Protein AF-0000000077934283 (afdb_homodimer)

Secondary structure (DSSP, 8-state):
-EEEEEE--SHHHHHHHHHHHHTT--EEEEESS-TTHHHHHHSHHHHHHHHHHHHHHHHHHHHHHHHTEEEEEEE-TTHHHHHHHHHHHHHHHHHHHHHHHT-EEEES-EEEEETTEEEETTEEEEEEEEEE---EEE--BTTBEEHHHHTT-SS--SEEEEE--SHHHHHHHHHHHHHT-EEEEE-SS-TTTTS-HHHHHHHHHHHHHTT-EEE-S--EEEEETTEEEETTEEEE-SEEEE-S-EEE-PPBTHHHHS---EETTEE---TTSB-SSTTEEE-GGGB--S---HHHHHHHHHHHHHHHTT-------TT--EEE-SSSEEEEEE-GGG-SEEEEEEGGG-HHHHHHT---EEEEEEE-TTSBEEEEEEEETTHHHHHHHHHHHHHTT-BHHHHHT----SS-TTHHHHHHHHGGGT--TTS--/-EEEEEE--SHHHHHHHHHHHHTT--EEEEESS-TTHHHHHHSHHHHHHHHHHHHHHHHHHHHHHHHTEEEEEEE-TTHHHHHHHHHHHHHHHHHHHHHHHT-EEEES-EEEEETTEEEETTEEEEEEEEEE---EEE--BTTBEEHHHHTT-SS--SEEEEE--SHHHHHHHHHHHHHT-EEEEE-SS-TTTTS-HHHHHHHHHHHHHTT-EEE-S--EEEEETTEEEETTEEEE-SEEEE-S-EEE-PPBTHHHHS---EETTEE---TTSB-SSTTEEE-GGGB--S---HHHHHHHHHHHHHHHTT-------TT--EEE-SSSEEEEEE-GGG-SEEEEEEGGG-HHHHHHT---EEEEEEE-TTSBEEEEEEEETTHHHHHHHHHHHHHTT-BHHHHHT----SS-TTHHHHHHHHGGGT--TTS--

Sequence (866 aa):
MYEVLVIGGGSAGYVAGSVLARKGIKTAVVEKEKFGGTCVNSGCVPSIFLFDSSFMLSRWKEIGDYKGINVDVEMSDCTFSKRDDIVSYLSSAGRSLVENAGAQVYLGEAKIREKGKAEVNGETIEFKRLIVASGSSPISYPGVITEDEAVNLRYVPRDMIVVGGGYAGVEIAQIFARLGSSVTLVTRHRILSGFSEKARDYVIQSLEFDGVQVKEFHEVIKMEGNEVVTNKGTMKGEVVVSAMGRRPVLPEGLTKNYNVKVNEKGIAVRRNMMTDDCDVFAVGDVIDKPNKTAHSAMYEAIVASQTISGTPMEVSYECIPKVIYSDPQVGIVGVPEKATKIAEFPFNAVTRATISGLRDGMVRIGFNERNEIVYGEVIGKNAEELINILTLAVKYRVNMFDLATTVFVHPSLSEAISNASKSVFDLDVDRFKMYEVLVIGGGSAGYVAGSVLARKGIKTAVVEKEKFGGTCVNSGCVPSIFLFDSSFMLSRWKEIGDYKGINVDVEMSDCTFSKRDDIVSYLSSAGRSLVENAGAQVYLGEAKIREKGKAEVNGETIEFKRLIVASGSSPISYPGVITEDEAVNLRYVPRDMIVVGGGYAGVEIAQIFARLGSSVTLVTRHRILSGFSEKARDYVIQSLEFDGVQVKEFHEVIKMEGNEVVTNKGTMKGEVVVSAMGRRPVLPEGLTKNYNVKVNEKGIAVRRNMMTDDCDVFAVGDVIDKPNKTAHSAMYEAIVASQTISGTPMEVSYECIPKVIYSDPQVGIVGVPEKATKIAEFPFNAVTRATISGLRDGMVRIGFNERNEIVYGEVIGKNAEELINILTLAVKYRVNMFDLATTVFVHPSLSEAISNASKSVFDLDVDRFK

Solvent-accessible surface area (backbone atoms only — not comparable to full-atom values): 41218 Å² total; per-residue (Å²): 120,28,54,32,35,31,39,19,29,15,51,15,20,32,42,25,32,19,43,34,12,62,71,69,41,50,27,33,31,28,22,61,82,61,31,23,27,56,43,31,69,33,32,55,47,36,42,50,39,44,35,53,53,24,42,48,60,66,40,44,43,59,44,19,57,64,48,22,27,50,45,47,62,43,82,44,95,41,26,51,56,38,45,51,50,52,31,50,50,50,18,51,46,38,48,48,38,20,45,58,30,62,18,46,80,43,80,26,59,60,33,36,78,42,77,47,33,30,32,38,87,84,41,77,46,44,28,65,29,37,37,43,18,52,22,56,44,67,55,79,44,63,70,31,44,30,52,48,50,59,53,63,50,83,70,80,53,73,24,34,33,29,34,22,31,43,64,66,20,49,34,53,40,46,32,42,18,50,70,65,21,47,25,36,40,34,15,58,47,65,55,44,71,91,53,53,70,68,55,41,50,51,41,51,53,34,33,44,70,52,55,33,44,77,38,61,63,36,43,76,75,43,61,45,36,39,38,39,33,34,82,83,48,74,48,74,27,80,39,29,34,37,30,77,50,67,40,43,40,75,59,51,41,46,70,80,51,42,61,59,53,69,57,87,58,14,35,51,54,49,57,40,21,37,30,76,26,92,50,34,31,45,25,34,44,22,27,52,70,93,66,83,44,60,36,52,9,31,50,39,14,51,27,34,34,33,34,75,72,69,48,76,41,67,70,72,74,62,41,50,48,50,67,41,76,44,74,52,18,39,11,38,29,46,42,68,87,59,31,76,44,77,34,56,28,52,29,68,49,29,65,34,21,60,62,64,64,60,36,64,46,32,26,38,38,20,21,27,94,87,36,23,28,32,18,33,36,23,33,10,84,62,11,64,53,52,35,43,40,40,28,52,34,35,68,65,43,38,39,45,69,57,45,33,68,46,54,47,44,63,73,23,70,58,38,30,57,26,34,11,39,16,45,79,72,66,59,40,67,61,55,87,114,118,28,53,32,34,29,38,19,27,16,52,16,18,33,41,26,33,18,44,34,11,61,71,70,42,50,25,35,31,29,22,60,82,61,31,23,28,55,44,31,69,34,33,55,46,35,42,49,39,44,35,52,53,24,42,48,59,64,41,44,44,58,44,19,57,65,48,23,28,50,46,47,62,43,83,44,94,41,26,52,56,36,45,50,49,51,31,50,49,50,19,52,46,39,48,48,38,21,46,58,30,60,20,46,80,42,80,25,58,62,32,37,77,42,78,47,32,29,34,39,85,84,42,76,46,44,27,67,28,37,35,44,18,53,21,55,44,69,57,80,45,62,70,31,43,30,52,48,52,59,54,63,48,82,69,82,54,71,24,34,32,30,34,23,31,44,66,66,19,48,35,52,40,47,31,42,17,51,70,65,22,48,24,36,37,35,14,58,46,64,56,44,72,92,51,52,70,67,57,41,49,52,41,52,53,33,34,45,72,52,56,33,44,76,39,60,63,36,45,75,75,45,61,47,36,40,38,40,34,33,81,82,47,76,45,75,27,80,40,29,33,37,30,77,52,64,37,44,41,75,59,50,40,46,69,80,50,42,59,57,53,70,57,87,58,14,34,52,55,49,58,42,21,37,32,76,26,92,49,33,33,48,24,35,44,21,27,52,70,95,67,82,43,58,35,52,10,30,49,38,14,50,26,32,34,33,34,74,72,72,48,75,40,67,70,72,73,61,42,48,50,50,68,42,77,43,74,51,18,39,11,38,28,45,42,67,88,60,30,76,44,76,33,57,26,51,29,65,50,29,65,33,22,60,64,64,64,61,36,62,46,33,27,40,39,20,21,28,93,87,36,24,30,30,19,32,36,24,33,12,85,62,12,64,55,54,35,44,40,42,30,52,33,35,67,65,42,37,39,44,68,56,45,33,68,46,55,49,43,64,72,22,69,57,38,32,58,27,34,12,38,16,47,79,74,65,59,38,68,60,56,88,114

Foldseek 3Di:
DFAEEEEAQALQRLLLLLLLLLLVGAYEYEHAAFHHPCCLQQRVQLLVLLLVLLCCLQPVCVLCVLVVHHDDDDDDLCSLVVSVVRSVVVRVVSVVSSVVSPYHYHYRAWADPAVQWIDGPRDIDGYQFYEYAQAWFFDDDAQAAELSVLSNDSDQFQEEEEEAQEQSRLSSLLSSLSVPHQYEYEYLAQHHPVDDPVQSVLSVVVSVVSNYHYHYNWAWDDDYNQWTQTPVGIDGGNHYYYPHDIFADDGHCDVVHFVWDADRQATEAFQLQAGPGNRYGYFARRHRDDDRDSVRRNVSSVSNSCVSSPNHDGDDQQLDKDWRSGAFIKIKGFDQVQFPDKFKFFQLLAPVCSVSVWGGWIKIFGAHPVQFTGMIMTTGPPSVPLVVVSSVSNVVRPHLVRLLPDDDDPRDSNVRRNLSSCVVVPNNPSDDD/DFAEEEEAQALQRLLLLLLLLLLVGAYEYEHAAFHHPCCLQQNVQLLVLLLVLLCCLQPVCVLCVLVVHHDDDDDDLCSLVVSVVRSVVVRVVSVVSSVVSPYHYHYRAWADPAVQWIDGPRDIDGYQFYEYAHAWFFDDDAQAAELRVLSNDSDQFQEEEEEAQEQSRLSSLLSSLSVPHQYEYEYLAQHHPVDDPVQSVLSVVVSVVSNYHYHYNWAFDDDYNQWTQTPVGIDGGNHYYYPHDIFADDGHCDVVHFVWDADRQATEAFQLQAGPGNRYGYFARRHRDDDRDSVRRNVSSVSNSCVSSPNHDGDDPQLDKDWRSGAFIKIKGFDQVQFPDKFKFFQLLAPVCSVSVWGGWIKIFGAHPQQFTGMIMTTGPPSVPLVVVSSVSNVVRPHLVRLLPDDDDPRDSNVRRNLRSCVVVPNNPSDDD

Radius of gyration: 28.91 Å; Cα contacts (8 Å, |Δi|>4): 2246; chains: 2; bounding box: 54×85×67 Å

pLDDT: mean 97.24, std 2.31, range [80.0, 98.94]

Structure (mmCIF, N/CA/C/O backbone):
data_AF-0000000077934283-model_v1
#
loop_
_entity.id
_entity.type
_entity.pdbx_description
1 polymer 'Dihydrolipoyl dehydrogenase'
#
loop_
_atom_site.group_PDB
_atom_site.id
_atom_site.type_symbol
_atom_site.label_atom_id
_atom_site.label_alt_id
_atom_site.label_comp_id
_atom_site.label_asym_id
_atom_site.label_entity_id
_atom_site.label_seq_id
_atom_site.pdbx_PDB_ins_code
_atom_site.Cartn_x
_atom_site.Cartn_y
_atom_site.Cartn_z
_atom_site.occupancy
_atom_site.B_iso_or_equiv
_atom_site.auth_seq_id
_atom_site.auth_comp_id
_atom_site.auth_asym_id
_atom_site.auth_atom_id
_atom_site.pdbx_PDB_model_num
ATOM 1 N N . MET A 1 1 ? 10.219 -26.703 -36.75 1 95.69 1 MET A N 1
ATOM 2 C CA . MET A 1 1 ? 11.062 -26.875 -35.594 1 95.69 1 MET A CA 1
ATOM 3 C C . MET A 1 1 ? 11.117 -25.578 -34.781 1 95.69 1 MET A C 1
ATOM 5 O O . MET A 1 1 ? 11.422 -24.516 -35.312 1 95.69 1 MET A O 1
ATOM 9 N N . TYR A 1 2 ? 10.695 -25.75 -33.562 1 98.56 2 TYR A N 1
ATOM 10 C CA . TYR A 1 2 ? 10.734 -24.594 -32.656 1 98.56 2 TYR A CA 1
ATOM 11 C C . TYR A 1 2 ? 12.117 -24.422 -32.062 1 98.56 2 TYR A C 1
ATOM 13 O O . TYR A 1 2 ? 12.852 -25.391 -31.891 1 98.56 2 TYR A O 1
ATOM 21 N N . GLU A 1 3 ? 12.453 -23.172 -31.781 1 98.75 3 GLU A N 1
ATOM 22 C CA . GLU A 1 3 ? 13.68 -22.922 -31.031 1 98.75 3 GLU A CA 1
ATOM 23 C C . GLU A 1 3 ? 13.523 -23.328 -29.578 1 98.75 3 GLU A C 1
ATOM 25 O O . GLU A 1 3 ? 14.445 -23.859 -28.969 1 98.75 3 GLU A O 1
ATOM 30 N N . VAL A 1 4 ? 12.398 -23 -28.984 1 98.88 4 VAL A N 1
ATOM 31 C CA . VAL A 1 4 ? 12.148 -23.312 -27.578 1 98.88 4 VAL A CA 1
ATOM 32 C C . VAL A 1 4 ? 10.75 -23.922 -27.422 1 98.88 4 VAL A C 1
ATOM 34 O O . VAL A 1 4 ? 9.781 -23.391 -27.984 1 98.88 4 VAL A O 1
ATOM 37 N N . LEU A 1 5 ? 10.625 -25.016 -26.719 1 98.88 5 LEU A N 1
ATOM 38 C CA . LEU A 1 5 ? 9.359 -25.562 -26.234 1 98.88 5 LEU A CA 1
ATOM 39 C C . LEU A 1 5 ? 9.203 -25.328 -24.734 1 98.88 5 LEU A C 1
ATOM 41 O O . LEU A 1 5 ? 10.094 -25.656 -23.953 1 98.88 5 LEU A O 1
ATOM 45 N N . VAL A 1 6 ? 8.133 -24.656 -24.359 1 98.94 6 VAL A N 1
ATOM 46 C CA . VAL A 1 6 ? 7.773 -24.5 -22.953 1 98.94 6 VAL A CA 1
ATOM 47 C C . VAL A 1 6 ? 6.672 -25.484 -22.578 1 98.94 6 VAL A C 1
ATOM 49 O O . VAL A 1 6 ? 5.605 -25.5 -23.188 1 98.94 6 VAL A O 1
ATOM 52 N N . ILE A 1 7 ? 6.914 -26.344 -21.609 1 98.88 7 ILE A N 1
ATOM 53 C CA . ILE A 1 7 ? 5.895 -27.281 -21.141 1 98.88 7 ILE A CA 1
ATOM 54 C C . ILE A 1 7 ? 5.266 -26.75 -19.844 1 98.88 7 ILE A C 1
ATOM 56 O O . ILE A 1 7 ? 5.906 -26.75 -18.797 1 98.88 7 ILE A O 1
ATOM 60 N N . GLY A 1 8 ? 3.986 -26.391 -19.922 1 98.62 8 GLY A N 1
ATOM 61 C CA . GLY A 1 8 ? 3.258 -25.75 -18.844 1 98.62 8 GLY A CA 1
ATOM 62 C C . GLY A 1 8 ? 2.932 -24.297 -19.125 1 98.62 8 GLY A C 1
ATOM 63 O O . GLY A 1 8 ? 3.818 -23.5 -19.453 1 98.62 8 GLY A O 1
ATOM 64 N N . GLY A 1 9 ? 1.708 -23.938 -19.016 1 98.31 9 GLY A N 1
ATOM 65 C CA . GLY A 1 9 ? 1.26 -22.578 -19.266 1 98.31 9 GLY A CA 1
ATOM 66 C C . GLY A 1 9 ? 0.857 -21.844 -18 1 98.31 9 GLY A C 1
ATOM 67 O O . GLY A 1 9 ? -0.02 -20.984 -18.031 1 98.31 9 GLY A O 1
ATOM 68 N N . GLY A 1 10 ? 1.433 -22.266 -16.812 1 97.69 10 GLY A N 1
ATOM 69 C CA . GLY A 1 10 ? 1.172 -21.594 -15.547 1 97.69 10 GLY A CA 1
ATOM 70 C C . GLY A 1 10 ? 1.905 -20.281 -15.406 1 97.69 10 GLY A C 1
ATOM 71 O O . GLY A 1 10 ? 2.295 -19.672 -16.406 1 97.69 10 GLY A O 1
ATOM 72 N N . SER A 1 11 ? 2.133 -19.797 -14.188 1 96.44 11 SER A N 1
ATOM 73 C CA . SER A 1 11 ? 2.689 -18.484 -13.875 1 96.44 11 SER A CA 1
ATOM 74 C C . SER A 1 11 ? 4.043 -18.281 -14.555 1 96.44 11 SER A C 1
ATOM 76 O O . SER A 1 11 ? 4.324 -17.203 -15.078 1 96.44 11 SER A O 1
ATOM 78 N N . ALA A 1 12 ? 4.844 -19.297 -14.555 1 98.06 12 ALA A N 1
ATOM 79 C CA . ALA A 1 12 ? 6.172 -19.188 -15.148 1 98.06 12 ALA A CA 1
ATOM 80 C C . ALA A 1 12 ? 6.113 -19.391 -16.656 1 98.06 12 ALA A C 1
ATOM 82 O O . ALA A 1 12 ? 6.77 -18.672 -17.422 1 98.06 12 ALA A O 1
ATOM 83 N N . GLY A 1 13 ? 5.32 -20.344 -17.109 1 98.19 13 GLY A N 1
ATOM 84 C CA . GLY A 1 13 ? 5.305 -20.734 -18.5 1 98.19 13 GLY A CA 1
ATOM 85 C C . GLY A 1 13 ? 4.762 -19.672 -19.422 1 98.19 13 GLY A C 1
ATOM 86 O O . GLY A 1 13 ? 5.301 -19.438 -20.516 1 98.19 13 GLY A O 1
ATOM 87 N N . TYR A 1 14 ? 3.674 -19.062 -19.031 1 96.94 14 TYR A N 1
ATOM 88 C CA . TYR A 1 14 ? 3.127 -18.047 -19.922 1 96.94 14 TYR A CA 1
ATOM 89 C C . TYR A 1 14 ? 4.07 -16.859 -20.031 1 96.94 14 TYR A C 1
ATOM 91 O O . TYR A 1 14 ? 4.164 -16.234 -21.094 1 96.94 14 TYR A O 1
ATOM 99 N N . VAL A 1 15 ? 4.848 -16.516 -18.906 1 98 15 VAL A N 1
ATOM 100 C CA . VAL A 1 15 ? 5.824 -15.438 -18.938 1 98 15 VAL A CA 1
ATOM 101 C C . VAL A 1 15 ? 6.969 -15.805 -19.891 1 98 15 VAL A C 1
ATOM 103 O O . VAL A 1 15 ? 7.34 -15.016 -20.75 1 98 15 VAL A O 1
ATOM 106 N N . ALA A 1 16 ? 7.52 -17.016 -19.766 1 98.56 16 ALA A N 1
ATOM 107 C CA . ALA A 1 16 ? 8.633 -17.453 -20.609 1 98.56 16 ALA A CA 1
ATOM 108 C C . ALA A 1 16 ? 8.227 -17.469 -22.078 1 98.56 16 ALA A C 1
ATOM 110 O O . ALA A 1 16 ? 8.945 -16.938 -22.922 1 98.56 16 ALA A O 1
ATOM 111 N N . GLY A 1 17 ? 7.051 -18.094 -22.312 1 98.31 17 GLY A N 1
ATOM 112 C CA . GLY A 1 17 ? 6.559 -18.141 -23.672 1 98.31 17 GLY A CA 1
ATOM 113 C C . GLY A 1 17 ? 6.398 -16.766 -24.297 1 98.31 17 GLY A C 1
ATOM 114 O O . GLY A 1 17 ? 6.77 -16.562 -25.453 1 98.31 17 GLY A O 1
ATOM 115 N N . SER A 1 18 ? 5.883 -15.828 -23.547 1 98.06 18 SER A N 1
ATOM 116 C CA . SER A 1 18 ? 5.621 -14.484 -24.047 1 98.06 18 SER A CA 1
ATOM 117 C C . SER A 1 18 ? 6.918 -13.719 -24.281 1 98.06 18 SER A C 1
ATOM 119 O O . SER A 1 18 ? 7.094 -13.086 -25.312 1 98.06 18 SER A O 1
ATOM 121 N N . VAL A 1 19 ? 7.824 -13.75 -23.312 1 97.94 19 VAL A N 1
ATOM 122 C CA . VAL A 1 19 ? 9.07 -13 -23.406 1 97.94 19 VAL A CA 1
ATOM 123 C C . VAL A 1 19 ? 9.891 -13.492 -24.594 1 97.94 19 VAL A C 1
ATOM 125 O O . VAL A 1 19 ? 10.391 -12.688 -25.391 1 97.94 19 VAL A O 1
ATOM 128 N N . LEU A 1 20 ? 10.047 -14.789 -24.766 1 98.5 20 LEU A N 1
ATOM 129 C CA . LEU A 1 20 ? 10.836 -15.367 -25.844 1 98.5 20 LEU A CA 1
ATOM 130 C C . LEU A 1 20 ? 10.219 -15.039 -27.203 1 98.5 20 LEU A C 1
ATOM 132 O O . LEU A 1 20 ? 10.93 -14.648 -28.125 1 98.5 20 LEU A O 1
ATOM 136 N N . ALA A 1 21 ? 8.891 -15.195 -27.266 1 98.12 21 ALA A N 1
ATOM 137 C CA . ALA A 1 21 ? 8.211 -14.922 -28.516 1 98.12 21 ALA A CA 1
ATOM 138 C C . ALA A 1 21 ? 8.359 -13.461 -28.922 1 98.12 21 ALA A C 1
ATOM 140 O O . ALA A 1 21 ? 8.578 -13.148 -30.094 1 98.12 21 ALA A O 1
ATOM 141 N N . ARG A 1 22 ? 8.242 -12.57 -28 1 96.69 22 ARG A N 1
ATOM 142 C CA . ARG A 1 22 ? 8.375 -11.141 -28.266 1 96.69 22 ARG A CA 1
ATOM 143 C C . ARG A 1 22 ? 9.773 -10.805 -28.766 1 96.69 22 ARG A C 1
ATOM 145 O O . ARG A 1 22 ? 9.969 -9.828 -29.5 1 96.69 22 ARG A O 1
ATOM 152 N N . LYS A 1 23 ? 10.727 -11.609 -28.453 1 96.31 23 LYS A N 1
ATOM 153 C CA . LYS A 1 23 ? 12.102 -11.406 -28.891 1 96.31 23 LYS A CA 1
ATOM 154 C C . LYS A 1 23 ? 12.352 -12.062 -30.25 1 96.31 23 LYS A C 1
ATOM 156 O O . LYS A 1 23 ? 13.492 -12.109 -30.719 1 96.31 23 LYS A O 1
ATOM 161 N N . GLY A 1 24 ? 11.344 -12.609 -30.812 1 96.81 24 GLY A N 1
ATOM 162 C CA . GLY A 1 24 ? 11.43 -13.188 -32.156 1 96.81 24 GLY A CA 1
ATOM 163 C C . GLY A 1 24 ? 11.891 -14.633 -32.156 1 96.81 24 GLY A C 1
ATOM 164 O O . GLY A 1 24 ? 12.195 -15.195 -33.188 1 96.81 24 GLY A O 1
ATOM 165 N N . ILE A 1 25 ? 11.977 -15.227 -31.016 1 98.38 25 ILE A N 1
ATOM 166 C CA . ILE A 1 25 ? 12.367 -16.625 -30.922 1 98.38 25 ILE A CA 1
ATOM 167 C C . ILE A 1 25 ? 11.148 -17.516 -31.172 1 98.38 25 ILE A C 1
ATOM 169 O O . ILE A 1 25 ? 10.117 -17.375 -30.516 1 98.38 25 ILE A O 1
ATOM 173 N N . LYS A 1 26 ? 11.258 -18.422 -32.094 1 98.81 26 LYS A N 1
ATOM 174 C CA . LYS A 1 26 ? 10.156 -19.328 -32.406 1 98.81 26 LYS A CA 1
ATOM 175 C C . LYS A 1 26 ? 9.844 -20.25 -31.234 1 98.81 26 LYS A C 1
ATOM 177 O O . LYS A 1 26 ? 10.555 -21.219 -31 1 98.81 26 LYS A O 1
ATOM 182 N N . THR A 1 27 ? 8.727 -19.938 -30.547 1 98.75 27 THR A N 1
ATOM 183 C CA . THR A 1 27 ? 8.438 -20.578 -29.266 1 98.75 27 THR A CA 1
ATOM 184 C C . THR A 1 27 ? 7.074 -21.266 -29.297 1 98.75 27 THR A C 1
ATOM 186 O O . THR A 1 27 ? 6.117 -20.719 -29.859 1 98.75 27 THR A O 1
ATOM 189 N N . ALA A 1 28 ? 6.977 -22.453 -28.734 1 98.81 28 ALA A N 1
ATOM 190 C CA . ALA A 1 28 ? 5.715 -23.141 -28.469 1 98.81 28 ALA A CA 1
ATOM 191 C C . ALA A 1 28 ? 5.48 -23.312 -26.984 1 98.81 28 ALA A C 1
ATOM 193 O O . ALA A 1 28 ? 6.418 -23.578 -26.219 1 98.81 28 ALA A O 1
ATOM 194 N N . VAL A 1 29 ? 4.258 -23.125 -26.562 1 98.88 29 VAL A N 1
ATOM 195 C CA . VAL A 1 29 ? 3.855 -23.375 -25.188 1 98.88 29 VAL A CA 1
ATOM 196 C C . VAL A 1 29 ? 2.779 -24.453 -25.141 1 98.88 29 VAL A C 1
ATOM 198 O O . VAL A 1 29 ? 1.759 -24.344 -25.828 1 98.88 29 VAL A O 1
ATOM 201 N N . VAL A 1 30 ? 3.01 -25.5 -24.359 1 98.75 30 VAL A N 1
ATOM 202 C CA . VAL A 1 30 ? 2.045 -26.578 -24.219 1 98.75 30 VAL A CA 1
ATOM 203 C C . VAL A 1 30 ? 1.384 -26.5 -22.844 1 98.75 30 VAL A C 1
ATOM 205 O O . VAL A 1 30 ? 2.068 -26.406 -21.812 1 98.75 30 VAL A O 1
ATOM 208 N N . GLU A 1 31 ? 0.118 -26.438 -22.75 1 98.5 31 GLU A N 1
ATOM 209 C CA . GLU A 1 31 ? -0.648 -26.453 -21.5 1 98.5 31 GLU A CA 1
ATOM 210 C C . GLU A 1 31 ? -1.688 -27.578 -21.516 1 98.5 31 GLU A C 1
ATOM 212 O O . GLU A 1 31 ? -2.473 -27.688 -22.453 1 98.5 31 GLU A O 1
ATOM 217 N N . LYS A 1 32 ? -1.666 -28.344 -20.5 1 96.06 32 LYS A N 1
ATOM 218 C CA . LYS A 1 32 ? -2.479 -29.547 -20.422 1 96.06 32 LYS A CA 1
ATOM 219 C C . LYS A 1 32 ? -3.957 -29.203 -20.25 1 96.06 32 LYS A C 1
ATOM 221 O O . LYS A 1 32 ? -4.82 -29.859 -20.859 1 96.06 32 LYS A O 1
ATOM 226 N N . GLU A 1 33 ? -4.301 -28.25 -19.438 1 93 33 GLU A N 1
ATOM 227 C CA . GLU A 1 33 ? -5.695 -28 -19.094 1 93 33 GLU A CA 1
ATOM 228 C C . GLU A 1 33 ? -6.062 -26.531 -19.281 1 93 33 GLU A C 1
ATOM 230 O O . GLU A 1 33 ? -6.594 -26.156 -20.328 1 93 33 GLU A O 1
ATOM 235 N N . LYS A 1 34 ? -5.633 -25.672 -18.328 1 95.94 34 LYS A N 1
ATOM 236 C CA . LYS A 1 34 ? -5.969 -24.266 -18.344 1 95.94 34 LYS A CA 1
ATOM 237 C C . LYS A 1 34 ? -4.727 -23.391 -18.125 1 95.94 34 LYS A C 1
ATOM 239 O O . LYS A 1 34 ? -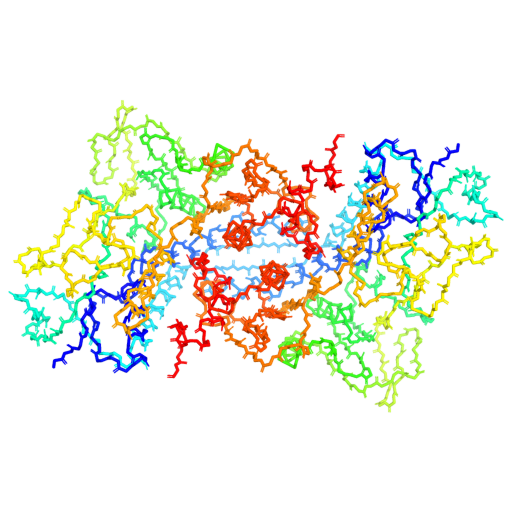3.883 -23.719 -17.281 1 95.94 34 LYS A O 1
ATOM 244 N N . PHE A 1 35 ? -4.645 -22.328 -18.891 1 97.5 35 PHE A N 1
ATOM 245 C CA . PHE A 1 35 ? -3.545 -21.391 -18.703 1 97.5 35 PHE A CA 1
ATOM 246 C C . PHE A 1 35 ? -3.648 -20.703 -17.344 1 97.5 35 PHE A C 1
ATOM 248 O O . PHE A 1 35 ? -4.723 -20.688 -16.734 1 97.5 35 PHE A O 1
ATOM 255 N N . GLY A 1 36 ? -2.514 -20.172 -16.891 1 96.56 36 GLY A N 1
ATOM 256 C CA . GLY A 1 36 ? -2.467 -19.453 -15.625 1 96.56 36 GLY A CA 1
ATOM 257 C C . GLY A 1 36 ? -2.01 -20.328 -14.469 1 96.56 36 GLY A C 1
ATOM 258 O O . GLY A 1 36 ? -1.596 -19.812 -13.422 1 96.56 36 GLY A O 1
ATOM 259 N N . GLY A 1 37 ? -2.08 -21.672 -14.68 1 96.38 37 GLY A N 1
ATOM 260 C CA . GLY A 1 37 ? -1.579 -22.609 -13.68 1 96.38 37 GLY A CA 1
ATOM 261 C C . GLY A 1 37 ? -2.342 -22.547 -12.367 1 96.38 37 GLY A C 1
ATOM 262 O O . GLY A 1 37 ? -3.535 -22.234 -12.352 1 96.38 37 GLY A O 1
ATOM 263 N N . THR A 1 38 ? -1.699 -22.953 -11.289 1 95.56 38 THR A N 1
ATOM 264 C CA . THR A 1 38 ? -2.312 -23 -9.969 1 95.56 38 THR A CA 1
ATOM 265 C C . THR A 1 38 ? -2.752 -21.594 -9.531 1 95.56 38 THR A C 1
ATOM 267 O O . THR A 1 38 ? -3.869 -21.422 -9.047 1 95.56 38 THR A O 1
ATOM 270 N N . CYS A 1 39 ? -1.97 -20.609 -9.727 1 96.56 39 CYS A N 1
ATOM 271 C CA . CYS A 1 39 ? -2.238 -19.266 -9.242 1 96.56 39 CYS A CA 1
ATOM 272 C C . CYS A 1 39 ? -3.602 -18.781 -9.719 1 96.56 39 CYS A C 1
ATOM 274 O O . CYS A 1 39 ? -4.414 -18.328 -8.914 1 96.56 39 CYS A O 1
ATOM 276 N N . VAL A 1 40 ? -3.852 -18.922 -10.992 1 98.06 40 VAL A N 1
ATOM 277 C CA . VAL A 1 40 ? -5.062 -18.359 -11.586 1 98.06 40 VAL A CA 1
ATOM 278 C C . VAL A 1 40 ? -6.238 -19.297 -11.336 1 98.06 40 VAL A C 1
ATOM 280 O O . VAL A 1 40 ? -7.328 -18.844 -10.961 1 98.06 40 VAL A O 1
ATOM 283 N N . ASN A 1 41 ? -6.031 -20.578 -11.43 1 98.12 41 ASN A N 1
ATOM 284 C CA . ASN A 1 41 ? -7.152 -21.5 -11.531 1 98.12 41 ASN A CA 1
ATOM 285 C C . ASN A 1 41 ? -7.531 -22.078 -10.172 1 98.12 41 ASN A C 1
ATOM 287 O O . ASN A 1 41 ? -8.68 -22.469 -9.961 1 98.12 41 ASN A O 1
ATOM 291 N N . SER A 1 42 ? -6.551 -22.156 -9.242 1 97.44 42 SER A N 1
ATOM 292 C CA . SER A 1 42 ? -6.867 -22.859 -8.008 1 97.44 42 SER A CA 1
ATOM 293 C C . SER A 1 42 ? -6.023 -22.344 -6.848 1 97.44 42 SER A C 1
ATOM 295 O O . SER A 1 42 ? -5.914 -23 -5.809 1 97.44 42 SER A O 1
ATOM 297 N N . GLY A 1 43 ? -5.391 -21.25 -7 1 96.38 43 GLY A N 1
ATOM 298 C CA . GLY A 1 43 ? -4.512 -20.719 -5.973 1 96.38 43 GLY A CA 1
ATOM 299 C C . GLY A 1 43 ? -4.844 -19.297 -5.594 1 96.38 43 GLY A C 1
ATOM 300 O O . GLY A 1 43 ? -5.926 -19.016 -5.07 1 96.38 43 GLY A O 1
ATOM 301 N N . CYS A 1 44 ? -3.979 -18.375 -5.973 1 96.12 44 CYS A N 1
ATOM 302 C CA . CYS A 1 44 ? -4.016 -17 -5.523 1 96.12 44 CYS A CA 1
ATOM 303 C C . CYS A 1 44 ? -5.316 -16.328 -5.941 1 96.12 44 CYS A C 1
ATOM 305 O O . CYS A 1 44 ? -5.961 -15.648 -5.133 1 96.12 44 CYS A O 1
ATOM 307 N N . VAL A 1 45 ? -5.746 -16.469 -7.148 1 98.44 45 VAL A N 1
ATOM 308 C CA . VAL A 1 45 ? -6.844 -15.688 -7.695 1 98.44 45 VAL A CA 1
ATOM 309 C C . VAL A 1 45 ? -8.148 -16.078 -7 1 98.44 45 VAL A C 1
ATOM 311 O O . VAL A 1 45 ? -8.797 -15.227 -6.379 1 98.44 45 VAL A O 1
ATOM 314 N N . PRO A 1 46 ? -8.562 -17.359 -7.055 1 98.69 46 PRO A N 1
ATOM 315 C CA . PRO A 1 46 ? -9.812 -17.672 -6.363 1 98.69 46 PRO A CA 1
ATOM 316 C C . PRO A 1 46 ? -9.719 -17.5 -4.852 1 98.69 46 PRO A C 1
ATOM 318 O O . PRO A 1 46 ? -10.688 -17.078 -4.215 1 98.69 46 PRO A O 1
ATOM 321 N N . SER A 1 47 ? -8.594 -17.812 -4.242 1 98.56 47 SER A N 1
ATOM 322 C CA . SER A 1 47 ? -8.422 -17.672 -2.799 1 98.56 47 SER A CA 1
ATOM 323 C C . SER A 1 47 ? -8.516 -16.219 -2.365 1 98.56 47 SER A C 1
ATOM 325 O O . SER A 1 47 ? -9.203 -15.891 -1.396 1 98.56 47 SER A O 1
ATOM 327 N N . ILE A 1 48 ? -7.828 -15.336 -3.068 1 98.69 48 ILE A N 1
ATOM 328 C CA . ILE A 1 48 ? -7.801 -13.922 -2.695 1 98.69 48 ILE A CA 1
ATOM 329 C C . ILE A 1 48 ? -9.164 -13.289 -2.98 1 98.69 48 ILE A C 1
ATOM 331 O O . ILE A 1 48 ? -9.617 -12.422 -2.232 1 98.69 48 ILE A O 1
ATOM 335 N N . PHE A 1 49 ? -9.836 -13.742 -4.066 1 98.75 49 PHE A N 1
ATOM 336 C CA . PHE A 1 49 ? -11.219 -13.328 -4.285 1 98.75 49 PHE A CA 1
ATOM 337 C C . PHE A 1 49 ? -12.078 -13.633 -3.064 1 98.75 49 PHE A C 1
ATOM 339 O O . PHE A 1 49 ? -12.797 -12.758 -2.57 1 98.75 49 PHE A O 1
ATOM 346 N N . LEU A 1 50 ? -11.977 -14.875 -2.582 1 98.75 50 LEU A N 1
ATOM 347 C CA . LEU A 1 50 ? -12.781 -15.297 -1.442 1 98.75 50 LEU A CA 1
ATOM 348 C C . LEU A 1 50 ? -12.328 -14.594 -0.167 1 98.75 50 LEU A C 1
ATOM 350 O O . LEU A 1 50 ? -13.148 -14.297 0.708 1 98.75 50 LEU A O 1
ATOM 354 N N . PHE A 1 51 ? -11.07 -14.359 -0.061 1 98.69 51 PHE A N 1
ATOM 355 C CA . PHE A 1 51 ? -10.555 -13.586 1.061 1 98.69 51 PHE A CA 1
ATOM 356 C C . PHE A 1 51 ? -11.211 -12.211 1.113 1 98.69 51 PHE A C 1
ATOM 358 O O . PHE A 1 51 ? -11.695 -11.789 2.166 1 98.69 51 PHE A O 1
ATOM 365 N N . ASP A 1 52 ? -11.211 -11.484 -0.083 1 98.56 52 ASP A N 1
ATOM 366 C CA . ASP A 1 52 ? -11.852 -10.172 -0.163 1 98.56 52 ASP A CA 1
ATOM 367 C C . ASP A 1 52 ? -13.32 -10.258 0.241 1 98.56 52 ASP A C 1
ATOM 369 O O . ASP A 1 52 ? -13.805 -9.438 1.021 1 98.56 52 ASP A O 1
ATOM 373 N N . SER A 1 53 ? -14 -11.242 -0.313 1 98.38 53 SER A N 1
ATOM 374 C CA . SER A 1 53 ? -15.422 -11.422 -0.03 1 98.38 53 SER A CA 1
ATOM 375 C C . SER A 1 53 ? -15.664 -11.672 1.454 1 98.38 53 SER A C 1
ATOM 377 O O . SER A 1 53 ? -16.562 -11.078 2.055 1 98.38 53 SER A O 1
ATOM 379 N N . SER A 1 54 ? -14.852 -12.578 2.018 1 98.38 54 SER A N 1
ATOM 380 C CA . SER A 1 54 ? -15.016 -12.898 3.432 1 98.38 54 SER A CA 1
ATOM 381 C C . SER A 1 54 ? -14.695 -11.695 4.316 1 98.38 54 SER A C 1
ATOM 383 O O . SER A 1 54 ? -15.312 -11.516 5.367 1 98.38 54 SER A O 1
ATOM 385 N N . PHE A 1 55 ? -13.758 -10.906 3.902 1 98.06 55 PHE A N 1
ATOM 386 C CA . PHE A 1 55 ? -13.43 -9.68 4.629 1 98.06 55 PHE A CA 1
ATOM 387 C C . PHE A 1 55 ? -14.609 -8.719 4.629 1 98.06 55 PHE A C 1
ATOM 389 O O . PHE A 1 55 ? -14.945 -8.141 5.664 1 98.06 55 PHE A O 1
ATOM 396 N N . MET A 1 56 ? -15.211 -8.508 3.428 1 98.25 56 MET A N 1
ATOM 397 C CA . MET A 1 56 ? -16.391 -7.648 3.316 1 98.25 56 MET A CA 1
ATOM 398 C C . MET A 1 56 ? -17.484 -8.102 4.281 1 98.25 56 MET A C 1
ATOM 400 O O . MET A 1 56 ? -18.047 -7.285 5.016 1 98.25 56 MET A O 1
ATOM 404 N N . LEU A 1 57 ? -17.703 -9.383 4.309 1 98.06 57 LEU A N 1
ATOM 405 C CA . LEU A 1 57 ? -18.781 -9.961 5.094 1 98.06 57 LEU A CA 1
ATOM 406 C C . LEU A 1 57 ? -18.5 -9.836 6.59 1 98.06 57 LEU A C 1
ATOM 408 O O . LEU A 1 57 ? -19.422 -9.68 7.391 1 98.06 57 LEU A O 1
ATOM 412 N N . SER A 1 58 ? -17.234 -9.812 6.93 1 97.25 58 SER A N 1
ATOM 413 C CA . SER A 1 58 ? -16.859 -9.906 8.344 1 97.25 58 SER A CA 1
ATOM 414 C C . SER A 1 58 ? -16.516 -8.531 8.906 1 97.25 58 SER A C 1
ATOM 416 O O . SER A 1 58 ? -16.672 -8.289 10.109 1 97.25 58 SER A O 1
ATOM 418 N N . ARG A 1 59 ? -16.094 -7.59 8.016 1 97.38 59 ARG A N 1
ATOM 419 C CA . ARG A 1 59 ? -15.453 -6.402 8.57 1 97.38 59 ARG A CA 1
ATOM 420 C C . ARG A 1 59 ? -16.203 -5.137 8.188 1 97.38 59 ARG A C 1
ATOM 422 O O . ARG A 1 59 ? -16.109 -4.117 8.875 1 97.38 59 ARG A O 1
ATOM 429 N N . TRP A 1 60 ? -17 -5.078 7.109 1 98.06 60 TRP A N 1
ATOM 430 C CA . TRP A 1 60 ? -17.516 -3.826 6.566 1 98.06 60 TRP A CA 1
ATOM 431 C C . TRP A 1 60 ? -18.516 -3.193 7.52 1 98.06 60 TRP A C 1
ATOM 433 O O . TRP A 1 60 ? -18.578 -1.968 7.645 1 98.06 60 TRP A O 1
ATOM 443 N N . LYS A 1 61 ? -19.281 -4.031 8.242 1 97.94 61 LYS A N 1
ATOM 444 C CA . LYS A 1 61 ? -20.219 -3.48 9.227 1 97.94 61 LYS A CA 1
ATOM 445 C C . LYS A 1 61 ? -19.453 -2.803 10.367 1 97.94 61 LYS A C 1
ATOM 447 O O . LYS A 1 61 ? -19.828 -1.704 10.789 1 97.94 61 LYS A O 1
ATOM 452 N N . GLU A 1 62 ? -18.422 -3.484 10.812 1 97.38 62 GLU A N 1
ATOM 453 C CA . GLU A 1 62 ? -17.594 -2.934 11.883 1 97.38 62 GLU A CA 1
ATOM 454 C C . GLU A 1 62 ? -16.969 -1.604 11.469 1 97.38 62 GLU A C 1
ATOM 456 O O . GLU A 1 62 ? -16.969 -0.644 12.242 1 97.38 62 GLU A O 1
ATOM 461 N N . ILE A 1 63 ? -16.453 -1.539 10.281 1 97.88 63 ILE A N 1
ATOM 462 C CA . ILE A 1 63 ? -15.836 -0.329 9.758 1 97.88 63 ILE A CA 1
ATOM 463 C C . ILE A 1 63 ? -16.891 0.773 9.625 1 97.88 63 ILE A C 1
ATOM 465 O O . ILE A 1 63 ? -16.641 1.927 9.977 1 97.88 63 ILE A O 1
ATOM 469 N N . GLY A 1 64 ? -18.031 0.405 9.078 1 98.31 64 GLY A N 1
ATOM 470 C CA . GLY A 1 64 ? -19.125 1.353 8.984 1 98.31 64 GLY A CA 1
ATOM 471 C C . GLY A 1 64 ? -19.531 1.935 10.328 1 98.31 64 GLY A C 1
ATOM 472 O O . GLY A 1 64 ? -19.656 3.152 10.477 1 98.31 64 GLY A O 1
ATOM 473 N N . ASP A 1 65 ? -19.609 1.036 11.352 1 98.06 65 ASP A N 1
ATOM 474 C CA . ASP A 1 65 ? -19.969 1.48 12.695 1 98.06 65 ASP A CA 1
ATOM 475 C C . ASP A 1 65 ? -18.938 2.463 13.242 1 98.06 65 ASP A C 1
ATOM 477 O O . ASP A 1 65 ? -19.297 3.465 13.867 1 98.06 65 ASP A O 1
ATOM 481 N N . TYR A 1 66 ? -17.766 2.188 12.977 1 98.12 66 TYR A N 1
ATOM 482 C CA . TYR A 1 66 ? -16.672 3.039 13.422 1 98.12 66 TYR A CA 1
ATOM 483 C C . TYR A 1 66 ? -16.766 4.426 12.797 1 98.12 66 TYR A C 1
ATOM 485 O O . TYR A 1 66 ? -16.422 5.426 13.438 1 98.12 66 TYR A O 1
ATOM 493 N N . LYS A 1 67 ? -17.328 4.539 11.594 1 98.12 67 LYS A N 1
ATOM 494 C CA . LYS A 1 67 ? -17.344 5.785 10.836 1 98.12 67 LYS A CA 1
ATOM 495 C C . LYS A 1 67 ? -18.719 6.445 10.906 1 98.12 67 LYS A C 1
ATOM 497 O O . LYS A 1 67 ? -18.922 7.523 10.344 1 98.12 67 LYS A O 1
ATOM 502 N N . GLY A 1 68 ? -19.609 5.879 11.578 1 98.12 68 GLY A N 1
ATOM 503 C CA . GLY A 1 68 ? -20.969 6.383 11.602 1 98.12 68 GLY A CA 1
ATOM 504 C C . GLY A 1 68 ? -21.703 6.176 10.289 1 98.12 68 GLY A C 1
ATOM 505 O O . GLY A 1 68 ? -22.406 7.078 9.812 1 98.12 68 GLY A O 1
ATOM 506 N N . ILE A 1 69 ? -21.531 5.031 9.633 1 98.44 69 ILE A N 1
ATOM 507 C CA . ILE A 1 69 ? -22.188 4.613 8.398 1 98.44 69 ILE A CA 1
ATOM 508 C C . ILE A 1 69 ? -22.891 3.275 8.617 1 98.44 69 ILE A C 1
ATOM 510 O O . ILE A 1 69 ? -22.281 2.32 9.109 1 98.44 69 ILE A O 1
ATOM 514 N N . ASN A 1 70 ? -24.141 3.182 8.336 1 98.5 70 ASN A N 1
ATOM 515 C CA . ASN A 1 70 ? -24.875 1.918 8.398 1 98.5 70 ASN A CA 1
ATOM 516 C C . ASN A 1 70 ? -24.547 1.028 7.203 1 98.5 70 ASN A C 1
ATOM 518 O O . ASN A 1 70 ? -24.781 1.417 6.055 1 98.5 70 ASN A O 1
ATOM 522 N N . VAL A 1 71 ? -24.062 -0.163 7.484 1 98.5 71 VAL A N 1
ATOM 523 C CA . VAL A 1 71 ? -23.656 -1.064 6.414 1 98.5 71 VAL A CA 1
ATOM 524 C C . VAL A 1 71 ? -24.297 -2.438 6.625 1 98.5 71 VAL A C 1
ATOM 526 O O . VAL A 1 71 ? -24.234 -2.998 7.723 1 98.5 71 VAL A O 1
ATOM 529 N N . ASP A 1 72 ? -24.922 -2.967 5.68 1 98.44 72 ASP A N 1
ATOM 530 C CA . ASP A 1 72 ? -25.391 -4.344 5.633 1 98.44 72 ASP A CA 1
ATOM 531 C C . ASP A 1 72 ? -24.734 -5.113 4.488 1 98.44 72 ASP A C 1
ATOM 533 O O . ASP A 1 72 ? -24.656 -4.613 3.365 1 98.44 72 ASP A O 1
ATOM 537 N N . VAL A 1 73 ? -24.25 -6.262 4.777 1 98.31 73 VAL A N 1
ATOM 538 C CA . VAL A 1 73 ? -23.547 -7.082 3.801 1 98.31 73 VAL A CA 1
ATOM 539 C C . VAL A 1 73 ? -24.016 -8.523 3.891 1 98.31 73 VAL A C 1
ATOM 541 O O . VAL A 1 73 ? -24.078 -9.102 4.98 1 98.31 73 VAL A O 1
ATOM 544 N N . GLU A 1 74 ? -24.344 -9.086 2.752 1 98.06 74 GLU A N 1
ATOM 545 C CA . GLU A 1 74 ? -24.797 -10.477 2.695 1 98.06 74 GLU A CA 1
ATOM 546 C C . GLU A 1 74 ? -24.297 -11.172 1.433 1 98.06 74 GLU A C 1
ATOM 548 O O . GLU A 1 74 ? -24.281 -10.57 0.353 1 98.06 74 GLU A O 1
ATOM 553 N N . MET A 1 75 ? -23.906 -12.312 1.626 1 97.19 75 MET A N 1
ATOM 554 C CA . MET A 1 75 ? -23.484 -13.109 0.472 1 97.19 75 MET A CA 1
ATOM 555 C C . MET A 1 75 ? -24.672 -13.398 -0.441 1 97.19 75 MET A C 1
ATOM 557 O O . MET A 1 75 ? -25.781 -13.656 0.034 1 97.19 75 MET A O 1
ATOM 561 N N . SER A 1 76 ? -24.391 -13.344 -1.759 1 96.62 76 SER A N 1
ATOM 562 C CA . SER A 1 76 ? -25.438 -13.711 -2.709 1 96.62 76 SER A CA 1
ATOM 563 C C . SER A 1 76 ? -25.172 -15.086 -3.32 1 96.62 76 SER A C 1
ATOM 565 O O . SER A 1 76 ? -24.109 -15.672 -3.1 1 96.62 76 SER A O 1
ATOM 567 N N . ASP A 1 77 ? -26.156 -15.578 -4.105 1 95 77 ASP A N 1
ATOM 568 C CA . ASP A 1 77 ? -26.031 -16.875 -4.758 1 95 77 ASP A CA 1
ATOM 569 C C . ASP A 1 77 ? -25.016 -16.844 -5.891 1 95 77 ASP A C 1
ATOM 571 O O . ASP A 1 77 ? -24.594 -17.875 -6.391 1 95 77 ASP A O 1
ATOM 575 N N . CYS A 1 78 ? -24.547 -15.602 -6.195 1 97.19 78 CYS A N 1
ATOM 576 C CA . CYS A 1 78 ? -23.688 -15.477 -7.367 1 97.19 78 CYS A CA 1
ATOM 577 C C . CYS A 1 78 ? -22.234 -15.297 -6.957 1 97.19 78 CYS A C 1
ATOM 579 O O . CYS A 1 78 ? -21.359 -15.164 -7.809 1 97.19 78 CYS A O 1
ATOM 581 N N . THR A 1 79 ? -21.953 -15.312 -5.672 1 98.19 79 THR A N 1
ATOM 582 C CA . THR A 1 79 ? -20.594 -15.062 -5.203 1 98.19 79 THR A CA 1
ATOM 583 C C . THR A 1 79 ? -19.609 -16.031 -5.852 1 98.19 79 THR A C 1
ATOM 585 O O . THR A 1 79 ? -18.594 -15.602 -6.418 1 98.19 79 THR A O 1
ATOM 588 N N . PHE A 1 80 ? -19.906 -17.297 -5.816 1 98.56 80 PHE A N 1
ATOM 589 C CA . PHE A 1 80 ? -19 -18.312 -6.344 1 98.56 80 PHE A CA 1
ATOM 590 C C . PHE A 1 80 ? -18.938 -18.234 -7.863 1 98.56 80 PHE A C 1
ATOM 592 O O . PHE A 1 80 ? -17.875 -18.484 -8.453 1 98.56 80 PHE A O 1
ATOM 599 N N . SER A 1 81 ? -20.031 -17.922 -8.508 1 98.31 81 SER A N 1
ATOM 600 C CA . SER A 1 81 ? -20.016 -17.766 -9.961 1 98.31 81 SER A CA 1
ATOM 601 C C . SER A 1 81 ? -19.172 -16.578 -10.383 1 98.31 81 SER A C 1
ATOM 603 O O . SER A 1 81 ? -18.516 -16.609 -11.422 1 98.31 81 SER A O 1
ATOM 605 N N . LYS A 1 82 ? -19.234 -15.469 -9.594 1 98.69 82 LYS A N 1
ATOM 606 C CA . LYS A 1 82 ? -18.391 -14.312 -9.867 1 98.69 82 LYS A CA 1
ATOM 607 C C . LYS A 1 82 ? -16.906 -14.68 -9.766 1 98.69 82 LYS A C 1
ATOM 609 O O . LYS A 1 82 ? -16.094 -14.234 -10.586 1 98.69 82 LYS A O 1
ATOM 614 N N . ARG A 1 83 ? -16.562 -15.422 -8.742 1 98.62 83 ARG A N 1
ATOM 615 C CA . ARG A 1 83 ? -15.211 -15.938 -8.625 1 98.62 83 ARG A CA 1
ATOM 616 C C . ARG A 1 83 ? -14.805 -16.703 -9.883 1 98.62 83 ARG A C 1
ATOM 618 O O . ARG A 1 83 ? -13.734 -16.453 -10.445 1 98.62 83 ARG A O 1
ATOM 625 N N . ASP A 1 84 ? -15.664 -17.641 -10.336 1 98.62 84 ASP A N 1
ATOM 626 C CA . ASP A 1 84 ? -15.383 -18.484 -11.492 1 98.62 84 ASP A CA 1
ATOM 627 C C . ASP A 1 84 ? -15.211 -17.641 -12.758 1 98.62 84 ASP A C 1
ATOM 629 O O . ASP A 1 84 ? -14.391 -17.969 -13.617 1 98.62 84 ASP A O 1
ATOM 633 N N . ASP A 1 85 ? -15.992 -16.578 -12.859 1 98.56 85 ASP A N 1
ATOM 634 C CA . ASP A 1 85 ? -15.891 -15.68 -14.008 1 98.56 85 ASP A CA 1
ATOM 635 C C . ASP A 1 85 ? -14.508 -15.023 -14.062 1 98.56 85 ASP A C 1
ATOM 637 O O . ASP A 1 85 ? -13.906 -14.93 -15.141 1 98.56 85 ASP A O 1
ATOM 641 N N . ILE A 1 86 ? -14.062 -14.602 -12.938 1 98.44 86 ILE A N 1
ATOM 642 C CA . ILE A 1 86 ? -12.766 -13.93 -12.867 1 98.44 86 ILE A CA 1
ATOM 643 C C . ILE A 1 86 ? -11.656 -14.922 -13.195 1 98.44 86 ILE A C 1
ATOM 645 O O . ILE A 1 86 ? -10.727 -14.594 -13.938 1 98.44 86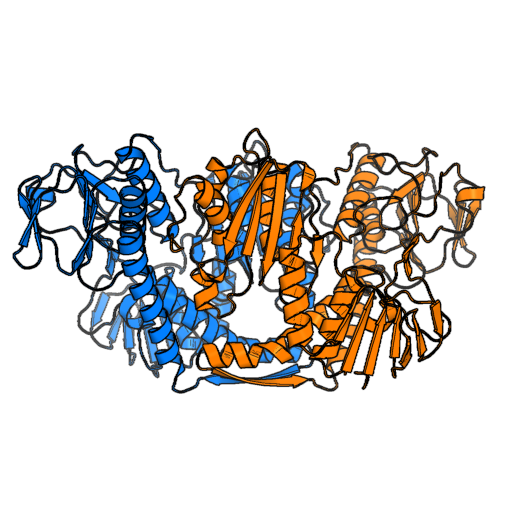 ILE A O 1
ATOM 649 N N . VAL A 1 87 ? -11.734 -16.109 -12.656 1 98.56 87 VAL A N 1
ATOM 650 C CA . VAL A 1 87 ? -10.758 -17.172 -12.93 1 98.56 87 VAL A CA 1
ATOM 651 C C . VAL A 1 87 ? -10.734 -17.469 -14.422 1 98.56 87 VAL A C 1
ATOM 653 O O . VAL A 1 87 ? -9.664 -17.531 -15.039 1 98.56 87 VAL A O 1
ATOM 656 N N . SER A 1 88 ? -11.93 -17.641 -14.977 1 98.31 88 SER A N 1
ATOM 657 C CA . SER A 1 88 ? -12.047 -17.938 -16.391 1 98.31 88 SER A CA 1
ATOM 658 C C . SER A 1 88 ? -11.469 -16.812 -17.25 1 98.31 88 SER A C 1
ATOM 660 O O . SER A 1 88 ? -10.766 -17.062 -18.234 1 98.31 88 SER A O 1
ATOM 662 N N . TYR A 1 89 ? -11.789 -15.641 -16.875 1 97.88 89 TYR A N 1
ATOM 663 C CA . TYR A 1 89 ? -11.289 -14.477 -17.594 1 97.88 89 TYR A CA 1
ATOM 664 C C . TYR A 1 89 ? -9.766 -14.445 -17.594 1 97.88 89 TYR A C 1
ATOM 666 O O . TYR A 1 89 ? -9.141 -14.305 -18.656 1 97.88 89 TYR A O 1
ATOM 674 N N . LEU A 1 90 ? -9.164 -14.641 -16.469 1 97.69 90 LEU A N 1
ATOM 675 C CA . LEU A 1 90 ? -7.715 -14.531 -16.344 1 97.69 90 LEU A CA 1
ATOM 676 C C . LEU A 1 90 ? -7.023 -15.711 -17.031 1 97.69 90 LEU A C 1
ATOM 678 O O . LEU A 1 90 ? -5.938 -15.555 -17.578 1 97.69 90 LEU A O 1
ATOM 682 N N . SER A 1 91 ? -7.625 -16.875 -16.906 1 97.88 91 SER A N 1
ATOM 683 C CA . SER A 1 91 ? -7.082 -18.031 -17.609 1 97.88 91 SER A CA 1
ATOM 684 C C . SER A 1 91 ? -7.074 -17.812 -19.109 1 97.88 91 SER A C 1
ATOM 686 O O . SER A 1 91 ? -6.062 -18.062 -19.781 1 97.88 91 SER A O 1
ATOM 688 N N . SER A 1 92 ? -8.172 -17.297 -19.625 1 96.94 92 SER A N 1
ATOM 689 C CA . SER A 1 92 ? -8.273 -16.984 -21.047 1 96.94 92 SER A CA 1
ATOM 690 C C . SER A 1 92 ? -7.293 -15.883 -21.453 1 96.94 92 SER A C 1
ATOM 692 O O . SER A 1 92 ? -6.695 -15.945 -22.516 1 96.94 92 SER A O 1
ATOM 694 N N . ALA A 1 93 ? -7.188 -14.93 -20.609 1 95.25 93 ALA A N 1
ATOM 695 C CA . ALA A 1 93 ? -6.258 -13.836 -20.875 1 95.25 93 ALA A CA 1
ATOM 696 C C . ALA A 1 93 ? -4.82 -14.344 -20.953 1 95.25 93 ALA A C 1
ATOM 698 O O . ALA A 1 93 ? -4.039 -13.883 -21.781 1 95.25 93 ALA A O 1
ATOM 699 N N . GLY A 1 94 ? -4.461 -15.273 -20.047 1 95.19 94 GLY A N 1
ATOM 700 C CA . GLY A 1 94 ? -3.127 -15.852 -20.078 1 95.19 94 GLY A CA 1
ATOM 701 C C . GLY A 1 94 ? -2.779 -16.5 -21.406 1 95.19 94 GLY A C 1
ATOM 702 O O . GLY A 1 94 ? -1.689 -16.281 -21.938 1 95.19 94 GLY A O 1
ATOM 703 N N . ARG A 1 95 ? -3.701 -17.25 -21.891 1 96.94 95 ARG A N 1
ATOM 704 C CA . ARG A 1 95 ? -3.504 -17.875 -23.203 1 96.94 95 ARG A CA 1
ATOM 705 C C . ARG A 1 95 ? -3.359 -16.812 -24.297 1 96.94 95 ARG A C 1
ATOM 707 O O . ARG A 1 95 ? -2.436 -16.875 -25.109 1 96.94 95 ARG A O 1
ATOM 714 N N . SER A 1 96 ? -4.246 -15.82 -24.281 1 97.12 96 SER A N 1
ATOM 715 C CA . SER A 1 96 ? -4.273 -14.781 -25.297 1 97.12 96 SER A CA 1
ATOM 716 C C . SER A 1 96 ? -2.99 -13.961 -25.297 1 97.12 96 SER A C 1
ATOM 718 O O . SER A 1 96 ? -2.527 -13.516 -26.344 1 97.12 96 SER A O 1
ATOM 720 N N . LEU A 1 97 ? -2.447 -13.758 -24.141 1 96.12 97 LEU A N 1
ATOM 721 C CA . LEU A 1 97 ? -1.21 -12.992 -24.016 1 96.12 97 LEU A CA 1
ATOM 722 C C . LEU A 1 97 ? -0.05 -13.727 -24.688 1 96.12 97 LEU A C 1
ATOM 724 O O . LEU A 1 97 ? 0.785 -13.109 -25.344 1 96.12 97 LEU A O 1
ATOM 728 N N . VAL A 1 98 ? 0.008 -15.023 -24.5 1 97.62 98 VAL A N 1
ATOM 729 C CA . VAL A 1 98 ? 1.045 -15.852 -25.109 1 97.62 98 VAL A CA 1
ATOM 730 C C . VAL A 1 98 ? 0.912 -15.812 -26.625 1 97.62 98 VAL A C 1
ATOM 732 O O . VAL A 1 98 ? 1.899 -15.609 -27.344 1 97.62 98 VAL A O 1
ATOM 735 N N . GLU A 1 99 ? -0.295 -15.961 -27.078 1 97.94 99 GLU A N 1
ATOM 736 C CA . GLU A 1 99 ? -0.559 -15.93 -28.516 1 97.94 99 GLU A CA 1
ATOM 737 C C . GLU A 1 99 ? -0.269 -14.555 -29.094 1 97.94 99 GLU A C 1
ATOM 739 O O . GLU A 1 99 ? 0.329 -14.445 -30.172 1 97.94 99 GLU A O 1
ATOM 744 N N . ASN A 1 100 ? -0.681 -13.562 -28.375 1 97 100 ASN A N 1
ATOM 745 C CA . ASN A 1 100 ? -0.444 -12.195 -28.812 1 97 100 ASN A CA 1
ATOM 746 C C . ASN A 1 100 ? 1.048 -11.883 -28.906 1 97 100 ASN A C 1
ATOM 748 O O . ASN A 1 100 ? 1.475 -11.102 -29.75 1 97 100 ASN A O 1
ATOM 752 N N . ALA A 1 101 ? 1.856 -12.523 -28.094 1 97.25 101 ALA A N 1
ATOM 753 C CA . ALA A 1 101 ? 3.303 -12.32 -28.078 1 97.25 101 ALA A CA 1
ATOM 754 C C . ALA A 1 101 ? 3.963 -13 -29.266 1 97.25 101 ALA A C 1
ATOM 756 O O . ALA A 1 101 ? 5.113 -12.695 -29.609 1 97.25 101 ALA A O 1
ATOM 757 N N . GLY A 1 102 ? 3.258 -13.961 -29.906 1 97.56 102 GLY A N 1
ATOM 758 C CA . GLY A 1 102 ? 3.777 -14.609 -31.109 1 97.56 102 GLY A CA 1
ATOM 759 C C . GLY A 1 102 ? 4.113 -16.078 -30.891 1 97.56 102 GLY A C 1
ATOM 760 O O . GLY A 1 102 ? 4.582 -16.75 -31.812 1 97.56 102 GLY A O 1
ATOM 761 N N . ALA A 1 103 ? 3.852 -16.594 -29.734 1 98.31 103 ALA A N 1
ATOM 762 C CA . ALA A 1 103 ? 4.121 -18 -29.484 1 98.31 103 ALA A CA 1
ATOM 763 C C . ALA A 1 103 ? 2.961 -18.875 -29.953 1 98.31 103 ALA A C 1
ATOM 765 O O . ALA A 1 103 ? 1.815 -18.422 -30 1 98.31 103 ALA A O 1
ATOM 766 N N . GLN A 1 104 ? 3.287 -20.078 -30.312 1 98.44 104 GLN A N 1
ATOM 767 C CA . GLN A 1 104 ? 2.252 -21.047 -30.625 1 98.44 104 GLN A CA 1
ATOM 768 C C . GLN A 1 104 ? 1.807 -21.812 -29.391 1 98.44 104 GLN A C 1
ATOM 770 O O . GLN A 1 104 ? 2.639 -22.25 -28.594 1 98.44 104 GLN A O 1
ATOM 775 N N . VAL A 1 105 ? 0.459 -21.969 -29.266 1 98.38 105 VAL A N 1
ATOM 776 C CA . VAL A 1 105 ? -0.085 -22.656 -28.094 1 98.38 105 VAL A CA 1
ATOM 777 C C . VAL A 1 105 ? -0.61 -24.031 -28.5 1 98.38 105 VAL A C 1
ATOM 779 O O . VAL A 1 105 ? -1.276 -24.172 -29.531 1 98.38 105 VAL A O 1
ATOM 782 N N . TYR A 1 106 ? -0.223 -25.047 -27.766 1 98.25 106 TYR A N 1
ATOM 783 C CA . TYR A 1 106 ? -0.765 -26.391 -27.891 1 98.25 106 TYR A CA 1
ATOM 784 C C . TYR A 1 106 ? -1.481 -26.812 -26.609 1 98.25 106 TYR A C 1
ATOM 786 O O . TYR A 1 106 ? -0.911 -26.734 -25.516 1 98.25 106 TYR A O 1
ATOM 794 N N . LEU A 1 107 ? -2.705 -27.234 -26.703 1 97.62 107 LEU A N 1
ATOM 795 C CA . LEU A 1 107 ? -3.447 -27.766 -25.578 1 97.62 107 LEU A CA 1
ATOM 796 C C . LEU A 1 107 ? -3.336 -29.281 -25.516 1 97.62 107 LEU A C 1
ATOM 798 O O . LEU A 1 107 ? -3.6 -29.969 -26.5 1 97.62 107 LEU A O 1
ATOM 802 N N . GLY A 1 108 ? -2.867 -29.781 -24.453 1 97.88 108 GLY A N 1
ATOM 803 C CA . GLY A 1 108 ? -2.67 -31.219 -24.234 1 97.88 108 GLY A CA 1
ATOM 804 C C . GLY A 1 108 ? -1.479 -31.516 -23.359 1 97.88 108 GLY A C 1
ATOM 805 O O . GLY A 1 108 ? -0.776 -30.609 -22.906 1 97.88 108 GLY A O 1
ATOM 806 N N . GLU A 1 109 ? -1.323 -32.719 -23.047 1 97.75 109 GLU A N 1
ATOM 807 C CA . GLU A 1 109 ? -0.186 -33.188 -22.25 1 97.75 109 GLU A CA 1
ATOM 808 C C . GLU A 1 109 ? 1.027 -33.469 -23.125 1 97.75 109 GLU A C 1
ATOM 810 O O . GLU A 1 109 ? 0.927 -34.188 -24.125 1 97.75 109 GLU A O 1
ATOM 815 N N . ALA A 1 110 ? 2.1 -32.875 -22.844 1 98.19 110 ALA A N 1
ATOM 816 C CA . ALA A 1 110 ? 3.334 -33.125 -23.594 1 98.19 110 ALA A CA 1
ATOM 817 C C . ALA A 1 110 ? 4.051 -34.375 -23.078 1 98.19 110 ALA A C 1
ATOM 819 O O . ALA A 1 110 ? 4.195 -34.531 -21.859 1 98.19 110 ALA A O 1
ATOM 820 N N . LYS A 1 111 ? 4.426 -35.219 -23.953 1 98.19 111 LYS A N 1
ATOM 821 C CA . LYS A 1 111 ? 5.266 -36.375 -23.672 1 98.19 111 LYS A CA 1
ATOM 822 C C . LYS A 1 111 ? 6.566 -36.312 -24.469 1 98.19 111 LYS A C 1
ATOM 824 O O . LYS A 1 111 ? 6.551 -36.281 -25.703 1 98.19 111 LYS A O 1
ATOM 829 N N . ILE A 1 112 ? 7.633 -36.281 -23.703 1 98.5 112 ILE A N 1
ATOM 830 C CA . ILE A 1 112 ? 8.922 -36.219 -24.391 1 98.5 112 ILE A CA 1
ATOM 831 C C . ILE A 1 112 ? 9.305 -37.625 -24.875 1 98.5 112 ILE A C 1
ATOM 833 O O . ILE A 1 112 ? 9.625 -38.5 -24.078 1 98.5 112 ILE A O 1
ATOM 837 N N . ARG A 1 113 ? 9.328 -37.812 -26.125 1 97.69 113 ARG A N 1
ATOM 838 C CA . ARG A 1 113 ? 9.562 -39.156 -26.703 1 97.69 113 ARG A CA 1
ATOM 839 C C . ARG A 1 113 ? 11.055 -39.375 -26.938 1 97.69 113 ARG A C 1
ATOM 841 O O . ARG A 1 113 ? 11.539 -40.5 -26.766 1 97.69 113 ARG A O 1
ATOM 848 N N . GLU A 1 114 ? 11.766 -38.406 -27.359 1 97.44 114 GLU A N 1
ATOM 849 C CA . GLU A 1 114 ? 13.219 -38.375 -27.516 1 97.44 114 GLU A CA 1
ATOM 850 C C . GLU A 1 114 ? 13.75 -36.938 -27.391 1 97.44 114 GLU A C 1
ATOM 852 O O . GLU A 1 114 ? 12.969 -36 -27.328 1 97.44 114 GLU A O 1
ATOM 857 N N . LYS A 1 115 ? 15.031 -36.844 -27.328 1 97.56 115 LYS A N 1
ATOM 858 C CA . LYS A 1 115 ? 15.617 -35.5 -27.25 1 97.56 115 LYS A CA 1
ATOM 859 C C . LYS A 1 115 ? 15.188 -34.625 -28.422 1 97.56 115 LYS A C 1
ATOM 861 O O . LYS A 1 115 ? 15.328 -35.031 -29.578 1 97.56 115 LYS A O 1
ATOM 866 N N . GLY A 1 116 ? 14.531 -33.5 -28.109 1 98.19 116 GLY A N 1
ATOM 867 C CA . GLY A 1 116 ? 14.156 -32.531 -29.125 1 98.19 116 GLY A CA 1
ATOM 868 C C . GLY A 1 116 ? 12.797 -32.844 -29.75 1 98.19 116 GLY A C 1
ATOM 869 O O . GLY A 1 116 ? 12.375 -32.125 -30.672 1 98.19 116 GLY A O 1
ATOM 870 N N . LYS A 1 117 ? 12.141 -33.812 -29.281 1 98.56 117 LYS A N 1
ATOM 871 C CA . LYS A 1 117 ? 10.828 -34.156 -29.828 1 98.56 117 LYS A CA 1
ATOM 872 C C . LYS A 1 117 ? 9.836 -34.469 -28.703 1 98.56 117 LYS A C 1
ATOM 874 O O . LYS A 1 117 ? 10.102 -35.312 -27.859 1 98.56 117 LYS A O 1
ATOM 879 N N . ALA A 1 118 ? 8.719 -33.812 -28.75 1 98.5 118 ALA A N 1
ATOM 880 C CA . ALA A 1 118 ? 7.613 -34.062 -27.828 1 98.5 118 ALA A CA 1
ATOM 881 C C . ALA A 1 118 ? 6.328 -34.375 -28.594 1 98.5 118 ALA A C 1
ATOM 883 O O . ALA A 1 118 ? 6.152 -33.938 -29.734 1 98.5 118 ALA A O 1
ATOM 884 N N . GLU A 1 119 ? 5.531 -35.156 -27.984 1 98.56 119 GLU A N 1
ATOM 885 C CA . GLU A 1 119 ? 4.227 -35.5 -28.547 1 98.56 119 GLU A CA 1
ATOM 886 C C . GLU A 1 119 ? 3.098 -34.875 -27.719 1 98.56 119 GLU A C 1
ATOM 888 O O . GLU A 1 119 ? 3.1 -34.969 -26.5 1 98.56 119 GLU A O 1
ATOM 893 N N . VAL A 1 120 ? 2.162 -34.188 -28.391 1 98.19 120 VAL A N 1
ATOM 894 C CA . VAL A 1 120 ? 0.947 -33.625 -27.797 1 98.19 120 VAL A CA 1
ATOM 895 C C . VAL A 1 120 ? -0.269 -34.062 -28.609 1 98.19 120 VAL A C 1
ATOM 897 O O . VAL A 1 120 ? -0.434 -33.688 -29.766 1 98.19 120 VAL A O 1
ATOM 900 N N . ASN A 1 121 ? -1.121 -34.812 -28.031 1 96.56 121 ASN A N 1
ATOM 901 C CA . ASN A 1 121 ? -2.312 -35.344 -28.703 1 96.56 121 ASN A CA 1
ATOM 902 C C . ASN A 1 121 ? -1.967 -36 -30.047 1 96.56 121 ASN A C 1
ATOM 904 O O . ASN A 1 121 ? -2.613 -35.719 -31.062 1 96.56 121 ASN A O 1
ATOM 908 N N . GLY A 1 122 ? -0.914 -36.594 -30.109 1 95.44 122 GLY A N 1
ATOM 909 C CA . GLY A 1 122 ? -0.529 -37.344 -31.297 1 95.44 122 GLY A CA 1
ATOM 910 C C . GLY A 1 122 ? 0.322 -36.531 -32.25 1 95.44 122 GLY A C 1
ATOM 911 O O . GLY A 1 122 ? 0.875 -37.094 -33.219 1 95.44 122 GLY A O 1
ATOM 912 N N . GLU A 1 123 ? 0.433 -35.312 -32.031 1 97.19 123 GLU A N 1
ATOM 913 C CA . GLU A 1 123 ? 1.24 -34.438 -32.875 1 97.19 123 GLU A CA 1
ATOM 914 C C . GLU A 1 123 ? 2.656 -34.281 -32.344 1 97.19 123 GLU A C 1
ATOM 916 O O . GLU A 1 123 ? 2.844 -34.062 -31.141 1 97.19 123 GLU A O 1
ATOM 921 N N . THR A 1 124 ? 3.613 -34.438 -33.188 1 98.25 124 THR A N 1
ATOM 922 C CA . THR A 1 124 ? 5.012 -34.312 -32.812 1 98.25 124 THR A CA 1
ATOM 923 C C . THR A 1 124 ? 5.473 -32.875 -32.938 1 98.25 124 THR A C 1
ATOM 925 O O . THR A 1 124 ? 5.293 -32.25 -33.969 1 98.25 124 THR A O 1
ATOM 928 N N . ILE A 1 125 ? 6.027 -32.375 -31.922 1 98.44 125 ILE A N 1
ATOM 929 C CA . ILE A 1 125 ? 6.602 -31.047 -31.891 1 98.44 125 ILE A CA 1
ATOM 930 C C . ILE A 1 125 ? 8.125 -31.141 -31.766 1 98.44 125 ILE A C 1
ATOM 932 O O . ILE A 1 125 ? 8.641 -31.719 -30.797 1 98.44 125 ILE A O 1
ATOM 936 N N . GLU A 1 126 ? 8.836 -30.625 -32.719 1 98.75 126 GLU A N 1
ATOM 937 C CA . GLU A 1 126 ? 10.297 -30.594 -32.688 1 98.75 126 GLU A CA 1
ATOM 938 C C . GLU A 1 126 ? 10.805 -29.266 -32.125 1 98.75 126 GLU A C 1
ATOM 940 O O . GLU A 1 126 ? 10.234 -28.203 -32.438 1 98.75 126 GLU A O 1
ATOM 945 N N . PHE A 1 127 ? 11.781 -29.328 -31.344 1 98.75 127 PHE A N 1
ATOM 946 C CA . PHE A 1 127 ? 12.312 -28.125 -30.719 1 98.75 127 PHE A CA 1
ATOM 947 C C . PHE A 1 127 ? 13.789 -28.281 -30.406 1 98.75 127 PHE A C 1
ATOM 949 O O . PHE A 1 127 ? 14.305 -29.406 -30.344 1 98.75 127 PHE A O 1
ATOM 956 N N . LYS A 1 128 ? 14.508 -27.188 -30.188 1 98.62 128 LYS A N 1
ATOM 957 C CA . LYS A 1 128 ? 15.93 -27.203 -29.875 1 98.62 128 LYS A CA 1
ATOM 958 C C . LYS A 1 128 ? 16.156 -27.219 -28.359 1 98.62 128 LYS A C 1
ATOM 960 O O . LYS A 1 128 ? 16.938 -28.016 -27.859 1 98.62 128 LYS A O 1
ATOM 965 N N . ARG A 1 129 ? 15.477 -26.312 -27.609 1 98.56 129 ARG A N 1
ATOM 966 C CA . ARG A 1 129 ? 15.609 -26.188 -26.172 1 98.56 129 ARG A CA 1
ATOM 967 C C . ARG A 1 129 ? 14.258 -26.375 -25.484 1 98.56 129 ARG A C 1
ATOM 969 O O . ARG A 1 129 ? 13.211 -26.172 -26.094 1 98.56 129 ARG A O 1
ATOM 976 N N . LEU A 1 130 ? 14.383 -26.766 -24.219 1 98.81 130 LEU A N 1
ATOM 977 C CA . LEU A 1 130 ? 13.195 -27.047 -23.438 1 98.81 130 LEU A CA 1
ATOM 978 C C . LEU A 1 130 ? 13.164 -26.219 -22.156 1 98.81 130 LEU A C 1
ATOM 980 O O . LEU A 1 130 ? 14.188 -26.062 -21.484 1 98.81 130 LEU A O 1
ATOM 984 N N . ILE A 1 131 ? 12.047 -25.562 -21.906 1 98.94 131 ILE A N 1
ATOM 985 C CA . ILE A 1 131 ? 11.773 -25.016 -20.578 1 98.94 131 ILE A CA 1
ATOM 986 C C . ILE A 1 131 ? 10.688 -25.844 -19.891 1 98.94 131 ILE A C 1
ATOM 988 O O . ILE A 1 131 ? 9.555 -25.906 -20.375 1 98.94 131 ILE A O 1
ATOM 992 N N . VAL A 1 132 ? 11.047 -26.453 -18.812 1 98.94 132 VAL A N 1
ATOM 993 C CA . VAL A 1 132 ? 10.094 -27.219 -18.016 1 98.94 132 VAL A CA 1
ATOM 994 C C . VAL A 1 132 ? 9.422 -26.281 -17 1 98.94 132 VAL A C 1
ATOM 996 O O . VAL A 1 132 ? 10.07 -25.797 -16.078 1 98.94 132 VAL A O 1
ATOM 999 N N . ALA A 1 133 ? 8.156 -26 -17.156 1 98.81 133 ALA A N 1
ATOM 1000 C CA . ALA A 1 133 ? 7.34 -25.172 -16.281 1 98.81 133 ALA A CA 1
ATOM 1001 C C . ALA A 1 133 ? 6.059 -25.891 -15.867 1 98.81 133 ALA A C 1
ATOM 1003 O O . ALA A 1 133 ? 4.977 -25.297 -15.875 1 98.81 133 ALA A O 1
ATOM 1004 N N . SER A 1 134 ? 6.145 -27.141 -15.531 1 98.5 134 SER A N 1
ATOM 1005 C CA . SER A 1 134 ? 5.012 -28.031 -15.352 1 98.5 134 SER A CA 1
ATOM 1006 C C . SER A 1 134 ? 4.438 -27.922 -13.938 1 98.5 134 SER A C 1
ATOM 1008 O O . SER A 1 134 ? 3.379 -28.484 -13.648 1 98.5 134 SER A O 1
ATOM 1010 N N . GLY A 1 135 ? 5.066 -27.172 -13.062 1 97.56 135 GLY A N 1
ATOM 1011 C CA . GLY A 1 135 ? 4.508 -26.781 -11.781 1 97.56 135 GLY A CA 1
ATOM 1012 C C . GLY A 1 135 ? 4.453 -27.922 -10.781 1 97.56 135 GLY A C 1
ATOM 1013 O O . GLY A 1 135 ? 5.379 -28.734 -10.703 1 97.56 135 GLY A O 1
ATOM 1014 N N . SER A 1 136 ? 3.498 -27.875 -9.898 1 97.06 136 SER A N 1
ATOM 1015 C CA . SER A 1 136 ? 3.326 -28.844 -8.82 1 97.06 136 SER A CA 1
ATOM 1016 C C . SER A 1 136 ? 1.861 -29.234 -8.664 1 97.06 136 SER A C 1
ATOM 1018 O O . SER A 1 136 ? 0.978 -28.625 -9.266 1 97.06 136 SER A O 1
ATOM 1020 N N . SER A 1 137 ? 1.577 -30.297 -7.988 1 96 137 SER A N 1
ATOM 1021 C CA . SER A 1 137 ? 0.234 -30.766 -7.66 1 96 137 SER A CA 1
ATOM 1022 C C . SER A 1 137 ? 0.104 -31.094 -6.176 1 96 137 SER A C 1
ATOM 1024 O O . SER A 1 137 ? 1.064 -31.531 -5.543 1 96 137 SER A O 1
ATOM 1026 N N . PRO A 1 138 ? -1.091 -30.812 -5.59 1 96.62 138 PRO A N 1
ATOM 1027 C CA . PRO A 1 138 ? -1.287 -31.125 -4.172 1 96.62 138 PRO A CA 1
ATOM 1028 C C . PRO A 1 138 ? -1.235 -32.625 -3.875 1 96.62 138 PRO A C 1
ATOM 1030 O O . PRO A 1 138 ? -1.562 -33.438 -4.742 1 96.62 138 PRO A O 1
ATOM 1033 N N . ILE A 1 139 ? -0.831 -32.969 -2.65 1 94.62 139 ILE A N 1
ATOM 1034 C CA . ILE A 1 139 ? -0.884 -34.344 -2.199 1 94.62 139 ILE A CA 1
ATOM 1035 C C . ILE A 1 139 ? -2.334 -34.75 -1.953 1 94.62 139 ILE A C 1
ATOM 1037 O O . ILE A 1 139 ? -3.068 -34.062 -1.244 1 94.62 139 ILE A O 1
ATOM 1041 N N . SER A 1 140 ? -2.723 -35.875 -2.508 1 94.94 140 SER A N 1
ATOM 1042 C CA . SER A 1 140 ? -4.121 -36.281 -2.451 1 94.94 140 SER A CA 1
ATOM 1043 C C . SER A 1 140 ? -4.312 -37.469 -1.49 1 94.94 140 SER A C 1
ATOM 1045 O O . SER A 1 140 ? -3.404 -38.281 -1.303 1 94.94 140 SER A O 1
ATOM 1047 N N . TYR A 1 141 ? -5.461 -37.5 -0.851 1 96.06 141 TYR A N 1
ATOM 1048 C CA . TYR A 1 141 ? -5.934 -38.594 -0.002 1 96.06 141 TYR A CA 1
ATOM 1049 C C . TYR A 1 141 ? -7.328 -39.062 -0.42 1 96.06 141 TYR A C 1
ATOM 1051 O O . TYR A 1 141 ? -8.133 -38.25 -0.9 1 96.06 141 TYR A O 1
ATOM 1059 N N . PRO A 1 142 ? -7.605 -40.344 -0.268 1 96.38 142 PRO A N 1
ATOM 1060 C CA . PRO A 1 142 ? -8.891 -40.875 -0.742 1 96.38 142 PRO A CA 1
ATOM 1061 C C . PRO A 1 142 ? -10.086 -40.156 -0.11 1 96.38 142 PRO A C 1
ATOM 1063 O O . PRO A 1 142 ? -10.211 -40.125 1.117 1 96.38 142 PRO A O 1
ATOM 1066 N N . GLY A 1 143 ? -10.906 -39.594 -0.913 1 96.94 143 GLY A N 1
ATOM 1067 C CA . GLY A 1 143 ? -12.148 -38.969 -0.468 1 96.94 143 GLY A CA 1
ATOM 1068 C C . GLY A 1 143 ? -11.945 -37.625 0.163 1 96.94 143 GLY A C 1
ATOM 1069 O O . GLY A 1 143 ? -12.914 -36.969 0.581 1 96.94 143 GLY A O 1
ATOM 1070 N N . VAL A 1 144 ? -10.766 -37.125 0.297 1 98.06 144 VAL A N 1
ATOM 1071 C CA . VAL A 1 144 ? -10.414 -35.844 0.877 1 98.06 144 VAL A CA 1
ATOM 1072 C C . VAL A 1 144 ? -10.125 -34.844 -0.235 1 98.06 144 VAL A C 1
ATOM 1074 O O . VAL A 1 144 ? -9.375 -35.125 -1.169 1 98.06 144 VAL A O 1
ATOM 1077 N N . ILE A 1 145 ? -10.758 -33.688 -0.198 1 98.25 145 ILE A N 1
ATOM 1078 C CA . ILE A 1 145 ? -10.484 -32.719 -1.261 1 98.25 145 ILE A CA 1
ATOM 1079 C C . ILE A 1 145 ? -9.156 -32.031 -0.995 1 98.25 145 ILE A C 1
ATOM 1081 O O . ILE A 1 145 ? -8.695 -31.969 0.148 1 98.25 145 ILE A O 1
ATOM 1085 N N . THR A 1 146 ? -8.469 -31.516 -2.01 1 98.12 146 THR A N 1
ATOM 1086 C CA . THR A 1 146 ? -7.203 -30.797 -1.899 1 98.12 146 THR A CA 1
ATOM 1087 C C . THR A 1 146 ? -7.445 -29.297 -1.7 1 98.12 146 THR A C 1
ATOM 1089 O O . THR A 1 146 ? -8.578 -28.828 -1.813 1 98.12 146 THR A O 1
ATOM 1092 N N . GLU A 1 147 ? -6.355 -28.578 -1.405 1 98.06 147 GLU A N 1
ATOM 1093 C CA . GLU A 1 147 ? -6.434 -27.109 -1.304 1 98.06 147 GLU A CA 1
ATOM 1094 C C . GLU A 1 147 ? -6.914 -26.5 -2.611 1 98.06 147 GLU A C 1
ATOM 1096 O O . GLU A 1 147 ? -7.629 -25.484 -2.604 1 98.06 147 GLU A O 1
ATOM 1101 N N . ASP A 1 148 ? -6.559 -27.094 -3.803 1 97.94 148 ASP A N 1
ATOM 1102 C CA . ASP A 1 148 ? -6.988 -26.609 -5.109 1 97.94 148 ASP A CA 1
ATOM 1103 C C . ASP A 1 148 ? -8.508 -26.703 -5.258 1 97.94 148 ASP A C 1
ATOM 1105 O O . ASP A 1 148 ? -9.133 -25.797 -5.816 1 97.94 148 ASP A O 1
ATOM 1109 N N . GLU A 1 149 ? -9.023 -27.766 -4.762 1 98.12 149 GLU A N 1
ATOM 1110 C CA . GLU A 1 149 ? -10.461 -27.984 -4.867 1 98.12 149 GLU A CA 1
ATOM 1111 C C . GLU A 1 149 ? -11.227 -27.141 -3.865 1 98.12 149 GLU A C 1
ATOM 1113 O O . GLU A 1 149 ? -12.336 -26.672 -4.152 1 98.12 149 GLU A O 1
ATOM 1118 N N . ALA A 1 150 ? -10.656 -26.922 -2.709 1 98.56 150 ALA A N 1
ATOM 1119 C CA . ALA A 1 150 ? -11.328 -26.188 -1.631 1 98.56 150 ALA A CA 1
ATOM 1120 C C . ALA A 1 150 ? -11.664 -24.766 -2.055 1 98.56 150 ALA A C 1
ATOM 1122 O O . ALA A 1 150 ? -12.781 -24.297 -1.823 1 98.56 150 ALA A O 1
ATOM 1123 N N . VAL A 1 151 ? -10.773 -24.062 -2.748 1 98.44 151 VAL A N 1
ATOM 1124 C CA . VAL A 1 151 ? -10.984 -22.672 -3.113 1 98.44 151 VAL A CA 1
ATOM 1125 C C . VAL A 1 151 ? -11.922 -22.578 -4.316 1 98.44 151 VAL A C 1
ATOM 1127 O O . VAL A 1 151 ? -12.344 -21.484 -4.703 1 98.44 151 VAL A O 1
ATOM 1130 N N . ASN A 1 152 ? -12.242 -23.734 -4.879 1 98.38 152 ASN A N 1
ATOM 1131 C CA . ASN A 1 152 ? -13.141 -23.781 -6.027 1 98.38 152 ASN A CA 1
ATOM 1132 C C . ASN A 1 152 ? -14.492 -24.391 -5.66 1 98.38 152 ASN A C 1
ATOM 1134 O O . ASN A 1 152 ? -15.305 -24.688 -6.539 1 98.38 152 ASN A O 1
ATOM 1138 N N . LEU A 1 153 ? -14.688 -24.594 -4.34 1 98.31 153 LEU A N 1
ATOM 1139 C CA . LEU A 1 153 ? -16 -25.031 -3.896 1 98.31 153 LEU A CA 1
ATOM 1140 C C . LEU A 1 153 ? -17.062 -24 -4.285 1 98.31 153 LEU A C 1
ATOM 1142 O O . LEU A 1 153 ? -16.812 -22.797 -4.25 1 98.31 153 LEU A O 1
ATOM 1146 N N . ARG A 1 154 ? -18.281 -24.469 -4.566 1 97.88 154 ARG A N 1
ATOM 1147 C CA . ARG A 1 154 ? -19.359 -23.562 -4.977 1 97.88 154 ARG A CA 1
ATOM 1148 C C . ARG A 1 154 ? -20.453 -23.5 -3.914 1 97.88 154 ARG A C 1
ATOM 1150 O O . ARG A 1 154 ? -21.609 -23.188 -4.219 1 97.88 154 ARG A O 1
ATOM 1157 N N . TYR A 1 155 ? -20.125 -23.906 -2.725 1 97.75 155 TYR A N 1
ATOM 1158 C CA . TYR A 1 155 ? -21 -23.812 -1.566 1 97.75 155 TYR A CA 1
ATOM 1159 C C . TYR A 1 155 ? -20.203 -23.688 -0.278 1 97.75 155 TYR A C 1
ATOM 1161 O O . TYR A 1 155 ? -18.969 -23.859 -0.282 1 97.75 155 TYR A O 1
ATOM 1169 N N . VAL A 1 156 ? -20.891 -23.344 0.761 1 98.38 156 VAL A N 1
ATOM 1170 C CA . VAL A 1 156 ? -20.281 -23.25 2.084 1 98.38 156 VAL A CA 1
ATOM 1171 C C . VAL A 1 156 ? -20.656 -24.484 2.908 1 98.38 156 VAL A C 1
ATOM 1173 O O . VAL A 1 156 ? -21.797 -24.641 3.314 1 98.38 156 VAL A O 1
ATOM 1176 N N . PRO A 1 157 ? -19.625 -25.266 3.174 1 98.5 157 PRO A N 1
ATOM 1177 C CA . PRO A 1 157 ? -19.938 -26.453 3.975 1 98.5 157 PRO A CA 1
ATOM 1178 C C . PRO A 1 157 ? -20.359 -26.109 5.398 1 98.5 157 PRO A C 1
ATOM 1180 O O . PRO A 1 157 ? -19.906 -25.109 5.961 1 98.5 157 PRO A O 1
ATOM 1183 N N . ARG A 1 158 ? -21.25 -27.016 6.016 1 98.06 158 ARG A N 1
ATOM 1184 C CA . ARG A 1 158 ? -21.641 -26.812 7.406 1 98.06 158 ARG A CA 1
ATOM 1185 C C . ARG A 1 158 ? -20.438 -26.906 8.336 1 98.06 158 ARG A C 1
ATOM 1187 O O . ARG A 1 158 ? -20.281 -26.094 9.242 1 98.06 158 ARG A O 1
ATOM 1194 N N . ASP A 1 159 ? -19.625 -27.844 8.125 1 98.19 159 ASP A N 1
ATOM 1195 C CA . ASP A 1 159 ? -18.391 -28.016 8.891 1 98.19 159 ASP A CA 1
ATOM 1196 C C . ASP A 1 159 ? -17.25 -28.484 7.984 1 98.19 159 ASP A C 1
ATOM 1198 O O . ASP A 1 159 ? -17.469 -29.234 7.035 1 98.19 159 ASP A O 1
ATOM 1202 N N . MET A 1 160 ? -16.094 -28.031 8.297 1 98.62 160 MET A N 1
ATOM 1203 C CA . MET A 1 160 ? -14.891 -28.25 7.488 1 98.62 160 MET A CA 1
ATOM 1204 C C . MET A 1 160 ? -13.68 -28.531 8.375 1 98.62 160 MET A C 1
ATOM 1206 O O . MET A 1 160 ? -13.469 -27.844 9.375 1 98.62 160 MET A O 1
ATOM 1210 N N . ILE A 1 161 ? -12.938 -29.578 8.117 1 98.81 161 ILE A N 1
ATOM 1211 C CA . ILE A 1 161 ? -11.648 -29.828 8.742 1 98.81 161 ILE A CA 1
ATOM 1212 C C . ILE A 1 161 ? -10.531 -29.547 7.738 1 98.81 161 ILE A C 1
ATOM 1214 O O . ILE A 1 161 ? -10.492 -30.141 6.656 1 98.81 161 ILE A O 1
ATOM 1218 N N . VAL A 1 162 ? -9.719 -28.625 8.031 1 98.81 162 VAL A N 1
ATOM 1219 C CA . VAL A 1 162 ? -8.562 -28.297 7.199 1 98.81 162 VAL A CA 1
ATOM 1220 C C . VAL A 1 162 ? -7.289 -28.844 7.836 1 98.81 162 VAL A C 1
ATOM 1222 O O . VAL A 1 162 ? -6.977 -28.531 8.984 1 98.81 162 VAL A O 1
ATOM 1225 N N . VAL A 1 163 ? -6.543 -29.656 7.098 1 98.5 163 VAL A N 1
ATOM 1226 C CA . VAL A 1 163 ? -5.32 -30.266 7.613 1 98.5 163 VAL A CA 1
ATOM 1227 C C . VAL A 1 163 ? -4.102 -29.625 6.957 1 98.5 163 VAL A C 1
ATOM 1229 O O . VAL A 1 163 ? -3.926 -29.703 5.742 1 98.5 163 VAL A O 1
ATOM 1232 N N . GLY A 1 164 ? -3.207 -29.078 7.734 1 97.5 164 GLY A N 1
ATOM 1233 C CA . GLY A 1 164 ? -2.045 -28.328 7.297 1 97.5 164 GLY A CA 1
ATOM 1234 C C . GLY A 1 164 ? -2.047 -26.891 7.785 1 97.5 164 GLY A C 1
ATOM 1235 O O . GLY A 1 164 ? -3.004 -26.141 7.551 1 97.5 164 GLY A O 1
ATOM 1236 N N . GLY A 1 165 ? -1.046 -26.453 8.406 1 96.69 165 GLY A N 1
ATOM 1237 C CA . GLY A 1 165 ? -0.995 -25.156 9.055 1 96.69 165 GLY A CA 1
ATOM 1238 C C . GLY A 1 165 ? -0.142 -24.141 8.297 1 96.69 165 GLY A C 1
ATOM 1239 O O . GLY A 1 165 ? 0.324 -23.156 8.875 1 96.69 165 GLY A O 1
ATOM 1240 N N . GLY A 1 166 ? 0.135 -24.391 6.996 1 95.62 166 GLY A N 1
ATOM 1241 C CA . GLY A 1 166 ? 0.867 -23.469 6.152 1 95.62 166 GLY A CA 1
ATOM 1242 C C . GLY A 1 166 ? -0.015 -22.391 5.547 1 95.62 166 GLY A C 1
ATOM 1243 O O . GLY A 1 166 ? -1.089 -22.094 6.074 1 95.62 166 GLY A O 1
ATOM 1244 N N . TYR A 1 167 ? 0.38 -21.766 4.484 1 95.5 167 TYR A N 1
ATOM 1245 C CA . TYR A 1 167 ? -0.31 -20.656 3.836 1 95.5 167 TYR A CA 1
ATOM 1246 C C . TYR A 1 167 ? -1.732 -21.047 3.455 1 95.5 167 TYR A C 1
ATOM 1248 O O . TYR A 1 167 ? -2.699 -20.469 3.961 1 95.5 167 TYR A O 1
ATOM 1256 N N . ALA A 1 168 ? -1.813 -22.078 2.627 1 96.94 168 ALA A N 1
ATOM 1257 C CA . ALA A 1 168 ? -3.107 -22.469 2.078 1 96.94 168 ALA A CA 1
ATOM 1258 C C . ALA A 1 168 ? -4.074 -22.875 3.189 1 96.94 168 ALA A C 1
ATOM 1260 O O . ALA A 1 168 ? -5.242 -22.469 3.174 1 96.94 168 ALA A O 1
ATOM 1261 N N . GLY A 1 169 ? -3.57 -23.672 4.164 1 98.06 169 GLY A N 1
ATOM 1262 C CA . GLY A 1 169 ? -4.43 -24.141 5.242 1 98.06 169 GLY A CA 1
ATOM 1263 C C . GLY A 1 169 ? -5.012 -23 6.074 1 98.06 169 GLY A C 1
ATOM 1264 O O . GLY A 1 169 ? -6.215 -22.969 6.332 1 98.06 169 GLY A O 1
ATOM 1265 N N . VAL A 1 170 ? -4.219 -22.062 6.445 1 98.5 170 VAL A N 1
ATOM 1266 C CA . VAL A 1 170 ? -4.629 -20.938 7.289 1 98.5 170 VAL A CA 1
ATOM 1267 C C . VAL A 1 170 ? -5.613 -20.062 6.527 1 98.5 170 VAL A C 1
ATOM 1269 O O . VAL A 1 170 ? -6.641 -19.656 7.078 1 98.5 170 VAL A O 1
ATOM 1272 N N . GLU A 1 171 ? -5.305 -19.75 5.258 1 98.69 171 GLU A N 1
ATOM 1273 C CA . GLU A 1 171 ? -6.184 -18.906 4.449 1 98.69 171 GLU A CA 1
ATOM 1274 C C . GLU A 1 171 ? -7.555 -19.547 4.27 1 98.69 171 GLU A C 1
ATOM 1276 O O . GLU A 1 171 ? -8.578 -18.906 4.504 1 98.69 171 GLU A O 1
ATOM 1281 N N . ILE A 1 172 ? -7.543 -20.844 3.906 1 98.81 172 ILE A N 1
ATOM 1282 C CA . ILE A 1 172 ? -8.781 -21.578 3.648 1 98.81 172 ILE A CA 1
ATOM 1283 C C . ILE A 1 172 ? -9.617 -21.641 4.926 1 98.81 172 ILE A C 1
ATOM 1285 O O . ILE A 1 172 ? -10.828 -21.406 4.898 1 98.81 172 ILE A O 1
ATOM 1289 N N . ALA A 1 173 ? -8.938 -21.891 6.074 1 98.88 173 ALA A N 1
ATOM 1290 C CA . ALA A 1 173 ? -9.633 -21.984 7.355 1 98.88 173 ALA A CA 1
ATOM 1291 C C . ALA A 1 173 ? -10.344 -20.688 7.695 1 98.88 173 ALA A C 1
ATOM 1293 O O . ALA A 1 173 ? -11.523 -20.688 8.047 1 98.88 173 ALA A O 1
ATOM 1294 N N . GLN A 1 174 ? -9.695 -19.594 7.555 1 98.81 174 GLN A N 1
ATOM 1295 C CA . GLN A 1 174 ? -10.281 -18.312 7.93 1 98.81 174 GLN A CA 1
ATOM 1296 C C . GLN A 1 174 ? -11.398 -17.922 6.965 1 98.81 174 GLN A C 1
ATOM 1298 O O . GLN A 1 174 ? -12.453 -17.453 7.387 1 98.81 174 GLN A O 1
ATOM 1303 N N . ILE A 1 175 ? -11.117 -18.109 5.613 1 98.75 175 ILE A N 1
ATOM 1304 C CA . ILE A 1 175 ? -12.086 -17.766 4.578 1 98.75 175 ILE A CA 1
ATOM 1305 C C . ILE A 1 175 ? -13.414 -18.453 4.855 1 98.75 175 ILE A C 1
ATOM 1307 O O . ILE A 1 175 ? -14.461 -17.812 4.949 1 98.75 175 ILE A O 1
ATOM 1311 N N . PHE A 1 176 ? -13.406 -19.734 5.074 1 98.81 176 PHE A N 1
ATOM 1312 C CA . PHE A 1 176 ? -14.648 -20.484 5.164 1 98.81 176 PHE A CA 1
ATOM 1313 C C . PHE A 1 176 ? -15.312 -20.281 6.523 1 98.81 176 PHE A C 1
ATOM 1315 O O . PHE A 1 176 ? -16.531 -20.297 6.629 1 98.81 176 PHE A O 1
ATOM 1322 N N . ALA A 1 177 ? -14.5 -20.047 7.617 1 98.81 177 ALA A N 1
ATOM 1323 C CA . ALA A 1 177 ? -15.102 -19.656 8.891 1 98.81 177 ALA A CA 1
ATOM 1324 C C . ALA A 1 177 ? -15.906 -18.375 8.742 1 98.81 177 ALA A C 1
ATOM 1326 O O . ALA A 1 177 ? -17.047 -18.297 9.211 1 98.81 177 ALA A O 1
ATOM 1327 N N . ARG A 1 178 ? -15.391 -17.438 8.039 1 98.19 178 ARG A N 1
ATOM 1328 C CA . ARG A 1 178 ? -16.031 -16.141 7.852 1 98.19 178 ARG A CA 1
ATOM 1329 C C . ARG A 1 178 ? -17.234 -16.234 6.918 1 98.19 178 ARG A C 1
ATOM 1331 O O . ARG A 1 178 ? -18.172 -15.445 7.004 1 98.19 178 ARG A O 1
ATOM 1338 N N . LEU A 1 179 ? -17.156 -17.234 6.027 1 98 179 LEU A N 1
ATOM 1339 C CA . LEU A 1 179 ? -18.281 -17.453 5.145 1 98 179 LEU A CA 1
ATOM 1340 C C . LEU A 1 179 ? -19.422 -18.156 5.883 1 98 179 LEU A C 1
ATOM 1342 O O . LEU A 1 179 ? -20.562 -18.188 5.414 1 98 179 LEU A O 1
ATOM 1346 N N . GLY A 1 180 ? -19.094 -18.859 7.086 1 97.81 180 GLY A N 1
ATOM 1347 C CA . GLY A 1 180 ? -20.172 -19.406 7.891 1 97.81 180 GLY A CA 1
ATOM 1348 C C . GLY A 1 180 ? -19.938 -20.859 8.289 1 97.81 180 GLY A C 1
ATOM 1349 O O . GLY A 1 180 ? -20.75 -21.438 9.016 1 97.81 180 GLY A O 1
ATOM 1350 N N . SER A 1 181 ? -18.844 -21.453 7.859 1 98.56 181 SER A N 1
ATOM 1351 C CA . SER A 1 181 ? -18.547 -22.844 8.203 1 98.56 181 SER A CA 1
ATOM 1352 C C . SER A 1 181 ? -18.031 -22.953 9.625 1 98.56 181 SER A C 1
ATOM 1354 O O . SER A 1 181 ? -17.328 -22.062 10.109 1 98.56 181 SER A O 1
ATOM 1356 N N . SER A 1 182 ? -18.406 -24.016 10.312 1 98.69 182 SER A N 1
ATOM 1357 C CA . SER A 1 182 ? -17.641 -24.422 11.484 1 98.69 182 SER A CA 1
ATOM 1358 C C . SER A 1 182 ? -16.328 -25.078 11.086 1 98.69 182 SER A C 1
ATOM 1360 O O . SER A 1 182 ? -16.312 -26.156 10.492 1 98.69 182 SER A O 1
ATOM 1362 N N . VAL A 1 183 ? -15.188 -24.469 11.438 1 98.88 183 VAL A N 1
ATOM 1363 C CA . VAL A 1 183 ? -13.93 -24.922 10.852 1 98.88 183 VAL A CA 1
ATOM 1364 C C . VAL A 1 183 ? -12.977 -25.375 11.961 1 98.88 183 VAL A C 1
ATOM 1366 O O . VAL A 1 183 ? -12.852 -24.719 12.992 1 98.88 183 VAL A O 1
ATOM 1369 N N . THR A 1 184 ? -12.344 -26.5 11.766 1 98.81 184 THR A N 1
ATOM 1370 C CA . THR A 1 184 ? -11.219 -26.953 12.562 1 98.81 184 THR A CA 1
ATOM 1371 C C . THR A 1 184 ? -9.945 -27 11.719 1 98.81 184 THR A C 1
ATOM 1373 O O . THR A 1 184 ? -9.922 -27.641 10.664 1 98.81 184 THR A O 1
ATOM 1376 N N . LEU A 1 185 ? -8.93 -26.297 12.141 1 98.81 185 LEU A N 1
ATOM 1377 C CA . LEU A 1 185 ? -7.621 -26.312 11.5 1 98.81 185 LEU A CA 1
ATOM 1378 C C . LEU A 1 185 ? -6.648 -27.203 12.273 1 98.81 185 LEU A C 1
ATOM 1380 O O . LEU A 1 185 ? -6.336 -26.922 13.43 1 98.81 185 LEU A O 1
ATOM 1384 N N . VAL A 1 186 ? -6.172 -28.234 11.641 1 98.5 186 VAL A N 1
ATOM 1385 C CA . VAL A 1 186 ? -5.336 -29.234 12.289 1 98.5 186 VAL A CA 1
ATOM 1386 C C . VAL A 1 186 ? -3.92 -29.172 11.719 1 98.5 186 VAL A C 1
ATOM 1388 O O . VAL A 1 186 ? -3.738 -29.156 10.5 1 98.5 186 VAL A O 1
ATOM 1391 N N . THR A 1 187 ? -2.916 -29.172 12.562 1 97.5 187 THR A N 1
ATOM 1392 C CA . THR A 1 187 ? -1.53 -29.172 12.102 1 97.5 187 THR A CA 1
ATOM 1393 C C . THR A 1 187 ? -0.647 -29.969 13.062 1 97.5 187 THR A C 1
ATOM 1395 O O . THR A 1 187 ? -0.912 -30 14.266 1 97.5 187 THR A O 1
ATOM 1398 N N . ARG A 1 188 ? 0.335 -30.562 12.555 1 95.5 188 ARG A N 1
ATOM 1399 C CA . ARG A 1 188 ? 1.244 -31.375 13.359 1 95.5 188 ARG A CA 1
ATOM 1400 C C . ARG A 1 188 ? 2.197 -30.5 14.156 1 95.5 188 ARG A C 1
ATOM 1402 O O . ARG A 1 188 ? 2.754 -30.938 15.172 1 95.5 188 ARG A O 1
ATOM 1409 N N . HIS A 1 189 ? 2.449 -29.297 13.75 1 94.19 189 HIS A N 1
ATOM 1410 C CA . HIS A 1 189 ? 3.289 -28.328 14.438 1 94.19 189 HIS A CA 1
ATOM 1411 C C . HIS A 1 189 ? 2.527 -27.031 14.711 1 94.19 189 HIS A C 1
ATOM 1413 O O . HIS A 1 189 ? 1.312 -27.062 14.914 1 94.19 189 HIS A O 1
ATOM 1419 N N . ARG A 1 190 ? 3.242 -25.984 14.797 1 95.06 190 ARG A N 1
ATOM 1420 C CA . ARG A 1 190 ? 2.615 -24.672 14.906 1 95.06 190 ARG A CA 1
ATOM 1421 C C . ARG A 1 190 ? 2.188 -24.156 13.539 1 95.06 190 ARG A C 1
ATOM 1423 O O . ARG A 1 190 ? 2.832 -24.438 12.523 1 95.06 190 ARG A O 1
ATOM 1430 N N . ILE A 1 191 ? 1.106 -23.453 13.508 1 96.69 191 ILE A N 1
ATOM 1431 C CA . ILE A 1 191 ? 0.731 -22.859 12.227 1 96.69 191 ILE A CA 1
ATOM 1432 C C . ILE A 1 191 ? 1.782 -21.828 11.812 1 96.69 191 ILE A C 1
ATOM 1434 O O . ILE A 1 191 ? 2.445 -21.234 12.664 1 96.69 191 ILE A O 1
ATOM 1438 N N . LEU A 1 192 ? 1.997 -21.656 10.57 1 95.88 192 LEU A N 1
ATOM 1439 C CA . LEU A 1 192 ? 2.865 -20.641 9.984 1 95.88 192 LEU A CA 1
ATOM 1440 C C . LEU A 1 192 ? 4.25 -20.672 10.625 1 95.88 192 LEU A C 1
ATOM 1442 O O . LEU A 1 192 ? 4.75 -19.641 11.086 1 95.88 192 LEU A O 1
ATOM 1446 N N . SER A 1 193 ? 4.855 -21.766 10.656 1 88.62 193 SER A N 1
ATOM 1447 C CA . SER A 1 193 ? 6.141 -22 11.305 1 88.62 193 SER A CA 1
ATOM 1448 C C . SER A 1 193 ? 7.23 -21.125 10.703 1 88.62 193 SER A C 1
ATOM 1450 O O . SER A 1 193 ? 8.211 -20.797 11.367 1 88.62 193 SER A O 1
ATOM 1452 N N . GLY A 1 194 ? 7.133 -20.594 9.516 1 84.44 194 GLY A N 1
ATOM 1453 C CA . GLY A 1 194 ? 8.148 -19.781 8.867 1 84.44 194 GLY A CA 1
ATOM 1454 C C . GLY A 1 194 ? 8.016 -18.297 9.195 1 84.44 194 GLY A C 1
ATOM 1455 O O . GLY A 1 194 ? 8.852 -17.5 8.773 1 84.44 194 GLY A O 1
ATOM 1456 N N . PHE A 1 195 ? 7.074 -17.969 10.055 1 92.12 195 PHE A N 1
ATOM 1457 C CA . PHE A 1 195 ? 6.828 -16.578 10.422 1 92.12 195 PHE A CA 1
ATOM 1458 C C . PHE A 1 195 ? 7.215 -16.328 11.875 1 92.12 195 PHE A C 1
ATOM 1460 O O . PHE A 1 195 ? 7.508 -17.266 12.617 1 92.12 195 PHE A O 1
ATOM 1467 N N . SER A 1 196 ? 7.262 -15.031 12.227 1 95.69 196 SER A N 1
ATOM 1468 C CA . SER A 1 196 ? 7.625 -14.664 13.594 1 95.69 196 SER A CA 1
ATOM 1469 C C . SER A 1 196 ? 6.535 -15.062 14.586 1 95.69 196 SER A C 1
ATOM 1471 O O . SER A 1 196 ? 5.375 -15.242 14.203 1 95.69 196 SER A O 1
ATOM 1473 N N . GLU A 1 197 ? 6.949 -15.195 15.812 1 95.94 197 GLU A N 1
ATOM 1474 C CA . GLU A 1 197 ? 5.988 -15.492 16.875 1 95.94 197 GLU A CA 1
ATOM 1475 C C . GLU A 1 197 ? 4.906 -14.414 16.953 1 95.94 197 GLU A C 1
ATOM 1477 O O . GLU A 1 197 ? 3.736 -14.727 17.172 1 95.94 197 GLU A O 1
ATOM 1482 N N . LYS A 1 198 ? 5.27 -13.195 16.781 1 95.81 198 LYS A N 1
ATOM 1483 C CA . LYS A 1 198 ? 4.312 -12.094 16.812 1 95.81 198 LYS A CA 1
ATOM 1484 C C . LYS A 1 198 ? 3.266 -12.242 15.711 1 95.81 198 LYS A C 1
ATOM 1486 O O . LYS A 1 198 ? 2.07 -12.07 15.953 1 95.81 198 LYS A O 1
ATOM 1491 N N . ALA A 1 199 ? 3.752 -12.539 14.531 1 97.12 199 ALA A N 1
ATOM 1492 C CA . ALA A 1 199 ? 2.834 -12.742 13.406 1 97.12 199 ALA A CA 1
ATOM 1493 C C . ALA A 1 199 ? 1.878 -13.898 13.688 1 97.12 199 ALA A C 1
ATOM 1495 O O . ALA A 1 199 ? 0.673 -13.781 13.445 1 97.12 199 ALA A O 1
ATOM 1496 N N . ARG A 1 200 ? 2.428 -14.992 14.164 1 97.44 200 ARG A N 1
ATOM 1497 C CA . ARG A 1 200 ? 1.614 -16.156 14.484 1 97.44 200 ARG A CA 1
ATOM 1498 C C . ARG A 1 200 ? 0.562 -15.828 15.531 1 97.44 200 ARG A C 1
ATOM 1500 O O . ARG A 1 200 ? -0.592 -16.25 15.422 1 97.44 200 ARG A O 1
ATOM 1507 N N . ASP A 1 201 ? 0.962 -15.055 16.516 1 97.38 201 ASP A N 1
ATOM 1508 C CA . ASP A 1 201 ? 0.043 -14.664 17.578 1 97.38 201 ASP A CA 1
ATOM 1509 C C . ASP A 1 201 ? -1.131 -13.859 17.016 1 97.38 201 ASP A C 1
ATOM 1511 O O . ASP A 1 201 ? -2.287 -14.125 17.359 1 97.38 201 ASP A O 1
ATOM 1515 N N . TYR A 1 202 ? -0.818 -12.891 16.188 1 97.75 202 TYR A N 1
ATOM 1516 C CA . TYR A 1 202 ? -1.867 -12.078 15.586 1 97.75 202 TYR A CA 1
ATOM 1517 C C . TYR A 1 202 ? -2.828 -12.945 14.781 1 97.75 202 TYR A C 1
ATOM 1519 O O . TYR A 1 202 ? -4.047 -12.773 14.867 1 97.75 202 TYR A O 1
ATOM 1527 N N . VAL A 1 203 ? -2.305 -13.898 14.031 1 98.12 203 VAL A N 1
ATOM 1528 C CA . VAL A 1 203 ? -3.115 -14.711 13.133 1 98.12 203 VAL A CA 1
ATOM 1529 C C . VAL A 1 203 ? -3.965 -15.688 13.945 1 98.12 203 VAL A C 1
ATOM 1531 O O . VAL A 1 203 ? -5.16 -15.852 13.68 1 98.12 203 VAL A O 1
ATOM 1534 N N . ILE A 1 204 ? -3.377 -16.297 14.977 1 97.94 204 ILE A N 1
ATOM 1535 C CA . ILE A 1 204 ? -4.102 -17.266 15.812 1 97.94 204 ILE A CA 1
ATOM 1536 C C . ILE A 1 204 ? -5.266 -16.562 16.5 1 97.94 204 ILE A C 1
ATOM 1538 O O . ILE A 1 204 ? -6.383 -17.078 16.531 1 97.94 204 ILE A O 1
ATOM 1542 N N . GLN A 1 205 ? -4.996 -15.383 17.047 1 97.94 205 GLN A N 1
ATOM 1543 C CA . GLN A 1 205 ? -6.043 -14.633 17.734 1 97.94 205 GLN A CA 1
ATOM 1544 C C . GLN A 1 205 ? -7.184 -14.297 16.766 1 97.94 205 GLN A C 1
ATOM 1546 O O . GLN A 1 205 ? -8.359 -14.375 17.141 1 97.94 205 GLN A O 1
ATOM 1551 N N . SER A 1 206 ? -6.812 -13.938 15.609 1 97.88 206 SER A N 1
ATOM 1552 C CA . SER A 1 206 ? -7.82 -13.586 14.609 1 97.88 206 SER A CA 1
ATOM 1553 C C . SER A 1 206 ? -8.625 -14.805 14.188 1 97.88 206 SER A C 1
ATOM 1555 O O . SER A 1 206 ? -9.836 -14.727 14 1 97.88 206 SER A O 1
ATOM 1557 N N . LEU A 1 207 ? -7.934 -15.977 13.961 1 98.5 207 LEU A N 1
ATOM 1558 C CA . LEU A 1 207 ? -8.609 -17.219 13.617 1 98.5 207 LEU A CA 1
ATOM 1559 C C . LEU A 1 207 ? -9.633 -17.594 14.688 1 98.5 207 LEU A C 1
ATOM 1561 O O . LEU A 1 207 ? -10.773 -17.922 14.375 1 98.5 207 LEU A O 1
ATOM 1565 N N . GLU A 1 208 ? -9.195 -17.484 15.875 1 98.25 208 GLU A N 1
ATOM 1566 C CA . GLU A 1 208 ? -10.07 -17.828 17 1 98.25 208 GLU A CA 1
ATOM 1567 C C . GLU A 1 208 ? -11.25 -16.859 17.078 1 98.25 208 GLU A C 1
ATOM 1569 O O . GLU A 1 208 ? -12.383 -17.266 17.344 1 98.25 208 GLU A O 1
ATOM 1574 N N . PHE A 1 209 ? -10.938 -15.633 16.859 1 97.12 209 PHE A N 1
ATOM 1575 C CA . PHE A 1 209 ? -11.984 -14.617 16.844 1 97.12 209 PHE A CA 1
ATOM 1576 C C . PHE A 1 209 ? -13.031 -14.938 15.781 1 97.12 209 PHE A C 1
ATOM 1578 O O . PHE A 1 209 ? -14.227 -14.742 15.992 1 97.12 209 PHE A O 1
ATOM 1585 N N . ASP A 1 210 ? -12.609 -15.492 14.648 1 97.69 210 ASP A N 1
ATOM 1586 C CA . ASP A 1 210 ? -13.492 -15.828 13.539 1 97.69 210 ASP A CA 1
ATOM 1587 C C . ASP A 1 210 ? -14.172 -17.172 13.766 1 97.69 210 ASP A C 1
ATOM 1589 O O . ASP A 1 210 ? -14.945 -17.641 12.93 1 97.69 210 ASP A O 1
ATOM 1593 N N . GLY A 1 211 ? -13.773 -17.891 14.844 1 97.94 211 GLY A N 1
ATOM 1594 C CA . GLY A 1 211 ? -14.461 -19.125 15.211 1 97.94 211 GLY A CA 1
ATOM 1595 C C . GLY A 1 211 ? -13.719 -20.375 14.773 1 97.94 211 GLY A C 1
ATOM 1596 O O . GLY A 1 211 ? -14.25 -21.484 14.859 1 97.94 211 GLY A O 1
ATOM 1597 N N . VAL A 1 212 ? -12.539 -20.25 14.266 1 98.81 212 VAL A N 1
ATOM 1598 C CA . VAL A 1 212 ? -11.758 -21.406 13.852 1 98.81 212 VAL A CA 1
ATOM 1599 C C . VAL A 1 212 ? -11.203 -22.109 15.086 1 98.81 212 VAL A C 1
ATOM 1601 O O . VAL A 1 212 ? -10.633 -21.484 15.977 1 98.81 212 VAL A O 1
ATOM 1604 N N . GLN A 1 213 ? -11.414 -23.344 15.18 1 98.69 213 GLN A N 1
ATOM 1605 C CA . GLN A 1 213 ? -10.75 -24.156 16.188 1 98.69 213 GLN A CA 1
ATOM 1606 C C . GLN A 1 213 ? -9.367 -24.594 15.719 1 98.69 213 GLN A C 1
ATOM 1608 O O . GLN A 1 213 ? -9.242 -25.5 14.898 1 98.69 213 GLN A O 1
ATOM 1613 N N . VAL A 1 214 ? -8.359 -24.016 16.328 1 98.56 214 VAL A N 1
ATOM 1614 C CA . VAL A 1 214 ? -6.988 -24.328 15.922 1 98.56 214 VAL A CA 1
ATOM 1615 C C . VAL A 1 214 ? -6.438 -25.453 16.781 1 98.56 214 VAL A C 1
ATOM 1617 O O . VAL A 1 214 ? -6.367 -25.328 18.016 1 98.56 214 VAL A O 1
ATOM 1620 N N . LYS A 1 215 ? -6.074 -26.531 16.172 1 98.19 215 LYS A N 1
ATOM 1621 C CA . LYS A 1 215 ? -5.508 -27.703 16.844 1 98.19 215 LYS A CA 1
ATOM 1622 C C . LYS A 1 215 ? -4.07 -27.938 16.406 1 98.19 215 LYS A C 1
ATOM 1624 O O . LYS A 1 215 ? -3.82 -28.703 15.477 1 98.19 215 LYS A O 1
ATOM 1629 N N . GLU A 1 216 ? -3.152 -27.375 17.141 1 97.5 216 GLU A N 1
ATOM 1630 C CA . GLU A 1 216 ? -1.731 -27.594 16.891 1 97.5 216 GLU A CA 1
ATOM 1631 C C . GLU A 1 216 ? -1.25 -28.891 17.531 1 97.5 216 GLU A C 1
ATOM 1633 O O . GLU A 1 216 ? -1.9 -29.422 18.438 1 97.5 216 GLU A O 1
ATOM 1638 N N . PHE A 1 217 ? -0.152 -29.406 17.031 1 97.06 217 PHE A N 1
ATOM 1639 C CA . PHE A 1 217 ? 0.512 -30.594 17.562 1 97.06 217 PHE A CA 1
ATOM 1640 C C . PHE A 1 217 ? -0.413 -31.797 17.5 1 97.06 217 PHE A C 1
ATOM 1642 O O . PHE A 1 217 ? -0.464 -32.594 18.438 1 97.06 217 PHE A O 1
ATOM 1649 N N . HIS A 1 218 ? -1.211 -31.875 16.5 1 97.44 218 HIS A N 1
ATOM 1650 C CA . HIS A 1 218 ? -2.01 -33.031 16.156 1 97.44 218 HIS A CA 1
ATOM 1651 C C . HIS A 1 218 ? -1.444 -33.75 14.93 1 97.44 218 HIS A C 1
ATOM 1653 O O . HIS A 1 218 ? -1.514 -33.219 13.812 1 97.44 218 HIS A O 1
ATOM 1659 N N . GLU A 1 219 ? -0.913 -34.844 15.133 1 96.25 219 GLU A N 1
ATOM 1660 C CA . GLU A 1 219 ? -0.36 -35.625 14.031 1 96.25 219 GLU A CA 1
ATOM 1661 C C . GLU A 1 219 ? -1.438 -36.469 13.367 1 96.25 219 GLU A C 1
ATOM 1663 O O . GLU A 1 219 ? -2.107 -37.281 14.023 1 96.25 219 GLU A O 1
ATOM 1668 N N . VAL A 1 220 ? -1.612 -36.375 12.102 1 96.31 220 VAL A N 1
ATOM 1669 C CA . VAL A 1 220 ? -2.621 -37.125 11.375 1 96.31 220 VAL A CA 1
ATOM 1670 C C . VAL A 1 220 ? -2.107 -38.531 11.109 1 96.31 220 VAL A C 1
ATOM 1672 O O . VAL A 1 220 ? -1.023 -38.719 10.547 1 96.31 220 VAL A O 1
ATOM 1675 N N . ILE A 1 221 ? -2.844 -39.469 11.445 1 96.56 221 ILE A N 1
ATOM 1676 C CA . ILE A 1 221 ? -2.516 -40.875 11.25 1 96.56 221 ILE A CA 1
ATOM 1677 C C . ILE A 1 221 ? -3.197 -41.406 9.992 1 96.56 221 ILE A C 1
ATOM 1679 O O . ILE A 1 221 ? -2.596 -42.125 9.211 1 96.56 221 ILE A O 1
ATOM 1683 N N . LYS A 1 222 ? -4.43 -41.062 9.875 1 96 222 LYS A N 1
ATOM 1684 C CA . LYS A 1 222 ? -5.227 -41.469 8.727 1 96 222 LYS A CA 1
ATOM 1685 C C . LYS A 1 222 ? -6.246 -40.406 8.359 1 96 222 LYS A C 1
ATOM 1687 O O . LYS A 1 222 ? -6.797 -39.719 9.234 1 96 222 LYS A O 1
ATOM 1692 N N . MET A 1 223 ? -6.344 -40.219 7.137 1 95.75 223 MET A N 1
ATOM 1693 C CA . MET A 1 223 ? -7.336 -39.281 6.613 1 95.75 223 MET A CA 1
ATOM 1694 C C . MET A 1 223 ? -8.055 -39.875 5.406 1 95.75 223 MET A C 1
ATOM 1696 O O . MET A 1 223 ? -7.418 -40.25 4.422 1 95.75 223 MET A O 1
ATOM 1700 N N . GLU A 1 224 ? -9.367 -40.031 5.461 1 96.38 224 GLU A N 1
ATOM 1701 C CA . GLU A 1 224 ? -10.172 -40.594 4.395 1 96.38 224 GLU A CA 1
ATOM 1702 C C . GLU A 1 224 ? -11.617 -40.125 4.461 1 96.38 224 GLU A C 1
ATOM 1704 O O . GLU A 1 224 ? -12.234 -40.125 5.527 1 96.38 224 GLU A O 1
ATOM 1709 N N . GLY A 1 225 ? -12.094 -39.688 3.283 1 96.25 225 GLY A N 1
ATOM 1710 C CA . GLY A 1 225 ? -13.469 -39.219 3.246 1 96.25 225 GLY A CA 1
ATOM 1711 C C . GLY A 1 225 ? -13.711 -38 4.145 1 96.25 225 GLY A C 1
ATOM 1712 O O . GLY A 1 225 ? -13.07 -36.969 3.98 1 96.25 225 GLY A O 1
ATOM 1713 N N . ASN A 1 226 ? -14.578 -38.281 5.141 1 97.06 226 ASN A N 1
ATOM 1714 C CA . ASN A 1 226 ? -14.984 -37.188 6.02 1 97.06 226 ASN A CA 1
ATOM 1715 C C . ASN A 1 226 ? -14.352 -37.312 7.402 1 97.06 226 ASN A C 1
ATOM 1717 O O . ASN A 1 226 ? -14.789 -36.688 8.352 1 97.06 226 ASN A O 1
ATOM 1721 N N . GLU A 1 227 ? -13.297 -38.156 7.461 1 97.25 227 GLU A N 1
ATOM 1722 C CA . GLU A 1 227 ? -12.734 -38.469 8.773 1 97.25 227 GLU A CA 1
ATOM 1723 C C . GLU A 1 227 ? -11.227 -38.25 8.797 1 97.25 227 GLU A C 1
ATOM 1725 O O . GLU A 1 227 ? -10.523 -38.594 7.844 1 97.25 227 GLU A O 1
ATOM 1730 N N . VAL A 1 228 ? -10.789 -37.656 9.891 1 98.06 228 VAL A N 1
ATOM 1731 C CA . VAL A 1 228 ? -9.367 -37.469 10.164 1 98.06 228 VAL A CA 1
ATOM 1732 C C . VAL A 1 228 ? -9.008 -38.094 11.5 1 98.06 228 VAL A C 1
ATOM 1734 O O . VAL A 1 228 ? -9.539 -37.719 12.547 1 98.06 228 VAL A O 1
ATOM 1737 N N . VAL A 1 229 ? -8.172 -39.062 11.477 1 98 229 VAL A N 1
ATOM 1738 C CA . VAL A 1 229 ? -7.684 -39.719 12.688 1 98 229 VAL A CA 1
ATOM 1739 C C . VAL A 1 229 ? -6.316 -39.125 13.062 1 98 229 VAL A C 1
ATOM 1741 O O . VAL A 1 229 ? -5.375 -39.188 12.266 1 98 229 VAL A O 1
ATOM 1744 N N . THR A 1 230 ? -6.254 -38.594 14.273 1 97.75 230 THR A N 1
ATOM 1745 C CA . THR A 1 230 ? -4.992 -38.062 14.773 1 97.75 230 THR A CA 1
ATOM 1746 C C . THR A 1 230 ? -4.531 -38.812 16 1 97.75 230 THR A C 1
ATOM 1748 O O . THR A 1 230 ? -5.242 -39.688 16.5 1 97.75 230 THR A O 1
ATOM 1751 N N . ASN A 1 231 ? -3.305 -38.5 16.484 1 97.38 231 ASN A N 1
ATOM 1752 C CA . ASN A 1 231 ? -2.783 -39.094 17.703 1 97.38 231 ASN A CA 1
ATOM 1753 C C . ASN A 1 231 ? -3.557 -38.625 18.938 1 97.38 231 ASN A C 1
ATOM 1755 O O . ASN A 1 231 ? -3.387 -39.156 20.031 1 97.38 231 ASN A O 1
ATOM 1759 N N . LYS A 1 232 ? -4.438 -37.656 18.781 1 97.38 232 LYS A N 1
ATOM 1760 C CA . LYS A 1 232 ? -5.176 -37.094 19.906 1 97.38 232 LYS A CA 1
ATOM 1761 C C . LYS A 1 232 ? -6.68 -37.312 19.734 1 97.38 232 LYS A C 1
ATOM 1763 O O . LYS A 1 232 ? -7.48 -36.688 20.438 1 97.38 232 LYS A O 1
ATOM 1768 N N . GLY A 1 233 ? -7.012 -38.125 18.766 1 96.31 233 GLY A N 1
ATOM 1769 C CA . GLY A 1 233 ? -8.422 -38.438 18.594 1 96.31 233 GLY A CA 1
ATOM 1770 C C . GLY A 1 233 ? -8.883 -38.344 17.156 1 96.31 233 GLY A C 1
ATOM 1771 O O . GLY A 1 233 ? -8.086 -38.031 16.266 1 96.31 233 GLY A O 1
ATOM 1772 N N . THR A 1 234 ? -10.164 -38.688 16.953 1 97.75 234 THR A N 1
ATOM 1773 C CA . THR A 1 234 ? -10.766 -38.688 15.625 1 97.75 234 THR A CA 1
ATOM 1774 C C . THR A 1 234 ? -11.711 -37.5 15.469 1 97.75 234 THR A C 1
ATOM 1776 O O . THR A 1 234 ? -12.445 -37.125 16.406 1 97.75 234 THR A O 1
ATOM 1779 N N . MET A 1 235 ? -11.609 -36.875 14.312 1 97.44 235 MET A N 1
ATOM 1780 C CA . MET A 1 235 ? -12.492 -35.75 13.953 1 97.44 235 MET A CA 1
ATOM 1781 C C . MET A 1 235 ? -13.25 -36.062 12.672 1 97.44 235 MET A C 1
ATOM 1783 O O . MET A 1 235 ? -12.734 -36.719 11.781 1 97.44 235 MET A O 1
ATOM 1787 N N . LYS A 1 236 ? -14.508 -35.562 12.594 1 97.25 236 LYS A N 1
ATOM 1788 C CA . LYS A 1 236 ? -15.336 -35.719 11.406 1 97.25 236 LYS A CA 1
ATOM 1789 C C . LYS A 1 236 ? -15.883 -34.375 10.93 1 97.25 236 LYS A C 1
ATOM 1791 O O . LYS A 1 236 ? -16.219 -33.531 11.742 1 97.25 236 LYS A O 1
ATOM 1796 N N . GLY A 1 237 ? -15.898 -34.156 9.688 1 96.69 237 GLY A N 1
ATOM 1797 C CA . GLY A 1 237 ? -16.453 -32.969 9.055 1 96.69 237 GLY A CA 1
ATOM 1798 C C . GLY A 1 237 ? -17.109 -33.25 7.723 1 96.69 237 GLY A C 1
ATOM 1799 O O . GLY A 1 237 ? -16.812 -34.25 7.078 1 96.69 237 GLY A O 1
ATOM 1800 N N . GLU A 1 238 ? -18.078 -32.438 7.305 1 98.25 238 GLU A N 1
ATOM 1801 C CA . GLU A 1 238 ? -18.703 -32.594 5.992 1 98.25 238 GLU A CA 1
ATOM 1802 C C . GLU A 1 238 ? -17.656 -32.625 4.883 1 98.25 238 GLU A C 1
ATOM 1804 O O . GLU A 1 238 ? -17.734 -33.438 3.971 1 98.25 238 GLU A O 1
ATOM 1809 N N . VAL A 1 239 ? -16.703 -31.719 5.02 1 98.44 239 VAL A N 1
ATOM 1810 C CA . VAL A 1 239 ? -15.602 -31.641 4.062 1 98.44 239 VAL A CA 1
ATOM 1811 C C . VAL A 1 239 ? -14.266 -31.688 4.801 1 98.44 239 VAL A C 1
ATOM 1813 O O . VAL A 1 239 ? -14.094 -31.031 5.828 1 98.44 239 VAL A O 1
ATOM 1816 N N . VAL A 1 240 ? -13.391 -32.5 4.371 1 98.69 240 VAL A N 1
ATOM 1817 C CA . VAL A 1 240 ? -12.008 -32.531 4.832 1 98.69 240 VAL A CA 1
ATOM 1818 C C . VAL A 1 240 ? -11.086 -32.031 3.715 1 98.69 240 VAL A C 1
ATOM 1820 O O . VAL A 1 240 ? -11.18 -32.5 2.576 1 98.69 240 VAL A O 1
ATOM 1823 N N . VAL A 1 241 ? -10.281 -31.047 4.031 1 98.69 241 VAL A N 1
ATOM 1824 C CA . VAL A 1 241 ? -9.359 -30.453 3.064 1 98.69 241 VAL A CA 1
ATOM 1825 C C . VAL A 1 241 ? -7.922 -30.844 3.42 1 98.69 241 VAL A C 1
ATOM 1827 O O . VAL A 1 241 ? -7.484 -30.641 4.555 1 98.69 241 VAL A O 1
ATOM 1830 N N . SER A 1 242 ? -7.23 -31.391 2.482 1 98.19 242 SER A N 1
ATOM 1831 C CA . SER A 1 242 ? -5.801 -31.641 2.635 1 98.19 242 SER A CA 1
ATOM 1832 C C . SER A 1 242 ? -4.98 -30.453 2.119 1 98.19 242 SER A C 1
ATOM 1834 O O . SER A 1 242 ? -4.941 -30.203 0.913 1 98.19 242 SER A O 1
ATOM 1836 N N . ALA A 1 243 ? -4.359 -29.719 2.986 1 97.06 243 ALA A N 1
ATOM 1837 C CA . ALA A 1 243 ? -3.404 -28.656 2.68 1 97.06 243 ALA A CA 1
ATOM 1838 C C . ALA A 1 243 ? -2.018 -28.984 3.223 1 97.06 243 ALA A C 1
ATOM 1840 O O . ALA A 1 243 ? -1.407 -28.188 3.924 1 97.06 243 ALA A O 1
ATOM 1841 N N . MET A 1 244 ? -1.483 -30.109 2.84 1 94.38 244 MET A N 1
ATOM 1842 C CA . MET A 1 244 ? -0.288 -30.656 3.473 1 94.38 244 MET A CA 1
ATOM 1843 C C . MET A 1 244 ? 0.905 -30.609 2.523 1 94.38 244 MET A C 1
ATOM 1845 O O . MET A 1 244 ? 1.884 -31.328 2.709 1 94.38 244 MET A O 1
ATOM 1849 N N . GLY A 1 245 ? 0.758 -29.859 1.543 1 92.12 245 GLY A N 1
ATOM 1850 C CA . GLY A 1 245 ? 1.907 -29.688 0.67 1 92.12 245 GLY A CA 1
ATOM 1851 C C . GLY A 1 245 ? 1.652 -30.141 -0.754 1 92.12 245 GLY A C 1
ATOM 1852 O O . GLY A 1 245 ? 0.584 -30.672 -1.058 1 92.12 245 GLY A O 1
ATOM 1853 N N . ARG A 1 246 ? 2.594 -29.875 -1.65 1 95.69 246 ARG A N 1
ATOM 1854 C CA . ARG A 1 246 ? 2.531 -30.188 -3.074 1 95.69 246 ARG A CA 1
ATOM 1855 C C . ARG A 1 246 ? 3.787 -30.922 -3.529 1 95.69 246 ARG A C 1
ATOM 1857 O O . ARG A 1 246 ? 4.809 -30.891 -2.842 1 95.69 246 ARG A O 1
ATOM 1864 N N . ARG A 1 247 ? 3.717 -31.562 -4.617 1 96 247 ARG A N 1
ATOM 1865 C CA . ARG A 1 247 ? 4.844 -32.25 -5.234 1 96 247 ARG A CA 1
ATOM 1866 C C . ARG A 1 247 ? 5.062 -31.781 -6.664 1 96 247 ARG A C 1
ATOM 1868 O O . ARG A 1 247 ? 4.105 -31.484 -7.379 1 96 247 ARG A O 1
ATOM 1875 N N . PRO A 1 248 ? 6.348 -31.703 -7.066 1 97.5 248 PRO A N 1
ATOM 1876 C CA . PRO A 1 248 ? 6.605 -31.297 -8.453 1 97.5 248 PRO A CA 1
ATOM 1877 C C . PRO A 1 248 ? 6.008 -32.281 -9.469 1 97.5 248 PRO A C 1
ATOM 1879 O O . PRO A 1 248 ? 6.008 -33.469 -9.242 1 97.5 248 PRO A O 1
ATOM 1882 N N . VAL A 1 249 ? 5.504 -31.734 -10.57 1 97.38 249 VAL A N 1
ATOM 1883 C CA . VAL A 1 249 ? 4.992 -32.531 -11.68 1 97.38 249 VAL A CA 1
ATOM 1884 C C . VAL A 1 249 ? 6.02 -32.594 -12.805 1 97.38 249 VAL A C 1
ATOM 1886 O O . VAL A 1 249 ? 6.328 -31.562 -13.414 1 97.38 249 VAL A O 1
ATOM 1889 N N . LEU A 1 250 ? 6.543 -33.75 -13.094 1 98 250 LEU A N 1
ATOM 1890 C CA . LEU A 1 250 ? 7.535 -33.875 -14.148 1 98 250 LEU A CA 1
ATOM 1891 C C . LEU A 1 250 ? 6.879 -34.344 -15.445 1 98 250 LEU A C 1
ATOM 1893 O O . LEU A 1 250 ? 6.035 -35.25 -15.445 1 98 250 LEU A O 1
ATOM 1897 N N . PRO A 1 251 ? 7.262 -33.688 -16.516 1 98.06 251 PRO A N 1
ATOM 1898 C CA . PRO A 1 251 ? 6.762 -34.219 -17.797 1 98.06 251 PRO A CA 1
ATOM 1899 C C . PRO A 1 251 ? 7.199 -35.656 -18.062 1 98.06 251 PRO A C 1
ATOM 1901 O O . PRO A 1 251 ? 8.336 -36.031 -17.75 1 98.06 251 PRO A O 1
ATOM 1904 N N . GLU A 1 252 ? 6.305 -36.406 -18.703 1 97.88 252 GLU A N 1
ATOM 1905 C CA . GLU A 1 252 ? 6.641 -37.781 -19.062 1 97.88 252 GLU A CA 1
ATOM 1906 C C . GLU A 1 252 ? 7.832 -37.812 -20.016 1 97.88 252 GLU A C 1
ATOM 1908 O O . GLU A 1 252 ? 7.875 -37.062 -21 1 97.88 252 GLU A O 1
ATOM 1913 N N . GLY A 1 253 ? 8.828 -38.594 -19.719 1 98.19 253 GLY A N 1
ATOM 1914 C CA . GLY A 1 253 ? 9.961 -38.812 -20.609 1 98.19 253 GLY A CA 1
ATOM 1915 C C . GLY A 1 253 ? 11.109 -37.844 -20.344 1 98.19 253 GLY A C 1
ATOM 1916 O O . GLY A 1 253 ? 12.18 -38 -20.953 1 98.19 253 GLY A O 1
ATOM 1917 N N . LEU A 1 254 ? 10.914 -36.906 -19.391 1 98.38 254 LEU A N 1
ATOM 1918 C CA . LEU A 1 254 ? 11.945 -35.906 -19.156 1 98.38 254 LEU A CA 1
ATOM 1919 C C . LEU A 1 254 ? 13.25 -36.562 -18.719 1 98.38 254 LEU A C 1
ATOM 1921 O O . LEU A 1 254 ? 14.289 -36.375 -19.359 1 98.38 254 LEU A O 1
ATOM 1925 N N . THR A 1 255 ? 13.203 -37.375 -17.641 1 97.44 255 THR A N 1
ATOM 1926 C CA . THR A 1 255 ? 14.406 -37.938 -17.031 1 97.44 255 THR A CA 1
ATOM 1927 C C . THR A 1 255 ? 14.961 -39.094 -17.891 1 97.44 255 THR A C 1
ATOM 1929 O O . THR A 1 255 ? 16.125 -39.469 -17.734 1 97.44 255 THR A O 1
ATOM 1932 N N . LYS A 1 256 ? 14.141 -39.656 -18.781 1 97.5 256 LYS A N 1
ATOM 1933 C CA . LYS A 1 256 ? 14.578 -40.719 -19.688 1 97.5 256 LYS A CA 1
ATOM 1934 C C . LYS A 1 256 ? 15.391 -40.156 -20.844 1 97.5 256 LYS A C 1
ATOM 1936 O O . LYS A 1 256 ? 16.312 -40.812 -21.328 1 97.5 256 LYS A O 1
ATOM 1941 N N . ASN A 1 257 ? 15.078 -38.969 -21.25 1 97.88 257 ASN A N 1
ATOM 1942 C CA . ASN A 1 257 ? 15.625 -38.469 -22.5 1 97.88 257 ASN A CA 1
ATOM 1943 C C . ASN A 1 257 ? 16.641 -37.344 -22.266 1 97.88 257 ASN A C 1
ATOM 1945 O O . ASN A 1 257 ? 17.422 -37 -23.156 1 97.88 257 ASN A O 1
ATOM 1949 N N . TYR A 1 258 ? 16.625 -36.75 -21.094 1 98.25 258 TYR A N 1
ATOM 1950 C CA . TYR A 1 258 ? 17.547 -35.656 -20.781 1 98.25 258 TYR A CA 1
ATOM 1951 C C . TYR A 1 258 ? 18.266 -35.906 -19.469 1 98.25 258 TYR A C 1
ATOM 1953 O O . TYR A 1 258 ? 17.75 -36.625 -18.594 1 98.25 258 TYR A O 1
ATOM 1961 N N . ASN A 1 259 ? 19.484 -35.375 -19.312 1 97 259 ASN A N 1
ATOM 1962 C CA . ASN A 1 259 ? 20.25 -35.438 -18.078 1 97 259 ASN A CA 1
ATOM 1963 C C . ASN A 1 259 ? 19.812 -34.344 -17.094 1 97 259 ASN A C 1
ATOM 1965 O O . ASN A 1 259 ? 20.484 -33.344 -16.953 1 97 259 ASN A O 1
ATOM 1969 N N . VAL A 1 260 ? 18.734 -34.656 -16.391 1 97.81 260 VAL A N 1
ATOM 1970 C CA . VAL A 1 260 ? 18.172 -33.719 -15.43 1 97.81 260 VAL A CA 1
ATOM 1971 C C . VAL A 1 260 ? 18.125 -34.375 -14.047 1 97.81 260 VAL A C 1
ATOM 1973 O O . VAL A 1 260 ? 17.594 -35.469 -13.891 1 97.81 260 VAL A O 1
ATOM 1976 N N . LYS A 1 261 ? 18.734 -33.719 -13.023 1 98 261 LYS A N 1
ATOM 1977 C CA . LYS A 1 261 ? 18.703 -34.219 -11.648 1 98 261 LYS A CA 1
ATOM 1978 C C . LYS A 1 261 ? 17.406 -33.812 -10.945 1 98 261 LYS A C 1
ATOM 1980 O O . LYS A 1 261 ? 17.062 -32.625 -10.93 1 98 261 LYS A O 1
ATOM 1985 N N . VAL A 1 262 ? 16.734 -34.781 -10.383 1 97.75 262 VAL A N 1
ATOM 1986 C CA . VAL A 1 262 ? 15.469 -34.531 -9.711 1 97.75 262 VAL A CA 1
ATOM 1987 C C . VAL A 1 262 ? 15.5 -35.156 -8.312 1 97.75 262 VAL A C 1
ATOM 1989 O O . VAL A 1 262 ? 16.016 -36.25 -8.109 1 97.75 262 VAL A O 1
ATOM 1992 N N . ASN A 1 263 ? 15.102 -34.344 -7.312 1 95.69 263 ASN A N 1
ATOM 1993 C CA . ASN A 1 263 ? 14.875 -34.875 -5.965 1 95.69 263 ASN A CA 1
ATOM 1994 C C . ASN A 1 263 ? 13.422 -34.719 -5.543 1 95.69 263 ASN A C 1
ATOM 1996 O O . ASN A 1 263 ? 12.555 -34.438 -6.379 1 95.69 263 ASN A O 1
ATOM 2000 N N . GLU A 1 264 ? 13.156 -34.969 -4.332 1 92.5 264 GLU A N 1
ATOM 2001 C CA . GLU A 1 264 ? 11.781 -34.969 -3.84 1 92.5 264 GLU A CA 1
ATOM 2002 C C . GLU A 1 264 ? 11.195 -33.562 -3.898 1 92.5 264 GLU A C 1
ATOM 2004 O O . GLU A 1 264 ? 9.977 -33.375 -3.965 1 92.5 264 GLU A O 1
ATOM 2009 N N . LYS A 1 265 ? 12.07 -32.594 -3.945 1 94.81 265 LYS A N 1
ATOM 2010 C CA . LYS A 1 265 ? 11.617 -31.203 -3.898 1 94.81 265 LYS A CA 1
ATOM 2011 C C . LYS A 1 265 ? 11.453 -30.625 -5.301 1 94.81 265 LYS A C 1
ATOM 2013 O O . LYS A 1 265 ? 10.828 -29.578 -5.48 1 94.81 265 LYS A O 1
ATOM 2018 N N . GLY A 1 266 ? 12.102 -31.297 -6.297 1 97.88 266 GLY A N 1
ATOM 2019 C CA . GLY A 1 266 ? 11.961 -30.828 -7.668 1 97.88 266 GLY A CA 1
ATOM 2020 C C . GLY A 1 266 ? 13.227 -30.984 -8.484 1 97.88 266 GLY A C 1
ATOM 2021 O O . GLY A 1 266 ? 14.133 -31.734 -8.102 1 97.88 266 GLY A O 1
ATOM 2022 N N . ILE A 1 267 ? 13.281 -30.328 -9.602 1 98.69 267 ILE A N 1
ATOM 2023 C CA . ILE A 1 267 ? 14.422 -30.359 -10.516 1 98.69 267 ILE A CA 1
ATOM 2024 C C . ILE A 1 267 ? 15.531 -29.453 -9.984 1 98.69 267 ILE A C 1
ATOM 2026 O O . ILE A 1 267 ? 15.273 -28.312 -9.586 1 98.69 267 ILE A O 1
ATOM 2030 N N . ALA A 1 268 ? 16.734 -29.969 -9.883 1 98.25 268 ALA A N 1
ATOM 2031 C CA . ALA A 1 268 ? 17.875 -29.141 -9.531 1 98.25 268 ALA A CA 1
ATOM 2032 C C . ALA A 1 268 ? 18.266 -28.219 -10.688 1 98.25 268 ALA A C 1
ATOM 2034 O O . ALA A 1 268 ? 18.391 -28.672 -11.828 1 98.25 268 ALA A O 1
ATOM 2035 N N . VAL A 1 269 ? 18.375 -26.969 -10.453 1 98.19 269 VAL A N 1
ATOM 2036 C CA . VAL A 1 269 ? 18.75 -26.016 -11.492 1 98.19 269 VAL A CA 1
ATOM 2037 C C . VAL A 1 269 ? 19.859 -25.094 -10.969 1 98.19 269 VAL A C 1
ATOM 2039 O O . VAL A 1 269 ? 20.016 -24.938 -9.758 1 98.19 269 VAL A O 1
ATOM 2042 N N . ARG A 1 270 ? 20.656 -24.516 -11.891 1 97.06 270 ARG A N 1
ATOM 2043 C CA . ARG A 1 270 ? 21.594 -23.422 -11.57 1 97.06 270 ARG A CA 1
ATOM 2044 C C . ARG A 1 270 ? 20.844 -22.109 -11.398 1 97.06 270 ARG A C 1
ATOM 2046 O O . ARG A 1 270 ? 19.625 -22.047 -11.586 1 97.06 270 ARG A O 1
ATOM 2053 N N . ARG A 1 271 ? 21.469 -21.062 -11.062 1 96.56 271 ARG A N 1
ATOM 2054 C CA . ARG A 1 271 ? 20.875 -19.766 -10.781 1 96.56 271 ARG A CA 1
ATOM 2055 C C . ARG A 1 271 ? 20.328 -19.125 -12.055 1 96.56 271 ARG A C 1
ATOM 2057 O O . ARG A 1 271 ? 19.547 -18.188 -11.992 1 96.56 271 ARG A O 1
ATOM 2064 N N . ASN A 1 272 ? 20.812 -19.547 -13.156 1 98 272 ASN A N 1
ATOM 2065 C CA . ASN A 1 272 ? 20.281 -19.047 -14.422 1 98 272 ASN A CA 1
ATOM 2066 C C . ASN A 1 272 ? 19.141 -19.922 -14.938 1 98 272 ASN A C 1
ATOM 2068 O O . ASN A 1 272 ? 18.75 -19.812 -16.094 1 98 272 ASN A O 1
ATOM 2072 N N . MET A 1 273 ? 18.641 -20.922 -14.18 1 98.5 273 MET A N 1
ATOM 2073 C CA . MET A 1 273 ? 17.484 -21.781 -14.391 1 98.5 273 MET A CA 1
ATOM 2074 C C . MET A 1 273 ? 17.828 -22.938 -15.32 1 98.5 273 MET A C 1
ATOM 2076 O O . MET A 1 273 ? 16.969 -23.766 -15.641 1 98.5 273 MET A O 1
ATOM 2080 N N . MET A 1 274 ? 19.141 -23.016 -15.695 1 98.44 274 MET A N 1
ATOM 2081 C CA . MET A 1 274 ? 19.609 -24.125 -16.531 1 98.44 274 MET A CA 1
ATOM 2082 C C . MET A 1 274 ? 19.781 -25.391 -15.711 1 98.44 274 MET A C 1
ATOM 2084 O O . MET A 1 274 ? 20.281 -25.344 -14.594 1 98.44 274 MET A O 1
ATOM 2088 N N . THR A 1 275 ? 19.359 -26.562 -16.234 1 98.31 275 THR A N 1
ATOM 2089 C CA . THR A 1 275 ? 19.578 -27.859 -15.602 1 98.31 275 THR A CA 1
ATOM 2090 C C . THR A 1 275 ? 20.953 -28.406 -15.938 1 98.31 275 THR A C 1
ATOM 2092 O O . THR A 1 275 ? 21.812 -27.688 -16.453 1 98.31 275 THR A O 1
ATOM 2095 N N . ASP A 1 276 ? 21.203 -29.672 -15.508 1 96.69 276 ASP A N 1
ATOM 2096 C CA . ASP A 1 276 ? 22.469 -30.312 -15.844 1 96.69 276 ASP A CA 1
ATOM 2097 C C . ASP A 1 276 ? 22.578 -30.594 -17.344 1 96.69 276 ASP A C 1
ATOM 2099 O O . ASP A 1 276 ? 23.656 -30.859 -17.859 1 96.69 276 ASP A O 1
ATOM 2103 N N . ASP A 1 277 ? 21.453 -30.641 -18 1 97.62 277 ASP A N 1
ATOM 2104 C CA . ASP A 1 277 ? 21.422 -30.688 -19.469 1 97.62 277 ASP A CA 1
ATOM 2105 C C . ASP A 1 277 ? 21.359 -29.266 -20.047 1 97.62 277 ASP A C 1
ATOM 2107 O O . ASP A 1 277 ? 20.422 -28.531 -19.781 1 97.62 277 ASP A O 1
ATOM 2111 N N . CYS A 1 278 ? 22.25 -28.844 -20.875 1 96.31 278 CYS A N 1
ATOM 2112 C CA . CYS A 1 278 ? 22.391 -27.484 -21.375 1 96.31 278 CYS A CA 1
ATOM 2113 C C . CYS A 1 278 ? 21.219 -27.094 -22.266 1 96.31 278 CYS A C 1
ATOM 2115 O O . CYS A 1 278 ? 20.984 -25.922 -22.531 1 96.31 278 CYS A O 1
ATOM 2117 N N . ASP A 1 279 ? 20.438 -28.094 -22.734 1 97.94 279 ASP A N 1
ATOM 2118 C CA . ASP A 1 279 ? 19.297 -27.828 -23.609 1 97.94 279 ASP A CA 1
ATOM 2119 C C . ASP A 1 279 ? 18 -27.688 -22.812 1 97.94 279 ASP A C 1
ATOM 2121 O O . ASP A 1 279 ? 16.953 -27.375 -23.359 1 97.94 279 ASP A O 1
ATOM 2125 N N . VAL A 1 280 ? 18.109 -27.906 -21.438 1 98.81 280 VAL A N 1
ATOM 2126 C CA . VAL A 1 280 ? 16.891 -27.953 -20.641 1 98.81 280 VAL A CA 1
ATOM 2127 C C . VAL A 1 280 ? 16.984 -26.922 -19.516 1 98.81 280 VAL A C 1
ATOM 2129 O O . VAL A 1 280 ? 17.906 -26.953 -18.703 1 98.81 280 VAL A O 1
ATOM 2132 N N . PHE A 1 281 ? 16.016 -26.016 -19.469 1 98.81 281 PHE A N 1
ATOM 2133 C CA . PHE A 1 281 ? 15.766 -25.094 -18.375 1 98.81 281 PHE A CA 1
ATOM 2134 C C . PHE A 1 281 ? 14.523 -25.516 -17.594 1 98.81 281 PHE A C 1
ATOM 2136 O O . PHE A 1 281 ? 13.664 -26.219 -18.109 1 98.81 281 PHE A O 1
ATOM 2143 N N . ALA A 1 282 ? 14.445 -25.141 -16.328 1 98.88 282 ALA A N 1
ATOM 2144 C CA . ALA A 1 282 ? 13.258 -25.375 -15.523 1 98.88 282 ALA A CA 1
ATOM 2145 C C . ALA A 1 282 ? 12.945 -24.172 -14.641 1 98.88 282 ALA A C 1
ATOM 2147 O O . ALA A 1 282 ? 13.852 -23.516 -14.125 1 98.88 282 ALA A O 1
ATOM 2148 N N . VAL A 1 283 ? 11.656 -23.875 -14.492 1 98.75 283 VAL A N 1
ATOM 2149 C CA . VAL A 1 283 ? 11.219 -22.688 -13.758 1 98.75 283 VAL A CA 1
ATOM 2150 C C . VAL A 1 283 ? 9.914 -23 -13.016 1 98.75 283 VAL A C 1
ATOM 2152 O O . VAL A 1 283 ? 9.141 -23.859 -13.445 1 98.75 283 VAL A O 1
ATOM 2155 N N . GLY A 1 284 ? 9.664 -22.234 -11.898 1 98.19 284 GLY A N 1
ATOM 2156 C CA . GLY A 1 284 ? 8.422 -22.359 -11.156 1 98.19 284 GLY A CA 1
ATOM 2157 C C . GLY A 1 284 ? 8.461 -23.469 -10.117 1 98.19 284 GLY A C 1
ATOM 2158 O O . GLY A 1 284 ? 9.531 -23.828 -9.625 1 98.19 284 GLY A O 1
ATOM 2159 N N . ASP A 1 285 ? 7.336 -24 -9.82 1 98 285 ASP A N 1
ATOM 2160 C CA . ASP A 1 285 ? 7.191 -24.859 -8.656 1 98 285 ASP A CA 1
ATOM 2161 C C . ASP A 1 285 ? 7.746 -26.266 -8.938 1 98 285 ASP A C 1
ATOM 2163 O O . ASP A 1 285 ? 7.895 -27.078 -8.023 1 98 285 ASP A O 1
ATOM 2167 N N . VAL A 1 286 ? 8.133 -26.547 -10.18 1 98.56 286 VAL A N 1
ATOM 2168 C CA . VAL A 1 286 ? 8.672 -27.859 -10.523 1 98.56 286 VAL A CA 1
ATOM 2169 C C . VAL A 1 286 ? 10.117 -27.953 -10.039 1 98.56 286 VAL A C 1
ATOM 2171 O O . VAL A 1 286 ? 10.672 -29.062 -9.961 1 98.56 286 VAL A O 1
ATOM 2174 N N . ILE A 1 287 ? 10.734 -26.828 -9.719 1 98.38 287 ILE A N 1
ATOM 2175 C CA . ILE A 1 287 ? 12.156 -26.859 -9.391 1 98.38 287 ILE A CA 1
ATOM 2176 C C . ILE A 1 287 ? 12.328 -26.922 -7.875 1 98.38 287 ILE A C 1
ATOM 2178 O O . ILE A 1 287 ? 11.406 -26.594 -7.125 1 98.38 287 ILE A O 1
ATOM 2182 N N . ASP A 1 288 ? 13.453 -27.422 -7.422 1 97.19 288 ASP A N 1
ATOM 2183 C CA . ASP A 1 288 ? 13.852 -27.406 -6.016 1 97.19 288 ASP A CA 1
ATOM 2184 C C . ASP A 1 288 ? 14.312 -26.016 -5.582 1 97.19 288 ASP A C 1
ATOM 2186 O O . ASP A 1 288 ? 15.453 -25.625 -5.848 1 97.19 288 ASP A O 1
ATOM 2190 N N . LYS A 1 289 ? 13.375 -25.297 -4.867 1 93.25 289 LYS A N 1
ATOM 2191 C CA . LYS A 1 289 ? 13.695 -23.938 -4.43 1 93.25 289 LYS A CA 1
ATOM 2192 C C . LYS A 1 289 ? 12.992 -23.609 -3.115 1 93.25 289 LYS A C 1
ATOM 2194 O O . LYS A 1 289 ? 12.031 -24.281 -2.734 1 93.25 289 LYS A O 1
ATOM 2199 N N . PRO A 1 290 ? 13.398 -22.609 -2.318 1 82.81 290 PRO A N 1
ATOM 2200 C CA . PRO A 1 290 ? 12.82 -22.25 -1.022 1 82.81 290 PRO A CA 1
ATOM 2201 C C . PRO A 1 290 ? 11.5 -21.5 -1.158 1 82.81 290 PRO A C 1
ATOM 2203 O O . PRO A 1 290 ? 10.633 -21.609 -0.287 1 82.81 290 PRO A O 1
ATOM 2206 N N . ASN A 1 291 ? 11.18 -20.719 -2.072 1 83 291 ASN A N 1
ATOM 2207 C CA . ASN A 1 291 ? 10.055 -19.797 -2.201 1 83 291 ASN A CA 1
ATOM 2208 C C . ASN A 1 291 ? 9.211 -20.094 -3.438 1 83 291 ASN A C 1
ATOM 2210 O O . ASN A 1 291 ? 9.352 -19.438 -4.465 1 83 291 ASN A O 1
ATOM 2214 N N . LYS A 1 292 ? 8.258 -21 -3.227 1 93.19 292 LYS A N 1
ATOM 2215 C CA . LYS A 1 292 ? 7.434 -21.359 -4.375 1 93.19 292 LYS A CA 1
ATOM 2216 C C . LYS A 1 292 ? 6.191 -20.484 -4.457 1 93.19 292 LYS A C 1
ATOM 2218 O O . LYS A 1 292 ? 5.094 -20.906 -4.098 1 93.19 292 LYS A O 1
ATOM 2223 N N . THR A 1 293 ? 6.434 -19.203 -4.875 1 95.75 293 THR A N 1
ATOM 2224 C CA . THR A 1 293 ? 5.383 -18.219 -5.102 1 95.75 293 THR A CA 1
ATOM 2225 C C . THR A 1 293 ? 5.227 -17.922 -6.59 1 95.75 293 THR A C 1
ATOM 2227 O O . THR A 1 293 ? 6.125 -18.219 -7.383 1 95.75 293 THR A O 1
ATOM 2230 N N . ALA A 1 294 ? 4.074 -17.391 -6.934 1 97.19 294 ALA A N 1
ATOM 2231 C CA . ALA A 1 294 ? 3.828 -17.047 -8.328 1 97.19 294 ALA A CA 1
ATOM 2232 C C . ALA A 1 294 ? 4.852 -16.031 -8.828 1 97.19 294 ALA A C 1
ATOM 2234 O O . ALA A 1 294 ? 5.363 -16.156 -9.945 1 97.19 294 ALA A O 1
ATOM 2235 N N . HIS A 1 295 ? 5.184 -15.055 -8 1 97.44 295 HIS A N 1
ATOM 2236 C CA . HIS A 1 295 ? 6.094 -14.008 -8.445 1 97.44 295 HIS A CA 1
ATOM 2237 C C . HIS A 1 295 ? 7.527 -14.523 -8.523 1 97.44 295 HIS A C 1
ATOM 2239 O O . HIS A 1 295 ? 8.312 -14.055 -9.352 1 97.44 295 HIS A O 1
ATOM 2245 N N . SER A 1 296 ? 7.973 -15.461 -7.68 1 97.44 296 SER A N 1
ATOM 2246 C CA . SER A 1 296 ? 9.281 -16.078 -7.879 1 97.44 296 SER A CA 1
ATOM 2247 C C . SER A 1 296 ? 9.336 -16.859 -9.188 1 97.44 296 SER A C 1
ATOM 2249 O O . SER A 1 296 ? 10.336 -16.828 -9.898 1 97.44 296 SER A O 1
ATOM 2251 N N . ALA A 1 297 ? 8.219 -17.562 -9.5 1 98.06 297 ALA A N 1
ATOM 2252 C CA . ALA A 1 297 ? 8.125 -18.328 -10.734 1 98.06 297 ALA A CA 1
ATOM 2253 C C . ALA A 1 297 ? 8.219 -17.422 -11.961 1 98.06 297 ALA A C 1
ATOM 2255 O O . ALA A 1 297 ? 8.93 -17.719 -12.914 1 98.06 297 ALA A O 1
ATOM 2256 N N . MET A 1 298 ? 7.492 -16.328 -11.922 1 97.81 298 MET A N 1
ATOM 2257 C CA . MET A 1 298 ? 7.508 -15.359 -13.023 1 97.81 298 MET A CA 1
ATOM 2258 C C . MET A 1 298 ? 8.906 -14.789 -13.227 1 97.81 298 MET A C 1
ATOM 2260 O O . MET A 1 298 ? 9.359 -14.641 -14.367 1 97.81 298 MET A O 1
ATOM 2264 N N . TYR A 1 299 ? 9.555 -14.469 -12.156 1 97.69 299 TYR A N 1
ATOM 2265 C CA . TYR A 1 299 ? 10.906 -13.93 -12.211 1 97.69 299 TYR A CA 1
ATOM 2266 C C . TYR A 1 299 ? 11.883 -14.945 -12.805 1 97.69 299 TYR A C 1
ATOM 2268 O O . TYR A 1 299 ? 12.703 -14.594 -13.648 1 97.69 299 TYR A O 1
ATOM 2276 N N . GLU A 1 300 ? 11.781 -16.188 -12.383 1 98.44 300 GLU A N 1
ATOM 2277 C CA . GLU A 1 300 ? 12.602 -17.281 -12.922 1 98.44 300 GLU A CA 1
ATOM 2278 C C . GLU A 1 300 ? 12.422 -17.422 -14.43 1 98.44 300 GLU A C 1
ATOM 2280 O O . GLU A 1 300 ? 13.383 -17.672 -15.156 1 98.44 300 GLU A O 1
ATOM 2285 N N . ALA A 1 301 ? 11.172 -17.25 -14.852 1 98.56 301 ALA A N 1
ATOM 2286 C CA . ALA A 1 301 ? 10.867 -17.344 -16.281 1 98.56 301 ALA A CA 1
ATOM 2287 C C . ALA A 1 301 ? 11.57 -16.234 -17.047 1 98.56 301 ALA A C 1
ATOM 2289 O O . ALA A 1 301 ? 12.07 -16.453 -18.156 1 98.56 301 ALA A O 1
ATOM 2290 N N . ILE A 1 302 ? 11.547 -15.031 -16.516 1 98.12 302 ILE A N 1
ATOM 2291 C CA . ILE A 1 302 ? 12.25 -13.914 -17.141 1 98.12 302 ILE A CA 1
ATOM 2292 C C . ILE A 1 302 ? 13.742 -14.227 -17.219 1 98.12 302 ILE A C 1
ATOM 2294 O O . ILE A 1 302 ? 14.367 -14.039 -18.266 1 98.12 302 ILE A O 1
ATOM 2298 N N . VAL A 1 303 ? 14.328 -14.742 -16.141 1 98.25 303 VAL A N 1
ATOM 2299 C CA . VAL A 1 303 ? 15.758 -15.055 -16.078 1 98.25 303 VAL A CA 1
ATOM 2300 C C . VAL A 1 303 ? 16.109 -16.109 -17.109 1 98.25 303 VAL A C 1
ATOM 2302 O O . VAL A 1 303 ? 17.062 -15.945 -17.875 1 98.25 303 VAL A O 1
ATOM 2305 N N . ALA A 1 304 ? 15.305 -17.172 -17.188 1 98.62 304 ALA A N 1
ATOM 2306 C CA . ALA A 1 304 ? 15.539 -18.234 -18.156 1 98.62 304 ALA A CA 1
ATOM 2307 C C . ALA A 1 304 ? 15.453 -17.688 -19.594 1 98.62 304 ALA A C 1
ATOM 2309 O O . ALA A 1 304 ? 16.312 -17.984 -20.422 1 98.62 304 ALA A O 1
ATOM 2310 N N . SER A 1 305 ? 14.445 -16.875 -19.828 1 98.25 305 SER A N 1
ATOM 2311 C CA . SER A 1 305 ? 14.219 -16.328 -21.172 1 98.25 305 SER A CA 1
ATOM 2312 C C . SER A 1 305 ? 15.352 -15.406 -21.578 1 98.25 305 SER A C 1
ATOM 2314 O O . SER A 1 305 ? 15.812 -15.445 -22.719 1 98.25 305 SER A O 1
ATOM 2316 N N . GLN A 1 306 ? 15.727 -14.578 -20.641 1 97.12 306 GLN A N 1
ATOM 2317 C CA . GLN A 1 306 ? 16.844 -13.672 -20.922 1 97.12 306 GLN A CA 1
ATOM 2318 C C . GLN A 1 306 ? 18.125 -14.453 -21.203 1 97.12 306 GLN A C 1
ATOM 2320 O O . GLN A 1 306 ? 18.875 -14.109 -22.109 1 97.12 306 GLN A O 1
ATOM 2325 N N . THR A 1 307 ? 18.375 -15.461 -20.422 1 97.38 307 THR A N 1
ATOM 2326 C CA . THR A 1 307 ? 19.562 -16.297 -20.594 1 97.38 307 THR A CA 1
ATOM 2327 C C . THR A 1 307 ? 19.562 -16.969 -21.969 1 97.38 307 THR A C 1
ATOM 2329 O O . THR A 1 307 ? 20.562 -16.953 -22.672 1 97.38 307 THR A O 1
ATOM 2332 N N . ILE A 1 308 ? 18.453 -17.516 -22.344 1 97.75 308 ILE A N 1
ATOM 2333 C CA . ILE A 1 308 ? 18.297 -18.203 -23.625 1 97.75 308 ILE A CA 1
ATOM 2334 C C . ILE A 1 308 ? 18.484 -17.219 -24.766 1 97.75 308 ILE A C 1
ATOM 2336 O O . ILE A 1 308 ? 19.047 -17.578 -25.812 1 97.75 308 ILE A O 1
ATOM 2340 N N . SER A 1 309 ? 18.031 -15.977 -24.594 1 96.19 309 SER A N 1
ATOM 2341 C CA . SER A 1 309 ? 18.047 -14.977 -25.641 1 96.19 309 SER A CA 1
ATOM 2342 C C . SER A 1 309 ? 19.406 -14.281 -25.719 1 96.19 309 SER A C 1
ATOM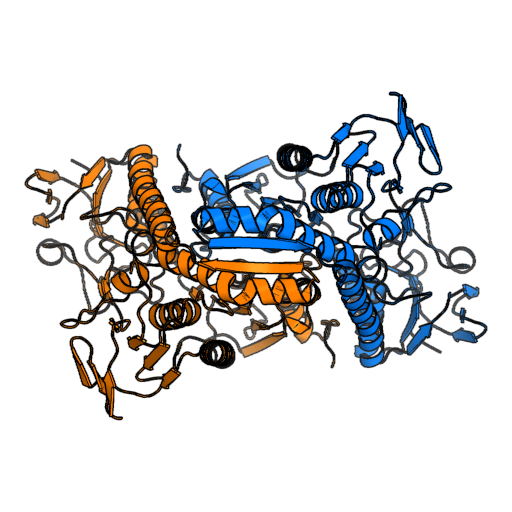 2344 O O . SER A 1 309 ? 19.594 -13.352 -26.516 1 96.19 309 SER A O 1
ATOM 2346 N N . GLY A 1 310 ? 20.312 -14.602 -24.844 1 95.06 310 GLY A N 1
ATOM 2347 C CA . GLY A 1 310 ? 21.672 -14.102 -24.984 1 95.06 310 GLY A CA 1
ATOM 2348 C C . GLY A 1 310 ? 22.031 -13.031 -23.984 1 95.06 310 GLY A C 1
ATOM 2349 O O . GLY A 1 310 ? 23.062 -12.375 -24.094 1 95.06 310 GLY A O 1
ATOM 2350 N N . THR A 1 311 ? 21.172 -12.773 -23.016 1 93.69 311 THR A N 1
ATOM 2351 C CA . THR A 1 311 ? 21.438 -11.836 -21.938 1 93.69 311 THR A CA 1
ATOM 2352 C C . THR A 1 311 ? 21.406 -12.547 -20.578 1 93.69 311 THR A C 1
ATOM 2354 O O . THR A 1 311 ? 20.422 -12.461 -19.844 1 93.69 311 THR A O 1
ATOM 2357 N N . PRO A 1 312 ? 22.484 -13.148 -20.312 1 94.56 312 PRO A N 1
ATOM 2358 C CA . PRO A 1 312 ? 22.516 -13.992 -19.109 1 94.56 312 PRO A CA 1
ATOM 2359 C C . PRO A 1 312 ? 22.141 -13.227 -17.844 1 94.56 312 PRO A C 1
ATOM 2361 O O . PRO A 1 312 ? 22.547 -12.078 -17.672 1 94.56 312 PRO A O 1
ATOM 2364 N N . MET A 1 313 ? 21.312 -13.867 -17.031 1 95.88 313 MET A N 1
ATOM 2365 C CA . MET A 1 313 ? 20.812 -13.359 -15.75 1 95.88 313 MET A CA 1
ATOM 2366 C C . MET A 1 313 ? 20.75 -14.477 -14.711 1 95.88 313 MET A C 1
ATOM 2368 O O . MET A 1 313 ? 20.688 -15.656 -15.062 1 95.88 313 MET A O 1
ATOM 2372 N N . GLU A 1 314 ? 20.812 -14.086 -13.453 1 96.81 314 GLU A N 1
ATOM 2373 C CA . GLU A 1 314 ? 20.734 -15.062 -12.359 1 96.81 314 GLU A CA 1
ATOM 2374 C C . GLU A 1 314 ? 19.688 -14.648 -11.328 1 96.81 314 GLU A C 1
ATOM 2376 O O . GLU A 1 314 ? 19.484 -13.461 -11.094 1 96.81 314 GLU A O 1
ATOM 2381 N N . VAL A 1 315 ? 19.062 -15.602 -10.734 1 95.25 315 VAL A N 1
ATOM 2382 C CA . VAL A 1 315 ? 18.047 -15.359 -9.711 1 95.25 315 VAL A CA 1
ATOM 2383 C C . VAL A 1 315 ? 18.734 -15.172 -8.352 1 95.25 315 VAL A C 1
ATOM 2385 O O . VAL A 1 315 ? 19.703 -15.852 -8.039 1 95.25 315 VAL A O 1
ATOM 2388 N N . SER A 1 316 ? 18.234 -14.188 -7.625 1 90.25 316 SER A N 1
ATOM 2389 C CA . SER A 1 316 ? 18.484 -14.07 -6.191 1 90.25 316 SER A CA 1
ATOM 2390 C C . SER A 1 316 ? 17.188 -14.156 -5.395 1 90.25 316 SER A C 1
ATOM 2392 O O . SER A 1 316 ? 16.266 -13.352 -5.602 1 90.25 316 SER A O 1
ATOM 2394 N N . TYR A 1 317 ? 17.172 -15.125 -4.496 1 92.69 317 TYR A N 1
ATOM 2395 C CA . TYR A 1 317 ? 15.922 -15.375 -3.787 1 92.69 317 TYR A CA 1
ATOM 2396 C C . TYR A 1 317 ? 15.852 -14.562 -2.5 1 92.69 317 TYR A C 1
ATOM 2398 O O . TYR A 1 317 ? 14.812 -14.523 -1.839 1 92.69 317 TYR A O 1
ATOM 2406 N N . GLU A 1 318 ? 16.844 -13.859 -2.119 1 89.19 318 GLU A N 1
ATOM 2407 C CA . GLU A 1 318 ? 16.969 -13.203 -0.821 1 89.19 318 GLU A CA 1
ATOM 2408 C C . GLU A 1 318 ? 15.938 -12.078 -0.68 1 89.19 318 GLU A C 1
ATOM 2410 O O . GLU A 1 318 ? 15.484 -11.773 0.428 1 89.19 318 GLU A O 1
ATOM 2415 N N . CYS A 1 319 ? 15.5 -11.516 -1.748 1 94.5 319 CYS A N 1
ATOM 2416 C CA . CYS A 1 319 ? 14.641 -10.344 -1.659 1 94.5 319 CYS A CA 1
ATOM 2417 C C . CYS A 1 319 ? 13.289 -10.602 -2.316 1 94.5 319 CYS A C 1
ATOM 2419 O O . CYS A 1 319 ? 12.695 -9.695 -2.906 1 94.5 319 CYS A O 1
ATOM 2421 N N . ILE A 1 320 ? 12.852 -11.812 -2.307 1 97.38 320 ILE A N 1
ATOM 2422 C CA . ILE A 1 320 ? 11.523 -12.148 -2.812 1 97.38 320 ILE A CA 1
ATOM 2423 C C . ILE A 1 320 ? 10.523 -12.188 -1.659 1 97.38 320 ILE A C 1
ATOM 2425 O O . ILE A 1 320 ? 10.625 -13.039 -0.772 1 97.38 320 ILE A O 1
ATOM 2429 N N . PRO A 1 321 ? 9.594 -11.266 -1.652 1 98 321 PRO A N 1
ATOM 2430 C CA . PRO A 1 321 ? 8.648 -11.203 -0.535 1 98 321 PRO A CA 1
ATOM 2431 C C . PRO A 1 321 ? 7.613 -12.32 -0.569 1 98 321 PRO A C 1
ATOM 2433 O O . PRO A 1 321 ? 7.457 -12.992 -1.593 1 98 321 PRO A O 1
ATOM 2436 N N . LYS A 1 322 ? 6.988 -12.578 0.571 1 97 322 LYS A N 1
ATOM 2437 C CA . LYS A 1 322 ? 5.875 -13.508 0.733 1 97 322 LYS A CA 1
ATOM 2438 C C . LYS A 1 322 ? 4.75 -12.883 1.547 1 97 322 LYS A C 1
ATOM 2440 O O . LYS A 1 322 ? 5 -12.109 2.477 1 97 322 LYS A O 1
ATOM 2445 N N . VAL A 1 323 ? 3.572 -13.211 1.145 1 97.69 323 VAL A N 1
ATOM 2446 C CA . VAL A 1 323 ? 2.428 -12.672 1.869 1 97.69 323 VAL A CA 1
ATOM 2447 C C . VAL A 1 323 ? 1.414 -13.781 2.135 1 97.69 323 VAL A C 1
ATOM 2449 O O . VAL A 1 323 ? 1.175 -14.633 1.273 1 97.69 323 VAL A O 1
ATOM 2452 N N . ILE A 1 324 ? 0.896 -13.859 3.295 1 97.25 324 ILE A N 1
ATOM 2453 C CA . ILE A 1 324 ? -0.287 -14.664 3.576 1 97.25 324 ILE A CA 1
ATOM 2454 C C . ILE A 1 324 ? -1.521 -13.766 3.633 1 97.25 324 ILE A C 1
ATOM 2456 O O . ILE A 1 324 ? -1.525 -12.75 4.328 1 97.25 324 ILE A O 1
ATOM 2460 N N . TYR A 1 325 ? -2.52 -14.117 2.908 1 97.69 325 TYR A N 1
ATOM 2461 C CA . TYR A 1 325 ? -3.752 -13.336 2.828 1 97.69 325 TYR A CA 1
ATOM 2462 C C . TYR A 1 325 ? -4.738 -13.766 3.908 1 97.69 325 TYR A C 1
ATOM 2464 O O . TYR A 1 325 ? -5.832 -14.25 3.604 1 97.69 325 TYR A O 1
ATOM 2472 N N . SER A 1 326 ? -4.328 -13.602 5.117 1 97.5 326 SER A N 1
ATOM 2473 C CA . SER A 1 326 ? -5.172 -13.68 6.305 1 97.5 326 SER A CA 1
ATOM 2474 C C . SER A 1 326 ? -5.59 -12.297 6.785 1 97.5 326 SER A C 1
ATOM 2476 O O . SER A 1 326 ? -5.184 -11.281 6.207 1 97.5 326 SER A O 1
ATOM 2478 N N . ASP A 1 327 ? -6.5 -12.266 7.723 1 97.31 327 ASP A N 1
ATOM 2479 C CA . ASP A 1 327 ? -6.863 -11.031 8.406 1 97.31 327 ASP A CA 1
ATOM 2480 C C . ASP A 1 327 ? -6.457 -11.07 9.875 1 97.31 327 ASP A C 1
ATOM 2482 O O . ASP A 1 327 ? -7.16 -11.656 10.703 1 97.31 327 ASP A O 1
ATOM 2486 N N . PRO A 1 328 ? -5.355 -10.352 10.227 1 97.62 328 PRO A N 1
ATOM 2487 C CA . PRO A 1 328 ? -4.547 -9.445 9.398 1 97.62 328 PRO A CA 1
ATOM 2488 C C . PRO A 1 328 ? -3.641 -10.195 8.422 1 97.62 328 PRO A C 1
ATOM 2490 O O . PRO A 1 328 ? -3.291 -11.352 8.664 1 97.62 328 PRO A O 1
ATOM 2493 N N . GLN A 1 329 ? -3.307 -9.492 7.293 1 98.38 329 GLN A N 1
ATOM 2494 C CA . GLN A 1 329 ? -2.285 -10 6.383 1 98.38 329 GLN A CA 1
ATOM 2495 C C . GLN A 1 329 ? -0.909 -9.992 7.043 1 98.38 329 GLN A C 1
ATOM 2497 O O . GLN A 1 329 ? -0.67 -9.227 7.984 1 98.38 329 GLN A O 1
ATOM 2502 N N . VAL A 1 330 ? -0.048 -10.836 6.574 1 98.56 330 VAL A N 1
ATOM 2503 C CA . VAL A 1 330 ? 1.34 -10.844 7.023 1 98.56 330 VAL A CA 1
ATOM 2504 C C . VAL A 1 330 ? 2.273 -10.914 5.816 1 98.56 330 VAL A C 1
ATOM 2506 O O . VAL A 1 330 ? 2.178 -11.836 5.004 1 98.56 330 VAL A O 1
ATOM 2509 N N . GLY A 1 331 ? 3.078 -9.898 5.633 1 98.25 331 GLY A N 1
ATOM 2510 C CA . GLY A 1 331 ? 4.117 -9.891 4.613 1 98.25 331 GLY A CA 1
ATOM 2511 C C . GLY A 1 331 ? 5.52 -9.93 5.191 1 98.25 331 GLY A C 1
ATOM 2512 O O . GLY A 1 331 ? 5.797 -9.297 6.211 1 98.25 331 GLY A O 1
ATOM 2513 N N . ILE A 1 332 ? 6.434 -10.711 4.578 1 97.94 332 ILE A N 1
ATOM 2514 C CA . ILE A 1 332 ? 7.816 -10.773 5.035 1 97.94 332 ILE A CA 1
ATOM 2515 C C . ILE A 1 332 ? 8.758 -10.703 3.836 1 97.94 332 ILE A C 1
ATOM 2517 O O . ILE A 1 332 ? 8.375 -11.031 2.713 1 97.94 332 ILE A O 1
ATOM 2521 N N . VAL A 1 333 ? 9.922 -10.305 4.074 1 98.12 333 VAL A N 1
ATOM 2522 C CA . VAL A 1 333 ? 10.977 -10.289 3.068 1 98.12 333 VAL A CA 1
ATOM 2523 C C . VAL A 1 333 ? 12.344 -10.305 3.752 1 98.12 333 VAL A C 1
ATOM 2525 O O . VAL A 1 333 ? 12.484 -9.859 4.891 1 98.12 333 VAL A O 1
ATOM 2528 N N . GLY A 1 334 ? 13.328 -10.891 3.105 1 97.06 334 GLY A N 1
ATOM 2529 C CA . GLY A 1 334 ? 14.695 -10.859 3.604 1 97.06 334 GLY A CA 1
ATOM 2530 C C . GLY A 1 334 ? 15.039 -12.07 4.457 1 97.06 334 GLY A C 1
ATOM 2531 O O . GLY A 1 334 ? 14.43 -13.133 4.316 1 97.06 334 GLY A O 1
ATOM 2532 N N . VAL A 1 335 ? 16.141 -11.922 5.262 1 95.75 335 VAL A N 1
ATOM 2533 C CA . VAL A 1 335 ? 16.703 -13.039 6.016 1 95.75 335 VAL A CA 1
ATOM 2534 C C . VAL A 1 335 ? 16.766 -12.68 7.5 1 95.75 335 VAL A C 1
ATOM 2536 O O . VAL A 1 335 ? 17.734 -12.055 7.953 1 95.75 335 VAL A O 1
ATOM 2539 N N . PRO A 1 336 ? 15.82 -13.18 8.219 1 95.19 336 PRO A N 1
ATOM 2540 C CA . PRO A 1 336 ? 15.758 -12.797 9.633 1 95.19 336 PRO A CA 1
ATOM 2541 C C . PRO A 1 336 ? 17.031 -13.164 10.398 1 95.19 336 PRO A C 1
ATOM 2543 O O . PRO A 1 336 ? 17.406 -12.461 11.336 1 95.19 336 PRO A O 1
ATOM 2546 N N . GLU A 1 337 ? 17.734 -14.242 10.016 1 95.75 337 GLU A N 1
ATOM 2547 C CA . GLU A 1 337 ? 18.922 -14.727 10.727 1 95.75 337 GLU A CA 1
ATOM 2548 C C . GLU A 1 337 ? 20.078 -13.734 10.617 1 95.75 337 GLU A C 1
ATOM 2550 O O . GLU A 1 337 ? 21 -13.766 11.422 1 95.75 337 GLU A O 1
ATOM 2555 N N . LYS A 1 338 ? 20.031 -12.883 9.648 1 96.88 338 LYS A N 1
ATOM 2556 C CA . LYS A 1 338 ? 21.094 -11.914 9.438 1 96.88 338 LYS A CA 1
ATOM 2557 C C . LYS A 1 338 ? 20.891 -10.664 10.297 1 96.88 338 LYS A C 1
ATOM 2559 O O . LYS A 1 338 ? 21.766 -9.812 10.391 1 96.88 338 LYS A O 1
ATOM 2564 N N . ALA A 1 339 ? 19.734 -10.562 10.891 1 97.81 339 ALA A N 1
ATOM 2565 C CA . ALA A 1 339 ? 19.422 -9.391 11.703 1 97.81 339 ALA A CA 1
ATOM 2566 C C . ALA A 1 339 ? 20.062 -9.492 13.086 1 97.81 339 ALA A C 1
ATOM 2568 O O . ALA A 1 339 ? 19.984 -10.539 13.734 1 97.81 339 ALA A O 1
ATOM 2569 N N . THR A 1 340 ? 20.719 -8.445 13.562 1 97.94 340 THR A N 1
ATOM 2570 C CA . THR A 1 340 ? 21.297 -8.391 14.906 1 97.94 340 THR A CA 1
ATOM 2571 C C . THR A 1 340 ? 20.438 -7.516 15.82 1 97.94 340 THR A C 1
ATOM 2573 O O . THR A 1 340 ? 20.562 -7.586 17.047 1 97.94 340 THR A O 1
ATOM 2576 N N . LYS A 1 341 ? 19.609 -6.707 15.219 1 97.12 341 LYS A N 1
ATOM 2577 C CA . LYS A 1 341 ? 18.688 -5.812 15.906 1 97.12 341 LYS A CA 1
ATOM 2578 C C . LYS A 1 341 ? 17.328 -5.781 15.211 1 97.12 341 LYS A C 1
ATOM 2580 O O . LYS A 1 341 ? 17.25 -5.781 13.984 1 97.12 341 LYS A O 1
ATOM 2585 N N . ILE A 1 342 ? 16.266 -5.777 15.992 1 97.69 342 ILE A N 1
ATOM 2586 C CA . ILE A 1 342 ? 14.914 -5.68 15.445 1 97.69 342 ILE A CA 1
ATOM 2587 C C . ILE A 1 342 ? 14.227 -4.43 15.992 1 97.69 342 ILE A C 1
ATOM 2589 O O . ILE A 1 342 ? 14.211 -4.195 17.203 1 97.69 342 ILE A O 1
ATOM 2593 N N . ALA A 1 343 ? 13.727 -3.602 15.117 1 98 343 ALA A N 1
ATOM 2594 C CA . ALA A 1 343 ? 12.906 -2.447 15.477 1 98 343 ALA A CA 1
ATOM 2595 C C . ALA A 1 343 ? 11.445 -2.672 15.102 1 98 343 ALA A C 1
ATOM 2597 O O . ALA A 1 343 ? 11.148 -3.334 14.109 1 98 343 ALA A O 1
ATOM 2598 N N . GLU A 1 344 ? 10.531 -2.178 15.906 1 97.81 344 GLU A N 1
ATOM 2599 C CA . GLU A 1 344 ? 9.102 -2.408 15.68 1 97.81 344 GLU A CA 1
ATOM 2600 C C . GLU A 1 344 ? 8.305 -1.117 15.844 1 97.81 344 GLU A C 1
ATOM 2602 O O . GLU A 1 344 ? 8.742 -0.19 16.531 1 97.81 344 GLU A O 1
ATOM 2607 N N . PHE A 1 345 ? 7.184 -0.991 15.258 1 98.44 345 PHE A N 1
ATOM 2608 C CA . PHE A 1 345 ? 6.242 0.11 15.414 1 98.44 345 PHE A CA 1
ATOM 2609 C C . PHE A 1 345 ? 4.812 -0.366 15.203 1 98.44 345 PHE A C 1
ATOM 2611 O O . PHE A 1 345 ? 4.496 -0.944 14.156 1 98.44 345 PHE A O 1
ATOM 2618 N N . PRO A 1 346 ? 3.9 -0.114 16.109 1 98 346 PRO A N 1
ATOM 2619 C CA . PRO A 1 346 ? 2.533 -0.636 16.031 1 98 346 PRO A CA 1
ATOM 2620 C C . PRO A 1 346 ? 1.62 0.229 15.164 1 98 346 PRO A C 1
ATOM 2622 O O . PRO A 1 346 ? 1.746 1.456 15.156 1 98 346 PRO A O 1
ATOM 2625 N N . PHE A 1 347 ? 0.663 -0.354 14.469 1 97.81 347 PHE A N 1
ATOM 2626 C CA . PHE A 1 347 ? -0.282 0.36 13.617 1 97.81 347 PHE A CA 1
ATOM 2627 C C . PHE A 1 347 ? -1.209 1.234 14.453 1 97.81 347 PHE A C 1
ATOM 2629 O O . PHE A 1 347 ? -1.683 2.271 13.984 1 97.81 347 PHE A O 1
ATOM 2636 N N . ASN A 1 348 ? -1.43 0.873 15.695 1 96.5 348 ASN A N 1
ATOM 2637 C CA . ASN A 1 348 ? -2.355 1.65 16.516 1 96.5 348 ASN A CA 1
ATOM 2638 C C . ASN A 1 348 ? -1.798 3.035 16.828 1 96.5 348 ASN A C 1
ATOM 2640 O O . ASN A 1 348 ? -2.527 3.912 17.297 1 96.5 348 ASN A O 1
ATOM 2644 N N . ALA A 1 349 ? -0.507 3.277 16.562 1 97.06 349 ALA A N 1
ATOM 2645 C CA . ALA A 1 349 ? 0.122 4.582 16.75 1 97.06 349 ALA A CA 1
ATOM 2646 C C . ALA A 1 349 ? 0.203 5.352 15.438 1 97.06 349 ALA A C 1
ATOM 2648 O O . ALA A 1 349 ? 0.768 6.445 15.383 1 97.06 349 ALA A O 1
ATOM 2649 N N . VAL A 1 350 ? -0.299 4.797 14.391 1 97.44 350 VAL A N 1
ATOM 2650 C CA . VAL A 1 350 ? -0.281 5.422 13.07 1 97.44 350 VAL A CA 1
ATOM 2651 C C . VAL A 1 350 ? -1.601 6.148 12.828 1 97.44 350 VAL A C 1
ATOM 2653 O O . VAL A 1 350 ? -2.674 5.551 12.922 1 97.44 350 VAL A O 1
ATOM 2656 N N . THR A 1 351 ? -1.533 7.398 12.469 1 97.94 351 THR A N 1
ATOM 2657 C CA . THR A 1 351 ? -2.707 8.25 12.305 1 97.94 351 THR A CA 1
ATOM 2658 C C . THR A 1 351 ? -3.66 7.656 11.266 1 97.94 351 THR A C 1
ATOM 2660 O O . THR A 1 351 ? -4.875 7.633 11.477 1 97.94 351 THR A O 1
ATOM 2663 N N . ARG A 1 352 ? -3.113 7.141 10.164 1 98.31 352 ARG A N 1
ATOM 2664 C CA . ARG A 1 352 ? -3.951 6.605 9.094 1 98.31 352 ARG A CA 1
ATOM 2665 C C . ARG A 1 352 ? -4.754 5.402 9.578 1 98.31 352 ARG A C 1
ATOM 2667 O O . ARG A 1 352 ? -5.891 5.195 9.148 1 98.31 352 ARG A O 1
ATOM 2674 N N . ALA A 1 353 ? -4.121 4.523 10.422 1 98.12 353 ALA A N 1
ATOM 2675 C CA . ALA A 1 353 ? -4.824 3.383 11.008 1 98.12 353 ALA A CA 1
ATOM 2676 C C . ALA A 1 353 ? -5.984 3.846 11.883 1 98.12 353 ALA A C 1
ATOM 2678 O O . ALA A 1 353 ? -7.062 3.244 11.867 1 98.12 353 ALA A O 1
ATOM 2679 N N . THR A 1 354 ? -5.773 4.926 12.617 1 97.88 354 THR A N 1
ATOM 2680 C CA . THR A 1 354 ? -6.828 5.496 13.445 1 97.88 354 THR A CA 1
ATOM 2681 C C . THR A 1 354 ? -7.98 6 12.586 1 97.88 354 THR A C 1
ATOM 2683 O O . THR A 1 354 ? -9.148 5.738 12.883 1 97.88 354 THR A O 1
ATOM 2686 N N . ILE A 1 355 ? -7.645 6.691 11.5 1 98.44 355 ILE A N 1
ATOM 2687 C CA . ILE A 1 355 ? -8.672 7.246 10.625 1 98.44 355 ILE A CA 1
ATOM 2688 C C . ILE A 1 355 ? -9.508 6.113 10.023 1 98.44 355 ILE A C 1
ATOM 2690 O O . ILE A 1 355 ? -10.734 6.199 9.961 1 98.44 355 ILE A O 1
ATOM 2694 N N . SER A 1 356 ? -8.859 5.012 9.602 1 96.94 356 SER A N 1
ATOM 2695 C CA . SER A 1 356 ? -9.531 3.943 8.867 1 96.94 356 SER A CA 1
ATOM 2696 C C . SER A 1 356 ? -10.305 3.027 9.812 1 96.94 356 SER A C 1
ATOM 2698 O O . SER A 1 356 ? -11.211 2.312 9.383 1 96.94 356 SER A O 1
ATOM 2700 N N . GLY A 1 357 ? -9.891 2.982 11.086 1 96.5 357 GLY A N 1
ATOM 2701 C CA . GLY A 1 357 ? -10.555 2.133 12.055 1 96.5 357 GLY A CA 1
ATOM 2702 C C . GLY A 1 357 ? -9.984 0.729 12.117 1 96.5 357 GLY A C 1
ATOM 2703 O O . GLY A 1 357 ? -10.555 -0.154 12.758 1 96.5 357 GLY A O 1
ATOM 2704 N N . LEU A 1 358 ? -8.961 0.429 11.422 1 95 358 LEU A N 1
ATOM 2705 C CA . LEU A 1 358 ? -8.242 -0.842 11.438 1 95 358 LEU A CA 1
ATOM 2706 C C . LEU A 1 358 ? -6.844 -0.669 12.016 1 95 358 LEU A C 1
ATOM 2708 O O . LEU A 1 358 ? -5.883 -0.47 11.266 1 95 358 LEU A O 1
ATOM 2712 N N . ARG A 1 359 ? -6.668 -0.91 13.297 1 93.56 359 ARG A N 1
ATOM 2713 C CA . ARG A 1 359 ? -5.469 -0.478 14.008 1 93.56 359 ARG A CA 1
ATOM 2714 C C . ARG A 1 359 ? -4.613 -1.673 14.422 1 93.56 359 ARG A C 1
ATOM 2716 O O . ARG A 1 359 ? -3.533 -1.504 14.984 1 93.56 359 ARG A O 1
ATOM 2723 N N . ASP A 1 360 ? -5.043 -2.893 14.062 1 94.31 360 ASP A N 1
ATOM 2724 C CA . ASP A 1 360 ? -4.305 -4.078 14.492 1 94.31 360 ASP A CA 1
ATOM 2725 C C . ASP A 1 360 ? -3.082 -4.309 13.609 1 94.31 360 ASP A C 1
ATOM 2727 O O . ASP A 1 360 ? -3.152 -4.148 12.383 1 94.31 360 ASP A O 1
ATOM 2731 N N . GLY A 1 361 ? -2.021 -4.652 14.266 1 97.25 361 GLY A N 1
ATOM 2732 C CA . GLY A 1 361 ? -0.832 -5.039 13.531 1 97.25 361 GLY A CA 1
ATOM 2733 C C . GLY A 1 361 ? 0.387 -4.207 13.883 1 97.25 361 GLY A C 1
ATOM 2734 O O . GLY A 1 361 ? 0.37 -3.453 14.859 1 97.25 361 GLY A O 1
ATOM 2735 N N . MET A 1 362 ? 1.471 -4.363 13.133 1 98.19 362 MET A N 1
ATOM 2736 C CA . MET A 1 362 ? 2.73 -3.66 13.359 1 98.19 362 MET A CA 1
ATOM 2737 C C . MET A 1 362 ? 3.705 -3.91 12.211 1 98.19 362 MET A C 1
ATOM 2739 O O . MET A 1 362 ? 3.461 -4.766 11.359 1 98.19 362 MET A O 1
ATOM 2743 N N . VAL A 1 363 ? 4.727 -3.158 12.242 1 98.62 363 VAL A N 1
ATOM 2744 C CA . VAL A 1 363 ? 5.875 -3.363 11.359 1 98.62 363 VAL A CA 1
ATOM 2745 C C . VAL A 1 363 ? 7.09 -3.779 12.188 1 98.62 363 VAL A C 1
ATOM 2747 O O . VAL A 1 363 ? 7.297 -3.279 13.297 1 98.62 363 VAL A O 1
ATOM 2750 N N . ARG A 1 364 ? 7.848 -4.707 11.75 1 98.5 364 ARG A N 1
ATOM 2751 C CA . ARG A 1 364 ? 9.117 -5.133 12.328 1 98.5 364 ARG A CA 1
ATOM 2752 C C . ARG A 1 364 ? 10.234 -5.098 11.281 1 98.5 364 ARG A C 1
ATOM 2754 O O . ARG A 1 364 ? 10.078 -5.641 10.188 1 98.5 364 ARG A O 1
ATOM 2761 N N . ILE A 1 365 ? 11.344 -4.512 11.578 1 98.81 365 ILE A N 1
ATOM 2762 C CA . ILE A 1 365 ? 12.461 -4.398 10.656 1 98.81 365 ILE A CA 1
ATOM 2763 C C . ILE A 1 365 ? 13.734 -4.934 11.312 1 98.81 365 ILE A C 1
ATOM 2765 O O . ILE A 1 365 ? 14.047 -4.574 12.453 1 98.81 365 ILE A O 1
ATOM 2769 N N . GLY A 1 366 ? 14.438 -5.824 10.633 1 98.62 366 GLY A N 1
ATOM 2770 C CA . GLY A 1 366 ? 15.719 -6.34 11.094 1 98.62 366 GLY A CA 1
ATOM 2771 C C . GLY A 1 366 ? 16.906 -5.645 10.461 1 98.62 366 GLY A C 1
ATOM 2772 O O . GLY A 1 366 ? 16.953 -5.477 9.242 1 98.62 366 GLY A O 1
ATOM 2773 N N . PHE A 1 367 ? 17.859 -5.223 11.266 1 98.69 367 PHE A N 1
ATOM 2774 C CA . PHE A 1 367 ? 19.078 -4.578 10.82 1 98.69 367 PHE A CA 1
ATOM 2775 C C . PHE A 1 367 ? 20.297 -5.441 11.156 1 98.69 367 PHE A C 1
ATOM 2777 O O . PHE A 1 367 ? 20.328 -6.117 12.188 1 98.69 367 PHE A O 1
ATOM 2784 N N . ASN A 1 368 ? 21.328 -5.449 10.195 1 98.5 368 ASN A N 1
ATOM 2785 C CA . ASN A 1 368 ? 22.562 -6.184 10.477 1 98.5 368 ASN A CA 1
ATOM 2786 C C . ASN A 1 368 ? 23.562 -5.332 11.266 1 98.5 368 ASN A C 1
ATOM 2788 O O . ASN A 1 368 ? 23.219 -4.238 11.727 1 98.5 368 ASN A O 1
ATOM 2792 N N . GLU A 1 369 ? 24.75 -5.797 11.516 1 98 369 GLU A N 1
ATOM 2793 C CA . GLU A 1 369 ? 25.766 -5.125 12.312 1 98 369 GLU A CA 1
ATOM 2794 C C . GLU A 1 369 ? 26.188 -3.805 11.68 1 98 369 GLU A C 1
ATOM 2796 O O . GLU A 1 369 ? 26.594 -2.875 12.375 1 98 369 GLU A O 1
ATOM 2801 N N . ARG A 1 370 ? 26.047 -3.729 10.383 1 97.81 370 ARG A N 1
ATOM 2802 C CA . ARG A 1 370 ? 26.438 -2.52 9.656 1 97.81 370 ARG A CA 1
ATOM 2803 C C . ARG A 1 370 ? 25.266 -1.546 9.57 1 97.81 370 ARG A C 1
ATOM 2805 O O . ARG A 1 370 ? 25.328 -0.547 8.852 1 97.81 370 ARG A O 1
ATOM 2812 N N . ASN A 1 371 ? 24.078 -1.844 10.18 1 98.19 371 ASN A N 1
ATOM 2813 C CA . ASN A 1 371 ? 22.875 -1.021 10.242 1 98.19 371 ASN A CA 1
ATOM 2814 C C . ASN A 1 371 ? 22.141 -0.994 8.906 1 98.19 371 ASN A C 1
ATOM 2816 O O . ASN A 1 371 ? 21.531 0.014 8.547 1 98.19 371 ASN A O 1
ATOM 2820 N N . GLU A 1 372 ? 22.281 -2.051 8.18 1 98.44 372 GLU A N 1
ATOM 2821 C CA . GLU A 1 372 ? 21.547 -2.225 6.934 1 98.44 372 GLU A CA 1
ATOM 2822 C C . GLU A 1 372 ? 20.281 -3.059 7.148 1 98.44 372 GLU A C 1
ATOM 2824 O O . GLU A 1 372 ? 20.297 -4.004 7.938 1 98.44 372 GLU A O 1
ATOM 2829 N N . ILE A 1 373 ? 19.281 -2.717 6.43 1 98.62 373 ILE A N 1
ATOM 2830 C CA . ILE A 1 373 ? 18.047 -3.486 6.52 1 98.62 373 ILE A CA 1
ATOM 2831 C C . ILE A 1 373 ? 18.234 -4.844 5.848 1 98.62 373 ILE A C 1
ATOM 2833 O O . ILE A 1 373 ? 18.625 -4.914 4.68 1 98.62 373 ILE A O 1
ATOM 2837 N N . VAL A 1 374 ? 17.922 -5.949 6.586 1 98.5 374 VAL A N 1
ATOM 2838 C CA . VAL A 1 374 ? 18.156 -7.281 6.039 1 98.5 374 VAL A CA 1
ATOM 2839 C C . VAL A 1 374 ? 16.891 -8.117 6.176 1 98.5 374 VAL A C 1
ATOM 2841 O O . VAL A 1 374 ? 16.812 -9.242 5.668 1 98.5 374 VAL A O 1
ATOM 2844 N N . TYR A 1 375 ? 15.914 -7.598 6.863 1 98.25 375 TYR A N 1
ATOM 2845 C CA . TYR A 1 375 ? 14.656 -8.312 7.082 1 98.25 375 TYR A CA 1
ATOM 2846 C C . TYR A 1 375 ? 13.508 -7.332 7.285 1 98.25 375 TYR A C 1
ATOM 2848 O O . TYR A 1 375 ? 13.688 -6.258 7.863 1 98.25 375 TYR A O 1
ATOM 2856 N N . GLY A 1 376 ? 12.344 -7.625 6.742 1 98.5 376 GLY A N 1
ATOM 2857 C CA . GLY A 1 376 ? 11.125 -6.855 6.953 1 98.5 376 GLY A CA 1
ATOM 2858 C C . GLY A 1 376 ? 9.898 -7.723 7.168 1 98.5 376 GLY A C 1
ATOM 2859 O O . GLY A 1 376 ? 9.758 -8.773 6.539 1 98.5 376 GLY A O 1
ATOM 2860 N N . GLU A 1 377 ? 9.023 -7.289 8.047 1 98.62 377 GLU A N 1
ATOM 2861 C CA . GLU A 1 377 ? 7.75 -7.934 8.359 1 98.62 377 GLU A CA 1
ATOM 2862 C C . GLU A 1 377 ? 6.645 -6.902 8.562 1 98.62 377 GLU A C 1
ATOM 2864 O O . GLU A 1 377 ? 6.82 -5.93 9.305 1 98.62 377 GLU A O 1
ATOM 2869 N N . VAL A 1 378 ? 5.586 -7.02 7.879 1 98.81 378 VAL A N 1
ATOM 2870 C CA . VAL A 1 378 ? 4.402 -6.184 8.055 1 98.81 378 VAL A CA 1
ATOM 2871 C C . VAL A 1 378 ? 3.211 -7.055 8.453 1 98.81 378 VAL A C 1
ATOM 2873 O O . VAL A 1 378 ? 2.873 -8.008 7.75 1 98.81 378 VAL A O 1
ATOM 2876 N N . ILE A 1 379 ? 2.598 -6.812 9.562 1 98.69 379 ILE A N 1
ATOM 2877 C CA . ILE A 1 379 ? 1.397 -7.48 10.055 1 98.69 379 ILE A CA 1
ATOM 2878 C C . ILE A 1 379 ? 0.24 -6.484 10.102 1 98.69 379 ILE A C 1
ATOM 2880 O O . ILE A 1 379 ? 0.268 -5.531 10.883 1 98.69 379 ILE A O 1
ATOM 2884 N N . GLY A 1 380 ? -0.751 -6.672 9.219 1 98.12 380 GLY A N 1
ATOM 2885 C CA . GLY A 1 380 ? -1.887 -5.766 9.273 1 98.12 380 GLY A CA 1
ATOM 2886 C C . GLY A 1 380 ? -2.479 -5.473 7.906 1 98.12 380 GLY A C 1
ATOM 2887 O O . GLY A 1 380 ? -2.211 -6.195 6.941 1 98.12 380 GLY A O 1
ATOM 2888 N N . LYS A 1 381 ? -3.287 -4.422 7.855 1 96.5 381 LYS A N 1
ATOM 2889 C CA . LYS A 1 381 ? -3.953 -3.994 6.629 1 96.5 381 LYS A CA 1
ATOM 2890 C C . LYS A 1 381 ? -2.938 -3.596 5.562 1 96.5 381 LYS A C 1
ATOM 2892 O O . LYS A 1 381 ? -1.944 -2.928 5.863 1 96.5 381 LYS A O 1
ATOM 2897 N N . ASN A 1 382 ? -3.086 -4.047 4.316 1 97.62 382 ASN A N 1
ATOM 2898 C CA . ASN A 1 382 ? -2.318 -3.674 3.135 1 97.62 382 ASN A CA 1
ATOM 2899 C C . ASN A 1 382 ? -0.886 -4.195 3.209 1 97.62 382 ASN A C 1
ATOM 2901 O O . ASN A 1 382 ? 0.02 -3.627 2.598 1 97.62 382 ASN A O 1
ATOM 2905 N N . ALA A 1 383 ? -0.686 -5.258 4.023 1 98.5 383 ALA A N 1
ATOM 2906 C CA . ALA A 1 383 ? 0.653 -5.84 4.062 1 98.5 383 ALA A CA 1
ATOM 2907 C C . ALA A 1 383 ? 1.122 -6.23 2.664 1 98.5 383 ALA A C 1
ATOM 2909 O O . ALA A 1 383 ? 2.316 -6.164 2.361 1 98.5 383 ALA A O 1
ATOM 2910 N N . GLU A 1 384 ? 0.189 -6.598 1.75 1 98.25 384 GLU A N 1
ATOM 2911 C CA . GLU A 1 384 ? 0.502 -7.016 0.387 1 98.25 384 GLU A CA 1
ATOM 2912 C C . GLU A 1 384 ? 1.181 -5.898 -0.395 1 98.25 384 GLU A C 1
ATOM 2914 O O . GLU A 1 384 ? 1.943 -6.156 -1.328 1 98.25 384 GLU A O 1
ATOM 2919 N N . GLU A 1 385 ? 0.922 -4.613 -0.021 1 98.75 385 GLU A N 1
ATOM 2920 C CA . GLU A 1 385 ? 1.536 -3.459 -0.668 1 98.75 385 GLU A CA 1
ATOM 2921 C C . GLU A 1 385 ? 2.744 -2.961 0.121 1 98.75 385 GLU A C 1
ATOM 2923 O O . GLU A 1 385 ? 3.795 -2.678 -0.457 1 98.75 385 GLU A O 1
ATOM 2928 N N . LEU A 1 386 ? 2.588 -2.891 1.478 1 98.81 386 LEU A N 1
ATOM 2929 C CA . LEU A 1 386 ? 3.584 -2.275 2.348 1 98.81 386 LEU A CA 1
ATOM 2930 C C . LEU A 1 386 ? 4.883 -3.072 2.336 1 98.81 386 LEU A C 1
ATOM 2932 O O . LEU A 1 386 ? 5.969 -2.498 2.434 1 98.81 386 LEU A O 1
ATOM 2936 N N . ILE A 1 387 ? 4.777 -4.395 2.211 1 98.81 387 ILE A N 1
ATOM 2937 C CA . ILE A 1 387 ? 5.961 -5.242 2.277 1 98.81 387 ILE A CA 1
ATOM 2938 C C . ILE A 1 387 ? 6.879 -4.945 1.093 1 98.81 387 ILE A C 1
ATOM 2940 O O . ILE A 1 387 ? 8.086 -5.18 1.16 1 98.81 387 ILE A O 1
ATOM 2944 N N . ASN A 1 388 ? 6.297 -4.41 0.001 1 98.81 388 ASN A N 1
ATOM 2945 C CA . ASN A 1 388 ? 7.082 -4.125 -1.196 1 98.81 388 ASN A CA 1
ATOM 2946 C C . ASN A 1 388 ? 7.973 -2.9 -1.004 1 98.81 388 ASN A C 1
ATOM 2948 O O . ASN A 1 388 ? 9 -2.766 -1.668 1 98.81 388 ASN A O 1
ATOM 2952 N N . ILE A 1 389 ? 7.59 -1.964 -0.073 1 98.75 389 ILE A N 1
ATOM 2953 C CA . ILE A 1 389 ? 8.5 -0.9 0.339 1 98.75 389 ILE A CA 1
ATOM 2954 C C . ILE A 1 389 ? 9.742 -1.505 0.989 1 98.75 389 ILE A C 1
ATOM 2956 O O . ILE A 1 389 ? 10.867 -1.154 0.633 1 98.75 389 ILE A O 1
ATOM 2960 N N . LEU A 1 390 ? 9.539 -2.465 1.858 1 98.69 390 LEU A N 1
ATOM 2961 C CA . LEU A 1 390 ? 10.633 -3.113 2.57 1 98.69 390 LEU A CA 1
ATOM 2962 C C . LEU A 1 390 ? 11.438 -4.008 1.632 1 98.69 390 LEU A C 1
ATOM 2964 O O . LEU A 1 390 ? 12.641 -4.199 1.828 1 98.69 390 LEU A O 1
ATOM 2968 N N . THR A 1 391 ? 10.742 -4.566 0.59 1 98.56 391 THR A N 1
ATOM 2969 C CA . THR A 1 391 ? 11.453 -5.355 -0.407 1 98.56 391 THR A CA 1
ATOM 2970 C C . THR A 1 391 ? 12.562 -4.531 -1.064 1 98.56 391 THR A C 1
ATOM 2972 O O . THR A 1 391 ? 13.703 -4.984 -1.17 1 98.56 391 THR A O 1
ATOM 2975 N N . LEU A 1 392 ? 12.273 -3.275 -1.43 1 98 392 LEU A N 1
ATOM 2976 C CA . LEU A 1 392 ? 13.289 -2.402 -1.997 1 98 392 LEU A CA 1
ATOM 2977 C C . LEU A 1 392 ? 14.352 -2.062 -0.958 1 98 392 LEU A C 1
ATOM 2979 O O . LEU A 1 392 ? 15.547 -2.018 -1.273 1 98 392 LEU A O 1
ATOM 2983 N N . ALA A 1 393 ? 13.875 -1.803 0.255 1 98.25 393 ALA A N 1
ATOM 2984 C CA . ALA A 1 393 ? 14.797 -1.418 1.316 1 98.25 393 ALA A CA 1
ATOM 2985 C C . ALA A 1 393 ? 15.82 -2.523 1.584 1 98.25 393 ALA A C 1
ATOM 2987 O O . ALA A 1 393 ? 17 -2.248 1.801 1 98.25 393 ALA A O 1
ATOM 2988 N N . VAL A 1 394 ? 15.359 -3.801 1.615 1 98.06 394 VAL A N 1
ATOM 2989 C CA . VAL A 1 394 ? 16.234 -4.941 1.835 1 98.06 394 VAL A CA 1
ATOM 2990 C C . VAL A 1 394 ? 17.172 -5.121 0.635 1 98.06 394 VAL A C 1
ATOM 2992 O O . VAL A 1 394 ? 18.375 -5.316 0.797 1 98.06 394 VAL A O 1
ATOM 2995 N N . LYS A 1 395 ? 16.625 -5.074 -0.569 1 96.81 395 LYS A N 1
ATOM 2996 C CA . LYS A 1 395 ? 17.375 -5.285 -1.797 1 96.81 395 LYS A CA 1
ATOM 2997 C C . LYS A 1 395 ? 18.547 -4.309 -1.899 1 96.81 395 LYS A C 1
ATOM 2999 O O . LYS A 1 395 ? 19.641 -4.684 -2.314 1 96.81 395 LYS A O 1
ATOM 3004 N N . TYR A 1 396 ? 18.312 -3.053 -1.414 1 96.12 396 TYR A N 1
ATOM 3005 C CA . TYR A 1 396 ? 19.328 -2.012 -1.571 1 96.12 396 TYR A CA 1
ATOM 3006 C C . TYR A 1 396 ? 20.078 -1.778 -0.265 1 96.12 396 TYR A C 1
ATOM 3008 O O . TYR A 1 396 ? 20.828 -0.811 -0.139 1 96.12 396 TYR A O 1
ATOM 3016 N N . ARG A 1 397 ? 19.812 -2.596 0.677 1 96.38 397 ARG A N 1
ATOM 3017 C CA . ARG A 1 397 ? 20.5 -2.529 1.963 1 96.38 397 ARG A CA 1
ATOM 3018 C C . ARG A 1 397 ? 20.453 -1.117 2.537 1 96.38 397 ARG A C 1
ATOM 3020 O O . ARG A 1 397 ? 21.484 -0.558 2.914 1 96.38 397 ARG A O 1
ATOM 3027 N N . VAL A 1 398 ? 19.25 -0.538 2.5 1 97.56 398 VAL A N 1
ATOM 3028 C CA . VAL A 1 398 ? 19.062 0.825 2.99 1 97.56 398 VAL A CA 1
ATOM 3029 C C . VAL A 1 398 ? 19.531 0.921 4.441 1 97.56 398 VAL A C 1
ATOM 3031 O O . VAL A 1 398 ? 19.266 0.022 5.246 1 97.56 398 VAL A O 1
ATOM 3034 N N . ASN A 1 399 ? 20.25 1.979 4.727 1 97.88 399 ASN A N 1
ATOM 3035 C CA . ASN A 1 399 ? 20.734 2.209 6.082 1 97.88 399 ASN A CA 1
ATOM 3036 C C . ASN A 1 399 ? 19.609 2.613 7.027 1 97.88 399 ASN A C 1
ATOM 3038 O O . ASN A 1 399 ? 18.688 3.33 6.633 1 97.88 399 ASN A O 1
ATOM 3042 N N . MET A 1 400 ? 19.781 2.178 8.258 1 97.5 400 MET A N 1
ATOM 3043 C CA . MET A 1 400 ? 18.781 2.404 9.305 1 97.5 400 MET A CA 1
ATOM 3044 C C . MET A 1 400 ? 18.438 3.885 9.414 1 97.5 400 MET A C 1
ATOM 3046 O O . MET A 1 400 ? 17.266 4.246 9.469 1 97.5 400 MET A O 1
ATOM 3050 N N . PHE A 1 401 ? 19.391 4.789 9.438 1 96.88 401 PHE A N 1
ATOM 3051 C CA . PHE A 1 401 ? 19.156 6.219 9.602 1 96.88 401 PHE A CA 1
ATOM 3052 C C . PHE A 1 401 ? 18.547 6.816 8.344 1 96.88 401 PHE A C 1
ATOM 3054 O O . PHE A 1 401 ? 17.719 7.723 8.414 1 96.88 401 PHE A O 1
ATOM 3061 N N . ASP A 1 402 ? 18.938 6.285 7.191 1 96.75 402 ASP A N 1
ATOM 3062 C CA . ASP A 1 402 ? 18.375 6.742 5.926 1 96.75 402 ASP A CA 1
ATOM 3063 C C . ASP A 1 402 ? 16.875 6.414 5.832 1 96.75 402 ASP A C 1
ATOM 3065 O O . ASP A 1 402 ? 16.094 7.23 5.363 1 96.75 402 ASP A O 1
ATOM 3069 N N . LEU A 1 403 ? 16.531 5.207 6.25 1 97.81 403 LEU A N 1
ATOM 3070 C CA . LEU A 1 403 ? 15.117 4.855 6.266 1 97.81 403 LEU A CA 1
ATOM 3071 C C . LEU A 1 403 ? 14.352 5.727 7.254 1 97.81 403 LEU A C 1
ATOM 3073 O O . LEU A 1 403 ? 13.242 6.18 6.965 1 97.81 403 LEU A O 1
ATOM 3077 N N . ALA A 1 404 ? 14.945 5.973 8.406 1 97.06 404 ALA A N 1
ATOM 3078 C CA . ALA A 1 404 ? 14.32 6.789 9.438 1 97.06 404 ALA A CA 1
ATOM 3079 C C . ALA A 1 404 ? 14.039 8.195 8.93 1 97.06 404 ALA A C 1
ATOM 3081 O O . ALA A 1 404 ? 13.07 8.836 9.352 1 97.06 404 ALA A O 1
ATOM 3082 N N . THR A 1 405 ? 14.883 8.664 7.969 1 95.81 405 THR A N 1
ATOM 3083 C CA . THR A 1 405 ? 14.773 10.055 7.52 1 95.81 405 THR A CA 1
ATOM 3084 C C . THR A 1 405 ? 14.156 10.125 6.129 1 95.81 405 THR A C 1
ATOM 3086 O O . THR A 1 405 ? 14.188 11.172 5.48 1 95.81 405 THR A O 1
ATOM 3089 N N . THR A 1 406 ? 13.703 8.984 5.656 1 97 406 THR A N 1
ATOM 3090 C CA . THR A 1 406 ? 12.883 9 4.449 1 97 406 THR A CA 1
ATOM 3091 C C . THR A 1 406 ? 11.469 9.477 4.766 1 97 406 THR A C 1
ATOM 3093 O O . THR A 1 406 ? 10.859 9.039 5.738 1 97 406 THR A O 1
ATOM 3096 N N . VAL A 1 407 ? 10.977 10.398 3.959 1 97.62 407 VAL A N 1
ATOM 3097 C CA . VAL A 1 407 ? 9.664 11 4.199 1 97.62 407 VAL A CA 1
ATOM 3098 C C . VAL A 1 407 ? 8.602 10.258 3.398 1 97.62 407 VAL A C 1
ATOM 3100 O O . VAL A 1 407 ? 8.609 10.289 2.166 1 97.62 407 VAL A O 1
ATOM 3103 N N . PHE A 1 408 ? 7.746 9.531 4.062 1 98.25 408 PHE A N 1
ATOM 3104 C CA . PHE A 1 408 ? 6.594 8.898 3.432 1 98.25 408 PHE A CA 1
ATOM 3105 C C . PHE A 1 408 ? 5.34 9.742 3.623 1 98.25 408 PHE A C 1
ATOM 3107 O O . PHE A 1 408 ? 5.32 10.656 4.453 1 98.25 408 PHE A O 1
ATOM 3114 N N . VAL A 1 409 ? 4.324 9.438 2.889 1 98.19 409 VAL A N 1
ATOM 3115 C CA . VAL A 1 409 ? 3.066 10.18 2.895 1 98.19 409 VAL A CA 1
ATOM 3116 C C . VAL A 1 409 ? 2.447 10.133 4.289 1 98.19 409 VAL A C 1
ATOM 3118 O O . VAL A 1 409 ? 2.414 9.078 4.93 1 98.19 409 VAL A O 1
ATOM 3121 N N . HIS A 1 410 ? 2.037 11.281 4.785 1 97.5 410 HIS A N 1
ATOM 3122 C CA . HIS A 1 410 ? 1.225 11.375 5.992 1 97.5 410 HIS A CA 1
ATOM 3123 C C . HIS A 1 410 ? -0.184 11.859 5.676 1 97.5 410 HIS A C 1
ATOM 3125 O O . HIS A 1 410 ? -0.355 12.859 4.969 1 97.5 410 HIS A O 1
ATOM 3131 N N . PRO A 1 411 ? -1.174 11.281 6.211 1 97.12 411 PRO A N 1
ATOM 3132 C CA . PRO A 1 411 ? -1.064 10.016 6.938 1 97.12 411 PRO A CA 1
ATOM 3133 C C . PRO A 1 411 ? -1.097 8.797 6.012 1 97.12 411 PRO A C 1
ATOM 3135 O O . PRO A 1 411 ? -1.785 8.812 4.988 1 97.12 411 PRO A O 1
ATOM 3138 N N . SER A 1 412 ? -0.352 7.848 6.211 1 98 412 SER A N 1
ATOM 3139 C CA . SER A 1 412 ? -0.371 6.555 5.539 1 98 412 SER A CA 1
ATOM 3140 C C . SER A 1 412 ? 0.1 5.441 6.465 1 98 412 SER A C 1
ATOM 3142 O O . SER A 1 412 ? 0.715 5.703 7.5 1 98 412 SER A O 1
ATOM 3144 N N . LEU A 1 413 ? -0.204 4.215 6.152 1 98.44 413 LEU A N 1
ATOM 3145 C CA . LEU A 1 413 ? 0.272 3.078 6.93 1 98.44 413 LEU A CA 1
ATOM 3146 C C . LEU A 1 413 ? 1.775 2.891 6.758 1 98.44 413 LEU A C 1
ATOM 3148 O O . LEU A 1 413 ? 2.449 2.379 7.652 1 98.44 413 LEU A O 1
ATOM 3152 N N . SER A 1 414 ? 2.316 3.35 5.641 1 98.44 414 SER A N 1
ATOM 3153 C CA . SER A 1 414 ? 3.736 3.246 5.32 1 98.44 414 SER A CA 1
ATOM 3154 C C . SER A 1 414 ? 4.59 3.965 6.359 1 98.44 414 SER A C 1
ATOM 3156 O O . SER A 1 414 ? 5.77 3.648 6.531 1 98.44 414 SER A O 1
ATOM 3158 N N . GLU A 1 415 ? 3.984 4.93 7.078 1 97.88 415 GLU A N 1
ATOM 3159 C CA . GLU A 1 415 ? 4.723 5.664 8.102 1 97.88 415 GLU A CA 1
ATOM 3160 C C . GLU A 1 415 ? 5.207 4.73 9.203 1 97.88 415 GLU A C 1
ATOM 3162 O O . GLU A 1 415 ? 6.207 5.012 9.867 1 97.88 415 GLU A O 1
ATOM 3167 N N . ALA A 1 416 ? 4.5 3.574 9.367 1 98.5 416 ALA A N 1
ATOM 3168 C CA . ALA A 1 416 ? 4.941 2.604 10.367 1 98.5 416 ALA A CA 1
ATOM 3169 C C . ALA A 1 416 ? 6.336 2.076 10.039 1 98.5 416 ALA A C 1
ATOM 3171 O O . ALA A 1 416 ? 7.109 1.756 10.945 1 98.5 416 ALA A O 1
ATOM 3172 N N . ILE A 1 417 ? 6.652 2.018 8.766 1 98.69 417 ILE A N 1
ATOM 3173 C CA . ILE A 1 417 ? 7.949 1.521 8.305 1 98.69 417 ILE A CA 1
ATOM 3174 C C . ILE A 1 417 ? 9.047 2.512 8.688 1 98.69 417 ILE A C 1
ATOM 3176 O O . ILE A 1 417 ? 10.031 2.141 9.336 1 98.69 417 ILE A O 1
ATOM 3180 N N . SER A 1 418 ? 8.898 3.812 8.359 1 98.06 418 SER A N 1
ATOM 3181 C CA . SER A 1 418 ? 9.883 4.816 8.727 1 98.06 418 SER A CA 1
ATOM 3182 C C . SER A 1 418 ? 9.953 4.992 10.242 1 98.06 418 SER A C 1
ATOM 3184 O O . SER A 1 418 ? 11.039 5.172 10.805 1 98.06 418 SER A O 1
ATOM 3186 N N . ASN A 1 419 ? 8.766 4.934 10.891 1 98.25 419 ASN A N 1
ATOM 3187 C CA . ASN A 1 419 ? 8.711 5.113 12.336 1 98.25 419 ASN A CA 1
ATOM 3188 C C . ASN A 1 419 ? 9.406 3.971 13.07 1 98.25 419 ASN A C 1
ATOM 3190 O O . ASN A 1 419 ? 10 4.176 14.133 1 98.25 419 ASN A O 1
ATOM 3194 N N . ALA A 1 420 ? 9.297 2.703 12.523 1 98.44 420 ALA A N 1
ATOM 3195 C CA . ALA A 1 420 ? 10.047 1.596 13.117 1 98.44 420 ALA A CA 1
ATOM 3196 C C . ALA A 1 420 ? 11.539 1.896 13.148 1 98.44 420 ALA A C 1
ATOM 3198 O O . ALA A 1 420 ? 12.203 1.668 14.164 1 98.44 420 ALA A O 1
ATOM 3199 N N . SER A 1 421 ? 12.039 2.43 12.086 1 97.94 421 SER A N 1
ATOM 3200 C CA . SER A 1 421 ? 13.453 2.797 12.031 1 97.94 421 SER A CA 1
ATOM 3201 C C . SER A 1 421 ? 13.75 3.984 12.945 1 97.94 421 SER A C 1
ATOM 3203 O O . SER A 1 421 ? 14.781 4.012 13.617 1 97.94 421 SER A O 1
ATOM 3205 N N . LYS A 1 422 ? 12.859 5.012 12.984 1 97.62 422 LYS A N 1
ATOM 3206 C CA . LYS A 1 422 ? 13.016 6.184 13.836 1 97.62 422 LYS A CA 1
ATOM 3207 C C . LYS A 1 422 ? 13.133 5.781 15.305 1 97.62 422 LYS A C 1
ATOM 3209 O O . LYS A 1 422 ? 13.812 6.449 16.078 1 97.62 422 LYS A O 1
ATOM 3214 N N . SER A 1 423 ? 12.469 4.715 15.617 1 95.94 423 SER A N 1
ATOM 3215 C CA . SER A 1 423 ? 12.438 4.289 17.016 1 95.94 423 SER A CA 1
ATOM 3216 C C . SER A 1 423 ? 13.844 3.973 17.531 1 95.94 423 SER A C 1
ATOM 3218 O O . SER A 1 423 ? 14.117 4.105 18.719 1 95.94 423 SER A O 1
ATOM 3220 N N . VAL A 1 424 ? 14.766 3.598 16.641 1 94.69 424 VAL A N 1
ATOM 3221 C CA . VAL A 1 424 ? 16.141 3.26 17.016 1 94.69 424 VAL A CA 1
ATOM 3222 C C . VAL A 1 424 ? 16.875 4.516 17.469 1 94.69 424 VAL A C 1
ATOM 3224 O O . VAL A 1 424 ? 17.812 4.441 18.266 1 94.69 424 VAL A O 1
ATOM 3227 N N . PHE A 1 425 ? 16.422 5.664 17.047 1 94.25 425 PHE A N 1
ATOM 3228 C CA . PHE A 1 425 ? 17.109 6.922 17.328 1 94.25 425 PHE A CA 1
ATOM 3229 C C . PHE A 1 425 ? 16.266 7.797 18.25 1 94.25 425 PHE A C 1
ATOM 3231 O O . PHE A 1 425 ? 16.562 8.984 18.406 1 94.25 425 PHE A O 1
ATOM 3238 N N . ASP A 1 426 ? 15.172 7.219 18.719 1 93.81 426 ASP A N 1
ATOM 3239 C CA . ASP A 1 426 ? 14.242 7.926 19.594 1 93.81 426 ASP A CA 1
ATOM 3240 C C . ASP A 1 426 ? 13.617 9.117 18.875 1 93.81 426 ASP A C 1
ATOM 3242 O O . ASP A 1 426 ? 13.477 10.195 19.453 1 93.81 426 ASP A O 1
ATOM 3246 N N . LEU A 1 427 ? 13.297 8.938 17.625 1 94.75 427 LEU A N 1
ATOM 3247 C CA . LEU A 1 427 ? 12.711 9.992 16.797 1 94.75 427 LEU A CA 1
ATOM 3248 C C . LEU A 1 427 ? 11.258 9.672 16.469 1 94.75 427 LEU A C 1
ATOM 3250 O O . LEU A 1 427 ? 10.57 10.469 15.82 1 94.75 427 LEU A O 1
ATOM 3254 N N . ASP A 1 428 ? 10.734 8.5 16.859 1 92.5 428 ASP A N 1
ATOM 3255 C CA . ASP A 1 428 ? 9.359 8.078 16.625 1 92.5 428 ASP A CA 1
ATOM 3256 C C . ASP A 1 428 ? 8.406 8.727 17.641 1 92.5 428 ASP A C 1
ATOM 3258 O O . ASP A 1 428 ? 8.008 8.086 18.609 1 92.5 428 ASP A O 1
ATOM 3262 N N . VAL A 1 429 ? 7.848 9.82 17.391 1 88.81 429 VAL A N 1
ATOM 3263 C CA . VAL A 1 429 ? 7.18 10.641 18.406 1 88.81 429 VAL A CA 1
ATOM 3264 C C . VAL A 1 429 ? 5.68 10.336 18.406 1 88.81 429 VAL A C 1
ATOM 3266 O O . VAL A 1 429 ? 4.898 11.047 19.031 1 88.81 429 VAL A O 1
ATOM 3269 N N . ASP A 1 430 ? 5.258 9.32 17.703 1 90.44 430 ASP A N 1
ATOM 3270 C CA . ASP A 1 430 ? 3.836 9.008 17.578 1 90.44 430 ASP A CA 1
ATOM 3271 C C . ASP A 1 430 ? 3.418 7.941 18.578 1 90.44 430 ASP A C 1
ATOM 3273 O O . ASP A 1 430 ? 2.279 7.469 18.562 1 90.44 430 ASP A O 1
ATOM 3277 N N . ARG A 1 431 ? 4.352 7.477 19.484 1 87 431 ARG A N 1
ATOM 3278 C CA . ARG A 1 431 ? 3.992 6.523 20.531 1 87 431 ARG A CA 1
ATOM 3279 C C . ARG A 1 431 ? 4.531 6.973 21.891 1 87 431 ARG A C 1
ATOM 3281 O O . ARG A 1 431 ? 5.547 7.668 21.953 1 87 431 ARG A O 1
ATOM 3288 N N . PHE A 1 432 ? 3.863 6.602 22.875 1 81.38 432 PHE A N 1
ATOM 3289 C CA . PHE A 1 432 ? 4.234 6.934 24.234 1 81.38 432 PHE A CA 1
ATOM 3290 C C . PHE A 1 432 ? 5.422 6.094 24.703 1 81.38 432 PHE A C 1
ATOM 3292 O O . PHE A 1 432 ? 5.535 4.922 24.328 1 81.38 432 PHE A O 1
ATOM 3299 N N . LYS A 1 433 ? 6.355 6.844 25.328 1 81.5 433 LYS A N 1
ATOM 3300 C CA . LYS A 1 433 ? 7.504 6.133 25.891 1 81.5 433 LYS A CA 1
ATOM 3301 C C . LYS A 1 433 ? 7.641 6.391 27.391 1 81.5 433 LYS A C 1
ATOM 3303 O O . LYS A 1 433 ? 7.27 7.461 27.875 1 81.5 433 LYS A O 1
ATOM 3308 N N . MET B 1 1 ? 14.242 29.141 32.781 1 95.69 1 MET B N 1
ATOM 3309 C CA . MET B 1 1 ? 14.664 29.453 31.438 1 95.69 1 MET B CA 1
ATOM 3310 C C . MET B 1 1 ? 14.75 28.188 30.594 1 95.69 1 MET B C 1
ATOM 3312 O O . MET B 1 1 ? 15.414 27.219 30.984 1 95.69 1 MET B O 1
ATOM 3316 N N . TYR B 1 2 ? 13.977 28.203 29.562 1 98.56 2 TYR B N 1
ATOM 3317 C CA . TYR B 1 2 ? 14.008 27.062 28.656 1 98.56 2 TYR B CA 1
ATOM 3318 C C . TYR B 1 2 ? 15.164 27.172 27.672 1 98.56 2 TYR B C 1
ATOM 3320 O O . TYR B 1 2 ? 15.609 28.266 27.344 1 98.56 2 TYR B O 1
ATOM 3328 N N . GLU B 1 3 ? 15.672 26.016 27.281 1 98.75 3 GLU B N 1
ATOM 3329 C CA . GLU B 1 3 ? 16.656 26.016 26.219 1 98.75 3 GLU B CA 1
ATOM 3330 C C . GLU B 1 3 ? 16.016 26.328 24.875 1 98.75 3 GLU B C 1
ATOM 3332 O O . GLU B 1 3 ? 16.609 27.031 24.047 1 98.75 3 GLU B O 1
ATOM 3337 N N . VAL B 1 4 ? 14.859 25.75 24.609 1 98.88 4 VAL B N 1
ATOM 3338 C CA . VAL B 1 4 ? 14.164 25.969 23.344 1 98.88 4 VAL B CA 1
ATOM 3339 C C . VAL B 1 4 ? 12.688 26.25 23.609 1 98.88 4 VAL B C 1
ATOM 3341 O O . VAL B 1 4 ? 12.047 25.562 24.406 1 98.88 4 VAL B O 1
ATOM 3344 N N . LEU B 1 5 ? 12.141 27.281 23.016 1 98.94 5 LEU B N 1
ATOM 3345 C CA . LEU B 1 5 ? 10.703 27.531 22.922 1 98.94 5 LEU B CA 1
ATOM 3346 C C . LEU B 1 5 ? 10.188 27.219 21.516 1 98.94 5 LEU B C 1
ATOM 3348 O O . LEU B 1 5 ? 10.727 27.719 20.531 1 98.94 5 LEU B O 1
ATOM 3352 N N . VAL B 1 6 ? 9.219 26.344 21.422 1 98.94 6 VAL B N 1
ATOM 3353 C CA . VAL B 1 6 ? 8.523 26.062 20.172 1 98.94 6 VAL B CA 1
ATOM 3354 C C . VAL B 1 6 ? 7.18 26.781 20.156 1 98.94 6 VAL B C 1
ATOM 3356 O O . VAL B 1 6 ? 6.352 26.578 21.047 1 98.94 6 VAL B O 1
ATOM 3359 N N . ILE B 1 7 ? 6.949 27.641 19.188 1 98.88 7 ILE B N 1
ATOM 3360 C CA . ILE B 1 7 ? 5.668 28.328 19.047 1 98.88 7 ILE B CA 1
ATOM 3361 C C . ILE B 1 7 ? 4.828 27.641 17.969 1 98.88 7 ILE B C 1
ATOM 3363 O O . ILE B 1 7 ? 5.133 27.75 16.781 1 98.88 7 ILE B O 1
ATOM 3367 N N . GLY B 1 8 ? 3.738 27.016 18.391 1 98.62 8 GLY B N 1
ATOM 3368 C CA . GLY B 1 8 ? 2.887 26.203 17.531 1 98.62 8 GLY B CA 1
ATOM 3369 C C . GLY B 1 8 ? 2.967 24.719 17.844 1 98.62 8 GLY B C 1
ATOM 3370 O O . GLY B 1 8 ? 4.059 24.156 17.906 1 98.62 8 GLY B O 1
ATOM 3371 N N . GLY B 1 9 ? 1.866 24.125 18.078 1 98.31 9 GLY B N 1
ATOM 3372 C CA . GLY B 1 9 ? 1.802 22.719 18.391 1 98.31 9 GLY B CA 1
ATOM 3373 C C . GLY B 1 9 ? 1.224 21.875 17.266 1 98.31 9 GLY B C 1
ATOM 3374 O O . GLY B 1 9 ? 0.584 20.844 17.516 1 98.31 9 GLY B O 1
ATOM 3375 N N . GLY B 1 10 ? 1.347 22.359 15.984 1 97.69 10 GLY B N 1
ATOM 3376 C CA . GLY B 1 10 ? 0.884 21.609 14.828 1 97.69 10 GLY B CA 1
ATOM 3377 C C . GLY B 1 10 ? 1.807 20.484 14.438 1 97.69 10 GLY B C 1
ATOM 3378 O O . GLY B 1 10 ? 2.578 19.984 15.266 1 97.69 10 GLY B O 1
ATOM 3379 N N . SER B 1 11 ? 1.78 20.016 13.195 1 96.56 11 SER B N 1
ATOM 3380 C CA . SER B 1 11 ? 2.494 18.844 12.695 1 96.56 11 SER B CA 1
ATOM 3381 C C . SER B 1 11 ? 3.992 18.953 12.953 1 96.56 11 SER B C 1
ATOM 3383 O O . SER B 1 11 ? 4.633 17.984 13.352 1 96.56 11 SER B O 1
ATOM 3385 N N . ALA B 1 12 ? 4.523 20.125 12.766 1 98.06 12 ALA B N 1
ATOM 3386 C CA . ALA B 1 12 ? 5.957 20.312 12.961 1 98.06 12 ALA B CA 1
ATOM 3387 C C . ALA B 1 12 ? 6.285 20.547 14.438 1 98.06 12 ALA B C 1
ATOM 3389 O O . ALA B 1 12 ? 7.262 20 14.953 1 98.06 12 ALA B O 1
ATOM 3390 N N . GLY B 1 13 ? 5.469 21.312 15.117 1 98.19 13 GLY B N 1
ATOM 3391 C CA . GLY B 1 13 ? 5.766 21.734 16.469 1 98.19 13 GLY B CA 1
ATOM 3392 C C . GLY B 1 13 ? 5.742 20.594 17.469 1 98.19 13 GLY B C 1
ATOM 3393 O O . GLY B 1 13 ? 6.598 20.531 18.359 1 98.19 13 GLY B O 1
ATOM 3394 N N . TYR B 1 14 ? 4.734 19.781 17.391 1 96.94 14 TYR B N 1
ATOM 3395 C CA . TYR B 1 14 ? 4.691 18.688 18.375 1 96.94 14 TYR B CA 1
ATOM 3396 C C . TYR B 1 14 ? 5.859 17.734 18.172 1 96.94 14 TYR B C 1
ATOM 3398 O O . TYR B 1 14 ? 6.375 17.172 19.141 1 96.94 14 TYR B O 1
ATOM 3406 N N . VAL B 1 15 ? 6.34 17.531 16.859 1 98 15 VAL B N 1
ATOM 3407 C CA . VAL B 1 15 ? 7.492 16.672 16.594 1 98 15 VAL B CA 1
ATOM 3408 C C . VAL B 1 15 ? 8.75 17.312 17.172 1 98 15 VAL B C 1
ATOM 3410 O O . VAL B 1 15 ? 9.516 16.641 17.891 1 98 15 VAL B O 1
ATOM 3413 N N . ALA B 1 16 ? 8.984 18.625 16.938 1 98.62 16 ALA B N 1
ATOM 3414 C CA . ALA B 1 16 ? 10.164 19.312 17.453 1 98.62 16 ALA B CA 1
ATOM 3415 C C . ALA B 1 16 ? 10.203 19.281 18.984 1 98.62 16 ALA B C 1
ATOM 3417 O O . ALA B 1 16 ? 11.219 18.938 19.578 1 98.62 16 ALA B O 1
ATOM 3418 N N . GLY B 1 17 ? 9.031 19.641 19.547 1 98.31 17 GLY B N 1
ATOM 3419 C CA . GLY B 1 17 ? 8.945 19.625 21 1 98.31 17 GLY B CA 1
ATOM 3420 C C . GLY B 1 17 ? 9.258 18.266 21.594 1 98.31 17 GLY B C 1
ATOM 3421 O O . GLY B 1 17 ? 9.977 18.172 22.594 1 98.31 17 GLY B O 1
ATOM 3422 N N . SER B 1 18 ? 8.758 17.219 20.984 1 98.12 18 SER B N 1
ATOM 3423 C CA . SER B 1 18 ? 8.93 15.859 21.5 1 98.12 18 SER B CA 1
ATOM 3424 C C . SER B 1 18 ? 10.375 15.383 21.328 1 98.12 18 SER B C 1
ATOM 3426 O O . SER B 1 18 ? 10.961 14.828 22.266 1 98.12 18 SER B O 1
ATOM 3428 N N . VAL B 1 19 ? 10.945 15.578 20.156 1 98 19 VAL B N 1
ATOM 3429 C CA . VAL B 1 19 ? 12.297 15.109 19.859 1 98 19 VAL B CA 1
ATOM 3430 C C . VAL B 1 19 ? 13.297 15.805 20.797 1 98 19 VAL B C 1
ATOM 3432 O O . VAL B 1 19 ? 14.156 15.148 21.391 1 98 19 VAL B O 1
ATOM 3435 N N . LEU B 1 20 ? 13.211 17.109 20.953 1 98.56 20 LEU B N 1
ATOM 3436 C CA . LEU B 1 20 ? 14.133 17.875 21.797 1 98.56 20 LEU B CA 1
ATOM 3437 C C . LEU B 1 20 ? 14.008 17.469 23.25 1 98.56 20 LEU B C 1
ATOM 3439 O O . LEU B 1 20 ? 15.016 17.25 23.938 1 98.56 20 LEU B O 1
ATOM 3443 N N . ALA B 1 21 ? 12.75 17.344 23.688 1 98.12 21 ALA B N 1
ATOM 3444 C CA . ALA B 1 21 ? 12.516 16.969 25.078 1 98.12 21 ALA B CA 1
ATOM 3445 C C . ALA B 1 21 ? 13.078 15.578 25.375 1 98.12 21 ALA B C 1
ATOM 3447 O O . ALA B 1 21 ? 13.688 15.359 26.438 1 98.12 21 ALA B O 1
ATOM 3448 N N . ARG B 1 22 ? 12.898 14.648 24.5 1 96.75 22 ARG B N 1
ATOM 3449 C CA . ARG B 1 22 ? 13.398 13.289 24.672 1 96.75 22 ARG B CA 1
ATOM 3450 C C . ARG B 1 22 ? 14.922 13.273 24.75 1 96.75 22 ARG B C 1
ATOM 3452 O O . ARG B 1 22 ? 15.508 12.375 25.359 1 96.75 22 ARG B O 1
ATOM 3459 N N . LYS B 1 23 ? 15.555 14.242 24.219 1 96.38 23 LYS B N 1
ATOM 3460 C CA . LYS B 1 23 ? 17 14.352 24.234 1 96.38 23 LYS B CA 1
ATOM 3461 C C . LYS B 1 23 ? 17.484 15.078 25.484 1 96.38 23 LYS B C 1
ATOM 3463 O O . LYS B 1 23 ? 18.672 15.383 25.625 1 96.38 23 LYS B O 1
ATOM 3468 N N . GLY B 1 24 ? 16.578 15.422 26.328 1 96.88 24 GLY B N 1
ATOM 3469 C CA . GLY B 1 24 ? 16.922 16.031 27.594 1 96.88 24 GLY B CA 1
ATOM 3470 C C . GLY B 1 24 ? 17.047 17.547 27.516 1 96.88 24 GLY B C 1
ATOM 3471 O O . GLY B 1 24 ? 17.516 18.188 28.453 1 96.88 24 GLY B O 1
ATOM 3472 N N . ILE B 1 25 ? 16.672 18.125 26.438 1 98.38 25 ILE B N 1
ATOM 3473 C CA . ILE B 1 25 ? 16.719 19.562 26.281 1 98.38 25 ILE B CA 1
ATOM 3474 C C . ILE B 1 25 ? 15.461 20.188 26.891 1 98.38 25 ILE B C 1
ATOM 3476 O O . ILE B 1 25 ? 14.344 19.812 26.531 1 98.38 25 ILE B O 1
ATOM 3480 N N . LYS B 1 26 ? 15.641 21.125 27.766 1 98.81 26 LYS B N 1
ATOM 3481 C CA . LYS B 1 26 ? 14.5 21.781 28.406 1 98.81 26 LYS B CA 1
ATOM 3482 C C . LYS B 1 26 ? 13.688 22.578 27.391 1 98.81 26 LYS B C 1
ATOM 3484 O O . LYS B 1 26 ? 14.086 23.688 27 1 98.81 26 LYS B O 1
ATOM 3489 N N . THR B 1 27 ? 12.508 22.031 27.047 1 98.75 27 THR B N 1
ATOM 3490 C CA . THR B 1 27 ? 11.75 22.562 25.922 1 98.75 27 THR B CA 1
ATOM 3491 C C . THR B 1 27 ? 10.336 22.938 26.344 1 98.75 27 THR B C 1
ATOM 3493 O O . THR B 1 27 ? 9.711 22.219 27.125 1 98.75 27 THR B O 1
ATOM 3496 N N . ALA B 1 28 ? 9.836 24.062 25.859 1 98.81 28 ALA B N 1
ATOM 3497 C CA . ALA B 1 28 ? 8.438 24.453 26 1 98.81 28 ALA B CA 1
ATOM 3498 C C . ALA B 1 28 ? 7.762 24.531 24.625 1 98.81 28 ALA B C 1
ATOM 3500 O O . ALA B 1 28 ? 8.375 24.969 23.656 1 98.81 28 ALA B O 1
ATOM 3501 N N . VAL B 1 29 ? 6.543 24.078 24.562 1 98.88 29 VAL B N 1
ATOM 3502 C CA . VAL B 1 29 ? 5.727 24.188 23.359 1 98.88 29 VAL B CA 1
ATOM 3503 C C . VAL B 1 29 ? 4.477 25.016 23.672 1 98.88 29 VAL B C 1
ATOM 3505 O O . VAL B 1 29 ? 3.736 24.719 24.609 1 98.88 29 VAL B O 1
ATOM 3508 N N . VAL B 1 30 ? 4.262 26.062 22.891 1 98.75 30 VAL B N 1
ATOM 3509 C CA . VAL B 1 30 ? 3.086 26.922 23.062 1 98.75 30 VAL B CA 1
ATOM 3510 C C . VAL B 1 30 ? 2.098 26.656 21.922 1 98.75 30 VAL B C 1
ATOM 3512 O O . VAL B 1 30 ? 2.475 26.688 20.75 1 98.75 30 VAL B O 1
ATOM 3515 N N . GLU B 1 31 ? 0.9 26.328 22.188 1 98.5 31 GLU B N 1
ATOM 3516 C CA . GLU B 1 31 ? -0.17 26.156 21.203 1 98.5 31 GLU B CA 1
ATOM 3517 C C . GLU B 1 31 ? -1.376 27.031 21.547 1 98.5 31 GLU B C 1
ATOM 3519 O O . GLU B 1 31 ? -1.872 27 22.672 1 98.5 31 GLU B O 1
ATOM 3524 N N . LYS B 1 32 ? -1.805 27.766 20.594 1 96 32 LYS B N 1
ATOM 3525 C CA . LYS B 1 32 ? -2.844 28.766 20.781 1 96 32 LYS B CA 1
ATOM 3526 C C . LYS B 1 32 ? -4.199 28.109 21.031 1 96 32 LYS B C 1
ATOM 3528 O O . LYS B 1 32 ? -4.977 28.578 21.875 1 96 32 LYS B O 1
ATOM 3533 N N . GLU B 1 33 ? -4.547 27.062 20.328 1 92.88 33 GLU B N 1
ATOM 3534 C CA . GLU B 1 33 ? -5.898 26.516 20.375 1 92.88 33 GLU B CA 1
ATOM 3535 C C . GLU B 1 33 ? -5.863 25 20.609 1 92.88 33 GLU B C 1
ATOM 3537 O O . GLU B 1 33 ? -5.965 24.547 21.75 1 92.88 33 GLU B O 1
ATOM 3542 N N . LYS B 1 34 ? -5.578 24.25 19.531 1 95.88 34 LYS B N 1
ATOM 3543 C CA . LYS B 1 34 ? -5.578 22.781 19.594 1 95.88 34 LYS B CA 1
ATOM 3544 C C . LYS B 1 34 ? -4.297 22.203 19 1 95.88 34 LYS B C 1
ATOM 3546 O O . LYS B 1 34 ? -3.805 22.688 17.984 1 95.88 34 LYS B O 1
ATOM 3551 N N . PHE B 1 35 ? -3.775 21.219 19.688 1 97.5 35 PHE B N 1
ATOM 3552 C CA . PHE B 1 35 ? -2.602 20.531 19.172 1 97.5 35 PHE B CA 1
ATOM 3553 C C . PHE B 1 35 ? -2.939 19.797 17.875 1 97.5 35 PHE B C 1
ATOM 3555 O O . PHE B 1 35 ? -4.109 19.531 17.594 1 97.5 35 PHE B O 1
ATOM 3562 N N . GLY B 1 36 ? -1.884 19.5 17.094 1 96.56 36 GLY B N 1
ATOM 3563 C CA . GLY B 1 36 ? -2.047 18.781 15.852 1 96.56 36 GLY B CA 1
ATOM 3564 C C . GLY B 1 36 ? -2.125 19.688 14.641 1 96.56 36 GLY B C 1
ATOM 3565 O O . GLY B 1 36 ? -1.924 19.234 13.508 1 96.56 36 GLY B O 1
ATOM 3566 N N . GLY B 1 37 ? -2.422 21 14.898 1 96.31 37 GLY B N 1
ATOM 3567 C CA . GLY B 1 37 ? -2.43 21.984 13.82 1 96.31 37 GLY B CA 1
ATOM 3568 C C . GLY B 1 37 ? -3.5 21.719 12.781 1 96.31 37 GLY B C 1
ATOM 3569 O O . GLY B 1 37 ? -4.555 21.156 13.094 1 96.31 37 GLY B O 1
ATOM 3570 N N . THR B 1 38 ? -3.287 22.219 11.586 1 95.56 38 THR B N 1
ATOM 3571 C CA . THR B 1 38 ? -4.246 22.094 10.492 1 95.56 38 THR B CA 1
ATOM 3572 C C . THR B 1 38 ? -4.484 20.625 10.156 1 95.56 38 THR B C 1
ATOM 3574 O O . THR B 1 38 ? -5.633 20.203 10 1 95.56 38 THR B O 1
ATOM 3577 N N . CYS B 1 39 ? -3.488 19.828 10.078 1 96.5 39 CYS B N 1
ATOM 3578 C CA . CYS B 1 39 ? -3.594 18.438 9.648 1 96.5 39 CYS B CA 1
ATOM 3579 C C . CYS B 1 39 ? -4.633 17.688 10.469 1 96.5 39 CYS B C 1
ATOM 3581 O O . CYS B 1 39 ? -5.527 17.047 9.914 1 96.5 39 CYS B O 1
ATOM 3583 N N . VAL B 1 40 ? -4.531 17.797 11.773 1 98.06 40 VAL B N 1
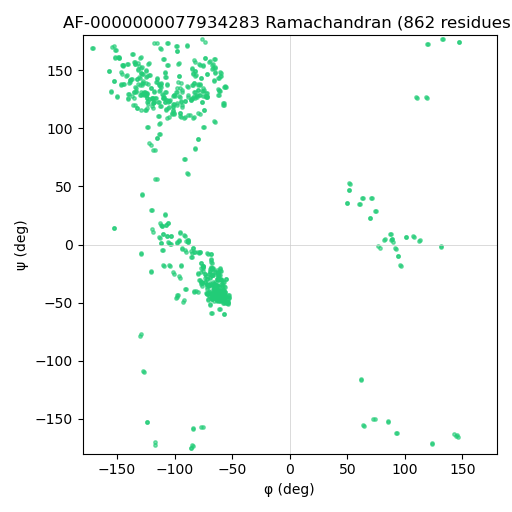ATOM 3584 C CA . VAL B 1 40 ? -5.379 17.031 12.672 1 98.06 40 VAL B CA 1
ATOM 3585 C C . VAL B 1 40 ? -6.75 17.688 12.789 1 98.06 40 VAL B C 1
ATOM 3587 O O . VAL B 1 40 ? -7.777 17.016 12.719 1 98.06 40 VAL B O 1
ATOM 3590 N N . ASN B 1 41 ? -6.801 18.969 12.859 1 98.12 41 ASN B N 1
ATOM 3591 C CA . ASN B 1 41 ? -8.016 19.656 13.305 1 98.12 41 ASN B CA 1
ATOM 3592 C C . ASN B 1 41 ? -8.875 20.094 12.125 1 98.12 41 ASN B C 1
ATOM 3594 O O . ASN B 1 41 ? -10.094 20.234 12.258 1 98.12 41 ASN B O 1
ATOM 3598 N N . SER B 1 42 ? -8.234 20.359 10.961 1 97.44 42 SER B N 1
ATOM 3599 C CA . SER B 1 42 ? -9.023 20.938 9.891 1 97.44 42 SER B CA 1
ATOM 3600 C C . SER B 1 42 ? -8.453 20.578 8.523 1 97.44 42 SER B C 1
ATOM 3602 O O . SER B 1 42 ? -8.781 21.219 7.516 1 97.44 42 SER B O 1
ATOM 3604 N N . GLY B 1 43 ? -7.598 19.656 8.453 1 96.38 43 GLY B N 1
ATOM 3605 C CA . GLY B 1 43 ? -6.953 19.297 7.199 1 96.38 43 GLY B CA 1
ATOM 3606 C C . GLY B 1 43 ? -7.062 17.812 6.883 1 96.38 43 GLY B C 1
ATOM 3607 O O . GLY B 1 43 ? -8.164 17.297 6.672 1 96.38 43 GLY B O 1
ATOM 3608 N N . CYS B 1 44 ? -5.953 17.125 6.98 1 96.12 44 CYS B N 1
ATOM 3609 C CA . CYS B 1 44 ? -5.816 15.742 6.523 1 96.12 44 CYS B CA 1
ATOM 3610 C C . CYS B 1 44 ? -6.777 14.82 7.266 1 96.12 44 CYS B C 1
ATOM 3612 O O . CYS B 1 44 ? -7.469 14.016 6.648 1 96.12 44 CYS B O 1
ATOM 3614 N N . VAL B 1 45 ? -6.875 14.922 8.539 1 98.44 45 VAL B N 1
ATOM 3615 C CA . VAL B 1 45 ? -7.586 13.938 9.352 1 98.44 45 VAL B CA 1
ATOM 3616 C C . VAL B 1 45 ? -9.078 14.016 9.062 1 98.44 45 VAL B C 1
ATOM 3618 O O . VAL B 1 45 ? -9.688 13.031 8.625 1 98.44 45 VAL B O 1
ATOM 3621 N N . PRO B 1 46 ? -9.727 15.18 9.273 1 98.69 46 PRO B N 1
ATOM 3622 C CA . PRO B 1 46 ? -11.156 15.211 8.969 1 98.69 46 PRO B CA 1
ATOM 3623 C C . PRO B 1 46 ? -11.461 15.008 7.488 1 98.69 46 PRO B C 1
ATOM 3625 O O . PRO B 1 46 ? -12.453 14.375 7.137 1 98.69 46 PRO B O 1
ATOM 3628 N N . SER B 1 47 ? -10.641 15.531 6.59 1 98.56 47 SER B N 1
ATOM 3629 C CA . SER B 1 47 ? -10.859 15.391 5.156 1 98.56 47 SER B CA 1
ATOM 3630 C C . SER B 1 47 ? -10.758 13.93 4.723 1 98.56 47 SER B C 1
ATOM 3632 O O . SER B 1 47 ? -11.609 13.438 3.979 1 98.56 47 SER B O 1
ATOM 3634 N N . ILE B 1 48 ? -9.742 13.234 5.18 1 98.75 48 ILE B N 1
ATOM 3635 C CA . ILE B 1 48 ? -9.531 11.844 4.773 1 98.75 48 ILE B CA 1
ATOM 3636 C C . ILE B 1 48 ? -10.586 10.953 5.414 1 98.75 48 ILE B C 1
ATOM 3638 O O . ILE B 1 48 ? -11.055 9.992 4.801 1 98.75 48 ILE B O 1
ATOM 3642 N N . PHE B 1 49 ? -11 11.273 6.66 1 98.75 49 PHE B N 1
ATOM 3643 C CA . PHE B 1 49 ? -12.141 10.586 7.25 1 98.75 49 PHE B CA 1
ATOM 3644 C C . PHE B 1 49 ? -13.359 10.664 6.328 1 98.75 49 PHE B C 1
ATOM 3646 O O . PHE B 1 49 ? -13.984 9.648 6.031 1 98.75 49 PHE B O 1
ATOM 3653 N N . LEU B 1 50 ? -13.648 11.875 5.875 1 98.75 50 LEU B N 1
ATOM 3654 C CA . LEU B 1 50 ? -14.812 12.086 5.023 1 98.75 50 LEU B CA 1
ATOM 3655 C C . LEU B 1 50 ? -14.602 11.461 3.65 1 98.75 50 LEU B C 1
ATOM 3657 O O . LEU B 1 50 ? -15.547 10.977 3.031 1 98.75 50 LEU B O 1
ATOM 3661 N N . PHE B 1 51 ? -13.406 11.5 3.189 1 98.69 51 PHE B N 1
ATOM 3662 C CA . PHE B 1 51 ? -13.086 10.82 1.943 1 98.69 51 PHE B CA 1
ATOM 3663 C C . PHE B 1 51 ? -13.43 9.336 2.035 1 98.69 51 PHE B C 1
ATOM 3665 O O . PHE B 1 51 ? -14.086 8.789 1.146 1 98.69 51 PHE B O 1
ATOM 3672 N N . ASP B 1 52 ? -12.938 8.656 3.16 1 98.56 52 ASP B N 1
ATOM 3673 C CA . ASP B 1 52 ? -13.242 7.25 3.377 1 98.56 52 ASP B CA 1
ATOM 3674 C C . ASP B 1 52 ? -14.75 7.012 3.412 1 98.56 52 ASP B C 1
ATOM 3676 O O . ASP B 1 52 ? -15.25 6.082 2.773 1 98.56 52 ASP B O 1
ATOM 3680 N N . SER B 1 53 ? -15.43 7.848 4.156 1 98.38 53 SER B N 1
ATOM 3681 C CA . SER B 1 53 ? -16.875 7.715 4.293 1 98.38 53 SER B CA 1
ATOM 3682 C C . SER B 1 53 ? -17.578 7.867 2.947 1 98.38 53 SER B C 1
ATOM 3684 O O . SER B 1 53 ? -18.453 7.078 2.607 1 98.38 53 SER B O 1
ATOM 3686 N N . SER B 1 54 ? -17.172 8.898 2.213 1 98.31 54 SER B N 1
ATOM 3687 C CA . SER B 1 54 ? -17.797 9.141 0.916 1 98.31 54 SER B CA 1
ATOM 3688 C C . SER B 1 54 ? -17.484 8.008 -0.06 1 98.31 54 SER B C 1
ATOM 3690 O O . SER B 1 54 ? -18.328 7.664 -0.899 1 98.31 54 SER B O 1
ATOM 3692 N N . PHE B 1 55 ? -16.328 7.445 0.032 1 98.06 55 PHE B N 1
ATOM 3693 C CA . PHE B 1 55 ? -15.969 6.301 -0.796 1 98.06 55 PHE B CA 1
ATOM 3694 C C . PHE B 1 55 ? -16.875 5.109 -0.494 1 98.06 55 PHE B C 1
ATOM 3696 O O . PHE B 1 55 ? -17.344 4.441 -1.411 1 98.06 55 PHE B O 1
ATOM 3703 N N . MET B 1 56 ? -17.031 4.809 0.824 1 98.25 56 MET B N 1
ATOM 3704 C CA . MET B 1 56 ? -17.922 3.727 1.234 1 98.25 56 MET B CA 1
ATOM 3705 C C . MET B 1 56 ? -19.312 3.904 0.633 1 98.25 56 MET B C 1
ATOM 3707 O O . MET B 1 56 ? -19.875 2.967 0.062 1 98.25 56 MET B O 1
ATOM 3711 N N . LEU B 1 57 ? -19.797 5.105 0.708 1 98.06 57 LEU B N 1
ATOM 3712 C CA . LEU B 1 57 ? -21.156 5.418 0.28 1 98.06 57 LEU B CA 1
ATOM 3713 C C . LEU B 1 57 ? -21.297 5.312 -1.236 1 98.06 57 LEU B C 1
ATOM 3715 O O . LEU B 1 57 ? -22.344 4.938 -1.749 1 98.06 57 LEU B O 1
ATOM 3719 N N . SER B 1 58 ? -20.188 5.551 -1.921 1 97.12 58 SER B N 1
ATOM 3720 C CA . SER B 1 58 ? -20.266 5.672 -3.373 1 97.12 58 SER B CA 1
ATOM 3721 C C . SER B 1 58 ? -19.797 4.391 -4.059 1 97.12 58 SER B C 1
ATOM 3723 O O . SER B 1 58 ? -20.234 4.09 -5.176 1 97.12 58 SER B O 1
ATOM 3725 N N . ARG B 1 59 ? -18.953 3.578 -3.346 1 97.31 59 ARG B N 1
ATOM 3726 C CA . ARG B 1 59 ? -18.266 2.539 -4.098 1 97.31 59 ARG B CA 1
ATOM 3727 C C . ARG B 1 59 ? -18.594 1.154 -3.559 1 97.31 59 ARG B C 1
ATOM 3729 O O . ARG B 1 59 ? -18.484 0.157 -4.273 1 97.31 59 ARG B O 1
ATOM 3736 N N . TRP B 1 60 ? -19.031 0.958 -2.307 1 98.06 60 TRP B N 1
ATOM 3737 C CA . TRP B 1 60 ? -19.094 -0.358 -1.68 1 98.06 60 TRP B CA 1
ATOM 3738 C C . TRP B 1 60 ? -20.172 -1.218 -2.332 1 98.06 60 TRP B C 1
ATOM 3740 O O . TRP B 1 60 ? -20 -2.432 -2.475 1 98.06 60 TRP B O 1
ATOM 3750 N N . LYS B 1 61 ? -21.266 -0.578 -2.783 1 98 61 LYS B N 1
ATOM 3751 C CA . LYS B 1 61 ? -22.297 -1.34 -3.488 1 98 61 LYS B CA 1
ATOM 3752 C C . LYS B 1 61 ? -21.766 -1.877 -4.816 1 98 61 LYS B C 1
ATOM 3754 O O . LYS B 1 61 ? -22 -3.039 -5.156 1 98 61 LYS B O 1
ATOM 3759 N N . GLU B 1 62 ? -21.062 -1.01 -5.516 1 97.38 62 GLU B N 1
ATOM 3760 C CA . GLU B 1 62 ? -20.469 -1.405 -6.789 1 97.38 62 GLU B CA 1
ATOM 3761 C C . GLU B 1 62 ? -19.5 -2.561 -6.609 1 97.38 62 GLU B C 1
ATOM 3763 O O . GLU B 1 62 ? -19.516 -3.523 -7.379 1 97.38 62 GLU B O 1
ATOM 3768 N N . ILE B 1 63 ? -18.656 -2.484 -5.621 1 97.88 63 ILE B N 1
ATOM 3769 C CA . ILE B 1 63 ? -17.672 -3.521 -5.324 1 97.88 63 ILE B CA 1
ATOM 3770 C C . ILE B 1 63 ? -18.391 -4.816 -4.941 1 97.88 63 ILE B C 1
ATOM 3772 O O . ILE B 1 63 ? -18.016 -5.898 -5.391 1 97.88 63 ILE B O 1
ATOM 3776 N N . GLY B 1 64 ? -19.391 -4.68 -4.09 1 98.31 64 GLY B N 1
ATOM 3777 C CA . GLY B 1 64 ? -20.203 -5.832 -3.727 1 98.31 64 GLY B CA 1
ATOM 3778 C C . GLY B 1 64 ? -20.828 -6.523 -4.922 1 98.31 64 GLY B C 1
ATOM 3779 O O . GLY B 1 64 ? -20.734 -7.742 -5.062 1 98.31 64 GLY B O 1
ATOM 3780 N N . ASP B 1 65 ? -21.391 -5.684 -5.848 1 98.06 65 ASP B N 1
ATOM 3781 C CA . ASP B 1 65 ? -22 -6.234 -7.051 1 98.06 65 ASP B CA 1
ATOM 3782 C C . ASP B 1 65 ? -20.984 -6.992 -7.898 1 98.06 65 ASP B C 1
ATOM 3784 O O . ASP B 1 65 ? -21.297 -8.062 -8.43 1 98.06 65 ASP B O 1
ATOM 3788 N N . TYR B 1 66 ? -19.859 -6.469 -7.965 1 98.19 66 TYR B N 1
ATOM 3789 C CA . TYR B 1 66 ? -18.781 -7.086 -8.727 1 98.19 66 TYR B CA 1
ATOM 3790 C C . TYR B 1 66 ? -18.406 -8.445 -8.148 1 98.19 66 TYR B C 1
ATOM 3792 O O . TYR B 1 66 ? -18.062 -9.367 -8.883 1 98.19 66 TYR B O 1
ATOM 3800 N N . LYS B 1 67 ? -18.578 -8.633 -6.828 1 98.19 67 LYS B N 1
ATOM 3801 C CA . LYS B 1 67 ? -18.109 -9.836 -6.129 1 98.19 67 LYS B CA 1
ATOM 3802 C C . LYS B 1 67 ? -19.281 -10.773 -5.832 1 98.19 67 LYS B C 1
ATOM 3804 O O . LYS B 1 67 ? -19.078 -11.859 -5.277 1 98.19 67 LYS B O 1
ATOM 3809 N N . GLY B 1 68 ? -20.422 -10.422 -6.199 1 98.12 68 GLY B N 1
ATOM 3810 C CA . GLY B 1 68 ? -21.594 -11.203 -5.848 1 98.12 68 GLY B CA 1
ATOM 3811 C C . GLY B 1 68 ? -21.953 -11.117 -4.379 1 98.12 68 GLY B C 1
ATOM 3812 O O . GLY B 1 68 ? -22.281 -12.125 -3.75 1 98.12 68 GLY B O 1
ATOM 3813 N N . ILE B 1 69 ? -21.844 -9.938 -3.77 1 98.5 69 ILE B N 1
ATOM 3814 C CA . ILE B 1 69 ? -22.203 -9.633 -2.387 1 98.5 69 ILE B CA 1
ATOM 3815 C C . ILE B 1 69 ? -23.203 -8.477 -2.354 1 98.5 69 ILE B C 1
ATOM 3817 O O . ILE B 1 69 ? -22.984 -7.434 -2.969 1 98.5 69 ILE B O 1
ATOM 3821 N N . ASN B 1 70 ? -24.312 -8.648 -1.721 1 98.5 70 ASN B N 1
ATOM 3822 C CA . ASN B 1 70 ? -25.281 -7.566 -1.53 1 98.5 70 ASN B CA 1
ATOM 3823 C C . ASN B 1 70 ? -24.828 -6.594 -0.448 1 98.5 70 ASN B C 1
ATOM 3825 O O . ASN B 1 70 ? -24.625 -6.984 0.703 1 98.5 70 ASN B O 1
ATOM 3829 N N . VAL B 1 71 ? -24.719 -5.336 -0.826 1 98.5 71 VAL B N 1
ATOM 3830 C CA . VAL B 1 71 ? -24.219 -4.336 0.113 1 98.5 71 VAL B CA 1
ATOM 3831 C C . VAL B 1 71 ? -25.172 -3.137 0.138 1 98.5 71 VAL B C 1
ATOM 3833 O O . VAL B 1 71 ? -25.531 -2.607 -0.913 1 98.5 71 VAL B O 1
ATOM 3836 N N . ASP B 1 72 ? -25.594 -2.725 1.237 1 98.44 72 ASP B N 1
ATOM 3837 C CA . ASP B 1 72 ? -26.312 -1.481 1.467 1 98.44 72 ASP B CA 1
ATOM 3838 C C . ASP B 1 72 ? -25.547 -0.553 2.398 1 98.44 72 ASP B C 1
ATOM 3840 O O . ASP B 1 72 ? -25.031 -0.988 3.434 1 98.44 72 ASP B O 1
ATOM 3844 N N . VAL B 1 73 ? -25.422 0.647 2.018 1 98.31 73 VAL B N 1
ATOM 3845 C CA . VAL B 1 73 ? -24.656 1.631 2.777 1 98.31 73 VAL B CA 1
ATOM 3846 C C . VAL B 1 73 ? -25.438 2.938 2.871 1 98.31 73 VAL B C 1
ATOM 3848 O O . VAL B 1 73 ? -25.922 3.451 1.861 1 98.31 73 VAL B O 1
ATOM 3851 N N . GLU B 1 74 ? -25.531 3.463 4.062 1 98 74 GLU B N 1
ATOM 3852 C CA . GLU B 1 74 ? -26.234 4.723 4.285 1 98 74 GLU B CA 1
ATOM 3853 C C . GLU B 1 74 ? -25.547 5.551 5.375 1 98 74 GLU B C 1
ATOM 3855 O O . GLU B 1 74 ? -25.109 5.008 6.387 1 98 74 GLU B O 1
ATOM 3860 N N . MET B 1 75 ? -25.484 6.734 5.109 1 97.12 75 MET B N 1
ATOM 3861 C CA . MET B 1 75 ? -24.938 7.637 6.121 1 97.12 75 MET B CA 1
ATOM 3862 C C . MET B 1 75 ? -25.844 7.699 7.34 1 97.12 75 MET B C 1
ATOM 3864 O O . MET B 1 75 ? -27.078 7.695 7.203 1 97.12 75 MET B O 1
ATOM 3868 N N . SER B 1 76 ? -25.203 7.766 8.516 1 96.56 76 SER B N 1
ATOM 3869 C CA . SER B 1 76 ? -26 7.938 9.734 1 96.56 76 SER B CA 1
ATOM 3870 C C . SER B 1 76 ? -25.859 9.352 10.289 1 96.56 76 SER B C 1
ATOM 3872 O O . SER B 1 76 ? -25.047 10.141 9.797 1 96.56 76 SER B O 1
ATOM 3874 N N . ASP B 1 77 ? -26.656 9.648 11.336 1 94.88 77 ASP B N 1
ATOM 3875 C CA . ASP B 1 77 ? -26.625 10.961 11.969 1 94.88 77 ASP B CA 1
ATOM 3876 C C . ASP B 1 77 ? -25.344 11.164 12.773 1 94.88 77 ASP B C 1
ATOM 3878 O O . ASP B 1 77 ? -25.016 12.281 13.164 1 94.88 77 ASP B O 1
ATOM 3882 N N . CYS B 1 78 ? -24.562 10.062 12.875 1 97.12 78 CYS B N 1
ATOM 3883 C CA . CYS B 1 78 ? -23.406 10.148 13.75 1 97.12 78 CYS B CA 1
ATOM 3884 C C . CYS B 1 78 ? -22.109 10.266 12.945 1 97.12 78 CYS B C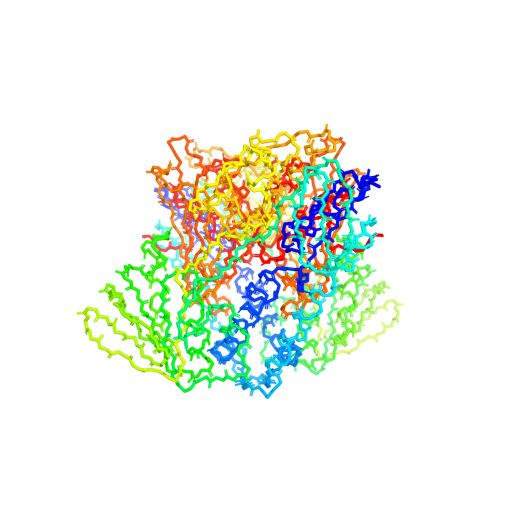 1
ATOM 3886 O O . CYS B 1 78 ? -21.031 10.344 13.516 1 97.12 78 CYS B O 1
ATOM 3888 N N . THR B 1 79 ? -22.203 10.312 11.633 1 98.12 79 THR B N 1
ATOM 3889 C CA . THR B 1 79 ? -21.016 10.336 10.789 1 98.12 79 THR B CA 1
ATOM 3890 C C . THR B 1 79 ? -20.125 11.508 11.164 1 98.12 79 THR B C 1
ATOM 3892 O O . THR B 1 79 ? -18.922 11.328 11.414 1 98.12 79 THR B O 1
ATOM 3895 N N . PHE B 1 80 ? -20.688 12.695 11.266 1 98.5 80 PHE B N 1
ATOM 3896 C CA . PHE B 1 80 ? -19.906 13.891 11.547 1 98.5 80 PHE B CA 1
ATOM 3897 C C . PHE B 1 80 ? -19.406 13.883 12.984 1 98.5 80 PHE B C 1
ATOM 3899 O O . PHE B 1 80 ? -18.297 14.352 13.266 1 98.5 80 PHE B O 1
ATOM 3906 N N . SER B 1 81 ? -20.188 13.352 13.906 1 98.25 81 SER B N 1
ATOM 3907 C CA . SER B 1 81 ? -19.734 13.25 15.289 1 98.25 81 SER B CA 1
ATOM 3908 C C . SER B 1 81 ? -18.562 12.273 15.422 1 98.25 81 SER B C 1
ATOM 3910 O O . SER B 1 81 ? -17.672 12.477 16.234 1 98.25 81 SER B O 1
ATOM 3912 N N . LYS B 1 82 ? -18.609 11.156 14.648 1 98.69 82 LYS B N 1
ATOM 3913 C CA . LYS B 1 82 ? -17.5 10.219 14.633 1 98.69 82 LYS B CA 1
ATOM 3914 C C . LYS B 1 82 ? -16.219 10.883 14.141 1 98.69 82 LYS B C 1
ATOM 3916 O O . LYS B 1 82 ? -15.133 10.648 14.68 1 98.69 82 LYS B O 1
ATOM 3921 N N . ARG B 1 83 ? -16.344 11.656 13.086 1 98.62 83 ARG B N 1
ATOM 3922 C CA . ARG B 1 83 ? -15.211 12.438 12.602 1 98.62 83 ARG B CA 1
ATOM 3923 C C . ARG B 1 83 ? -14.641 13.312 13.719 1 98.62 83 ARG B C 1
ATOM 3925 O O . ARG B 1 83 ? -13.43 13.32 13.953 1 98.62 83 ARG B O 1
ATOM 3932 N N . ASP B 1 84 ? -15.523 14.055 14.43 1 98.62 84 ASP B N 1
ATOM 3933 C CA . ASP B 1 84 ? -15.109 14.969 15.484 1 98.62 84 ASP B CA 1
ATOM 3934 C C . ASP B 1 84 ? -14.414 14.227 16.625 1 98.62 84 ASP B C 1
ATOM 3936 O O . ASP B 1 84 ? -13.477 14.742 17.234 1 98.62 84 ASP B O 1
ATOM 3940 N N . ASP B 1 85 ? -14.891 13.031 16.906 1 98.5 85 ASP B N 1
ATOM 3941 C CA . ASP B 1 85 ? -14.281 12.211 17.953 1 98.5 85 ASP B CA 1
ATOM 3942 C C . ASP B 1 85 ? -12.836 11.867 17.594 1 98.5 85 ASP B C 1
ATOM 3944 O O . ASP B 1 85 ? -11.953 11.93 18.453 1 98.5 85 ASP B O 1
ATOM 3948 N N . ILE B 1 86 ? -12.648 11.508 16.375 1 98.44 86 ILE B N 1
ATOM 3949 C CA . ILE B 1 86 ? -11.32 11.117 15.938 1 98.44 86 ILE B CA 1
ATOM 3950 C C . ILE B 1 86 ? -10.391 12.328 15.969 1 98.44 86 ILE B C 1
ATOM 3952 O O . ILE B 1 86 ? -9.242 12.227 16.406 1 98.44 86 ILE B O 1
ATOM 3956 N N . VAL B 1 87 ? -10.859 13.469 15.5 1 98.56 87 VAL B N 1
ATOM 3957 C CA . VAL B 1 87 ? -10.094 14.711 15.523 1 98.56 87 VAL B CA 1
ATOM 3958 C C . VAL B 1 87 ? -9.719 15.062 16.953 1 98.56 87 VAL B C 1
ATOM 3960 O O . VAL B 1 87 ? -8.555 15.367 17.25 1 98.56 87 VAL B O 1
ATOM 3963 N N . SER B 1 88 ? -10.719 14.984 17.828 1 98.31 88 SER B N 1
ATOM 3964 C CA . SER B 1 88 ? -10.492 15.305 19.234 1 98.31 88 SER B CA 1
ATOM 3965 C C . SER B 1 88 ? -9.477 14.352 19.859 1 98.31 88 SER B C 1
ATOM 3967 O O . SER B 1 88 ? -8.602 14.781 20.609 1 98.31 88 SER B O 1
ATOM 3969 N N . TYR B 1 89 ? -9.633 13.133 19.547 1 97.88 89 TYR B N 1
ATOM 3970 C CA . TYR B 1 89 ? -8.719 12.117 20.078 1 97.88 89 TYR B CA 1
ATOM 3971 C C . TYR B 1 89 ? -7.285 12.414 19.641 1 97.88 89 TYR B C 1
ATOM 3973 O O . TYR B 1 89 ? -6.375 12.43 20.469 1 97.88 89 TYR B O 1
ATOM 3981 N N . LEU B 1 90 ? -7.086 12.688 18.391 1 97.69 90 LEU B N 1
ATOM 3982 C CA . LEU B 1 90 ? -5.742 12.883 17.875 1 97.69 90 LEU B CA 1
ATOM 3983 C C . LEU B 1 90 ? -5.148 14.195 18.359 1 97.69 90 LEU B C 1
ATOM 3985 O O . LEU B 1 90 ? -3.941 14.289 18.594 1 97.69 90 LEU B O 1
ATOM 3989 N N . SER B 1 91 ? -5.988 15.203 18.453 1 97.88 91 SER B N 1
ATOM 3990 C CA . SER B 1 91 ? -5.527 16.469 19 1 97.88 91 SER B CA 1
ATOM 3991 C C . SER B 1 91 ? -5.047 16.297 20.438 1 97.88 91 SER B C 1
ATOM 3993 O O . SER B 1 91 ? -3.965 16.766 20.797 1 97.88 91 SER B O 1
ATOM 3995 N N . SER B 1 92 ? -5.82 15.578 21.219 1 96.94 92 SER B N 1
ATOM 3996 C CA . SER B 1 92 ? -5.449 15.297 22.609 1 96.94 92 SER B CA 1
ATOM 3997 C C . SER B 1 92 ? -4.191 14.438 22.688 1 96.94 92 SER B C 1
ATOM 3999 O O . SER B 1 92 ? -3.344 14.648 23.547 1 96.94 92 SER B O 1
ATOM 4001 N N . ALA B 1 93 ? -4.129 13.5 21.812 1 95.25 93 ALA B N 1
ATOM 4002 C CA . ALA B 1 93 ? -2.953 12.633 21.781 1 95.25 93 ALA B CA 1
ATOM 4003 C C . ALA B 1 93 ? -1.693 13.438 21.469 1 95.25 93 ALA B C 1
ATOM 4005 O O . ALA B 1 93 ? -0.629 13.172 22.031 1 95.25 93 ALA B O 1
ATOM 4006 N N . GLY B 1 94 ? -1.8 14.391 20.531 1 95.25 94 GLY B N 1
ATOM 4007 C CA . GLY B 1 94 ? -0.668 15.242 20.203 1 95.25 94 GLY B CA 1
ATOM 4008 C C . GLY B 1 94 ? -0.106 15.977 21.391 1 95.25 94 GLY B C 1
ATOM 4009 O O . GLY B 1 94 ? 1.11 16.016 21.594 1 95.25 94 GLY B O 1
ATOM 4010 N N . ARG B 1 95 ? -0.993 16.547 22.156 1 97 95 ARG B N 1
ATOM 4011 C CA . ARG B 1 95 ? -0.573 17.234 23.375 1 97 95 ARG B CA 1
ATOM 4012 C C . ARG B 1 95 ? 0.091 16.266 24.344 1 97 95 ARG B C 1
ATOM 4014 O O . ARG B 1 95 ? 1.171 16.547 24.859 1 97 95 ARG B O 1
ATOM 4021 N N . SER B 1 96 ? -0.534 15.102 24.547 1 97.19 96 SER B N 1
ATOM 4022 C CA . SER B 1 96 ? -0.056 14.117 25.5 1 97.19 96 SER B CA 1
ATOM 4023 C C . SER B 1 96 ? 1.315 13.578 25.109 1 97.19 96 SER B C 1
ATOM 4025 O O . SER B 1 96 ? 2.139 13.266 25.984 1 97.19 96 SER B O 1
ATOM 4027 N N . LEU B 1 97 ? 1.541 13.453 23.859 1 96.25 97 LEU B N 1
ATOM 4028 C CA . LEU B 1 97 ? 2.824 12.961 23.359 1 96.25 97 LEU B CA 1
ATOM 4029 C C . LEU B 1 97 ? 3.943 13.945 23.688 1 96.25 97 LEU B C 1
ATOM 4031 O O . LEU B 1 97 ? 5.043 13.531 24.062 1 96.25 97 LEU B O 1
ATOM 4035 N N . VAL B 1 98 ? 3.68 15.227 23.531 1 97.69 98 VAL B N 1
ATOM 4036 C CA . VAL B 1 98 ? 4.648 16.266 23.859 1 97.69 98 VAL B CA 1
ATOM 4037 C C . VAL B 1 98 ? 4.961 16.25 25.344 1 97.69 98 VAL B C 1
ATOM 4039 O O . VAL B 1 98 ? 6.129 16.266 25.75 1 97.69 98 VAL B O 1
ATOM 4042 N N . GLU B 1 99 ? 3.926 16.141 26.125 1 98 99 GLU B N 1
ATOM 4043 C CA . GLU B 1 99 ? 4.09 16.094 27.562 1 98 99 GLU B CA 1
ATOM 4044 C C . GLU B 1 99 ? 4.816 14.82 28 1 98 99 GLU B C 1
ATOM 4046 O O . GLU B 1 99 ? 5.703 14.867 28.859 1 98 99 GLU B O 1
ATOM 4051 N N . ASN B 1 100 ? 4.426 13.75 27.391 1 97.12 100 ASN B N 1
ATOM 4052 C CA . ASN B 1 100 ? 5.059 12.469 27.688 1 97.12 100 ASN B CA 1
ATOM 4053 C C . ASN B 1 100 ? 6.543 12.484 27.344 1 97.12 100 ASN B C 1
ATOM 4055 O O . ASN B 1 100 ? 7.348 11.836 28.016 1 97.12 100 ASN B O 1
ATOM 4059 N N . ALA B 1 101 ? 6.949 13.266 26.359 1 97.31 101 ALA B N 1
ATOM 4060 C CA . ALA B 1 101 ? 8.344 13.367 25.922 1 97.31 101 ALA B CA 1
ATOM 4061 C C . ALA B 1 101 ? 9.156 14.203 26.922 1 97.31 101 ALA B C 1
ATOM 4063 O O . ALA B 1 101 ? 10.391 14.164 26.906 1 97.31 101 ALA B O 1
ATOM 4064 N N . GLY B 1 102 ? 8.469 15.016 27.75 1 97.62 102 GLY B N 1
ATOM 4065 C CA . GLY B 1 102 ? 9.148 15.781 28.781 1 97.62 102 GLY B CA 1
ATOM 4066 C C . GLY B 1 102 ? 9.102 17.281 28.531 1 97.62 102 GLY B C 1
ATOM 4067 O O . GLY B 1 102 ? 9.664 18.062 29.297 1 97.62 102 GLY B O 1
ATOM 4068 N N . ALA B 1 103 ? 8.422 17.703 27.516 1 98.38 103 ALA B N 1
ATOM 4069 C CA . ALA B 1 103 ? 8.305 19.141 27.25 1 98.38 103 ALA B CA 1
ATOM 4070 C C . ALA B 1 103 ? 7.168 19.766 28.047 1 98.38 103 ALA B C 1
ATOM 4072 O O . ALA B 1 103 ? 6.199 19.078 28.391 1 98.38 103 ALA B O 1
ATOM 4073 N N . GLN B 1 104 ? 7.32 21 28.344 1 98.44 104 GLN B N 1
ATOM 4074 C CA . GLN B 1 104 ? 6.238 21.75 28.969 1 98.44 104 GLN B CA 1
ATOM 4075 C C . GLN B 1 104 ? 5.312 22.375 27.938 1 98.44 104 GLN B C 1
ATOM 4077 O O . GLN B 1 104 ? 5.773 22.953 26.938 1 98.44 104 GLN B O 1
ATOM 4082 N N . VAL B 1 105 ? 3.992 22.234 28.203 1 98.38 105 VAL B N 1
ATOM 4083 C CA . VAL B 1 105 ? 3.01 22.734 27.25 1 98.38 105 VAL B CA 1
ATOM 4084 C C . VAL B 1 105 ? 2.342 23.984 27.828 1 98.38 105 VAL B C 1
ATOM 4086 O O . VAL B 1 105 ? 1.977 24.031 29 1 98.38 105 VAL B O 1
ATOM 4089 N N . TYR B 1 106 ? 2.277 25.031 27.047 1 98.25 106 TYR B N 1
ATOM 4090 C CA . TYR B 1 106 ? 1.521 26.25 27.359 1 98.25 106 TYR B CA 1
ATOM 4091 C C . TYR B 1 106 ? 0.403 26.469 26.344 1 98.25 106 TYR B C 1
ATOM 4093 O O . TYR B 1 106 ? 0.643 26.469 25.141 1 98.25 106 TYR B O 1
ATOM 4101 N N . LEU B 1 107 ? -0.797 26.625 26.797 1 97.56 107 LEU B N 1
ATOM 4102 C CA . LEU B 1 107 ? -1.925 26.953 25.922 1 97.56 107 LEU B CA 1
ATOM 4103 C C . LEU B 1 107 ? -2.154 28.469 25.891 1 97.56 107 LEU B C 1
ATOM 4105 O O . LEU B 1 107 ? -2.268 29.109 26.922 1 97.56 107 LEU B O 1
ATOM 4109 N N . GLY B 1 108 ? -2.125 29.016 24.75 1 97.81 108 GLY B N 1
ATOM 4110 C CA . GLY B 1 108 ? -2.303 30.453 24.531 1 97.81 108 GLY B CA 1
ATOM 4111 C C . GLY B 1 108 ? -1.497 30.984 23.359 1 97.81 108 GLY B C 1
ATOM 4112 O O . GLY B 1 108 ? -0.763 30.234 22.719 1 97.81 108 GLY B O 1
ATOM 4113 N N . GLU B 1 109 ? -1.692 32.188 23.062 1 97.69 109 GLU B N 1
ATOM 4114 C CA . GLU B 1 109 ? -0.942 32.844 22 1 97.69 109 GLU B CA 1
ATOM 4115 C C . GLU B 1 109 ? 0.38 33.406 22.516 1 97.69 109 GLU B C 1
ATOM 4117 O O . GLU B 1 109 ? 0.407 34.125 23.516 1 97.69 109 GLU B O 1
ATOM 4122 N N . ALA B 1 110 ? 1.43 33.031 21.922 1 98.19 110 ALA B N 1
ATOM 4123 C CA . ALA B 1 110 ? 2.742 33.562 22.297 1 98.19 110 ALA B CA 1
ATOM 4124 C C . ALA B 1 110 ? 3.01 34.906 21.641 1 98.19 110 ALA B C 1
ATOM 4126 O O . ALA B 1 110 ? 2.771 35.094 20.438 1 98.19 110 ALA B O 1
ATOM 4127 N N . LYS B 1 111 ? 3.424 35.844 22.406 1 98.19 111 LYS B N 1
ATOM 4128 C CA . LYS B 1 111 ? 3.889 37.156 21.953 1 98.19 111 LYS B CA 1
ATOM 4129 C C . LYS B 1 111 ? 5.344 37.406 22.344 1 98.19 111 LYS B C 1
ATOM 4131 O O . LYS B 1 111 ? 5.676 37.406 23.531 1 98.19 111 LYS B O 1
ATOM 4136 N N . ILE B 1 112 ? 6.133 37.562 21.328 1 98.5 112 ILE B N 1
ATOM 4137 C CA . ILE B 1 112 ? 7.543 37.812 21.609 1 98.5 112 ILE B CA 1
ATOM 4138 C C . ILE B 1 112 ? 7.746 39.25 22.016 1 98.5 112 ILE B C 1
ATOM 4140 O O . ILE B 1 112 ? 7.625 40.156 21.188 1 98.5 112 ILE B O 1
ATOM 4144 N N . ARG B 1 113 ? 8.086 39.5 23.219 1 97.75 113 ARG B N 1
ATOM 4145 C CA . ARG B 1 113 ? 8.195 40.844 23.75 1 97.75 113 ARG B CA 1
ATOM 4146 C C . ARG B 1 113 ? 9.602 41.406 23.562 1 97.75 113 ARG B C 1
ATOM 4148 O O . ARG B 1 113 ? 9.773 42.594 23.297 1 97.75 113 ARG B O 1
ATOM 4155 N N . GLU B 1 114 ? 10.586 40.625 23.719 1 97.5 114 GLU B N 1
ATOM 4156 C CA . GLU B 1 114 ? 12 40.906 23.469 1 97.5 114 GLU B CA 1
ATOM 4157 C C . GLU B 1 114 ? 12.758 39.594 23.156 1 97.5 114 GLU B C 1
ATOM 4159 O O . GLU B 1 114 ? 12.211 38.5 23.281 1 97.5 114 GLU B O 1
ATOM 4164 N N . LYS B 1 115 ? 13.961 39.781 22.734 1 97.56 115 LYS B N 1
ATOM 4165 C CA . LYS B 1 115 ? 14.766 38.594 22.438 1 97.56 115 LYS B CA 1
ATOM 4166 C C . LYS B 1 115 ? 14.883 37.688 23.672 1 97.56 115 LYS B C 1
ATOM 4168 O O . LYS B 1 115 ? 15.25 38.156 24.75 1 97.56 115 LYS B O 1
ATOM 4173 N N . GLY B 1 116 ? 14.406 36.469 23.516 1 98.19 116 GLY B N 1
ATOM 4174 C CA . GLY B 1 116 ? 14.539 35.469 24.562 1 98.19 116 GLY B CA 1
ATOM 4175 C C . GLY B 1 116 ? 13.383 35.469 25.547 1 98.19 116 GLY B C 1
ATOM 4176 O O . GLY B 1 116 ? 13.391 34.719 26.531 1 98.19 116 GLY B O 1
ATOM 4177 N N . LYS B 1 117 ? 12.438 36.281 25.328 1 98.56 117 LYS B N 1
ATOM 4178 C CA . LYS B 1 117 ? 11.289 36.375 26.219 1 98.56 117 LYS B CA 1
ATOM 4179 C C . LYS B 1 117 ? 9.977 36.438 25.438 1 98.56 117 LYS B C 1
ATOM 4181 O O . LYS B 1 117 ? 9.812 37.281 24.578 1 98.56 117 LYS B O 1
ATOM 4186 N N . ALA B 1 118 ? 9.094 35.531 25.781 1 98.5 118 ALA B N 1
ATOM 4187 C CA . ALA B 1 118 ? 7.742 35.531 25.219 1 98.5 118 ALA B CA 1
ATOM 4188 C C . ALA B 1 118 ? 6.688 35.562 26.312 1 98.5 118 ALA B C 1
ATOM 4190 O O . ALA B 1 118 ? 6.934 35.125 27.438 1 98.5 118 ALA B O 1
ATOM 4191 N N . GLU B 1 119 ? 5.602 36.156 25.969 1 98.56 119 GLU B N 1
ATOM 4192 C CA . GLU B 1 119 ? 4.473 36.219 26.891 1 98.56 119 GLU B CA 1
ATOM 4193 C C . GLU B 1 119 ? 3.314 35.344 26.406 1 98.56 119 GLU B C 1
ATOM 4195 O O . GLU B 1 119 ? 2.953 35.406 25.219 1 98.56 119 GLU B O 1
ATOM 4200 N N . VAL B 1 120 ? 2.775 34.469 27.266 1 98.12 120 VAL B N 1
ATOM 4201 C CA . VAL B 1 120 ? 1.587 33.656 27.031 1 98.12 120 VAL B CA 1
ATOM 4202 C C . VAL B 1 120 ? 0.581 33.875 28.156 1 98.12 120 VAL B C 1
ATOM 4204 O O . VAL B 1 120 ? 0.836 33.469 29.297 1 98.12 120 VAL B O 1
ATOM 4207 N N . ASN B 1 121 ? -0.539 34.406 27.875 1 96.44 121 ASN B N 1
ATOM 4208 C CA . ASN B 1 121 ? -1.574 34.688 28.859 1 96.44 121 ASN B CA 1
ATOM 4209 C C . ASN B 1 121 ? -1.016 35.438 30.062 1 96.44 121 ASN B C 1
ATOM 4211 O O . ASN B 1 121 ? -1.278 35.062 31.219 1 96.44 121 ASN B O 1
ATOM 4215 N N . GLY B 1 122 ? -0.142 36.25 29.844 1 95.44 122 GLY B N 1
ATOM 4216 C CA . GLY B 1 122 ? 0.389 37.094 30.906 1 95.44 122 GLY B CA 1
ATOM 4217 C C . GLY B 1 122 ? 1.627 36.531 31.562 1 95.44 122 GLY B C 1
ATOM 4218 O O . GLY B 1 122 ? 2.293 37.188 32.344 1 95.44 122 GLY B O 1
ATOM 4219 N N . GLU B 1 123 ? 1.93 35.344 31.266 1 97.19 123 GLU B N 1
ATOM 4220 C CA . GLU B 1 123 ? 3.109 34.688 31.844 1 97.19 123 GLU B CA 1
ATOM 4221 C C . GLU B 1 123 ? 4.316 34.844 30.922 1 97.19 123 GLU B C 1
ATOM 4223 O O . GLU B 1 123 ? 4.203 34.594 29.703 1 97.19 123 GLU B O 1
ATOM 4228 N N . THR B 1 124 ? 5.422 35.219 31.484 1 98.19 124 THR B N 1
ATOM 4229 C CA . THR B 1 124 ? 6.648 35.375 30.719 1 98.19 124 THR B CA 1
ATOM 4230 C C . THR B 1 124 ? 7.418 34.062 30.656 1 98.19 124 THR B C 1
ATOM 4232 O O . THR B 1 124 ? 7.676 33.438 31.688 1 98.19 124 THR B O 1
ATOM 4235 N N . ILE B 1 125 ? 7.758 33.688 29.531 1 98.44 125 ILE B N 1
ATOM 4236 C CA . ILE B 1 125 ? 8.57 32.5 29.281 1 98.44 125 ILE B CA 1
ATOM 4237 C C . ILE B 1 125 ? 9.938 32.906 28.734 1 98.44 125 ILE B C 1
ATOM 4239 O O . ILE B 1 125 ? 10.031 33.531 27.688 1 98.44 125 ILE B O 1
ATOM 4243 N N . GLU B 1 126 ? 10.984 32.562 29.453 1 98.75 126 GLU B N 1
ATOM 4244 C CA . GLU B 1 126 ? 12.344 32.844 28.984 1 98.75 126 GLU B CA 1
ATOM 4245 C C . GLU B 1 126 ? 12.945 31.625 28.297 1 98.75 126 GLU B C 1
ATOM 4247 O O . GLU B 1 126 ? 12.727 30.484 28.703 1 98.75 126 GLU B O 1
ATOM 4252 N N . PHE B 1 127 ? 13.625 31.875 27.25 1 98.75 127 PHE B N 1
ATOM 4253 C CA . PHE B 1 127 ? 14.195 30.797 26.469 1 98.75 127 PHE B CA 1
ATOM 4254 C C . PHE B 1 127 ? 15.461 31.25 25.75 1 98.75 127 PHE B C 1
ATOM 4256 O O . PHE B 1 127 ? 15.688 32.469 25.594 1 98.75 127 PHE B O 1
ATOM 4263 N N . LYS B 1 128 ? 16.297 30.328 25.328 1 98.62 128 LYS B N 1
ATOM 4264 C CA . LYS B 1 128 ? 17.531 30.641 24.625 1 98.62 128 LYS B CA 1
ATOM 4265 C C . LYS B 1 128 ? 17.328 30.656 23.109 1 98.62 128 LYS B C 1
ATOM 4267 O O . LYS B 1 128 ? 17.734 31.578 22.422 1 98.62 128 LYS B O 1
ATOM 4272 N N . ARG B 1 129 ? 16.656 29.609 22.547 1 98.56 129 ARG B N 1
ATOM 4273 C CA . ARG B 1 129 ? 16.406 29.469 21.125 1 98.56 129 ARG B CA 1
ATOM 4274 C C . ARG B 1 129 ? 14.906 29.328 20.844 1 98.56 129 ARG B C 1
ATOM 4276 O O . ARG B 1 129 ? 14.141 28.922 21.719 1 98.56 129 ARG B O 1
ATOM 4283 N N . LEU B 1 130 ? 14.594 29.703 19.625 1 98.81 130 LEU B N 1
ATOM 4284 C CA . LEU B 1 130 ? 13.195 29.719 19.219 1 98.81 130 LEU B CA 1
ATOM 4285 C C . LEU B 1 130 ? 12.984 28.859 17.969 1 98.81 130 LEU B C 1
ATOM 4287 O O . LEU B 1 130 ? 13.781 28.906 17.031 1 98.81 130 LEU B O 1
ATOM 4291 N N . ILE B 1 131 ? 12.008 27.969 18 1 98.94 131 ILE B N 1
ATOM 4292 C CA . ILE B 1 131 ? 11.5 27.344 16.797 1 98.94 131 ILE B CA 1
ATOM 4293 C C . ILE B 1 131 ? 10.117 27.891 16.453 1 98.94 131 ILE B C 1
ATOM 4295 O O . ILE B 1 131 ? 9.18 27.734 17.234 1 98.94 131 ILE B O 1
ATOM 4299 N N . VAL B 1 132 ? 10.023 28.547 15.352 1 98.94 132 VAL B N 1
ATOM 4300 C CA . VAL B 1 132 ? 8.742 29.062 14.875 1 98.94 132 VAL B CA 1
ATOM 4301 C C . VAL B 1 132 ? 8.023 27.984 14.062 1 98.94 132 VAL B C 1
ATOM 4303 O O . VAL B 1 132 ? 8.477 27.609 12.977 1 98.94 132 VAL B O 1
ATOM 4306 N N . ALA B 1 133 ? 6.949 27.453 14.555 1 98.81 133 ALA B N 1
ATOM 4307 C CA . ALA B 1 133 ? 6.109 26.438 13.922 1 98.81 133 ALA B CA 1
ATOM 4308 C C . ALA B 1 133 ? 4.645 26.859 13.914 1 98.81 133 ALA B C 1
ATOM 4310 O O . ALA B 1 133 ? 3.76 26.047 14.211 1 98.81 133 ALA B O 1
ATOM 4311 N N . SER B 1 134 ? 4.371 28.078 13.602 1 98.5 134 SER B N 1
ATOM 4312 C CA . SER B 1 134 ? 3.066 28.703 13.773 1 98.5 134 SER B CA 1
ATOM 4313 C C . SER B 1 134 ? 2.156 28.422 12.578 1 98.5 134 SER B C 1
ATOM 4315 O O . SER B 1 134 ? 0.964 28.734 12.617 1 98.5 134 SER B O 1
ATOM 4317 N N . GLY B 1 135 ? 2.66 27.812 11.531 1 97.56 135 GLY B N 1
ATOM 4318 C CA . GLY B 1 135 ? 1.857 27.266 10.445 1 97.56 135 GLY B CA 1
ATOM 4319 C C . GLY B 1 135 ? 1.287 28.344 9.539 1 97.56 135 GLY B C 1
ATOM 4320 O O . GLY B 1 135 ? 1.963 29.328 9.227 1 97.56 135 GLY B O 1
ATOM 4321 N N . SER B 1 136 ? 0.149 28.078 8.961 1 97.12 136 SER B N 1
ATOM 4322 C CA . SER B 1 136 ? -0.517 28.953 8.008 1 97.12 136 SER B CA 1
ATOM 4323 C C . SER B 1 136 ? -2.014 29.047 8.281 1 97.12 136 SER B C 1
ATOM 4325 O O . SER B 1 136 ? -2.547 28.281 9.086 1 97.12 136 SER B O 1
ATOM 4327 N N . SER B 1 137 ? -2.693 30 7.742 1 96 137 SER B N 1
ATOM 4328 C CA . SER B 1 137 ? -4.141 30.172 7.824 1 96 137 SER B CA 1
ATOM 4329 C C . SER B 1 137 ? -4.746 30.406 6.445 1 96 137 SER B C 1
ATOM 4331 O O . SER B 1 137 ? -4.117 31.016 5.578 1 96 137 SER B O 1
ATOM 4333 N N . PRO B 1 138 ? -5.965 29.859 6.207 1 96.62 138 PRO B N 1
ATOM 4334 C CA . PRO B 1 138 ? -6.617 30.078 4.91 1 96.62 138 PRO B CA 1
ATOM 4335 C C . PRO B 1 138 ? -6.969 31.531 4.656 1 96.62 138 PRO B C 1
ATOM 4337 O O . PRO B 1 138 ? -7.211 32.281 5.602 1 96.62 138 PRO B O 1
ATOM 4340 N N . ILE B 1 139 ? -7.023 31.922 3.383 1 94.62 139 ILE B N 1
ATOM 4341 C CA . ILE B 1 139 ? -7.492 33.25 3.006 1 94.62 139 ILE B CA 1
ATOM 4342 C C . ILE B 1 139 ? -9.008 33.344 3.188 1 94.62 139 ILE B C 1
ATOM 4344 O O . ILE B 1 139 ? -9.742 32.5 2.686 1 94.62 139 ILE B O 1
ATOM 4348 N N . SER B 1 140 ? -9.445 34.375 3.857 1 94.81 140 SER B N 1
ATOM 4349 C CA . SER B 1 140 ? -10.859 34.469 4.207 1 94.81 140 SER B CA 1
ATOM 4350 C C . SER B 1 140 ? -11.555 35.531 3.381 1 94.81 140 SER B C 1
ATOM 4352 O O . SER B 1 140 ? -10.93 36.531 2.975 1 94.81 140 SER B O 1
ATOM 4354 N N . TYR B 1 141 ? -12.82 35.344 3.092 1 96 141 TYR B N 1
ATOM 4355 C CA . TYR B 1 141 ? -13.734 36.281 2.447 1 96 141 TYR B CA 1
ATOM 4356 C C . TYR B 1 141 ? -15.016 36.438 3.254 1 96 141 TYR B C 1
ATOM 4358 O O . TYR B 1 141 ? -15.461 35.5 3.914 1 96 141 TYR B O 1
ATOM 4366 N N . PRO B 1 142 ? -15.586 37.625 3.217 1 96.31 142 PRO B N 1
ATOM 4367 C CA . PRO B 1 142 ? -16.766 37.875 4.047 1 96.31 142 PRO B CA 1
ATOM 4368 C C . PRO B 1 142 ? -17.906 36.906 3.746 1 96.31 142 PRO B C 1
ATOM 4370 O O . PRO B 1 142 ? -18.359 36.812 2.604 1 96.31 142 PRO B O 1
ATOM 4373 N N . GLY B 1 143 ? -18.344 36.188 4.73 1 96.88 143 GLY B N 1
ATOM 4374 C CA . GLY B 1 143 ? -19.5 35.312 4.629 1 96.88 143 GLY B CA 1
ATOM 4375 C C . GLY B 1 143 ? -19.188 34 3.922 1 96.88 143 GLY B C 1
ATOM 4376 O O . GLY B 1 143 ? -20.078 33.156 3.771 1 96.88 143 GLY B O 1
ATOM 4377 N N . VAL B 1 144 ? -18.016 33.812 3.455 1 98 144 VAL B N 1
ATOM 4378 C CA . VAL B 1 144 ? -17.578 32.594 2.76 1 98 144 VAL B CA 1
ATOM 4379 C C . VAL B 1 144 ? -16.781 31.719 3.713 1 98 144 VAL B C 1
ATOM 4381 O O . VAL B 1 144 ? -15.875 32.188 4.406 1 98 144 VAL B O 1
ATOM 4384 N N . ILE B 1 145 ? -17.141 30.453 3.807 1 98.25 145 ILE B N 1
ATOM 4385 C CA . ILE B 1 145 ? -16.391 29.609 4.723 1 98.25 145 ILE B CA 1
ATOM 4386 C C . ILE B 1 145 ? -15.07 29.188 4.07 1 98.25 145 ILE B C 1
ATOM 4388 O O . ILE B 1 145 ? -14.945 29.203 2.842 1 98.25 145 ILE B O 1
ATOM 4392 N N . THR B 1 146 ? -14.031 28.859 4.848 1 98.12 146 THR B N 1
ATOM 4393 C CA . THR B 1 146 ? -12.727 28.422 4.363 1 98.12 146 THR B CA 1
ATOM 4394 C C . THR B 1 146 ? -12.703 26.906 4.195 1 98.12 146 THR B C 1
ATOM 4396 O O . THR B 1 146 ? -13.633 26.219 4.609 1 98.12 146 THR B O 1
ATOM 4399 N N . GLU B 1 147 ? -11.609 26.422 3.586 1 98 147 GLU B N 1
ATOM 4400 C CA . GLU B 1 147 ? -11.406 24.969 3.467 1 98 147 GLU B CA 1
ATOM 4401 C C . GLU B 1 147 ? -11.359 24.312 4.84 1 98 147 GLU B C 1
ATOM 4403 O O . GLU B 1 147 ? -11.82 23.172 5 1 98 147 GLU B O 1
ATOM 4408 N N . ASP B 1 148 ? -10.82 25 5.895 1 97.88 148 ASP B N 1
ATOM 4409 C CA . ASP B 1 148 ? -10.75 24.484 7.254 1 97.88 148 ASP B CA 1
ATOM 4410 C C . ASP B 1 148 ? -12.148 24.25 7.828 1 97.88 148 ASP B C 1
ATOM 4412 O O . ASP B 1 148 ? -12.391 23.266 8.516 1 97.88 148 ASP B O 1
ATOM 4416 N N . GLU B 1 149 ? -12.992 25.172 7.531 1 98.06 149 GLU B N 1
ATOM 4417 C CA . GLU B 1 149 ? -14.359 25.094 8.039 1 98.06 149 GLU B CA 1
ATOM 4418 C C . GLU B 1 149 ? -15.18 24.062 7.27 1 98.06 149 GLU B C 1
ATOM 4420 O O . GLU B 1 149 ? -16.047 23.406 7.84 1 98.06 149 GLU B O 1
ATOM 4425 N N . ALA B 1 150 ? -14.922 23.953 5.996 1 98.56 150 ALA B N 1
ATOM 4426 C CA . ALA B 1 150 ? -15.703 23.062 5.129 1 98.56 150 ALA B CA 1
ATOM 4427 C C . ALA B 1 150 ? -15.594 21.609 5.586 1 98.56 150 ALA B C 1
ATOM 4429 O O . ALA B 1 150 ? -16.609 20.906 5.66 1 98.56 150 ALA B O 1
ATOM 4430 N N . VAL B 1 151 ? -14.422 21.141 5.98 1 98.44 151 VAL B N 1
ATOM 4431 C CA . VAL B 1 151 ? -14.219 19.734 6.348 1 98.44 151 VAL B CA 1
ATOM 4432 C C . VAL B 1 151 ? -14.734 19.5 7.762 1 98.44 151 VAL B C 1
ATOM 4434 O O . VAL B 1 151 ? -14.797 18.344 8.219 1 98.44 151 VAL B O 1
ATOM 4437 N N . ASN B 1 152 ? -15.117 20.578 8.422 1 98.31 152 ASN B N 1
ATOM 4438 C CA . ASN B 1 152 ? -15.641 20.469 9.773 1 98.31 152 ASN B CA 1
ATOM 4439 C C . ASN B 1 152 ? -17.141 20.766 9.82 1 98.31 152 ASN B C 1
ATOM 4441 O O . ASN B 1 152 ? -17.719 20.891 10.898 1 98.31 152 ASN B O 1
ATOM 4445 N N . LEU B 1 153 ? -17.734 20.875 8.617 1 98.25 153 LEU B N 1
ATOM 4446 C CA . LEU B 1 153 ? -19.188 21.016 8.578 1 98.25 153 LEU B CA 1
ATOM 4447 C C . LEU B 1 153 ? -19.859 19.797 9.211 1 98.25 153 LEU B C 1
ATOM 4449 O O . LEU B 1 153 ? -19.391 18.672 9.07 1 98.25 153 LEU B O 1
ATOM 4453 N N . ARG B 1 154 ? -21.016 20 9.836 1 97.88 154 ARG B N 1
ATOM 4454 C CA . ARG B 1 154 ? -21.734 18.906 10.508 1 97.88 154 ARG B CA 1
ATOM 4455 C C . ARG B 1 154 ? -23.031 18.578 9.789 1 97.88 154 ARG B C 1
ATOM 4457 O O . ARG B 1 154 ? -23.953 18.031 10.398 1 97.88 154 ARG B O 1
ATOM 4464 N N . TYR B 1 155 ? -23.141 19.016 8.578 1 97.75 155 TYR B N 1
ATOM 4465 C CA . TYR B 1 155 ? -24.281 18.703 7.711 1 97.75 155 TYR B CA 1
ATOM 4466 C C . TYR B 1 155 ? -23.859 18.703 6.246 1 97.75 155 TYR B C 1
ATOM 4468 O O . TYR B 1 155 ? -22.75 19.125 5.91 1 97.75 155 TYR B O 1
ATOM 4476 N N . VAL B 1 156 ? -24.734 18.188 5.434 1 98.38 156 VAL B N 1
ATOM 4477 C CA . VAL B 1 156 ? -24.516 18.188 3.99 1 98.38 156 VAL B CA 1
ATOM 4478 C C . VAL B 1 156 ? -25.344 19.281 3.34 1 98.38 156 VAL B C 1
ATOM 4480 O O . VAL B 1 156 ? -26.578 19.188 3.275 1 98.38 156 VAL B O 1
ATOM 4483 N N . PRO B 1 157 ? -24.625 20.266 2.822 1 98.5 157 PRO B N 1
ATOM 4484 C CA . PRO B 1 157 ? -25.391 21.344 2.18 1 98.5 157 PRO B CA 1
ATOM 4485 C C . PRO B 1 157 ? -26.109 20.859 0.921 1 98.5 157 PRO B C 1
ATOM 4487 O O . PRO B 1 157 ? -25.641 19.969 0.226 1 98.5 157 PRO B O 1
ATOM 4490 N N . ARG B 1 158 ? -27.297 21.547 0.595 1 98.06 158 ARG B N 1
ATOM 4491 C CA . ARG B 1 158 ? -28.016 21.219 -0.634 1 98.06 158 ARG B CA 1
ATOM 4492 C C . ARG B 1 158 ? -27.172 21.547 -1.862 1 98.06 158 ARG B C 1
ATOM 4494 O O . ARG B 1 158 ? -27.109 20.734 -2.795 1 98.06 158 ARG B O 1
ATOM 4501 N N . ASP B 1 159 ? -26.547 22.625 -1.857 1 98.19 159 ASP B N 1
ATOM 4502 C CA . ASP B 1 159 ? -25.656 23.031 -2.928 1 98.19 159 ASP B CA 1
ATOM 4503 C C . ASP B 1 159 ? -24.422 23.75 -2.367 1 98.19 159 ASP B C 1
ATOM 4505 O O . ASP B 1 159 ? -24.516 24.484 -1.376 1 98.19 159 ASP B O 1
ATOM 4509 N N . MET B 1 160 ? -23.328 23.547 -3.006 1 98.56 160 MET B N 1
ATOM 4510 C CA . MET B 1 160 ? -22.031 24.047 -2.557 1 98.56 160 MET B CA 1
ATOM 4511 C C . MET B 1 160 ? -21.203 24.531 -3.738 1 98.56 160 MET B C 1
ATOM 4513 O O . MET B 1 160 ? -21.141 23.875 -4.777 1 98.56 160 MET B O 1
ATOM 4517 N N . ILE B 1 161 ? -20.672 25.734 -3.662 1 98.81 161 ILE B N 1
ATOM 4518 C CA . ILE B 1 161 ? -19.688 26.234 -4.617 1 98.81 161 ILE B CA 1
ATOM 4519 C C . ILE B 1 161 ? -18.297 26.219 -3.979 1 98.81 161 ILE B C 1
ATOM 4521 O O . ILE B 1 161 ? -18.078 26.828 -2.932 1 98.81 161 ILE B O 1
ATOM 4525 N N . VAL B 1 162 ? -17.422 25.5 -4.52 1 98.81 162 VAL B N 1
ATOM 4526 C CA . VAL B 1 162 ? -16.031 25.438 -4.059 1 98.81 162 VAL B CA 1
ATOM 4527 C C . VAL B 1 162 ? -15.141 26.219 -5.008 1 98.81 162 VAL B C 1
ATOM 4529 O O . VAL B 1 162 ? -15.102 25.953 -6.211 1 98.81 162 VAL B O 1
ATOM 4532 N N . VAL B 1 163 ? -14.406 27.188 -4.484 1 98.5 163 VAL B N 1
ATOM 4533 C CA . VAL B 1 163 ? -13.539 28.031 -5.301 1 98.5 163 VAL B CA 1
ATOM 4534 C C . VAL B 1 163 ? -12.078 27.672 -5.035 1 98.5 163 VAL B C 1
ATOM 4536 O O . VAL B 1 163 ? -11.586 27.828 -3.916 1 98.5 163 VAL B O 1
ATOM 4539 N N . GLY B 1 164 ? -11.336 27.297 -6.047 1 97.5 164 GLY B N 1
ATOM 4540 C CA . GLY B 1 164 ? -9.969 26.828 -5.977 1 97.5 164 GLY B CA 1
ATOM 4541 C C . GLY B 1 164 ? -9.805 25.406 -6.488 1 97.5 164 GLY B C 1
ATOM 4542 O O . GLY B 1 164 ? -10.484 24.484 -6.023 1 97.5 164 GLY B O 1
ATOM 4543 N N . GLY B 1 165 ? -8.953 25.172 -7.383 1 96.69 165 GLY B N 1
ATOM 4544 C CA . GLY B 1 165 ? -8.805 23.891 -8.055 1 96.69 165 GLY B CA 1
ATOM 4545 C C . GLY B 1 165 ? -7.582 23.109 -7.602 1 96.69 165 GLY B C 1
ATOM 4546 O O . GLY B 1 165 ? -7.102 22.234 -8.32 1 96.69 165 GLY B O 1
ATOM 4547 N N . GLY B 1 166 ? -7.016 23.453 -6.422 1 95.62 166 GLY B N 1
ATOM 4548 C CA . GLY B 1 166 ? -5.895 22.719 -5.844 1 95.62 166 GLY B CA 1
ATOM 4549 C C . GLY B 1 166 ? -6.324 21.5 -5.051 1 95.62 166 GLY B C 1
ATOM 4550 O O . GLY B 1 166 ? -7.414 20.969 -5.27 1 95.62 166 GLY B O 1
ATOM 4551 N N . TYR B 1 167 ? -5.523 21.016 -4.16 1 95.5 167 TYR B N 1
ATOM 4552 C CA . TYR B 1 167 ? -5.754 19.812 -3.379 1 95.5 167 TYR B CA 1
ATOM 4553 C C . TYR B 1 167 ? -7.062 19.906 -2.604 1 95.5 167 TYR B C 1
ATOM 4555 O O . TYR B 1 167 ? -7.984 19.125 -2.836 1 95.5 167 TYR B O 1
ATOM 4563 N N . ALA B 1 168 ? -7.121 20.922 -1.756 1 96.94 168 ALA B N 1
ATOM 4564 C CA . ALA B 1 168 ? -8.266 21.047 -0.856 1 96.94 168 ALA B CA 1
ATOM 4565 C C . ALA B 1 168 ? -9.562 21.203 -1.64 1 96.94 168 ALA B C 1
ATOM 4567 O O . ALA B 1 168 ? -10.57 20.578 -1.309 1 96.94 168 ALA B O 1
ATOM 4568 N N . GLY B 1 169 ? -9.531 22.047 -2.693 1 98.06 169 GLY B N 1
ATOM 4569 C CA . GLY B 1 169 ? -10.734 22.297 -3.471 1 98.06 169 GLY B CA 1
ATOM 4570 C C . GLY B 1 169 ? -11.273 21.047 -4.141 1 98.06 169 GLY B C 1
ATOM 4571 O O . GLY B 1 169 ? -12.469 20.75 -4.051 1 98.06 169 GLY B O 1
ATOM 4572 N N . VAL B 1 170 ? -10.445 20.281 -4.75 1 98.5 170 VAL B N 1
ATOM 4573 C CA . VAL B 1 170 ? -10.828 19.078 -5.477 1 98.5 170 VAL B CA 1
ATOM 4574 C C . VAL B 1 170 ? -11.352 18.031 -4.496 1 98.5 170 VAL B C 1
ATOM 4576 O O . VAL B 1 170 ? -12.383 17.391 -4.746 1 98.5 170 VAL B O 1
ATOM 4579 N N . GLU B 1 171 ? -10.633 17.828 -3.373 1 98.69 171 GLU B N 1
ATOM 4580 C CA . GLU B 1 171 ? -11.055 16.844 -2.377 1 98.69 171 GLU B CA 1
ATOM 4581 C C . GLU B 1 171 ? -12.422 17.188 -1.8 1 98.69 171 GLU B C 1
ATOM 4583 O O . GLU B 1 171 ? -13.312 16.344 -1.754 1 98.69 171 GLU B O 1
ATOM 4588 N N . ILE B 1 172 ? -12.586 18.469 -1.415 1 98.81 172 ILE B N 1
ATOM 4589 C CA . ILE B 1 172 ? -13.828 18.922 -0.798 1 98.81 172 ILE B CA 1
ATOM 4590 C C . ILE B 1 172 ? -14.977 18.781 -1.788 1 98.81 172 ILE B C 1
ATOM 4592 O O . ILE B 1 172 ? -16.062 18.297 -1.427 1 98.81 172 ILE B O 1
ATOM 4596 N N . ALA B 1 173 ? -14.719 19.125 -3.068 1 98.88 173 ALA B N 1
ATOM 4597 C CA . ALA B 1 173 ? -15.75 19.031 -4.102 1 98.88 173 ALA B CA 1
ATOM 4598 C C . ALA B 1 173 ? -16.234 17.594 -4.266 1 98.88 173 ALA B C 1
ATOM 4600 O O . ALA B 1 173 ? -17.438 17.344 -4.273 1 98.88 173 ALA B O 1
ATOM 4601 N N . GLN B 1 174 ? -15.359 16.688 -4.355 1 98.81 174 GLN B N 1
ATOM 4602 C CA . GLN B 1 174 ? -15.742 15.297 -4.586 1 98.81 174 GLN B CA 1
ATOM 4603 C C . GLN B 1 174 ? -16.438 14.703 -3.361 1 98.81 174 GLN B C 1
ATOM 4605 O O . GLN B 1 174 ? -17.438 14 -3.486 1 98.81 174 GLN B O 1
ATOM 4610 N N . ILE B 1 175 ? -15.836 14.984 -2.137 1 98.75 175 ILE B N 1
ATOM 4611 C CA . ILE B 1 175 ? -16.375 14.469 -0.881 1 98.75 175 ILE B CA 1
ATOM 4612 C C . ILE B 1 175 ? -17.844 14.867 -0.751 1 98.75 175 ILE B C 1
ATOM 4614 O O . ILE B 1 175 ? -18.719 14.008 -0.569 1 98.75 175 ILE B O 1
ATOM 4618 N N . PHE B 1 176 ? -18.172 16.109 -0.93 1 98.81 176 PHE B N 1
ATOM 4619 C CA . PHE B 1 176 ? -19.516 16.578 -0.645 1 98.81 176 PHE B CA 1
ATOM 4620 C C . PHE B 1 176 ? -20.469 16.203 -1.765 1 98.81 176 PHE B C 1
ATOM 4622 O O . PHE B 1 176 ? -21.656 15.961 -1.521 1 98.81 176 PHE B O 1
ATOM 4629 N N . ALA B 1 177 ? -19.984 16.109 -3.045 1 98.81 177 ALA B N 1
ATOM 4630 C CA . ALA B 1 177 ? -20.828 15.57 -4.109 1 98.81 177 ALA B CA 1
ATOM 4631 C C . ALA B 1 177 ? -21.266 14.148 -3.781 1 98.81 177 ALA B C 1
ATOM 4633 O O . ALA B 1 177 ? -22.438 13.812 -3.914 1 98.81 177 ALA B O 1
ATOM 4634 N N . ARG B 1 178 ? -20.391 13.352 -3.27 1 98.19 178 ARG B N 1
ATOM 4635 C CA . ARG B 1 178 ? -20.656 11.953 -2.953 1 98.19 178 ARG B CA 1
ATOM 4636 C C . ARG B 1 178 ? -21.547 11.836 -1.716 1 98.19 178 ARG B C 1
ATOM 4638 O O . ARG B 1 178 ? -22.266 10.852 -1.56 1 98.19 178 ARG B O 1
ATOM 4645 N N . LEU B 1 179 ? -21.422 12.844 -0.857 1 97.94 179 LEU B N 1
ATOM 4646 C CA . LEU B 1 179 ? -22.281 12.859 0.319 1 97.94 179 LEU B CA 1
ATOM 4647 C C . LEU B 1 179 ? -23.703 13.281 -0.053 1 97.94 179 LEU B C 1
ATOM 4649 O O . LEU B 1 179 ? -24.641 13.078 0.722 1 97.94 179 LEU B O 1
ATOM 4653 N N . GLY B 1 180 ? -23.875 13.992 -1.285 1 97.81 180 GLY B N 1
ATOM 4654 C CA . GLY B 1 180 ? -25.234 14.281 -1.737 1 97.81 180 GLY B CA 1
ATOM 4655 C C . GLY B 1 180 ? -25.438 15.734 -2.143 1 97.81 180 GLY B C 1
ATOM 4656 O O . GLY B 1 180 ? -26.516 16.109 -2.6 1 97.81 180 GLY B O 1
ATOM 4657 N N . SER B 1 181 ? -24.406 16.562 -2.012 1 98.56 181 SER B N 1
ATOM 4658 C CA . SER B 1 181 ? -24.516 17.969 -2.381 1 98.56 181 SER B CA 1
ATOM 4659 C C . SER B 1 181 ? -24.453 18.141 -3.893 1 98.56 181 SER B C 1
ATOM 4661 O O . SER B 1 181 ? -23.75 17.406 -4.582 1 98.56 181 SER B O 1
ATOM 4663 N N . SER B 1 182 ? -25.219 19.078 -4.414 1 98.69 182 SER B N 1
ATOM 4664 C CA . SER B 1 182 ? -24.922 19.609 -5.738 1 98.69 182 SER B CA 1
ATOM 4665 C C . SER B 1 182 ? -23.719 20.531 -5.707 1 98.69 182 SER B C 1
ATOM 4667 O O . SER B 1 182 ? -23.781 21.609 -5.102 1 98.69 182 SER B O 1
ATOM 4669 N N . VAL B 1 183 ? -22.625 20.172 -6.379 1 98.88 183 VAL B N 1
ATOM 4670 C CA . VAL B 1 183 ? -21.375 20.891 -6.16 1 98.88 183 VAL B CA 1
ATOM 4671 C C . VAL B 1 183 ? -20.891 21.5 -7.473 1 98.88 183 VAL B C 1
ATOM 4673 O O . VAL B 1 183 ? -20.922 20.859 -8.516 1 98.88 183 VAL B O 1
ATOM 4676 N N . THR B 1 184 ? -20.484 22.734 -7.426 1 98.81 184 THR B N 1
ATOM 4677 C CA . THR B 1 184 ? -19.734 23.391 -8.492 1 98.81 184 THR B CA 1
ATOM 4678 C C . THR B 1 184 ? -18.328 23.75 -8.047 1 98.81 184 THR B C 1
ATOM 4680 O O . THR B 1 184 ? -18.141 24.406 -7.02 1 98.81 184 THR B O 1
ATOM 4683 N N . LEU B 1 185 ? -17.344 23.25 -8.758 1 98.75 185 LEU B N 1
ATOM 4684 C CA . LEU B 1 185 ? -15.945 23.578 -8.508 1 98.75 185 LEU B CA 1
ATOM 4685 C C . LEU B 1 185 ? -15.438 24.609 -9.5 1 98.75 185 LEU B C 1
ATOM 4687 O O . LEU B 1 185 ? -15.422 24.375 -10.711 1 98.75 185 LEU B O 1
ATOM 4691 N N . VAL B 1 186 ? -15.023 25.734 -9 1 98.5 186 VAL B N 1
ATOM 4692 C CA . VAL B 1 186 ? -14.641 26.875 -9.828 1 98.5 186 VAL B CA 1
ATOM 4693 C C . VAL B 1 186 ? -13.141 27.141 -9.68 1 98.5 186 VAL B C 1
ATOM 4695 O O . VAL B 1 186 ? -12.625 27.203 -8.562 1 98.5 186 VAL B O 1
ATOM 4698 N N . THR B 1 187 ? -12.43 27.312 -10.773 1 97.5 187 THR B N 1
ATOM 4699 C CA . THR B 1 187 ? -11.008 27.625 -10.727 1 97.5 187 THR B CA 1
ATOM 4700 C C . THR B 1 187 ? -10.617 28.547 -11.875 1 97.5 187 THR B C 1
ATOM 4702 O O . THR B 1 187 ? -11.211 28.5 -12.953 1 97.5 187 THR B O 1
ATOM 4705 N N . ARG B 1 188 ? -9.688 29.375 -11.625 1 95.5 188 ARG B N 1
ATOM 4706 C CA . ARG B 1 188 ? -9.242 30.328 -12.633 1 95.5 188 ARG B CA 1
ATOM 4707 C C . ARG B 1 188 ? -8.383 29.641 -13.695 1 95.5 188 ARG B C 1
ATOM 4709 O O . ARG B 1 188 ? -8.242 30.156 -14.805 1 95.5 188 ARG B O 1
ATOM 4716 N N . HIS B 1 189 ? -7.777 28.531 -13.406 1 94.19 189 HIS B N 1
ATOM 4717 C CA . HIS B 1 189 ? -6.98 27.734 -14.336 1 94.19 189 HIS B CA 1
ATOM 4718 C C . HIS B 1 189 ? -7.496 26.312 -14.414 1 94.19 189 HIS B C 1
ATOM 4720 O O . HIS B 1 189 ? -8.695 26.062 -14.273 1 94.19 189 HIS B O 1
ATOM 4726 N N . ARG B 1 190 ? -6.629 25.438 -14.727 1 95 190 ARG B N 1
ATOM 4727 C CA . ARG B 1 190 ? -6.973 24.016 -14.695 1 95 190 ARG B CA 1
ATOM 4728 C C . ARG B 1 190 ? -6.875 23.453 -13.281 1 95 190 ARG B C 1
ATOM 4730 O O . ARG B 1 190 ? -6.043 23.906 -12.492 1 95 190 ARG B O 1
ATOM 4737 N N . ILE B 1 191 ? -7.73 22.547 -12.977 1 96.69 191 ILE B N 1
ATOM 4738 C CA . ILE B 1 191 ? -7.594 21.922 -11.664 1 96.69 191 ILE B CA 1
ATOM 4739 C C . ILE B 1 191 ? -6.277 21.141 -11.602 1 96.69 191 ILE B C 1
ATOM 4741 O O . ILE B 1 191 ? -5.773 20.672 -12.617 1 96.69 191 ILE B O 1
ATOM 4745 N N . LEU B 1 192 ? -5.688 21.078 -10.469 1 95.81 192 LEU B N 1
ATOM 4746 C CA . LEU B 1 192 ? -4.496 20.281 -10.188 1 95.81 192 LEU B CA 1
ATOM 4747 C C . LEU B 1 192 ? -3.395 20.578 -11.195 1 95.81 192 LEU B C 1
ATOM 4749 O O . LEU B 1 192 ? -2.84 19.672 -11.812 1 95.81 192 LEU B O 1
ATOM 4753 N N . SER B 1 193 ? -3.068 21.781 -11.375 1 88.5 193 SER B N 1
ATOM 4754 C CA . SER B 1 193 ? -2.1 22.25 -12.359 1 88.5 193 SER B CA 1
ATOM 4755 C C . SER B 1 193 ? -0.723 21.656 -12.109 1 88.5 193 SER B C 1
ATOM 4757 O O . SER B 1 193 ? 0.078 21.516 -13.039 1 88.5 193 SER B O 1
ATOM 4759 N N . GLY B 1 194 ? -0.369 21.156 -10.961 1 84.25 194 GLY B N 1
ATOM 4760 C CA . GLY B 1 194 ? 0.935 20.594 -10.648 1 84.25 194 GLY B CA 1
ATOM 4761 C C . GLY B 1 194 ? 1.032 19.109 -10.961 1 84.25 194 GLY B C 1
ATOM 4762 O O . GLY B 1 194 ? 2.1 18.5 -10.82 1 84.25 194 GLY B O 1
ATOM 4763 N N . PHE B 1 195 ? -0.011 18.562 -11.539 1 92 195 PHE B N 1
ATOM 4764 C CA . PHE B 1 195 ? -0.052 17.125 -11.852 1 92 195 PHE B CA 1
ATOM 4765 C C . PHE B 1 195 ? -0.039 16.906 -13.359 1 92 195 PHE B C 1
ATOM 4767 O O . PHE B 1 195 ? -0.17 17.859 -14.133 1 92 195 PHE B O 1
ATOM 4774 N N . SER B 1 196 ? 0.161 15.648 -13.742 1 95.62 196 SER B N 1
ATOM 4775 C CA . SER B 1 196 ? 0.196 15.312 -15.164 1 95.62 196 SER B CA 1
ATOM 4776 C C . SER B 1 196 ? -1.187 15.438 -15.797 1 95.62 196 SER B C 1
ATOM 4778 O O . SER B 1 196 ? -2.201 15.383 -15.102 1 95.62 196 SER B O 1
ATOM 4780 N N . GLU B 1 197 ? -1.166 15.625 -17.094 1 95.88 197 GLU B N 1
ATOM 4781 C CA . GLU B 1 197 ? -2.426 15.672 -17.828 1 95.88 197 GLU B CA 1
ATOM 4782 C C . GLU B 1 197 ? -3.232 14.398 -17.625 1 95.88 197 GLU B C 1
ATOM 4784 O O . GLU B 1 197 ? -4.461 14.438 -17.5 1 95.88 197 GLU B O 1
ATOM 4789 N N . LYS B 1 198 ? -2.6 13.289 -17.594 1 95.75 198 LYS B N 1
ATOM 4790 C CA . LYS B 1 198 ? -3.27 12.008 -17.391 1 95.75 198 LYS B CA 1
ATOM 4791 C C . LYS B 1 198 ? -3.973 11.969 -16.031 1 95.75 198 LYS B C 1
ATOM 4793 O O . LYS B 1 198 ? -5.125 11.539 -15.938 1 95.75 198 LYS B O 1
ATOM 4798 N N . ALA B 1 199 ? -3.238 12.398 -15.023 1 97.12 199 ALA B N 1
ATOM 4799 C CA . ALA B 1 199 ? -3.824 12.438 -13.688 1 97.12 199 ALA B CA 1
ATOM 4800 C C . ALA B 1 199 ? -5.043 13.359 -13.648 1 97.12 199 ALA B C 1
ATOM 4802 O O . ALA B 1 199 ? -6.078 13 -13.086 1 97.12 199 ALA B O 1
ATOM 4803 N N . ARG B 1 200 ? -4.891 14.523 -14.234 1 97.38 200 ARG B N 1
ATOM 4804 C CA . ARG B 1 200 ? -5.988 15.484 -14.273 1 97.38 200 ARG B CA 1
ATOM 4805 C C . ARG B 1 200 ? -7.199 14.906 -15 1 97.38 200 ARG B C 1
ATOM 4807 O O . ARG B 1 200 ? -8.336 15.078 -14.555 1 97.38 200 ARG B O 1
ATOM 4814 N N . ASP B 1 201 ? -6.941 14.203 -16.062 1 97.31 201 ASP B N 1
ATOM 4815 C CA . ASP B 1 201 ? -8.023 13.594 -16.844 1 97.31 201 ASP B CA 1
ATOM 4816 C C . ASP B 1 201 ? -8.797 12.578 -16 1 97.31 201 ASP B C 1
ATOM 4818 O O . ASP B 1 201 ? -10.023 12.578 -16 1 97.31 201 ASP B O 1
ATOM 4822 N N . TYR B 1 202 ? -8.062 11.727 -15.328 1 97.69 202 TYR B N 1
ATOM 4823 C CA . TYR B 1 202 ? -8.703 10.734 -14.477 1 97.69 202 TYR B CA 1
ATOM 4824 C C . TYR B 1 202 ? -9.562 11.406 -13.406 1 97.69 202 TYR B C 1
ATOM 4826 O O . TYR B 1 202 ? -10.688 10.977 -13.148 1 97.69 202 TYR B O 1
ATOM 4834 N N . VAL B 1 203 ? -9.062 12.469 -12.805 1 98.12 203 VAL B N 1
ATOM 4835 C CA . VAL B 1 203 ? -9.742 13.125 -11.695 1 98.12 203 VAL B CA 1
ATOM 4836 C C . VAL B 1 203 ? -10.969 13.875 -12.203 1 98.12 203 VAL B C 1
ATOM 4838 O O . VAL B 1 203 ? -12.047 13.797 -11.609 1 98.12 203 VAL B O 1
ATOM 4841 N N . ILE B 1 204 ? -10.836 14.562 -13.344 1 97.94 204 ILE B N 1
ATOM 4842 C CA . ILE B 1 204 ? -11.953 15.32 -13.914 1 97.94 204 ILE B CA 1
ATOM 4843 C C . ILE B 1 204 ? -13.086 14.375 -14.273 1 97.94 204 ILE B C 1
ATOM 4845 O O . ILE B 1 204 ? -14.25 14.641 -13.969 1 97.94 204 ILE B O 1
ATOM 4849 N N . GLN B 1 205 ? -12.742 13.266 -14.906 1 97.94 205 GLN B N 1
ATOM 4850 C CA . GLN B 1 205 ? -13.758 12.281 -15.281 1 97.94 205 GLN B CA 1
ATOM 4851 C C . GLN B 1 205 ? -14.484 11.75 -14.055 1 97.94 205 GLN B C 1
ATOM 4853 O O . GLN B 1 205 ? -15.703 11.57 -14.078 1 97.94 205 GLN B O 1
ATOM 4858 N N . SER B 1 206 ? -13.734 11.508 -13.055 1 97.88 206 SER B N 1
ATOM 4859 C CA . SER B 1 206 ? -14.32 10.984 -11.828 1 97.88 206 SER B CA 1
ATOM 4860 C C . SER B 1 206 ? -15.211 12.023 -11.148 1 97.88 206 SER B C 1
ATOM 4862 O O . SER B 1 206 ? -16.281 11.688 -10.633 1 97.88 206 SER B O 1
ATOM 4864 N N . LEU B 1 207 ? -14.75 13.32 -11.094 1 98.5 207 LEU B N 1
ATOM 4865 C CA . LEU B 1 207 ? -15.547 14.398 -10.539 1 98.5 207 LEU B CA 1
ATOM 4866 C C . LEU B 1 207 ? -16.891 14.523 -11.266 1 98.5 207 LEU B C 1
ATOM 4868 O O . LEU B 1 207 ? -17.938 14.609 -10.633 1 98.5 207 LEU B O 1
ATOM 4872 N N . GLU B 1 208 ? -16.781 14.469 -12.531 1 98.19 208 GLU B N 1
ATOM 4873 C CA . GLU B 1 208 ? -17.984 14.578 -13.344 1 98.19 208 GLU B CA 1
ATOM 4874 C C . GLU B 1 208 ? -18.906 13.383 -13.125 1 98.19 208 GLU B C 1
ATOM 4876 O O . GLU B 1 208 ? -20.125 13.539 -13.039 1 98.19 208 GLU B O 1
ATOM 4881 N N . PHE B 1 209 ? -18.297 12.25 -13.039 1 97.06 209 PHE B N 1
ATOM 4882 C CA . PHE B 1 209 ? -19.062 11.047 -12.758 1 97.06 209 PHE B CA 1
ATOM 4883 C C . PHE B 1 209 ? -19.812 11.172 -11.438 1 97.06 209 PHE B C 1
ATOM 4885 O O . PHE B 1 209 ? -20.953 10.711 -11.312 1 97.06 209 PHE B O 1
ATOM 4892 N N . ASP B 1 210 ? -19.219 11.844 -10.453 1 97.69 210 ASP B N 1
ATOM 4893 C CA . ASP B 1 210 ? -19.812 12.023 -9.133 1 97.69 210 ASP B CA 1
ATOM 4894 C C . ASP B 1 210 ? -20.797 13.188 -9.117 1 97.69 210 ASP B C 1
ATOM 4896 O O . ASP B 1 210 ? -21.391 13.5 -8.086 1 97.69 210 ASP B O 1
ATOM 4900 N N . GLY B 1 211 ? -20.875 13.945 -10.25 1 97.94 211 GLY B N 1
ATOM 4901 C CA . GLY B 1 211 ? -21.875 14.992 -10.367 1 97.94 211 GLY B CA 1
ATOM 4902 C C . GLY B 1 211 ? -21.328 16.375 -10.117 1 97.94 211 GLY B C 1
ATOM 4903 O O . GLY B 1 211 ? -22.078 17.344 -10.023 1 97.94 211 GLY B O 1
ATOM 4904 N N . VAL B 1 212 ? -20.047 16.516 -9.953 1 98.81 212 VAL B N 1
ATOM 4905 C CA . VAL B 1 212 ? -19.438 17.828 -9.75 1 98.81 212 VAL B CA 1
ATOM 4906 C C . VAL B 1 212 ? -19.422 18.594 -11.062 1 98.81 212 VAL B C 1
ATOM 4908 O O . VAL B 1 212 ? -19 18.062 -12.094 1 98.81 212 VAL B O 1
ATOM 4911 N N . GLN B 1 213 ? -19.906 19.75 -11.07 1 98.62 213 GLN B N 1
ATOM 4912 C CA . GLN B 1 213 ? -19.734 20.656 -12.203 1 98.62 213 GLN B CA 1
ATOM 4913 C C . GLN B 1 213 ? -18.391 21.391 -12.125 1 98.62 213 GLN B C 1
ATOM 4915 O O . GLN B 1 213 ? -18.234 22.328 -11.336 1 98.62 213 GLN B O 1
ATOM 4920 N N . VAL B 1 214 ? -17.5 21.031 -13.008 1 98.56 214 VAL B N 1
ATOM 4921 C CA . VAL B 1 214 ? -16.172 21.625 -13 1 98.56 214 VAL B CA 1
ATOM 4922 C C . VAL B 1 214 ? -16.125 22.812 -13.945 1 98.56 214 VAL B C 1
ATOM 4924 O O . VAL B 1 214 ? -16.375 22.672 -15.141 1 98.56 214 VAL B O 1
ATOM 4927 N N . LYS B 1 215 ? -15.852 23.969 -13.422 1 98.19 215 LYS B N 1
ATOM 4928 C CA . LYS B 1 215 ? -15.758 25.203 -14.188 1 98.19 215 LYS B CA 1
ATOM 4929 C C . LYS B 1 215 ? -14.336 25.766 -14.164 1 98.19 215 LYS B C 1
ATOM 4931 O O . LYS B 1 215 ? -14.008 26.594 -13.32 1 98.19 215 LYS B O 1
ATOM 4936 N N . GLU B 1 216 ? -13.562 25.375 -15.148 1 97.5 216 GLU B N 1
ATOM 4937 C CA . GLU B 1 216 ? -12.203 25.891 -15.305 1 97.5 216 GLU B CA 1
ATOM 4938 C C . GLU B 1 216 ? -12.211 27.234 -16.016 1 97.5 216 GLU B C 1
ATOM 4940 O O . GLU B 1 216 ? -13.18 27.594 -16.688 1 97.5 216 GLU B O 1
ATOM 4945 N N . PHE B 1 217 ? -11.156 28 -15.812 1 97.06 217 PHE B N 1
ATOM 4946 C CA . PHE B 1 217 ? -10.93 29.281 -16.469 1 97.06 217 PHE B CA 1
ATOM 4947 C C . PHE B 1 217 ? -12.031 30.266 -16.125 1 97.06 217 PHE B C 1
ATOM 4949 O O . PHE B 1 217 ? -12.516 31 -16.984 1 97.06 217 PHE B O 1
ATOM 4956 N N . HIS B 1 218 ? -12.523 30.188 -14.945 1 97.44 218 HIS B N 1
ATOM 4957 C CA . HIS B 1 218 ? -13.414 31.172 -14.352 1 97.44 218 HIS B CA 1
ATOM 4958 C C . HIS B 1 218 ? -12.695 32.031 -13.312 1 97.44 218 HIS B C 1
ATOM 4960 O O . HIS B 1 218 ? -12.328 31.531 -12.242 1 97.44 218 HIS B O 1
ATOM 4966 N N . GLU B 1 219 ? -12.492 33.219 -13.633 1 96.25 219 GLU B N 1
ATOM 4967 C CA . GLU B 1 219 ? -11.828 34.125 -12.703 1 96.25 219 GLU B CA 1
ATOM 4968 C C . GLU B 1 219 ? -12.828 34.75 -11.734 1 96.25 219 GLU B C 1
ATOM 4970 O O . GLU B 1 219 ? -13.812 35.375 -12.156 1 96.25 219 GLU B O 1
ATOM 4975 N N . VAL B 1 220 ? -12.602 34.625 -10.477 1 96.31 220 VAL B N 1
ATOM 4976 C CA . VAL B 1 220 ? -13.5 35.188 -9.469 1 96.31 220 VAL B CA 1
ATOM 4977 C C . VAL B 1 220 ? -13.25 36.688 -9.32 1 96.31 220 VAL B C 1
ATOM 4979 O O . VAL B 1 220 ? -12.109 37.094 -9.086 1 96.31 220 VAL B O 1
ATOM 4982 N N . ILE B 1 221 ? -14.234 37.438 -9.398 1 96.56 221 ILE B N 1
ATOM 4983 C CA . ILE B 1 221 ? -14.172 38.875 -9.273 1 96.56 221 ILE B CA 1
ATOM 4984 C C . ILE B 1 221 ? -14.562 39.281 -7.852 1 96.56 221 ILE B C 1
ATOM 4986 O O . ILE B 1 221 ? -13.938 40.156 -7.258 1 96.56 221 ILE B O 1
ATOM 4990 N N . LYS B 1 222 ? -15.617 38.688 -7.41 1 95.94 222 LYS B N 1
ATOM 4991 C CA . LYS B 1 222 ? -16.125 38.969 -6.07 1 95.94 222 LYS B CA 1
ATOM 4992 C C . LYS B 1 222 ? -16.75 37.719 -5.461 1 95.94 222 LYS B C 1
ATOM 4994 O O . LYS B 1 222 ? -17.375 36.906 -6.168 1 95.94 222 LYS B O 1
ATOM 4999 N N . MET B 1 223 ? -16.453 37.531 -4.266 1 95.69 223 MET B N 1
ATOM 5000 C CA . MET B 1 223 ? -17.031 36.438 -3.516 1 95.69 223 MET B CA 1
ATOM 5001 C C . MET B 1 223 ? -17.5 36.906 -2.135 1 95.69 223 MET B C 1
ATOM 5003 O O . MET B 1 223 ? -16.703 37.438 -1.362 1 95.69 223 MET B O 1
ATOM 5007 N N . GLU B 1 224 ? -18.766 36.781 -1.818 1 96.31 224 GLU B N 1
ATOM 5008 C CA . GLU B 1 224 ? -19.344 37.219 -0.547 1 96.31 224 GLU B CA 1
ATOM 5009 C C . GLU B 1 224 ? -20.609 36.438 -0.222 1 96.31 224 GLU B C 1
ATOM 5011 O O . GLU B 1 224 ? -21.5 36.281 -1.072 1 96.31 224 GLU B O 1
ATOM 5016 N N . GLY B 1 225 ? -20.641 35.938 1.03 1 96.25 225 GLY B N 1
ATOM 5017 C CA . GLY B 1 225 ? -21.812 35.188 1.438 1 96.25 225 GLY B CA 1
ATOM 5018 C C . GLY B 1 225 ? -22.031 33.938 0.611 1 96.25 225 GLY B C 1
ATOM 5019 O O . GLY B 1 225 ? -21.172 33.062 0.563 1 96.25 225 GLY B O 1
ATOM 5020 N N . ASN B 1 226 ? -23.188 34 -0.094 1 97.06 226 ASN B N 1
ATOM 5021 C CA . ASN B 1 226 ? -23.594 32.812 -0.853 1 97.06 226 ASN B CA 1
ATOM 5022 C C . ASN B 1 226 ? -23.422 33.031 -2.354 1 97.06 226 ASN B C 1
ATOM 5024 O O . ASN B 1 226 ? -23.969 32.281 -3.16 1 97.06 226 ASN B O 1
ATOM 5028 N N . GLU B 1 227 ? -22.625 34.062 -2.682 1 97.19 227 GLU B N 1
ATOM 5029 C CA . GLU B 1 227 ? -22.531 34.438 -4.09 1 97.19 227 GLU B CA 1
ATOM 5030 C C . GLU B 1 227 ? -21.078 34.531 -4.543 1 97.19 227 GLU B C 1
ATOM 5032 O O . GLU B 1 227 ? -20.234 35.062 -3.816 1 97.19 227 GLU B O 1
ATOM 5037 N N . VAL B 1 228 ? -20.859 34.031 -5.742 1 98.06 228 VAL B N 1
ATOM 5038 C CA . VAL B 1 228 ? -19.562 34.125 -6.406 1 98.06 228 VAL B CA 1
ATOM 5039 C C . VAL B 1 228 ? -19.734 34.781 -7.773 1 98.06 228 VAL B C 1
ATOM 5041 O O . VAL B 1 228 ? -20.453 34.281 -8.633 1 98.06 228 VAL B O 1
ATOM 5044 N N . VAL B 1 229 ? -19.156 35.906 -7.949 1 98 229 VAL B N 1
ATOM 5045 C CA . VAL B 1 229 ? -19.172 36.625 -9.234 1 98 229 VAL B CA 1
ATOM 5046 C C . VAL B 1 229 ? -17.875 36.344 -9.984 1 98 229 VAL B C 1
ATOM 5048 O O . VAL B 1 229 ? -16.781 36.594 -9.484 1 98 229 VAL B O 1
ATOM 5051 N N . THR B 1 230 ? -18.031 35.75 -11.195 1 97.69 230 THR B N 1
ATOM 5052 C CA . THR B 1 230 ? -16.875 35.469 -12.039 1 97.69 230 THR B CA 1
ATOM 5053 C C . THR B 1 230 ? -16.953 36.281 -13.328 1 97.69 230 THR B C 1
ATOM 5055 O O . THR B 1 230 ? -17.938 37 -13.578 1 97.69 230 THR B O 1
ATOM 5058 N N . ASN B 1 231 ? -15.883 36.219 -14.141 1 97.31 231 ASN B N 1
ATOM 5059 C CA . ASN B 1 231 ? -15.859 36.875 -15.445 1 97.31 231 ASN B CA 1
ATOM 5060 C C . ASN B 1 231 ? -16.828 36.219 -16.422 1 97.31 231 ASN B C 1
ATOM 5062 O O . ASN B 1 231 ? -17.078 36.75 -17.5 1 97.31 231 ASN B O 1
ATOM 5066 N N . LYS B 1 232 ? -17.406 35.094 -16.047 1 97.31 232 LYS B N 1
ATOM 5067 C CA . LYS B 1 232 ? -18.297 34.375 -16.953 1 97.31 232 LYS B CA 1
ATOM 5068 C C . LYS B 1 232 ? -19.703 34.25 -16.359 1 97.31 232 LYS B C 1
ATOM 5070 O O . LYS B 1 232 ? -20.516 33.438 -16.812 1 97.31 232 LYS B O 1
ATOM 5075 N N . GLY B 1 233 ? -19.906 35.031 -15.305 1 96.31 233 GLY B N 1
ATOM 5076 C CA . GLY B 1 233 ? -21.25 35.031 -14.734 1 96.31 233 GLY B CA 1
ATOM 5077 C C . GLY B 1 233 ? -21.25 34.875 -13.219 1 96.31 233 GLY B C 1
ATOM 5078 O O . GLY B 1 233 ? -20.188 34.781 -12.602 1 96.31 233 GLY B O 1
ATOM 5079 N N . THR B 1 234 ? -22.469 34.938 -12.664 1 97.75 234 THR B N 1
ATOM 5080 C CA . THR B 1 234 ? -22.656 34.844 -11.219 1 97.75 234 THR B CA 1
ATOM 5081 C C . THR B 1 234 ? -23.25 33.469 -10.844 1 97.75 234 THR B C 1
ATOM 5083 O O . THR B 1 234 ? -24.109 32.938 -11.539 1 97.75 234 THR B O 1
ATOM 5086 N N . MET B 1 235 ? -22.688 32.938 -9.766 1 97.44 235 MET B N 1
ATOM 5087 C CA . MET B 1 235 ? -23.172 31.672 -9.211 1 97.44 235 MET B CA 1
ATOM 5088 C C . MET B 1 235 ? -23.594 31.844 -7.754 1 97.44 235 MET B C 1
ATOM 5090 O O . MET B 1 235 ? -23 32.625 -7.023 1 97.44 235 MET B O 1
ATOM 5094 N N . LYS B 1 236 ? -24.641 31.094 -7.348 1 97.25 236 LYS B N 1
ATOM 5095 C CA . LYS B 1 236 ? -25.109 31.125 -5.965 1 97.25 236 LYS B CA 1
ATOM 5096 C C . LYS B 1 236 ? -25.203 29.703 -5.398 1 97.25 236 LYS B C 1
ATOM 5098 O O . LYS B 1 236 ? -25.578 28.766 -6.105 1 97.25 236 LYS B O 1
ATOM 5103 N N . GLY B 1 237 ? -24.844 29.516 -4.215 1 96.62 237 GLY B N 1
ATOM 5104 C CA . GLY B 1 237 ? -24.938 28.266 -3.484 1 96.62 237 GLY B CA 1
ATOM 5105 C C . GLY B 1 237 ? -25.25 28.453 -2.01 1 96.62 237 GLY B C 1
ATOM 5106 O O . GLY B 1 237 ? -24.984 29.531 -1.45 1 96.62 237 GLY B O 1
ATOM 5107 N N . GLU B 1 238 ? -25.859 27.469 -1.361 1 98.25 238 GLU B N 1
ATOM 5108 C CA . GLU B 1 238 ? -26.094 27.531 0.076 1 98.25 238 GLU B CA 1
ATOM 5109 C C . GLU B 1 238 ? -24.812 27.812 0.847 1 98.25 238 GLU B C 1
ATOM 5111 O O . GLU B 1 238 ? -24.797 28.625 1.768 1 98.25 238 GLU B O 1
ATOM 5116 N N . VAL B 1 239 ? -23.766 27.125 0.425 1 98.38 239 VAL B N 1
ATOM 5117 C CA . VAL B 1 239 ? -22.453 27.312 1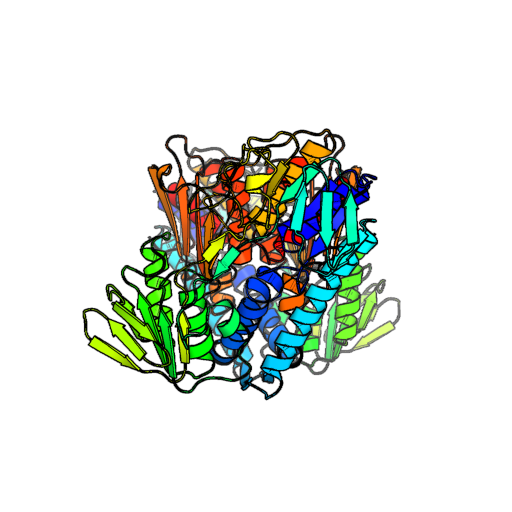.034 1 98.38 239 VAL B CA 1
ATOM 5118 C C . VAL B 1 239 ? -21.406 27.609 -0.048 1 98.38 239 VAL B C 1
ATOM 5120 O O . VAL B 1 239 ? -21.406 26.969 -1.103 1 98.38 239 VAL B O 1
ATOM 5123 N N . VAL B 1 240 ? -20.656 28.609 0.144 1 98.69 240 VAL B N 1
ATOM 5124 C CA . VAL B 1 240 ? -19.484 28.906 -0.686 1 98.69 240 VAL B CA 1
ATOM 5125 C C . VAL B 1 240 ? -18.203 28.656 0.111 1 98.69 240 VAL B C 1
ATOM 5127 O O . VAL B 1 240 ? -18.078 29.125 1.244 1 98.69 240 VAL B O 1
ATOM 5130 N N . VAL B 1 241 ? -17.328 27.859 -0.454 1 98.69 241 VAL B N 1
ATOM 5131 C CA . VAL B 1 241 ? -16.078 27.5 0.195 1 98.69 241 VAL B CA 1
ATOM 5132 C C . VAL B 1 241 ? -14.906 28.172 -0.537 1 98.69 241 VAL B C 1
ATOM 5134 O O . VAL B 1 241 ? -14.773 28.031 -1.756 1 98.69 241 VAL B O 1
ATOM 5137 N N . SER B 1 242 ? -14.117 28.875 0.189 1 98.19 242 SER B N 1
ATOM 5138 C CA . SER B 1 242 ? -12.867 29.406 -0.352 1 98.19 242 SER B CA 1
ATOM 5139 C C . SER B 1 242 ? -11.703 28.453 -0.122 1 98.19 242 SER B C 1
ATOM 5141 O O . SER B 1 242 ? -11.281 28.25 1.017 1 98.19 242 SER B O 1
ATOM 5143 N N . ALA B 1 243 ? -11.219 27.828 -1.146 1 97.06 243 ALA B N 1
ATOM 5144 C CA . ALA B 1 243 ? -10.016 27 -1.15 1 97.06 243 ALA B CA 1
ATOM 5145 C C . ALA B 1 243 ? -8.938 27.609 -2.047 1 97.06 243 ALA B C 1
ATOM 5147 O O . ALA B 1 243 ? -8.391 26.922 -2.916 1 97.06 243 ALA B O 1
ATOM 5148 N N . MET B 1 244 ? -8.57 28.828 -1.792 1 94.38 244 MET B N 1
ATOM 5149 C CA . MET B 1 244 ? -7.742 29.594 -2.717 1 94.38 244 MET B CA 1
ATOM 5150 C C . MET B 1 244 ? -6.348 29.828 -2.139 1 94.38 244 MET B C 1
ATOM 5152 O O . MET B 1 244 ? -5.641 30.734 -2.568 1 94.38 244 MET B O 1
ATOM 5156 N N . GLY B 1 245 ? -6.051 29.094 -1.181 1 92.19 245 GLY B N 1
ATOM 5157 C CA . GLY B 1 245 ? -4.691 29.203 -0.671 1 92.19 245 GLY B CA 1
ATOM 5158 C C . GLY B 1 245 ? -4.629 29.625 0.78 1 92.19 245 GLY B C 1
ATOM 5159 O O . GLY B 1 245 ? -5.656 29.938 1.389 1 92.19 245 GLY B O 1
ATOM 5160 N N . ARG B 1 246 ? -3.43 29.594 1.359 1 95.75 246 ARG B N 1
ATOM 5161 C CA . ARG B 1 246 ? -3.152 29.922 2.754 1 95.75 246 ARG B CA 1
ATOM 5162 C C . ARG B 1 246 ? -2 30.922 2.863 1 95.75 246 ARG B C 1
ATOM 5164 O O . ARG B 1 246 ? -1.232 31.094 1.915 1 95.75 246 ARG B O 1
ATOM 5171 N N . ARG B 1 247 ? -1.908 31.578 3.951 1 96 247 ARG B N 1
ATOM 5172 C CA . ARG B 1 247 ? -0.82 32.5 4.246 1 96 247 ARG B CA 1
ATOM 5173 C C . ARG B 1 247 ? -0.114 32.125 5.543 1 96 247 ARG B C 1
ATOM 5175 O O . ARG B 1 247 ? -0.75 31.656 6.488 1 96 247 ARG B O 1
ATOM 5182 N N . PRO B 1 248 ? 1.225 32.344 5.57 1 97.44 248 PRO B N 1
ATOM 5183 C CA . PRO B 1 248 ? 1.938 32.031 6.812 1 97.44 248 PRO B CA 1
ATOM 5184 C C . PRO B 1 248 ? 1.46 32.875 7.988 1 97.44 248 PRO B C 1
ATOM 5186 O O . PRO B 1 248 ? 1.142 34.062 7.809 1 97.44 248 PRO B O 1
ATOM 5189 N N . VAL B 1 249 ? 1.414 32.281 9.172 1 97.38 249 VAL B N 1
ATOM 5190 C CA . VAL B 1 249 ? 1.072 33 10.398 1 97.38 249 VAL B CA 1
ATOM 5191 C C . VAL B 1 249 ? 2.342 33.312 11.195 1 97.38 249 VAL B C 1
ATOM 5193 O O . VAL B 1 249 ? 3.012 32.375 11.672 1 97.38 249 VAL B O 1
ATOM 5196 N N . LEU B 1 250 ? 2.672 34.531 11.359 1 98 250 LEU B N 1
ATOM 5197 C CA . LEU B 1 250 ? 3.867 34.938 12.102 1 98 250 LEU B CA 1
ATOM 5198 C C . LEU B 1 250 ? 3.523 35.25 13.547 1 98 250 LEU B C 1
ATOM 5200 O O . LEU B 1 250 ? 2.535 35.969 13.812 1 98 250 LEU B O 1
ATOM 5204 N N . PRO B 1 251 ? 4.32 34.75 14.445 1 98.06 251 PRO B N 1
ATOM 5205 C CA . PRO B 1 251 ? 4.105 35.188 15.828 1 98.06 251 PRO B CA 1
ATOM 5206 C C . PRO B 1 251 ? 4.285 36.719 16 1 98.06 251 PRO B C 1
ATOM 5208 O O . PRO B 1 251 ? 5.184 37.312 15.406 1 98.06 251 PRO B O 1
ATOM 5211 N N . GLU B 1 252 ? 3.467 37.25 16.891 1 97.88 252 GLU B N 1
ATOM 5212 C CA . GLU B 1 252 ? 3.596 38.688 17.188 1 97.88 252 GLU B CA 1
ATOM 5213 C C . GLU B 1 252 ? 4.969 39 17.781 1 97.88 252 GLU B C 1
ATOM 5215 O O . GLU B 1 252 ? 5.438 38.312 18.688 1 97.88 252 GLU B O 1
ATOM 5220 N N . GLY B 1 253 ? 5.648 39.969 17.234 1 98.19 253 GLY B N 1
ATOM 5221 C CA . GLY B 1 253 ? 6.91 40.438 17.781 1 98.19 253 GLY B CA 1
ATOM 5222 C C . GLY B 1 253 ? 8.117 39.75 17.172 1 98.19 253 GLY B C 1
ATOM 5223 O O . GLY B 1 253 ? 9.258 40.125 17.453 1 98.19 253 GLY B O 1
ATOM 5224 N N . LEU B 1 254 ? 7.871 38.75 16.266 1 98.44 254 LEU B N 1
ATOM 5225 C CA . LEU B 1 254 ? 8.984 38 15.719 1 98.44 254 LEU B CA 1
ATOM 5226 C C . LEU B 1 254 ? 9.945 38.906 14.961 1 98.44 254 LEU B C 1
ATOM 5228 O O . LEU B 1 254 ? 11.133 38.969 15.281 1 98.44 254 LEU B O 1
ATOM 5232 N N . THR B 1 255 ? 9.43 39.656 13.977 1 97.44 255 THR B N 1
ATOM 5233 C CA . THR B 1 255 ? 10.273 40.438 13.078 1 97.44 255 THR B CA 1
ATOM 5234 C C . THR B 1 255 ? 10.789 41.688 13.781 1 97.44 255 THR B C 1
ATOM 5236 O O . THR B 1 255 ? 11.758 42.312 13.32 1 97.44 255 THR B O 1
ATOM 5239 N N . LYS B 1 256 ? 10.148 42.094 14.875 1 97.5 256 LYS B N 1
ATOM 5240 C CA . LYS B 1 256 ? 10.586 43.25 15.648 1 97.5 256 LYS B CA 1
ATOM 5241 C C . LYS B 1 256 ? 11.797 42.906 16.516 1 97.5 256 LYS B C 1
ATOM 5243 O O . LYS B 1 256 ? 12.664 43.75 16.75 1 97.5 256 LYS B O 1
ATOM 5248 N N . ASN B 1 257 ? 11.852 41.688 16.953 1 97.88 257 ASN B N 1
ATOM 5249 C CA . ASN B 1 257 ? 12.828 41.344 17.984 1 97.88 257 ASN B CA 1
ATOM 5250 C C . ASN B 1 257 ? 13.945 40.469 17.438 1 97.88 257 ASN B C 1
ATOM 5252 O O . ASN B 1 257 ? 14.992 40.312 18.062 1 97.88 257 ASN B O 1
ATOM 5256 N N . TYR B 1 258 ? 13.719 39.844 16.297 1 98.25 258 TYR B N 1
ATOM 5257 C CA . TYR B 1 258 ? 14.727 38.969 15.703 1 98.25 258 TYR B CA 1
ATOM 5258 C C . TYR B 1 258 ? 14.969 39.344 14.242 1 98.25 258 TYR B C 1
ATOM 5260 O O . TYR B 1 258 ? 14.086 39.875 13.578 1 98.25 258 TYR B O 1
ATOM 5268 N N . ASN B 1 259 ? 16.172 39.062 13.75 1 96.94 259 ASN B N 1
ATOM 5269 C CA . ASN B 1 259 ? 16.531 39.25 12.352 1 96.94 259 ASN B CA 1
ATOM 5270 C C . ASN B 1 259 ? 16.062 38.062 11.492 1 96.94 259 ASN B C 1
ATOM 5272 O O . ASN B 1 259 ? 16.875 37.219 11.133 1 96.94 259 ASN B O 1
ATOM 5276 N N . VAL B 1 260 ? 14.812 38.125 11.125 1 97.75 260 VAL B N 1
ATOM 5277 C CA . VAL B 1 260 ? 14.211 37.062 10.328 1 97.75 260 VAL B CA 1
ATOM 5278 C C . VAL B 1 260 ? 13.633 37.625 9.039 1 97.75 260 VAL B C 1
ATOM 5280 O O . VAL B 1 260 ? 12.867 38.594 9.07 1 97.75 260 VAL B O 1
ATOM 5283 N N . LYS B 1 261 ? 14.039 37.125 7.871 1 98 261 LYS B N 1
ATOM 5284 C CA . LYS B 1 261 ? 13.523 37.531 6.578 1 98 261 LYS B CA 1
ATOM 5285 C C . LYS B 1 261 ? 12.203 36.844 6.258 1 98 261 LYS B C 1
ATOM 5287 O O . LYS B 1 261 ? 12.117 35.625 6.301 1 98 261 LYS B O 1
ATOM 5292 N N . VAL B 1 262 ? 11.219 37.625 5.934 1 97.75 262 VAL B N 1
ATOM 5293 C CA . VAL B 1 262 ? 9.883 37.125 5.645 1 97.75 262 VAL B CA 1
ATOM 5294 C C . VAL B 1 262 ? 9.391 37.656 4.309 1 97.75 262 VAL B C 1
ATOM 5296 O O . VAL B 1 262 ? 9.578 38.844 4.012 1 97.75 262 VAL B O 1
ATOM 5299 N N . ASN B 1 263 ? 8.898 36.781 3.432 1 95.69 263 ASN B N 1
ATOM 5300 C CA . ASN B 1 263 ? 8.203 37.188 2.215 1 95.69 263 ASN B CA 1
ATOM 5301 C C . ASN B 1 263 ? 6.75 36.719 2.215 1 95.69 263 ASN B C 1
ATOM 5303 O O . ASN B 1 263 ? 6.223 36.312 3.252 1 95.69 263 ASN B O 1
ATOM 5307 N N . GLU B 1 264 ? 6.109 36.906 1.126 1 92.44 264 GLU B N 1
ATOM 5308 C CA . GLU B 1 264 ? 4.688 36.562 1.038 1 92.44 264 GLU B CA 1
ATOM 5309 C C . GLU B 1 264 ? 4.449 35.062 1.223 1 92.44 264 GLU B C 1
ATOM 5311 O O . GLU B 1 264 ? 3.354 34.656 1.61 1 92.44 264 GLU B O 1
ATOM 5316 N N . LYS B 1 265 ? 5.492 34.312 0.983 1 94 265 LYS B N 1
ATOM 5317 C CA . LYS B 1 265 ? 5.348 32.875 1.02 1 94 265 LYS B CA 1
ATOM 5318 C C . LYS B 1 265 ? 5.719 32.312 2.393 1 94 265 LYS B C 1
ATOM 5320 O O . LYS B 1 265 ? 5.395 31.172 2.711 1 94 265 LYS B O 1
ATOM 5325 N N . GLY B 1 266 ? 6.477 33.188 3.201 1 98.06 266 GLY B N 1
ATOM 5326 C CA . GLY B 1 266 ? 6.824 32.75 4.543 1 98.06 266 GLY B CA 1
ATOM 5327 C C . GLY B 1 266 ? 8.211 33.188 4.973 1 98.06 266 GLY B C 1
ATOM 5328 O O . GLY B 1 266 ? 8.797 34.062 4.371 1 98.06 266 GLY B O 1
ATOM 5329 N N . ILE B 1 267 ? 8.695 32.531 6.016 1 98.62 267 ILE B N 1
ATOM 5330 C CA . ILE B 1 267 ? 10.008 32.844 6.57 1 98.62 267 ILE B CA 1
ATOM 5331 C C . ILE B 1 267 ? 11.094 32.156 5.719 1 98.62 267 ILE B C 1
ATOM 5333 O O . ILE B 1 267 ? 10.977 30.984 5.375 1 98.62 267 ILE B O 1
ATOM 5337 N N . ALA B 1 268 ? 12.086 32.938 5.297 1 98.19 268 ALA B N 1
ATOM 5338 C CA . ALA B 1 268 ? 13.242 32.344 4.617 1 98.19 268 ALA B CA 1
ATOM 5339 C C . ALA B 1 268 ? 14.117 31.562 5.594 1 98.19 268 ALA B C 1
ATOM 5341 O O . ALA B 1 268 ? 14.453 32.062 6.668 1 98.19 268 ALA B O 1
ATOM 5342 N N . VAL B 1 269 ? 14.398 30.344 5.301 1 98.19 269 VAL B N 1
ATOM 5343 C CA . VAL B 1 269 ? 15.25 29.516 6.16 1 98.19 269 VAL B CA 1
ATOM 5344 C C . VAL B 1 269 ? 16.328 28.844 5.32 1 98.19 269 VAL B C 1
ATOM 5346 O O . VAL B 1 269 ? 16.172 28.688 4.105 1 98.19 269 VAL B O 1
ATOM 5349 N N . ARG B 1 270 ? 17.516 28.5 5.957 1 96.75 270 ARG B N 1
ATOM 5350 C CA . ARG B 1 270 ? 18.516 27.625 5.359 1 96.75 270 ARG B CA 1
ATOM 5351 C C . ARG B 1 270 ? 18.062 26.172 5.371 1 96.75 270 ARG B C 1
ATOM 5353 O O . ARG B 1 270 ? 16.984 25.859 5.891 1 96.75 270 ARG B O 1
ATOM 5360 N N . ARG B 1 271 ? 18.719 25.234 4.809 1 96.56 271 ARG B N 1
ATOM 5361 C CA . ARG B 1 271 ? 18.344 23.844 4.668 1 96.56 271 ARG B CA 1
ATOM 5362 C C . ARG B 1 271 ? 18.344 23.125 6.02 1 96.56 271 ARG B C 1
ATOM 5364 O O . ARG B 1 271 ? 17.781 22.047 6.156 1 96.56 271 ARG B O 1
ATOM 5371 N N . ASN B 1 272 ? 19.016 23.688 6.945 1 98.06 272 ASN B N 1
ATOM 5372 C CA . ASN B 1 272 ? 18.984 23.125 8.297 1 98.06 272 ASN B CA 1
ATOM 5373 C C . ASN B 1 272 ? 17.891 23.766 9.141 1 98.06 272 ASN B C 1
ATOM 5375 O O . ASN B 1 272 ? 17.859 23.594 10.359 1 98.06 272 ASN B O 1
ATOM 5379 N N . MET B 1 273 ? 17 24.594 8.609 1 98.44 273 MET B N 1
ATOM 5380 C CA . MET B 1 273 ? 15.789 25.203 9.164 1 98.44 273 MET B CA 1
ATOM 5381 C C . MET B 1 273 ? 16.125 26.438 9.992 1 98.44 273 MET B C 1
ATOM 5383 O O . MET B 1 273 ? 15.242 27.062 10.562 1 98.44 273 MET B O 1
ATOM 5387 N N . MET B 1 274 ? 17.438 26.797 9.992 1 98.44 274 MET B N 1
ATOM 5388 C CA . MET B 1 274 ? 17.875 28 10.703 1 98.44 274 MET B CA 1
ATOM 5389 C C . MET B 1 274 ? 17.547 29.25 9.906 1 98.44 274 MET B C 1
ATOM 5391 O O . MET B 1 274 ? 17.703 29.281 8.688 1 98.44 274 MET B O 1
ATOM 5395 N N . THR B 1 275 ? 17.062 30.328 10.562 1 98.31 275 THR B N 1
ATOM 5396 C CA . THR B 1 275 ? 16.812 31.625 9.93 1 98.31 275 THR B CA 1
ATOM 5397 C C . THR B 1 275 ? 18.078 32.469 9.891 1 98.31 275 THR B C 1
ATOM 5399 O O . THR B 1 275 ? 19.172 31.953 10.133 1 98.31 275 THR B O 1
ATOM 5402 N N . ASP B 1 276 ? 17.922 33.75 9.461 1 96.62 276 ASP B N 1
ATOM 5403 C CA . ASP B 1 276 ? 19.062 34.656 9.445 1 96.62 276 ASP B CA 1
ATOM 5404 C C . ASP B 1 276 ? 19.516 35 10.859 1 96.62 276 ASP B C 1
ATOM 5406 O O . ASP B 1 276 ? 20.625 35.5 11.062 1 96.62 276 ASP B O 1
ATOM 5410 N N . ASP B 1 277 ? 18.656 34.812 11.82 1 97.56 277 ASP B N 1
ATOM 5411 C CA . ASP B 1 277 ? 19.031 34.875 13.227 1 97.56 277 ASP B CA 1
ATOM 5412 C C . ASP B 1 277 ? 19.438 33.5 13.758 1 97.56 277 ASP B C 1
ATOM 5414 O O . ASP B 1 277 ? 18.641 32.562 13.734 1 97.56 277 ASP B O 1
ATOM 5418 N N . CYS B 1 278 ? 20.578 33.312 14.289 1 96.31 278 CYS B N 1
ATOM 5419 C CA . CYS B 1 278 ? 21.125 32 14.68 1 96.31 278 CYS B CA 1
ATOM 5420 C C . CYS B 1 278 ? 20.359 31.422 15.852 1 96.31 278 CYS B C 1
ATOM 5422 O O . CYS B 1 278 ? 20.469 30.219 16.125 1 96.31 278 CYS B O 1
ATOM 5424 N N . ASP B 1 279 ? 19.547 32.25 16.547 1 97.88 279 ASP B N 1
ATOM 5425 C CA . ASP B 1 279 ? 18.781 31.75 17.688 1 97.88 279 ASP B CA 1
ATOM 5426 C C . ASP B 1 279 ? 17.391 31.312 17.281 1 97.88 279 ASP B C 1
ATOM 5428 O O . ASP B 1 279 ? 16.625 30.812 18.094 1 97.88 279 ASP B O 1
ATOM 5432 N N . VAL B 1 280 ? 17.062 31.531 15.953 1 98.81 280 VAL B N 1
ATOM 5433 C CA . VAL B 1 280 ? 15.688 31.297 15.516 1 98.81 280 VAL B CA 1
ATOM 5434 C C . VAL B 1 280 ? 15.664 30.281 14.383 1 98.81 280 VAL B C 1
ATOM 5436 O O . VAL B 1 280 ? 16.312 30.469 13.352 1 98.81 280 VAL B O 1
ATOM 5439 N N . PHE B 1 281 ? 14.953 29.172 14.586 1 98.81 281 PHE B N 1
ATOM 5440 C CA . PHE B 1 281 ? 14.602 28.203 13.562 1 98.81 281 PHE B CA 1
ATOM 5441 C C . PHE B 1 281 ? 13.133 28.312 13.18 1 98.81 281 PHE B C 1
ATOM 5443 O O . PHE B 1 281 ? 12.328 28.859 13.938 1 98.81 281 PHE B O 1
ATOM 5450 N N . ALA B 1 282 ? 12.781 27.906 11.984 1 98.88 282 ALA B N 1
ATOM 5451 C CA . ALA B 1 282 ? 11.391 27.859 11.547 1 98.88 282 ALA B CA 1
ATOM 5452 C C . ALA B 1 282 ? 11.102 26.594 10.75 1 98.88 282 ALA B C 1
ATOM 5454 O O . ALA B 1 282 ? 11.938 26.141 9.977 1 98.88 282 ALA B O 1
ATOM 5455 N N . VAL B 1 283 ? 9.922 26.016 10.945 1 98.75 283 VAL B N 1
ATOM 5456 C CA . VAL B 1 283 ? 9.555 24.75 10.328 1 98.75 283 VAL B CA 1
ATOM 5457 C C . VAL B 1 283 ? 8.062 24.75 10 1 98.75 283 VAL B C 1
ATOM 5459 O O . VAL B 1 283 ? 7.277 25.453 10.648 1 98.75 283 VAL B O 1
ATOM 5462 N N . GLY B 1 284 ? 7.676 23.922 8.977 1 98.19 284 GLY B N 1
ATOM 5463 C CA . GLY B 1 284 ? 6.277 23.75 8.609 1 98.19 284 GLY B CA 1
ATOM 5464 C C . GLY B 1 284 ? 5.789 24.812 7.637 1 98.19 284 GLY B C 1
ATOM 5465 O O . GLY B 1 284 ? 6.578 25.375 6.883 1 98.19 284 GLY B O 1
ATOM 5466 N N . ASP B 1 285 ? 4.535 25.094 7.68 1 98 285 ASP B N 1
ATOM 5467 C CA . ASP B 1 285 ? 3.893 25.875 6.633 1 98 285 ASP B CA 1
ATOM 5468 C C . ASP B 1 285 ? 4.195 27.375 6.801 1 98 285 ASP B C 1
ATOM 5470 O O . ASP B 1 285 ? 3.906 28.172 5.906 1 98 285 ASP B O 1
ATOM 5474 N N . VAL B 1 286 ? 4.848 27.75 7.891 1 98.56 286 VAL B N 1
ATOM 5475 C CA . VAL B 1 286 ? 5.172 29.156 8.109 1 98.56 286 VAL B CA 1
ATOM 5476 C C . VAL B 1 286 ? 6.371 29.562 7.25 1 98.56 286 VAL B C 1
ATOM 5478 O O . VAL B 1 286 ? 6.637 30.75 7.047 1 98.56 286 VAL B O 1
ATOM 5481 N N . ILE B 1 287 ? 7.102 28.578 6.73 1 98.38 287 ILE B N 1
ATOM 5482 C CA . ILE B 1 287 ? 8.336 28.891 6.012 1 98.38 287 ILE B CA 1
ATOM 5483 C C . ILE B 1 287 ? 8.062 28.938 4.512 1 98.38 287 ILE B C 1
ATOM 5485 O O . ILE B 1 287 ? 7.055 28.391 4.039 1 98.38 287 ILE B O 1
ATOM 5489 N N . ASP B 1 288 ? 8.867 29.656 3.775 1 97.12 288 ASP B N 1
ATOM 5490 C CA . ASP B 1 288 ? 8.852 29.688 2.316 1 97.12 288 ASP B CA 1
ATOM 5491 C C . ASP B 1 288 ? 9.453 28.422 1.724 1 97.12 288 ASP B C 1
ATOM 5493 O O . ASP B 1 288 ? 10.672 28.281 1.645 1 97.12 288 ASP B O 1
ATOM 5497 N N . LYS B 1 289 ? 8.523 27.5 1.283 1 93.25 289 LYS B N 1
ATOM 5498 C CA . LYS B 1 289 ? 8.984 26.234 0.729 1 93.25 289 LYS B CA 1
ATOM 5499 C C . LYS B 1 289 ? 8.031 25.719 -0.345 1 93.25 289 LYS B C 1
ATOM 5501 O O . LYS B 1 289 ? 6.875 26.156 -0.414 1 93.25 289 LYS B O 1
ATOM 5506 N N . PRO B 1 290 ? 8.375 24.812 -1.271 1 82.06 290 PRO B N 1
ATOM 5507 C CA . PRO B 1 290 ? 7.535 24.297 -2.354 1 82.06 290 PRO B CA 1
ATOM 5508 C C . PRO B 1 290 ? 6.504 23.281 -1.865 1 82.06 290 PRO B C 1
ATOM 5510 O O . PRO B 1 290 ? 5.41 23.188 -2.43 1 82.06 290 PRO B O 1
ATOM 5513 N N . ASN B 1 291 ? 6.629 22.469 -0.949 1 82.62 291 ASN B N 1
ATOM 5514 C CA . ASN B 1 291 ? 5.824 21.328 -0.531 1 82.62 291 ASN B CA 1
ATOM 5515 C C . ASN B 1 291 ? 5.32 21.484 0.901 1 82.62 291 ASN B C 1
ATOM 5517 O O . ASN B 1 291 ? 5.84 20.859 1.821 1 82.62 291 ASN B O 1
ATOM 5521 N N . LYS B 1 292 ? 4.184 22.172 1 1 93.25 292 LYS B N 1
ATOM 5522 C CA . LYS B 1 292 ? 3.658 22.391 2.346 1 93.25 292 LYS B CA 1
ATOM 5523 C C . LYS B 1 292 ? 2.699 21.266 2.744 1 93.25 292 LYS B C 1
ATOM 5525 O O . LYS B 1 292 ? 1.48 21.453 2.725 1 93.25 292 LYS B O 1
ATOM 5530 N N . THR B 1 293 ? 3.314 20.078 3.031 1 95.81 293 THR B N 1
ATOM 5531 C CA . THR B 1 293 ? 2.6 18.891 3.51 1 95.81 293 THR B CA 1
ATOM 5532 C C . THR B 1 293 ? 2.934 18.625 4.973 1 95.81 293 THR B C 1
ATOM 5534 O O . THR B 1 293 ? 3.938 19.109 5.492 1 95.81 293 THR B O 1
ATOM 5537 N N . ALA B 1 294 ? 2.061 17.875 5.609 1 97.19 294 ALA B N 1
ATOM 5538 C CA . ALA B 1 294 ? 2.293 17.516 7.008 1 97.19 294 ALA B CA 1
ATOM 5539 C C . ALA B 1 294 ? 3.605 16.766 7.172 1 97.19 294 ALA B C 1
ATOM 5541 O O . ALA B 1 294 ? 4.367 17.016 8.102 1 97.19 294 ALA B O 1
ATOM 5542 N N . HIS B 1 295 ? 3.889 15.852 6.254 1 97.5 295 HIS B N 1
ATOM 5543 C CA . HIS B 1 295 ? 5.086 15.031 6.391 1 97.5 295 HIS B CA 1
ATOM 5544 C C . HIS B 1 295 ? 6.344 15.836 6.082 1 97.5 295 HIS B C 1
ATOM 5546 O O . HIS B 1 295 ? 7.41 15.57 6.641 1 97.5 295 HIS B O 1
ATOM 5552 N N . SER B 1 296 ? 6.336 16.828 5.18 1 97.44 296 SER B N 1
ATOM 5553 C CA . SER B 1 296 ? 7.488 17.703 5.02 1 97.44 296 SER B CA 1
ATOM 5554 C C . SER B 1 296 ? 7.734 18.516 6.285 1 97.44 296 SER B C 1
ATOM 5556 O O . SER B 1 296 ? 8.883 18.719 6.688 1 97.44 296 SER B O 1
ATOM 5558 N N . ALA B 1 297 ? 6.629 18.984 6.922 1 98.06 297 ALA B N 1
ATOM 5559 C CA . ALA B 1 297 ? 6.727 19.75 8.164 1 98.06 297 ALA B CA 1
ATOM 5560 C C . ALA B 1 297 ? 7.348 18.922 9.281 1 98.06 297 ALA B C 1
ATOM 5562 O O . ALA B 1 297 ? 8.219 19.391 10.008 1 98.06 297 ALA B O 1
ATOM 5563 N N . MET B 1 298 ? 6.887 17.688 9.406 1 97.88 298 MET B N 1
ATOM 5564 C CA . MET B 1 298 ? 7.414 16.781 10.43 1 97.88 298 MET B CA 1
ATOM 5565 C C . MET B 1 298 ? 8.898 16.531 10.211 1 97.88 298 MET B C 1
ATOM 5567 O O . MET B 1 298 ? 9.672 16.516 11.172 1 97.88 298 MET B O 1
ATOM 5571 N N . TYR B 1 299 ? 9.266 16.328 8.992 1 97.69 299 TYR B N 1
ATOM 5572 C CA . TYR B 1 299 ? 10.664 16.078 8.648 1 97.69 299 TYR B CA 1
ATOM 5573 C C . TYR B 1 299 ? 11.531 17.297 8.977 1 97.69 299 TYR B C 1
ATOM 5575 O O . TYR B 1 299 ? 12.609 17.156 9.547 1 97.69 299 TYR B O 1
ATOM 5583 N N . GLU B 1 300 ? 11.062 18.484 8.648 1 98.44 300 GLU B N 1
ATOM 5584 C CA . GLU B 1 300 ? 11.758 19.734 8.961 1 98.44 300 GLU B CA 1
ATOM 5585 C C . GLU B 1 300 ? 11.977 19.875 10.469 1 98.44 300 GLU B C 1
ATOM 5587 O O . GLU B 1 300 ? 13.023 20.344 10.906 1 98.44 300 GLU B O 1
ATOM 5592 N N . ALA B 1 301 ? 10.961 19.453 11.211 1 98.62 301 ALA B N 1
ATOM 5593 C CA . ALA B 1 301 ? 11.055 19.516 12.672 1 98.62 301 ALA B CA 1
ATOM 5594 C C . ALA B 1 301 ? 12.164 18.609 13.188 1 98.62 301 ALA B C 1
ATOM 5596 O O . ALA B 1 301 ? 12.898 18.969 14.109 1 98.62 301 ALA B O 1
ATOM 5597 N N . ILE B 1 302 ? 12.242 17.422 12.641 1 98.12 302 ILE B N 1
ATOM 5598 C CA . ILE B 1 302 ? 13.312 16.5 13.008 1 98.12 302 ILE B CA 1
ATOM 5599 C C . ILE B 1 302 ? 14.664 17.109 12.68 1 98.12 302 ILE B C 1
ATOM 5601 O O . ILE B 1 302 ? 15.586 17.094 13.5 1 98.12 302 ILE B O 1
ATOM 5605 N N . VAL B 1 303 ? 14.805 17.719 11.5 1 98.25 303 VAL B N 1
ATOM 5606 C CA . VAL B 1 303 ? 16.047 18.312 11.047 1 98.25 303 VAL B CA 1
ATOM 5607 C C . VAL B 1 303 ? 16.453 19.453 11.984 1 98.25 303 VAL B C 1
ATOM 5609 O O . VAL B 1 303 ? 17.594 19.516 12.438 1 98.25 303 VAL B O 1
ATOM 5612 N N . ALA B 1 304 ? 15.5 20.328 12.305 1 98.62 304 ALA B N 1
ATOM 5613 C CA . ALA B 1 304 ? 15.773 21.438 13.211 1 98.62 304 ALA B CA 1
ATOM 5614 C C . ALA B 1 304 ? 16.203 20.938 14.586 1 98.62 304 ALA B C 1
ATOM 5616 O O . ALA B 1 304 ? 17.188 21.422 15.156 1 98.62 304 ALA B O 1
ATOM 5617 N N . SER B 1 305 ? 15.5 19.938 15.07 1 98.31 305 SER B N 1
ATOM 5618 C CA . SER B 1 305 ? 15.773 19.391 16.391 1 98.31 305 SER B CA 1
ATOM 5619 C C . SER B 1 305 ? 17.141 18.734 16.453 1 98.31 305 SER B C 1
ATOM 5621 O O . SER B 1 305 ? 17.891 18.906 17.422 1 98.31 305 SER B O 1
ATOM 5623 N N . GLN B 1 306 ? 17.406 17.969 15.422 1 97.19 306 GLN B N 1
ATOM 5624 C CA . GLN B 1 306 ? 18.703 17.328 15.352 1 97.19 306 GLN B CA 1
ATOM 5625 C C . GLN B 1 306 ? 19.828 18.359 15.289 1 97.19 306 GLN B C 1
ATOM 5627 O O . GLN B 1 306 ? 20.859 18.219 15.945 1 97.19 306 GLN B O 1
ATOM 5632 N N . THR B 1 307 ? 19.641 19.391 14.492 1 97.38 307 THR B N 1
ATOM 5633 C CA . THR B 1 307 ? 20.625 20.453 14.359 1 97.38 307 THR B CA 1
ATOM 5634 C C . THR B 1 307 ? 20.859 21.156 15.695 1 97.38 307 THR B C 1
ATOM 5636 O O . THR B 1 307 ? 22 21.375 16.094 1 97.38 307 THR B O 1
ATOM 5639 N N . ILE B 1 308 ? 19.828 21.469 16.375 1 97.75 308 ILE B N 1
ATOM 5640 C CA . ILE B 1 308 ? 19.891 22.141 17.672 1 97.75 308 ILE B CA 1
ATOM 5641 C C . ILE B 1 308 ? 20.594 21.25 18.688 1 97.75 308 ILE B C 1
ATOM 5643 O O . ILE B 1 308 ? 21.344 21.75 19.531 1 97.75 308 ILE B O 1
ATOM 5647 N N . SER B 1 309 ? 20.375 19.938 18.594 1 96.25 309 SER B N 1
ATOM 5648 C CA . SER B 1 309 ? 20.906 18.984 19.578 1 96.25 309 SER B CA 1
ATOM 5649 C C . SER B 1 309 ? 22.344 18.609 19.25 1 96.25 309 SER B C 1
ATOM 5651 O O . SER B 1 309 ? 22.938 17.75 19.922 1 96.25 309 SER B O 1
ATOM 5653 N N . GLY B 1 310 ? 22.875 19.094 18.172 1 95.12 310 GLY B N 1
ATOM 5654 C CA . GLY B 1 310 ? 24.297 18.891 17.922 1 95.12 310 GLY B CA 1
ATOM 5655 C C . GLY B 1 310 ? 24.562 17.891 16.812 1 95.12 310 GLY B C 1
ATOM 5656 O O . GLY B 1 310 ? 25.719 17.484 16.609 1 95.12 310 GLY B O 1
ATOM 5657 N N . THR B 1 311 ? 23.531 17.422 16.109 1 93.88 311 THR B N 1
ATOM 5658 C CA . THR B 1 311 ? 23.672 16.531 14.961 1 93.88 311 THR B CA 1
ATOM 5659 C C . THR B 1 311 ? 23.141 17.203 13.695 1 93.88 311 THR B C 1
ATOM 5661 O O . THR B 1 311 ? 22.031 16.891 13.258 1 93.88 311 THR B O 1
ATOM 5664 N N . PRO B 1 312 ? 23.953 18 13.164 1 94.62 312 PRO B N 1
ATOM 5665 C CA . PRO B 1 312 ? 23.484 18.797 12.031 1 94.62 312 PRO B CA 1
ATOM 5666 C C . PRO B 1 312 ? 22.922 17.938 10.898 1 94.62 312 PRO B C 1
ATOM 5668 O O . PRO B 1 312 ? 23.484 16.891 10.586 1 94.62 312 PRO B O 1
ATOM 5671 N N . MET B 1 313 ? 21.781 18.359 10.359 1 95.94 313 MET B N 1
ATOM 5672 C CA . MET B 1 313 ? 21.062 17.719 9.258 1 95.94 313 MET B CA 1
ATOM 5673 C C . MET B 1 313 ? 20.469 18.766 8.32 1 95.94 313 MET B C 1
ATOM 5675 O O . MET B 1 313 ? 20.25 19.906 8.711 1 95.94 313 MET B O 1
ATOM 5679 N N . GLU B 1 314 ? 20.266 18.359 7.078 1 96.88 314 GLU B N 1
ATOM 5680 C CA . GLU B 1 314 ? 19.672 19.266 6.086 1 96.88 314 GLU B CA 1
ATOM 5681 C C . GLU B 1 314 ? 18.5 18.609 5.375 1 96.88 314 GLU B C 1
ATOM 5683 O O . GLU B 1 314 ? 18.484 17.391 5.172 1 96.88 314 GLU B O 1
ATOM 5688 N N . VAL B 1 315 ? 17.531 19.391 5 1 95.25 315 VAL B N 1
ATOM 5689 C CA . VAL B 1 315 ? 16.359 18.906 4.297 1 95.25 315 VAL B CA 1
ATOM 5690 C C . VAL B 1 315 ? 16.641 18.812 2.801 1 95.25 315 VAL B C 1
ATOM 5692 O O . VAL B 1 315 ? 17.344 19.672 2.242 1 95.25 315 VAL B O 1
ATOM 5695 N N . SER B 1 316 ? 16.188 17.734 2.217 1 90.44 316 SER B N 1
ATOM 5696 C CA . SER B 1 316 ? 16.047 17.625 0.768 1 90.44 316 SER B CA 1
ATOM 5697 C C . SER B 1 316 ? 14.586 17.406 0.37 1 90.44 316 SER B C 1
ATOM 5699 O O . SER B 1 316 ? 13.953 16.438 0.797 1 90.44 316 SER B O 1
ATOM 5701 N N . TYR B 1 317 ? 14.117 18.328 -0.456 1 92.75 317 TYR B N 1
ATOM 5702 C CA . TYR B 1 317 ? 12.695 18.297 -0.782 1 92.75 317 TYR B CA 1
ATOM 5703 C C . TYR B 1 317 ? 12.438 17.438 -2.021 1 92.75 317 TYR B C 1
ATOM 5705 O O . TYR B 1 317 ? 11.289 17.156 -2.355 1 92.75 317 TYR B O 1
ATOM 5713 N N . GLU B 1 318 ? 13.406 16.953 -2.699 1 89.19 318 GLU B N 1
ATOM 5714 C CA . GLU B 1 318 ? 13.273 16.297 -3.998 1 89.19 318 GLU B CA 1
ATOM 5715 C C . GLU B 1 318 ? 12.508 14.992 -3.881 1 89.19 318 GLU B C 1
ATOM 5717 O O . GLU B 1 318 ? 11.836 14.578 -4.824 1 89.19 318 GLU B O 1
ATOM 5722 N N . CYS B 1 319 ? 12.539 14.383 -2.754 1 94.62 319 CYS B N 1
ATOM 5723 C CA . CYS B 1 319 ? 11.953 13.047 -2.641 1 94.62 319 CYS B CA 1
ATOM 5724 C C . CYS B 1 319 ? 10.82 13.039 -1.621 1 94.62 319 CYS B C 1
ATOM 5726 O O . CYS B 1 319 ? 10.617 12.039 -0.923 1 94.62 319 CYS B O 1
ATOM 5728 N N . ILE B 1 320 ? 10.148 14.133 -1.462 1 97.44 320 ILE B N 1
ATOM 5729 C CA . ILE B 1 320 ? 8.984 14.195 -0.593 1 97.44 320 ILE B CA 1
ATOM 5730 C C . ILE B 1 320 ? 7.711 13.992 -1.419 1 97.44 320 ILE B C 1
ATOM 5732 O O . ILE B 1 320 ? 7.379 14.812 -2.271 1 97.44 320 ILE B O 1
ATOM 5736 N N . PRO B 1 321 ? 7.035 12.883 -1.184 1 98 321 PRO B N 1
ATOM 5737 C CA . PRO B 1 321 ? 5.852 12.586 -1.993 1 98 321 PRO B CA 1
ATOM 5738 C C . PRO B 1 321 ? 4.656 13.469 -1.634 1 98 321 PRO B C 1
ATOM 5740 O O . PRO B 1 321 ? 4.656 14.125 -0.587 1 98 321 PRO B O 1
ATOM 5743 N N . LYS B 1 322 ? 3.689 13.562 -2.549 1 96.94 322 LYS B N 1
ATOM 5744 C CA . LYS B 1 322 ? 2.406 14.234 -2.363 1 96.94 322 LYS B CA 1
ATOM 5745 C C . LYS B 1 322 ? 1.253 13.359 -2.844 1 96.94 322 LYS B C 1
ATOM 5747 O O . LYS B 1 322 ? 1.389 12.633 -3.83 1 96.94 322 LYS B O 1
ATOM 5752 N N . VAL B 1 323 ? 0.202 13.445 -2.115 1 97.69 323 VAL B N 1
ATOM 5753 C CA . VAL B 1 323 ? -0.959 12.648 -2.5 1 97.69 323 VAL B CA 1
ATOM 5754 C C . VAL B 1 323 ? -2.219 13.508 -2.443 1 97.69 323 VAL B C 1
ATOM 5756 O O . VAL B 1 323 ? -2.383 14.32 -1.527 1 97.69 323 VAL B O 1
ATOM 5759 N N . ILE B 1 324 ? -3.043 13.438 -3.416 1 97.25 324 ILE B N 1
ATOM 5760 C CA . ILE B 1 324 ? -4.402 13.961 -3.34 1 97.25 324 ILE B CA 1
ATOM 5761 C C . ILE B 1 324 ? -5.383 12.82 -3.072 1 97.25 324 ILE B C 1
ATOM 5763 O O . ILE B 1 324 ? -5.371 11.805 -3.775 1 97.25 324 ILE B O 1
ATOM 5767 N N . TYR B 1 325 ? -6.184 12.977 -2.08 1 97.69 325 TYR B N 1
ATOM 5768 C CA . TYR B 1 325 ? -7.148 11.961 -1.68 1 97.69 325 TYR B CA 1
ATOM 5769 C C . TYR B 1 325 ? -8.469 12.133 -2.426 1 97.69 325 TYR B C 1
ATOM 5771 O O . TYR B 1 325 ? -9.508 12.375 -1.811 1 97.69 325 TYR B O 1
ATOM 5779 N N . SER B 1 326 ? -8.383 12.031 -3.715 1 97.44 326 SER B N 1
ATOM 5780 C CA . SER B 1 326 ? -9.523 11.891 -4.613 1 97.44 326 SER B CA 1
ATOM 5781 C C . SER B 1 326 ? -9.758 10.43 -4.996 1 97.44 326 SER B C 1
ATOM 5783 O O . SER B 1 326 ? -9 9.555 -4.586 1 97.44 326 SER B O 1
ATOM 5785 N N . ASP B 1 327 ? -10.867 10.188 -5.641 1 97.25 327 ASP B N 1
ATOM 5786 C CA . ASP B 1 327 ? -11.141 8.883 -6.23 1 97.25 327 ASP B CA 1
ATOM 5787 C C . ASP B 1 327 ? -11.172 8.961 -7.754 1 97.25 327 ASP B C 1
ATOM 5789 O O . ASP B 1 327 ? -12.188 9.359 -8.336 1 97.25 327 ASP B O 1
ATOM 5793 N N . PRO B 1 328 ? -10.094 8.469 -8.406 1 97.56 328 PRO B N 1
ATOM 5794 C CA . PRO B 1 328 ? -8.922 7.781 -7.859 1 97.56 328 PRO B CA 1
ATOM 5795 C C . PRO B 1 328 ? -7.953 8.734 -7.156 1 97.56 328 PRO B C 1
ATOM 5797 O O . PRO B 1 328 ? -7.934 9.93 -7.453 1 97.56 328 PRO B O 1
ATOM 5800 N N . GLN B 1 329 ? -7.164 8.156 -6.195 1 98.38 329 GLN B N 1
ATOM 5801 C CA . GLN B 1 329 ? -6.062 8.898 -5.594 1 98.38 329 GLN B CA 1
ATOM 5802 C C . GLN B 1 329 ? -4.957 9.156 -6.613 1 98.38 329 GLN B C 1
ATOM 5804 O O . GLN B 1 329 ? -4.836 8.438 -7.605 1 98.38 329 GLN B O 1
ATOM 5809 N N . VAL B 1 330 ? -4.207 10.188 -6.383 1 98.56 330 VAL B N 1
ATOM 5810 C CA . VAL B 1 330 ? -3.035 10.469 -7.203 1 98.56 330 VAL B CA 1
ATOM 5811 C C . VAL B 1 330 ? -1.838 10.773 -6.305 1 98.56 330 VAL B C 1
ATOM 5813 O O . VAL B 1 330 ? -1.894 11.68 -5.469 1 98.56 330 VAL B O 1
ATOM 5816 N N . GLY B 1 331 ? -0.812 9.953 -6.387 1 98.25 331 GLY B N 1
ATOM 5817 C CA . GLY B 1 331 ? 0.448 10.195 -5.703 1 98.25 331 GLY B CA 1
ATOM 5818 C C . GLY B 1 331 ? 1.591 10.508 -6.648 1 98.25 331 GLY B C 1
ATOM 5819 O O . GLY B 1 331 ? 1.697 9.914 -7.723 1 98.25 331 GLY B O 1
ATOM 5820 N N . ILE B 1 332 ? 2.441 11.492 -6.293 1 97.88 332 ILE B N 1
ATOM 5821 C CA . ILE B 1 332 ? 3.594 11.836 -7.121 1 97.88 332 ILE B CA 1
ATOM 5822 C C . ILE B 1 332 ? 4.832 12 -6.238 1 97.88 332 ILE B C 1
ATOM 5824 O O . ILE B 1 332 ? 4.715 12.281 -5.043 1 97.88 332 ILE B O 1
ATOM 5828 N N . VAL B 1 333 ? 5.938 11.844 -6.812 1 98.12 333 VAL B N 1
ATOM 5829 C CA . VAL B 1 333 ? 7.215 12.078 -6.148 1 98.12 333 VAL B CA 1
ATOM 5830 C C . VAL B 1 333 ? 8.297 12.367 -7.188 1 98.12 333 VAL B C 1
ATOM 5832 O O . VAL B 1 333 ? 8.203 11.906 -8.328 1 98.12 333 VAL B O 1
ATOM 5835 N N . GLY B 1 334 ? 9.273 13.164 -6.824 1 97.06 334 GLY B N 1
ATOM 5836 C CA . GLY B 1 334 ? 10.414 13.414 -7.688 1 97.06 334 GLY B CA 1
ATOM 5837 C C . GLY B 1 334 ? 10.242 14.633 -8.57 1 97.06 334 GLY B C 1
ATOM 5838 O O . GLY B 1 334 ? 9.492 15.547 -8.234 1 97.06 334 GLY B O 1
ATOM 5839 N N . VAL B 1 335 ? 11.086 14.695 -9.656 1 95.75 335 VAL B N 1
ATOM 5840 C CA . VAL B 1 335 ? 11.164 15.875 -10.508 1 95.75 335 VAL B CA 1
ATOM 5841 C C . VAL B 1 335 ? 10.875 15.492 -11.953 1 95.75 335 VAL B C 1
ATOM 5843 O O . VAL B 1 335 ? 11.781 15.062 -12.68 1 95.75 335 VAL B O 1
ATOM 5846 N N . PRO B 1 336 ? 9.688 15.758 -12.367 1 95.12 336 PRO B N 1
ATOM 5847 C CA . PRO B 1 336 ? 9.312 15.32 -13.719 1 95.12 336 PRO B CA 1
ATOM 5848 C C . PRO B 1 336 ? 10.203 15.922 -14.797 1 95.12 336 PRO B C 1
ATOM 5850 O O . PRO B 1 336 ? 10.453 15.281 -15.828 1 95.12 336 PRO B O 1
ATOM 5853 N N . GLU B 1 337 ? 10.75 17.141 -14.594 1 95.69 337 GLU B N 1
ATOM 5854 C CA . GLU B 1 337 ? 11.555 17.844 -15.594 1 95.69 337 GLU B CA 1
ATOM 5855 C C . GLU B 1 337 ? 12.875 17.125 -15.844 1 95.69 337 GLU B C 1
ATOM 5857 O O . GLU B 1 337 ? 13.508 17.312 -16.875 1 95.69 337 GLU B O 1
ATOM 5862 N N . LYS B 1 338 ? 13.281 16.312 -14.93 1 96.88 338 LYS B N 1
ATOM 5863 C CA . LYS B 1 338 ? 14.547 15.602 -15.055 1 96.88 338 LYS B CA 1
ATOM 5864 C C . LYS B 1 338 ? 14.367 14.312 -15.852 1 96.88 338 LYS B C 1
ATOM 5866 O O . LYS B 1 338 ? 15.352 13.664 -16.219 1 96.88 338 LYS B O 1
ATOM 5871 N N . ALA B 1 339 ? 13.164 13.945 -16.094 1 97.75 339 ALA B N 1
ATOM 5872 C CA . ALA B 1 339 ? 12.891 12.711 -16.828 1 97.75 339 ALA B CA 1
ATOM 5873 C C . ALA B 1 339 ? 13.07 12.898 -18.328 1 97.75 339 ALA B C 1
ATOM 5875 O O . ALA B 1 339 ? 12.594 13.883 -18.891 1 97.75 339 ALA B O 1
ATOM 5876 N N . THR B 1 340 ? 13.773 12 -19 1 97.94 340 THR B N 1
ATOM 5877 C CA . THR B 1 340 ? 13.945 12.023 -20.453 1 97.94 340 THR B CA 1
ATOM 5878 C C . THR B 1 340 ? 13.07 10.961 -21.125 1 97.94 340 THR B C 1
ATOM 5880 O O . THR B 1 340 ? 12.828 11.016 -22.328 1 97.94 340 THR B O 1
ATOM 5883 N N . LYS B 1 341 ? 12.641 10.008 -20.328 1 97.06 341 LYS B N 1
ATOM 5884 C CA . LYS B 1 341 ? 11.766 8.922 -20.766 1 97.06 341 LYS B CA 1
ATOM 5885 C C . LYS B 1 341 ? 10.695 8.625 -19.719 1 97.06 341 LYS B C 1
ATOM 5887 O O . LYS B 1 341 ? 10.977 8.648 -18.516 1 97.06 341 LYS B O 1
ATOM 5892 N N . ILE B 1 342 ? 9.484 8.367 -20.156 1 97.69 342 ILE B N 1
ATOM 5893 C CA . ILE B 1 342 ? 8.391 8.008 -19.266 1 97.69 342 ILE B CA 1
ATOM 5894 C C . ILE B 1 342 ? 7.855 6.629 -19.625 1 97.69 342 ILE B C 1
ATOM 5896 O O . ILE B 1 342 ? 7.559 6.355 -20.781 1 97.69 342 ILE B O 1
ATOM 5900 N N . ALA B 1 343 ? 7.801 5.746 -18.656 1 98 343 ALA B N 1
ATOM 5901 C CA . ALA B 1 343 ? 7.176 4.434 -18.812 1 98 343 ALA B CA 1
ATOM 5902 C C . ALA B 1 343 ? 5.863 4.359 -18.031 1 98 343 ALA B C 1
ATOM 5904 O O . ALA B 1 343 ? 5.73 4.973 -16.969 1 98 343 ALA B O 1
ATOM 5905 N N . GLU B 1 344 ? 4.895 3.664 -18.562 1 97.75 344 GLU B N 1
ATOM 5906 C CA . GLU B 1 344 ? 3.574 3.594 -17.938 1 97.75 344 GLU B CA 1
ATOM 5907 C C . GLU B 1 344 ? 3.055 2.16 -17.906 1 97.75 344 GLU B C 1
ATOM 5909 O O . GLU B 1 344 ? 3.465 1.326 -18.719 1 97.75 344 GLU B O 1
ATOM 5914 N N . PHE B 1 345 ? 2.189 1.819 -17.031 1 98.44 345 PHE B N 1
ATOM 5915 C CA . PHE B 1 345 ? 1.496 0.539 -16.953 1 98.44 345 PHE B CA 1
ATOM 5916 C C . PHE B 1 345 ? 0.117 0.707 -16.328 1 98.44 345 PHE B C 1
ATOM 5918 O O . PHE B 1 345 ? -0.007 1.24 -15.227 1 98.44 345 PHE B O 1
ATOM 5925 N N . PRO B 1 346 ? -0.937 0.243 -16.953 1 97.94 346 PRO B N 1
ATOM 5926 C CA . PRO B 1 346 ? -2.305 0.466 -16.469 1 97.94 346 PRO B CA 1
ATOM 5927 C C . PRO B 1 346 ? -2.732 -0.544 -15.414 1 97.94 346 PRO B C 1
ATOM 5929 O O . PRO B 1 346 ? -2.354 -1.716 -15.477 1 97.94 346 PRO B O 1
ATOM 5932 N N . PHE B 1 347 ? -3.557 -0.159 -14.469 1 97.81 347 PHE B N 1
ATOM 5933 C CA . PHE B 1 347 ? -4.055 -1.03 -13.406 1 97.81 347 PHE B CA 1
ATOM 5934 C C . PHE B 1 347 ? -4.969 -2.105 -13.977 1 97.81 347 PHE B C 1
ATOM 5936 O O . PHE B 1 347 ? -5.055 -3.209 -13.43 1 97.81 347 PHE B O 1
ATOM 5943 N N . ASN B 1 348 ? -5.594 -1.834 -15.086 1 96.44 348 ASN B N 1
ATOM 5944 C CA . ASN B 1 348 ? -6.527 -2.812 -15.641 1 96.44 348 ASN B CA 1
ATOM 5945 C C . ASN B 1 348 ? -5.801 -4.059 -16.141 1 96.44 348 ASN B C 1
ATOM 5947 O O . ASN B 1 348 ? -6.43 -5.082 -16.406 1 96.44 348 ASN B O 1
ATOM 5951 N N . ALA B 1 349 ? -4.469 -4.012 -16.266 1 97 349 ALA B N 1
ATOM 5952 C CA . ALA B 1 349 ? -3.66 -5.156 -16.672 1 97 349 ALA B CA 1
ATOM 5953 C C . ALA B 1 349 ? -3.057 -5.855 -15.453 1 97 349 ALA B C 1
ATOM 5955 O O . ALA B 1 349 ? -2.285 -6.809 -15.594 1 97 349 ALA B O 1
ATOM 5956 N N . VAL B 1 350 ? -3.352 -5.398 -14.289 1 97.44 350 VAL B N 1
ATOM 5957 C CA . VAL B 1 350 ? -2.832 -5.969 -13.047 1 97.44 350 VAL B CA 1
ATOM 5958 C C . VAL B 1 350 ? -3.846 -6.953 -12.469 1 97.44 350 VAL B C 1
ATOM 5960 O O . VAL B 1 350 ? -5.004 -6.594 -12.227 1 97.44 350 VAL B O 1
ATOM 5963 N N . THR B 1 351 ? -3.416 -8.141 -12.172 1 97.88 351 THR B N 1
ATOM 5964 C CA . THR B 1 351 ? -4.289 -9.211 -11.711 1 97.88 351 THR B CA 1
ATOM 5965 C C . THR B 1 351 ? -5.02 -8.805 -10.43 1 97.88 351 THR B C 1
ATOM 5967 O O . THR B 1 351 ? -6.219 -9.039 -10.289 1 97.88 351 THR B O 1
ATOM 5970 N N . ARG B 1 352 ? -4.305 -8.148 -9.508 1 98.31 352 ARG B N 1
ATOM 5971 C CA . ARG B 1 352 ? -4.902 -7.77 -8.234 1 98.31 352 ARG B CA 1
ATOM 5972 C C . ARG B 1 352 ? -6.043 -6.777 -8.438 1 98.31 352 ARG B C 1
ATOM 5974 O O . ARG B 1 352 ? -7.031 -6.801 -7.699 1 98.31 352 ARG B O 1
ATOM 5981 N N . ALA B 1 353 ? -5.875 -5.812 -9.391 1 98.12 353 ALA B N 1
ATOM 5982 C CA . ALA B 1 353 ? -6.934 -4.863 -9.727 1 98.12 353 ALA B CA 1
ATOM 5983 C C . ALA B 1 353 ? -8.172 -5.586 -10.25 1 98.12 353 ALA B C 1
ATOM 5985 O O . ALA B 1 353 ? -9.297 -5.223 -9.906 1 98.12 353 ALA B O 1
ATOM 5986 N N . THR B 1 354 ? -7.953 -6.621 -11.039 1 97.88 354 THR B N 1
ATOM 5987 C CA . THR B 1 354 ? -9.055 -7.422 -11.562 1 97.88 354 THR B CA 1
ATOM 5988 C C . THR B 1 354 ? -9.789 -8.133 -10.422 1 97.88 354 THR B C 1
ATOM 5990 O O . THR B 1 354 ? -11.016 -8.133 -10.375 1 97.88 354 THR B O 1
ATOM 5993 N N . ILE B 1 355 ? -9.023 -8.711 -9.508 1 98.44 355 ILE B N 1
ATOM 5994 C CA . ILE B 1 355 ? -9.625 -9.438 -8.398 1 98.44 355 ILE B CA 1
ATOM 5995 C C . ILE B 1 355 ? -10.469 -8.492 -7.547 1 98.44 355 ILE B C 1
ATOM 5997 O O . ILE B 1 355 ? -11.586 -8.836 -7.145 1 98.44 355 ILE B O 1
ATOM 6001 N N . SER B 1 356 ? -9.977 -7.27 -7.289 1 97 356 SER B N 1
ATOM 6002 C CA . SER B 1 356 ? -10.617 -6.344 -6.363 1 97 356 SER B CA 1
ATOM 6003 C C . SER B 1 356 ? -11.805 -5.641 -7.02 1 97 356 SER B C 1
ATOM 6005 O O . SER B 1 356 ? -12.68 -5.117 -6.328 1 97 356 SER B O 1
ATOM 6007 N N . GLY B 1 357 ? -11.789 -5.535 -8.352 1 96.5 357 GLY B N 1
ATOM 6008 C CA . GLY B 1 357 ? -12.867 -4.875 -9.062 1 96.5 357 GLY B CA 1
ATOM 6009 C C . GLY B 1 357 ? -12.648 -3.385 -9.234 1 96.5 357 GLY B C 1
ATOM 6010 O O . GLY B 1 357 ? -13.555 -2.66 -9.648 1 96.5 357 GLY B O 1
ATOM 6011 N N . LEU B 1 358 ? -11.555 -2.857 -8.859 1 94.94 358 LEU B N 1
ATOM 6012 C CA . LEU B 1 358 ? -11.156 -1.465 -9.039 1 94.94 358 LEU B CA 1
ATOM 6013 C C . LEU B 1 358 ? -9.969 -1.358 -9.984 1 94.94 358 LEU B C 1
ATOM 6015 O O . LEU B 1 358 ? -8.812 -1.342 -9.547 1 94.94 358 LEU B O 1
ATOM 6019 N N . ARG B 1 359 ? -10.219 -1.113 -11.258 1 93.44 359 ARG B N 1
ATOM 6020 C CA . ARG B 1 359 ? -9.203 -1.307 -12.289 1 93.44 359 ARG B CA 1
ATOM 6021 C C . ARG B 1 359 ? -8.766 0.028 -12.883 1 93.44 359 ARG B C 1
ATOM 6023 O O . ARG B 1 359 ? -7.879 0.072 -13.742 1 93.44 359 ARG B O 1
ATOM 6030 N N . ASP B 1 360 ? -9.32 1.147 -12.391 1 94.25 360 ASP B N 1
ATOM 6031 C CA . ASP B 1 360 ? -9 2.449 -12.969 1 94.25 360 ASP B CA 1
ATOM 6032 C C . ASP B 1 360 ? -7.648 2.955 -12.461 1 94.25 360 ASP B C 1
ATOM 6034 O O . ASP B 1 360 ? -7.332 2.812 -11.281 1 94.25 360 ASP B O 1
ATOM 6038 N N . GLY B 1 361 ? -6.918 3.482 -13.391 1 97.25 361 GLY B N 1
ATOM 6039 C CA . GLY B 1 361 ? -5.676 4.129 -13 1 97.25 361 GLY B CA 1
ATOM 6040 C C . GLY B 1 361 ? -4.461 3.561 -13.703 1 97.25 361 GLY B C 1
ATOM 6041 O O . GLY B 1 361 ? -4.59 2.793 -14.656 1 97.25 361 GLY B O 1
ATOM 6042 N N . MET B 1 362 ? -3.271 3.971 -13.297 1 98.19 362 MET B N 1
ATOM 6043 C CA . MET B 1 362 ? -2.006 3.541 -13.883 1 98.19 362 MET B CA 1
ATOM 6044 C C . MET B 1 362 ? -0.825 4.027 -13.055 1 98.19 362 MET B C 1
ATOM 6046 O O . MET B 1 362 ? -0.995 4.844 -12.141 1 98.19 362 MET B O 1
ATOM 6050 N N . VAL B 1 363 ? 0.288 3.508 -13.391 1 98.62 363 VAL B N 1
ATOM 6051 C CA . VAL B 1 363 ? 1.565 3.975 -12.859 1 98.62 363 VAL B CA 1
ATOM 6052 C C . VAL B 1 363 ? 2.385 4.613 -13.984 1 98.62 363 VAL B C 1
ATOM 6054 O O . VAL B 1 363 ? 2.375 4.133 -15.117 1 98.62 363 VAL B O 1
ATOM 6057 N N . ARG B 1 364 ? 3.016 5.703 -13.75 1 98.5 364 ARG B N 1
ATOM 6058 C CA . ARG B 1 364 ? 3.955 6.367 -14.648 1 98.5 364 ARG B CA 1
ATOM 6059 C C . ARG B 1 364 ? 5.297 6.602 -13.961 1 98.5 364 ARG B C 1
ATOM 6061 O O . ARG B 1 364 ? 5.348 7.133 -12.852 1 98.5 364 ARG B O 1
ATOM 6068 N N . ILE B 1 365 ? 6.379 6.246 -14.578 1 98.75 365 ILE B N 1
ATOM 6069 C CA . ILE B 1 365 ? 7.715 6.402 -14.016 1 98.75 365 ILE B CA 1
ATOM 6070 C C . ILE B 1 365 ? 8.602 7.168 -14.992 1 98.75 365 ILE B C 1
ATOM 6072 O O . ILE B 1 365 ? 8.648 6.844 -16.172 1 98.75 365 ILE B O 1
ATOM 6076 N N . GLY B 1 366 ? 9.273 8.211 -14.508 1 98.56 366 GLY B N 1
ATOM 6077 C CA . GLY B 1 366 ? 10.227 8.969 -15.297 1 98.56 366 GLY B CA 1
ATOM 6078 C C . GLY B 1 366 ? 11.664 8.562 -15.039 1 98.56 366 GLY B C 1
ATOM 6079 O O . GLY B 1 366 ? 12.086 8.445 -13.883 1 98.56 366 GLY B O 1
ATOM 6080 N N . PHE B 1 367 ? 12.414 8.32 -16.094 1 98.69 367 PHE B N 1
ATOM 6081 C CA . PHE B 1 367 ? 13.828 7.965 -16.031 1 98.69 367 PHE B CA 1
ATOM 6082 C C . PHE B 1 367 ? 14.688 9.055 -16.672 1 98.69 367 PHE B C 1
ATOM 6084 O O . PHE B 1 367 ? 14.281 9.688 -17.641 1 98.69 367 PHE B O 1
ATOM 6091 N N . ASN B 1 368 ? 15.922 9.305 -16.047 1 98.5 368 ASN B N 1
ATOM 6092 C CA . ASN B 1 368 ? 16.844 10.273 -16.641 1 98.5 368 ASN B CA 1
ATOM 6093 C C . ASN B 1 368 ? 17.719 9.625 -17.703 1 98.5 368 ASN B C 1
ATOM 6095 O O . ASN B 1 368 ? 17.5 8.477 -18.078 1 98.5 368 ASN B O 1
ATOM 6099 N N . GLU B 1 369 ? 18.672 10.32 -18.266 1 98 369 GLU B N 1
ATOM 6100 C CA . GLU B 1 369 ? 19.547 9.852 -19.328 1 98 369 GLU B CA 1
ATOM 6101 C C . GLU B 1 369 ? 20.391 8.664 -18.875 1 98 369 GLU B C 1
ATOM 6103 O O . GLU B 1 369 ? 20.766 7.824 -19.703 1 98 369 GLU B O 1
ATOM 6108 N N . ARG B 1 370 ? 20.656 8.609 -17.609 1 97.75 370 ARG B N 1
ATOM 6109 C CA . ARG B 1 370 ? 21.469 7.527 -17.047 1 97.75 370 ARG B CA 1
ATOM 6110 C C . ARG B 1 370 ? 20.594 6.336 -16.672 1 97.75 370 ARG B C 1
ATOM 6112 O O . ARG B 1 370 ? 21.062 5.395 -16.031 1 97.75 370 ARG B O 1
ATOM 6119 N N . ASN B 1 371 ? 19.25 6.359 -16.906 1 98.19 371 ASN B N 1
ATOM 6120 C CA . ASN B 1 371 ? 18.281 5.305 -16.656 1 98.19 371 ASN B CA 1
ATOM 6121 C C . ASN B 1 371 ? 17.969 5.168 -15.164 1 98.19 371 ASN B C 1
ATOM 6123 O O . ASN B 1 371 ? 17.703 4.066 -14.68 1 98.19 371 ASN B O 1
ATOM 6127 N N . GLU B 1 372 ? 18.094 6.25 -14.484 1 98.44 372 GLU B N 1
ATOM 6128 C CA . GLU B 1 372 ? 17.719 6.305 -13.07 1 98.44 372 GLU B CA 1
ATOM 6129 C C . GLU B 1 372 ? 16.297 6.852 -12.898 1 98.44 372 GLU B C 1
ATOM 6131 O O . GLU B 1 372 ? 15.883 7.754 -13.633 1 98.44 372 GLU B O 1
ATOM 6136 N N . ILE B 1 373 ? 15.641 6.328 -11.922 1 98.62 373 ILE B N 1
ATOM 6137 C CA . ILE B 1 373 ? 14.289 6.816 -11.641 1 98.62 373 ILE B CA 1
ATOM 6138 C C . ILE B 1 373 ? 14.375 8.203 -11.008 1 98.62 373 ILE B C 1
ATOM 6140 O O . ILE B 1 373 ? 15.055 8.391 -9.992 1 98.62 373 ILE B O 1
ATOM 6144 N N . VAL B 1 374 ? 13.641 9.195 -11.602 1 98.5 374 VAL B N 1
ATOM 6145 C CA . VAL B 1 374 ? 13.727 10.562 -11.102 1 98.5 374 VAL B CA 1
ATOM 6146 C C . VAL B 1 374 ? 12.32 11.109 -10.852 1 98.5 374 VAL B C 1
ATOM 6148 O O . VAL B 1 374 ? 12.164 12.211 -10.305 1 98.5 374 VAL B O 1
ATOM 6151 N N . TYR B 1 375 ? 11.336 10.367 -11.258 1 98.25 375 TYR B N 1
ATOM 6152 C CA . TYR B 1 375 ? 9.953 10.789 -11.086 1 98.25 375 TYR B CA 1
ATOM 6153 C C . TYR B 1 375 ? 9.023 9.594 -10.984 1 98.25 375 TYR B C 1
ATOM 6155 O O . TYR B 1 375 ? 9.25 8.562 -11.625 1 98.25 375 TYR B O 1
ATOM 6163 N N . GLY B 1 376 ? 8.023 9.648 -10.125 1 98.5 376 GLY B N 1
ATOM 6164 C CA . GLY B 1 376 ? 6.984 8.633 -10 1 98.5 376 GLY B CA 1
ATOM 6165 C C . GLY B 1 376 ? 5.594 9.219 -9.836 1 98.5 376 GLY B C 1
ATOM 6166 O O . GLY B 1 376 ? 5.418 10.234 -9.164 1 98.5 376 GLY B O 1
ATOM 6167 N N . GLU B 1 377 ? 4.617 8.578 -10.445 1 98.56 377 GLU B N 1
ATOM 6168 C CA . GLU B 1 377 ? 3.205 8.93 -10.375 1 98.56 377 GLU B CA 1
ATOM 6169 C C . GLU B 1 377 ? 2.326 7.688 -10.289 1 98.56 377 GLU B C 1
ATOM 6171 O O . GLU B 1 377 ? 2.488 6.754 -11.078 1 98.56 377 GLU B O 1
ATOM 6176 N N . VAL B 1 378 ? 1.503 7.598 -9.328 1 98.81 378 VAL B N 1
ATOM 6177 C CA . VAL B 1 378 ? 0.518 6.531 -9.195 1 98.81 378 VAL B CA 1
ATOM 6178 C C . VAL B 1 378 ? -0.89 7.121 -9.211 1 98.81 378 VAL B C 1
ATOM 6180 O O . VAL B 1 378 ? -1.21 8.008 -8.414 1 98.81 378 VAL B O 1
ATOM 6183 N N . ILE B 1 379 ? -1.723 6.723 -10.117 1 98.69 37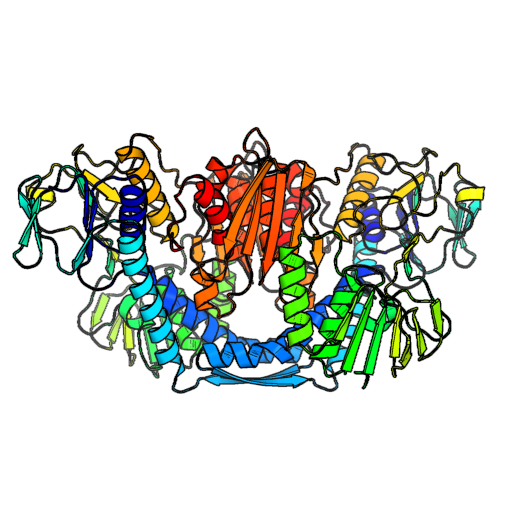9 ILE B N 1
ATOM 6184 C CA . ILE B 1 379 ? -3.125 7.105 -10.227 1 98.69 379 ILE B CA 1
ATOM 6185 C C . ILE B 1 379 ? -4.016 5.891 -9.984 1 98.69 379 ILE B C 1
ATOM 6187 O O . ILE B 1 379 ? -4.012 4.941 -10.773 1 98.69 379 ILE B O 1
ATOM 6191 N N . GLY B 1 380 ? -4.723 5.883 -8.852 1 98.12 380 GLY B N 1
ATOM 6192 C CA . GLY B 1 380 ? -5.605 4.754 -8.609 1 98.12 380 GLY B CA 1
ATOM 6193 C C . GLY B 1 380 ? -5.715 4.391 -7.137 1 98.12 380 GLY B C 1
ATOM 6194 O O . GLY B 1 380 ? -5.336 5.176 -6.27 1 98.12 380 GLY B O 1
ATOM 6195 N N . LYS B 1 381 ? -6.254 3.197 -6.895 1 96.5 381 LYS B N 1
ATOM 6196 C CA . LYS B 1 381 ? -6.441 2.674 -5.543 1 96.5 381 LYS B CA 1
ATOM 6197 C C . LYS B 1 381 ? -5.105 2.527 -4.82 1 96.5 381 LYS B C 1
ATOM 6199 O O . LYS B 1 381 ? -4.121 2.07 -5.406 1 96.5 381 LYS B O 1
ATOM 6204 N N . ASN B 1 382 ? -4.992 2.984 -3.568 1 97.62 382 ASN B N 1
ATOM 6205 C CA . ASN B 1 382 ? -3.861 2.816 -2.662 1 97.62 382 ASN B CA 1
ATOM 6206 C C . ASN B 1 382 ? -2.65 3.623 -3.121 1 97.62 382 ASN B C 1
ATOM 6208 O O . ASN B 1 382 ? -1.511 3.277 -2.803 1 97.62 382 ASN B O 1
ATOM 6212 N N . ALA B 1 383 ? -2.916 4.68 -3.932 1 98.5 383 ALA B N 1
ATOM 6213 C CA . ALA B 1 383 ? -1.795 5.527 -4.328 1 98.5 383 ALA B CA 1
ATOM 6214 C C . ALA B 1 383 ? -1.043 6.051 -3.105 1 98.5 383 ALA B C 1
ATOM 6216 O O . ALA B 1 383 ? 0.174 6.242 -3.152 1 98.5 383 ALA B O 1
ATOM 6217 N N . GLU B 1 384 ? -1.735 6.238 -1.949 1 98.25 384 GLU B N 1
ATOM 6218 C CA . GLU B 1 384 ? -1.146 6.758 -0.718 1 98.25 384 GLU B CA 1
ATOM 6219 C C . GLU B 1 384 ? -0.058 5.824 -0.193 1 98.25 384 GLU B C 1
ATOM 6221 O O . GLU B 1 384 ? 0.864 6.266 0.497 1 98.25 384 GLU B O 1
ATOM 6226 N N . GLU B 1 385 ? -0.134 4.508 -0.521 1 98.75 385 GLU B N 1
ATOM 6227 C CA . GLU B 1 385 ? 0.863 3.527 -0.105 1 98.75 385 GLU B CA 1
ATOM 6228 C C . GLU B 1 385 ? 1.878 3.268 -1.214 1 98.75 385 GLU B C 1
ATOM 6230 O O . GLU B 1 385 ? 3.084 3.225 -0.961 1 98.75 385 GLU B O 1
ATOM 6235 N N . LEU B 1 386 ? 1.367 3.125 -2.475 1 98.81 386 LEU B N 1
ATOM 6236 C CA . LEU B 1 386 ? 2.188 2.707 -3.607 1 98.81 386 LEU B CA 1
ATOM 6237 C C . LEU B 1 386 ? 3.24 3.76 -3.936 1 98.81 386 LEU B C 1
ATOM 6239 O O . LEU B 1 386 ? 4.352 3.424 -4.352 1 98.81 386 LEU B O 1
ATOM 6243 N N . ILE B 1 387 ? 2.896 5.039 -3.75 1 98.81 387 ILE B N 1
ATOM 6244 C CA . ILE B 1 387 ? 3.809 6.117 -4.121 1 98.81 387 ILE B CA 1
ATOM 6245 C C . ILE B 1 387 ? 5.062 6.055 -3.248 1 98.81 387 ILE B C 1
ATOM 6247 O O . ILE B 1 387 ? 6.125 6.539 -3.645 1 98.81 387 ILE B O 1
ATOM 6251 N N . ASN B 1 388 ? 4.938 5.438 -2.055 1 98.81 388 ASN B N 1
ATOM 6252 C CA . ASN B 1 388 ? 6.066 5.359 -1.135 1 98.81 388 ASN B CA 1
ATOM 6253 C C . ASN B 1 388 ? 7.105 4.348 -1.608 1 98.81 388 ASN B C 1
ATOM 6255 O O . ASN B 1 388 ? 8.289 4.457 -1.267 1 98.81 388 ASN B O 1
ATOM 6259 N N . ILE B 1 389 ? 6.684 3.328 -2.426 1 98.75 389 ILE B N 1
ATOM 6260 C CA . ILE B 1 389 ? 7.645 2.469 -3.111 1 98.75 389 ILE B CA 1
ATOM 6261 C C . ILE B 1 389 ? 8.492 3.305 -4.066 1 98.75 389 ILE B C 1
ATOM 6263 O O . ILE B 1 389 ? 9.719 3.213 -4.059 1 98.75 389 ILE B O 1
ATOM 6267 N N . LEU B 1 390 ? 7.852 4.172 -4.812 1 98.75 390 LEU B N 1
ATOM 6268 C CA . LEU B 1 390 ? 8.539 5.016 -5.785 1 98.75 390 LEU B CA 1
ATOM 6269 C C . LEU B 1 390 ? 9.367 6.09 -5.082 1 98.75 390 LEU B C 1
ATOM 6271 O O . LEU B 1 390 ? 10.391 6.527 -5.605 1 98.75 390 LEU B O 1
ATOM 6275 N N . THR B 1 391 ? 8.891 6.512 -3.869 1 98.62 391 THR B N 1
ATOM 6276 C CA . THR B 1 391 ? 9.672 7.465 -3.088 1 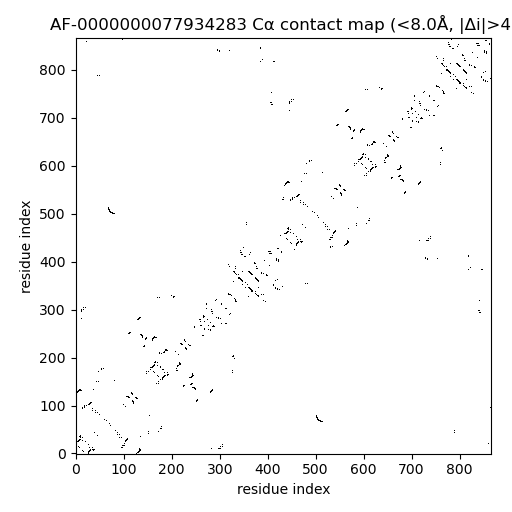98.62 391 THR B CA 1
ATOM 6277 C C . THR B 1 391 ? 11.062 6.91 -2.795 1 98.62 391 THR B C 1
ATOM 6279 O O . THR B 1 391 ? 12.07 7.598 -3 1 98.62 391 THR B O 1
ATOM 6282 N N . LEU B 1 392 ? 11.164 5.633 -2.406 1 98.06 392 LEU B N 1
ATOM 6283 C CA . LEU B 1 392 ? 12.469 5.012 -2.18 1 98.06 392 LEU B CA 1
ATOM 6284 C C . LEU B 1 392 ? 13.242 4.875 -3.486 1 98.06 392 LEU B C 1
ATOM 6286 O O . LEU B 1 392 ? 14.453 5.098 -3.521 1 98.06 392 LEU B O 1
ATOM 6290 N N . ALA B 1 393 ? 12.508 4.484 -4.52 1 98.25 393 ALA B N 1
ATOM 6291 C CA . ALA B 1 393 ? 13.156 4.273 -5.812 1 98.25 393 ALA B CA 1
ATOM 6292 C C . ALA B 1 393 ? 13.797 5.562 -6.32 1 98.25 393 ALA B C 1
ATOM 6294 O O . ALA B 1 393 ? 14.898 5.535 -6.871 1 98.25 393 ALA B O 1
ATOM 6295 N N . VAL B 1 394 ? 13.094 6.715 -6.184 1 98.06 394 VAL B N 1
ATOM 6296 C CA . VAL B 1 394 ? 13.609 8.008 -6.605 1 98.06 394 VAL B CA 1
ATOM 6297 C C . VAL B 1 394 ? 14.781 8.414 -5.711 1 98.06 394 VAL B C 1
ATOM 6299 O O . VAL B 1 394 ? 15.82 8.859 -6.199 1 98.06 394 VAL B O 1
ATOM 6302 N N . LYS B 1 395 ? 14.617 8.289 -4.402 1 96.81 395 LYS B N 1
ATOM 6303 C CA . LYS B 1 395 ? 15.633 8.695 -3.432 1 96.81 395 LYS B CA 1
ATOM 6304 C C . LYS B 1 395 ? 16.953 7.988 -3.691 1 96.81 395 LYS B C 1
ATOM 6306 O O . LYS B 1 395 ? 18.016 8.602 -3.594 1 96.81 395 LYS B O 1
ATOM 6311 N N . TYR B 1 396 ? 16.859 6.699 -4.129 1 96.19 396 TYR B N 1
ATOM 6312 C CA . TYR B 1 396 ? 18.078 5.902 -4.293 1 96.19 396 TYR B CA 1
ATOM 6313 C C . TYR B 1 396 ? 18.453 5.789 -5.762 1 96.19 396 TYR B C 1
ATOM 6315 O O . TYR B 1 396 ? 19.328 5 -6.121 1 96.19 396 TYR B O 1
ATOM 6323 N N . ARG B 1 397 ? 17.781 6.496 -6.574 1 96.44 397 ARG B N 1
ATOM 6324 C CA . ARG B 1 397 ? 18.078 6.535 -8 1 96.44 397 ARG B CA 1
ATOM 6325 C C . ARG B 1 397 ? 18.156 5.129 -8.578 1 96.44 397 ARG B C 1
ATOM 6327 O O . ARG B 1 397 ? 19.141 4.789 -9.25 1 96.44 397 ARG B O 1
ATOM 6334 N N . VAL B 1 398 ? 17.172 4.32 -8.227 1 97.56 398 VAL B N 1
ATOM 6335 C CA . VAL B 1 398 ? 17.141 2.934 -8.688 1 97.56 398 VAL B CA 1
ATOM 6336 C C . VAL B 1 398 ? 17.172 2.891 -10.211 1 97.56 398 VAL B C 1
ATOM 6338 O O . VAL B 1 398 ? 16.516 3.691 -10.875 1 97.56 398 VAL B O 1
ATOM 6341 N N . ASN B 1 399 ? 18 1.997 -10.727 1 97.88 399 ASN B N 1
ATOM 6342 C CA . ASN B 1 399 ? 18.141 1.837 -12.172 1 97.88 399 ASN B CA 1
ATOM 6343 C C . ASN B 1 399 ? 16.906 1.173 -12.773 1 97.88 399 ASN B C 1
ATOM 6345 O O . ASN B 1 399 ? 16.297 0.291 -12.156 1 97.88 399 ASN B O 1
ATOM 6349 N N . MET B 1 400 ? 16.625 1.592 -13.984 1 97.5 400 MET B N 1
ATOM 6350 C CA . MET B 1 400 ? 15.445 1.126 -14.719 1 97.5 400 MET B CA 1
ATOM 6351 C C . MET B 1 400 ? 15.398 -0.397 -14.766 1 97.5 400 MET B C 1
ATOM 6353 O O . MET B 1 400 ? 14.359 -1 -14.5 1 97.5 400 MET B O 1
ATOM 6357 N N . PHE B 1 401 ? 16.469 -1.079 -15.07 1 96.81 401 PHE B N 1
ATOM 6358 C CA . PHE B 1 401 ? 16.516 -2.531 -15.203 1 96.81 401 PHE B CA 1
ATOM 6359 C C . PHE B 1 401 ? 16.422 -3.201 -13.836 1 96.81 401 PHE B C 1
ATOM 6361 O O . PHE B 1 401 ? 15.812 -4.266 -13.703 1 96.81 401 PHE B O 1
ATOM 6368 N N . ASP B 1 402 ? 16.984 -2.566 -12.836 1 96.69 402 ASP B N 1
ATOM 6369 C CA . ASP B 1 402 ? 16.922 -3.092 -11.477 1 96.69 402 ASP B CA 1
ATOM 6370 C C . ASP B 1 402 ? 15.484 -3.08 -10.961 1 96.69 402 ASP B C 1
ATOM 6372 O O . ASP B 1 402 ? 15.039 -4.035 -10.32 1 96.69 402 ASP B O 1
ATOM 6376 N N . LEU B 1 403 ? 14.781 -1.986 -11.219 1 97.81 403 LEU B N 1
ATOM 6377 C CA . LEU B 1 403 ? 13.383 -1.944 -10.828 1 97.81 403 LEU B CA 1
ATOM 6378 C C . LEU B 1 403 ? 12.57 -2.986 -11.594 1 97.81 403 LEU B C 1
ATOM 6380 O O . LEU B 1 403 ? 11.703 -3.652 -11.016 1 97.81 403 LEU B O 1
ATOM 6384 N N . ALA B 1 404 ? 12.859 -3.135 -12.867 1 97 404 ALA B N 1
ATOM 6385 C CA . ALA B 1 404 ? 12.156 -4.098 -13.711 1 97 404 ALA B CA 1
ATOM 6386 C C . ALA B 1 404 ? 12.328 -5.52 -13.188 1 97 404 ALA B C 1
ATOM 6388 O O . ALA B 1 404 ? 11.438 -6.359 -13.344 1 97 404 ALA B O 1
ATOM 6389 N N . THR B 1 405 ? 13.492 -5.766 -12.516 1 95.75 405 THR B N 1
ATOM 6390 C CA . THR B 1 405 ? 13.805 -7.125 -12.094 1 95.75 405 THR B CA 1
ATOM 6391 C C . THR B 1 405 ? 13.633 -7.281 -10.586 1 95.75 405 THR B C 1
ATOM 6393 O O . THR B 1 405 ? 14.062 -8.281 -10.008 1 95.75 405 THR B O 1
ATOM 6396 N N . THR B 1 406 ? 13.102 -6.254 -9.977 1 97 406 THR B N 1
ATOM 6397 C CA . THR B 1 406 ? 12.672 -6.402 -8.586 1 97 406 THR B CA 1
ATOM 6398 C C . THR B 1 406 ? 11.367 -7.184 -8.508 1 97 406 THR B C 1
ATOM 6400 O O . THR B 1 406 ? 10.422 -6.906 -9.258 1 97 406 THR B O 1
ATOM 6403 N N . VAL B 1 407 ? 11.312 -8.164 -7.625 1 97.62 407 VAL B N 1
ATOM 6404 C CA . VAL B 1 407 ? 10.148 -9.039 -7.508 1 97.62 407 VAL B CA 1
ATOM 6405 C C . VAL B 1 407 ? 9.219 -8.516 -6.418 1 97.62 407 VAL B C 1
ATOM 6407 O O . VAL B 1 407 ? 9.586 -8.5 -5.238 1 97.62 407 VAL B O 1
ATOM 6410 N N . PHE B 1 408 ? 8.086 -8.016 -6.789 1 98.25 408 PHE B N 1
ATOM 6411 C CA . PHE B 1 408 ? 7.051 -7.617 -5.84 1 98.25 408 PHE B CA 1
ATOM 6412 C C . PHE B 1 408 ? 6 -8.711 -5.695 1 98.25 408 PHE B C 1
ATOM 6414 O O . PHE B 1 408 ? 5.941 -9.633 -6.512 1 98.25 408 PHE B O 1
ATOM 6421 N N . VAL B 1 409 ? 5.18 -8.594 -4.699 1 98.19 409 VAL B N 1
ATOM 6422 C CA . VAL B 1 409 ? 4.16 -9.586 -4.371 1 98.19 409 VAL B CA 1
ATOM 6423 C C . VAL B 1 409 ? 3.18 -9.719 -5.535 1 98.19 409 VAL B C 1
ATOM 6425 O O . VAL B 1 409 ? 2.748 -8.719 -6.109 1 98.19 409 VAL B O 1
ATOM 6428 N N . HIS B 1 410 ? 2.896 -10.953 -5.922 1 97.56 410 HIS B N 1
ATOM 6429 C CA . HIS B 1 410 ? 1.815 -11.242 -6.855 1 97.56 410 HIS B CA 1
ATOM 6430 C C . HIS B 1 410 ? 0.688 -12.008 -6.172 1 97.56 410 HIS B C 1
ATOM 6432 O O . HIS B 1 410 ? 0.936 -12.992 -5.473 1 97.56 410 HIS B O 1
ATOM 6438 N N . PRO B 1 411 ? -0.521 -11.656 -6.406 1 97.12 411 PRO B N 1
ATOM 6439 C CA . PRO B 1 411 ? -0.885 -10.414 -7.094 1 97.12 411 PRO B CA 1
ATOM 6440 C C . PRO B 1 411 ? -0.908 -9.203 -6.16 1 97.12 411 PRO B C 1
ATOM 6442 O O . PRO B 1 411 ? -1.259 -9.336 -4.984 1 97.12 411 PRO B O 1
ATOM 6445 N N . SER B 1 412 ? -0.463 -8.133 -6.527 1 98 412 SER B N 1
ATOM 6446 C CA . SER B 1 412 ? -0.561 -6.852 -5.836 1 98 412 SER B CA 1
ATOM 6447 C C . SER B 1 412 ? -0.613 -5.691 -6.82 1 98 412 SER B C 1
ATOM 6449 O O . SER B 1 412 ? -0.272 -5.852 -7.996 1 98 412 SER B O 1
ATOM 6451 N N . LEU B 1 413 ? -1.063 -4.547 -6.398 1 98.44 413 LEU B N 1
ATOM 6452 C CA . LEU B 1 413 ? -1.073 -3.357 -7.246 1 98.44 413 LEU B CA 1
ATOM 6453 C C . LEU B 1 413 ? 0.344 -2.855 -7.492 1 98.44 413 LEU B C 1
ATOM 6455 O O . LEU B 1 413 ? 0.619 -2.242 -8.531 1 98.44 413 LEU B O 1
ATOM 6459 N N . SER B 1 414 ? 1.26 -3.152 -6.582 1 98.44 414 SER B N 1
ATOM 6460 C CA . SER B 1 414 ? 2.658 -2.746 -6.672 1 98.44 414 SER B CA 1
ATOM 6461 C C . SER B 1 414 ? 3.318 -3.303 -7.93 1 98.44 414 SER B C 1
ATOM 6463 O O . SER B 1 414 ? 4.305 -2.748 -8.414 1 98.44 414 SER B O 1
ATOM 6465 N N . GLU B 1 415 ? 2.744 -4.395 -8.477 1 97.88 415 GLU B N 1
ATOM 6466 C CA . GLU B 1 415 ? 3.303 -4.988 -9.688 1 97.88 415 GLU B CA 1
ATOM 6467 C C . GLU B 1 415 ? 3.25 -4.008 -10.859 1 97.88 415 GLU B C 1
ATOM 6469 O O . GLU B 1 415 ? 4.062 -4.098 -11.781 1 97.88 415 GLU B O 1
ATOM 6474 N N . ALA B 1 416 ? 2.305 -3.029 -10.789 1 98.5 416 ALA B N 1
ATOM 6475 C CA . ALA B 1 416 ? 2.234 -2.02 -11.836 1 98.5 416 ALA B CA 1
ATOM 6476 C C . ALA B 1 416 ? 3.52 -1.199 -11.898 1 98.5 416 ALA B C 1
ATOM 6478 O O . ALA B 1 416 ? 3.926 -0.749 -12.977 1 98.5 416 ALA B O 1
ATOM 6479 N N . ILE B 1 417 ? 4.16 -1.035 -10.758 1 98.69 417 ILE B N 1
ATOM 6480 C CA . ILE B 1 417 ? 5.398 -0.265 -10.664 1 98.69 417 ILE B CA 1
ATOM 6481 C C . ILE B 1 417 ? 6.523 -1.014 -11.375 1 98.69 417 ILE B C 1
ATOM 6483 O O . ILE B 1 417 ? 7.188 -0.461 -12.258 1 98.69 417 ILE B O 1
ATOM 6487 N N . SER B 1 418 ? 6.754 -2.301 -11.055 1 98.06 418 SER B N 1
ATOM 6488 C CA . SER B 1 418 ? 7.789 -3.086 -11.719 1 98.06 418 SER B CA 1
ATOM 6489 C C . SER B 1 418 ? 7.461 -3.291 -13.195 1 98.06 418 SER B C 1
ATOM 6491 O O . SER B 1 418 ? 8.352 -3.256 -14.047 1 98.06 418 SER B O 1
ATOM 6493 N N . ASN B 1 419 ? 6.156 -3.504 -13.484 1 98.25 419 ASN B N 1
ATOM 6494 C CA . ASN B 1 419 ? 5.738 -3.74 -14.867 1 98.25 419 ASN B CA 1
ATOM 6495 C C . ASN B 1 419 ? 5.938 -2.5 -15.734 1 98.25 419 ASN B C 1
ATOM 6497 O O . ASN B 1 419 ? 6.238 -2.611 -16.922 1 98.25 419 ASN B O 1
ATOM 6501 N N . ALA B 1 420 ? 5.734 -1.269 -15.133 1 98.44 420 ALA B N 1
ATOM 6502 C CA . ALA B 1 420 ? 6.031 -0.049 -15.883 1 98.44 420 ALA B CA 1
ATOM 6503 C C . ALA B 1 420 ? 7.484 -0.03 -16.344 1 98.44 420 ALA B C 1
ATOM 6505 O O . ALA B 1 420 ? 7.77 0.3 -17.5 1 98.44 420 ALA B O 1
ATOM 6506 N N . SER B 1 421 ? 8.367 -0.411 -15.484 1 97.88 421 SER B N 1
ATOM 6507 C CA . SER B 1 421 ? 9.781 -0.471 -15.844 1 97.88 421 SER B CA 1
ATOM 6508 C C . SER B 1 421 ? 10.055 -1.598 -16.828 1 97.88 421 SER B C 1
ATOM 6510 O O . SER B 1 421 ? 10.836 -1.43 -17.781 1 97.88 421 SER B O 1
ATOM 6512 N N . LYS B 1 422 ? 9.414 -2.789 -16.656 1 97.62 422 LYS B N 1
ATOM 6513 C CA . LYS B 1 422 ? 9.562 -3.928 -17.547 1 97.62 422 LYS B CA 1
ATOM 6514 C C . LYS B 1 422 ? 9.18 -3.555 -18.984 1 97.62 422 LYS B C 1
ATOM 6516 O O . LYS B 1 422 ? 9.734 -4.09 -19.938 1 97.62 422 LYS B O 1
ATOM 6521 N N . SER B 1 423 ? 8.242 -2.666 -19.062 1 95.75 423 SER B N 1
ATOM 6522 C CA . SER B 1 423 ? 7.734 -2.297 -20.375 1 95.75 423 SER B CA 1
ATOM 6523 C C . SER B 1 423 ? 8.836 -1.709 -21.25 1 95.75 423 SER B C 1
ATOM 6525 O O . SER B 1 423 ? 8.773 -1.811 -22.484 1 95.75 423 SER B O 1
ATOM 6527 N N . VAL B 1 424 ? 9.875 -1.121 -20.656 1 94.56 424 VAL B N 1
ATOM 6528 C CA . VAL B 1 424 ? 10.984 -0.514 -21.375 1 94.56 424 VAL B CA 1
ATOM 6529 C C . VAL B 1 424 ? 11.812 -1.601 -22.062 1 94.56 424 VAL B C 1
ATOM 6531 O O . VAL B 1 424 ? 12.445 -1.354 -23.094 1 94.56 424 VAL B O 1
ATOM 6534 N N . PHE B 1 425 ? 11.742 -2.807 -21.562 1 94.12 425 PHE B N 1
ATOM 6535 C CA . PHE B 1 425 ? 12.562 -3.904 -22.062 1 94.12 425 PHE B CA 1
ATOM 6536 C C . PHE B 1 425 ? 11.703 -4.961 -22.75 1 94.12 425 PHE B C 1
ATOM 6538 O O . PHE B 1 425 ? 12.172 -6.07 -23.016 1 94.12 425 PHE B O 1
ATOM 6545 N N . ASP B 1 426 ? 10.43 -4.641 -22.875 1 93.69 426 ASP B N 1
ATOM 6546 C CA . ASP B 1 426 ? 9.453 -5.555 -23.469 1 93.69 426 ASP B CA 1
ATOM 6547 C C . ASP B 1 426 ? 9.328 -6.832 -22.641 1 93.69 426 ASP B C 1
ATOM 6549 O O . ASP B 1 426 ? 9.266 -7.934 -23.188 1 93.69 426 ASP B O 1
ATOM 6553 N N . LEU B 1 427 ? 9.352 -6.676 -21.328 1 94.44 427 LEU B N 1
ATOM 6554 C CA . LEU B 1 427 ? 9.258 -7.801 -20.406 1 94.44 427 LEU B CA 1
ATOM 6555 C C . LEU B 1 427 ? 7.922 -7.793 -19.672 1 94.44 427 LEU B C 1
ATOM 6557 O O . LEU B 1 427 ? 7.637 -8.695 -18.875 1 94.44 427 LEU B O 1
ATOM 6561 N N . ASP B 1 428 ? 7.07 -6.773 -19.859 1 92.31 428 ASP B N 1
ATOM 6562 C CA . ASP B 1 428 ? 5.762 -6.648 -19.234 1 92.31 428 ASP B CA 1
ATOM 6563 C C . ASP B 1 428 ? 4.723 -7.508 -19.953 1 92.31 428 ASP B C 1
ATOM 6565 O O . ASP B 1 428 ? 3.939 -7 -20.75 1 92.31 428 ASP B O 1
ATOM 6569 N N . VAL B 1 429 ? 4.5 -8.688 -19.609 1 88.31 429 VAL B N 1
ATOM 6570 C CA . VAL B 1 429 ? 3.754 -9.648 -20.406 1 88.31 429 VAL B CA 1
ATOM 6571 C C . VAL B 1 429 ? 2.293 -9.672 -19.953 1 88.31 429 VAL B C 1
ATOM 6573 O O . VAL B 1 429 ? 1.533 -10.562 -20.344 1 88.31 429 VAL B O 1
ATOM 6576 N N . ASP B 1 430 ? 1.88 -8.75 -19.141 1 90 430 ASP B N 1
ATOM 6577 C CA . ASP B 1 430 ? 0.522 -8.734 -18.609 1 90 430 ASP B CA 1
ATOM 6578 C C . ASP B 1 430 ? -0.38 -7.812 -19.422 1 90 430 ASP B C 1
ATOM 6580 O O . ASP B 1 430 ? -1.544 -7.602 -19.078 1 90 430 ASP B O 1
ATOM 6584 N N . ARG B 1 431 ? 0.159 -7.199 -20.531 1 86.56 431 ARG B N 1
ATOM 6585 C CA . ARG B 1 431 ? -0.667 -6.375 -21.406 1 86.56 431 ARG B CA 1
ATOM 6586 C C . ARG B 1 431 ? -0.455 -6.746 -22.875 1 86.56 431 ARG B C 1
ATOM 6588 O O . ARG B 1 431 ? 0.622 -7.215 -23.25 1 86.56 431 ARG B O 1
ATOM 6595 N N . PHE B 1 432 ? -1.46 -6.559 -23.609 1 80.12 432 PHE B N 1
ATOM 6596 C CA . PHE B 1 432 ? -1.428 -6.848 -25.047 1 80.12 432 PHE B CA 1
ATOM 6597 C C . PHE B 1 432 ? -0.627 -5.789 -25.797 1 80.12 432 PHE B C 1
ATOM 6599 O O . PHE B 1 432 ? -0.674 -4.605 -25.438 1 80.12 432 PHE B O 1
ATOM 6606 N N . LYS B 1 433 ? 0.244 -6.352 -26.672 1 80 433 LYS B N 1
ATOM 6607 C CA . LYS B 1 433 ? 1.005 -5.426 -27.5 1 80 433 LYS B CA 1
ATOM 6608 C C . LYS B 1 433 ? 0.772 -5.703 -28.984 1 80 433 LYS B C 1
ATOM 6610 O O . LYS B 1 433 ? 0.53 -6.848 -29.375 1 80 433 LYS B O 1
#

Nearest PDB structures (foldseek):
  2eq6-assembly1_A  TM=9.334E-01  e=1.494E-46  Thermus thermophilus HB8
  2r9z-assembly1_B  TM=9.221E-01  e=2.068E-38  Marichromatium gracile
  1get-assembly1_B  TM=9.077E-01  e=8.058E-38  Escherichia coli
  1onf-assembly1_A-2  TM=8.919E-01  e=1.232E-34  Plasmodium falciparum
  1xhc-assembly1_A  TM=7.702E-01  e=1.013E-23  Pyrococcus furiosus DSM 3638

InterPro domains:
  IPR001100 Pyridine nucleotide-disulphide oxidoreductase, class I [PIRSF000350] (2-431)
  IPR004099 Pyridine nucleotide-disulphide oxidoreductase, dimerisation domain [PF02852] (320-420)
  IPR012999 Pyridine nucleotide-disulphide oxidoreductase, class I, active site [PS00076] (36-46)
  IPR016156 FAD/NAD-linked reductase, dimerisation domain superfamily [G3DSA:3.30.390.30] (313-425)
  IPR016156 FAD/NAD-linked reductase, dimerisation domain superfamily [SSF55424] (317-424)
  IPR023753 FAD/NAD(P)-binding domain [PF07992] (2-301)
  IPR036188 FAD/NAD(P)-binding domain superfamily [G3DSA:3.50.50.60] (5-305)
  IPR036188 FAD/NAD(P)-binding domain superfamily [G3DSA:3.50.50.60] (139-244)
  IPR036188 FAD/NAD(P)-binding domain superfamily [SSF51905] (1-310)
  IPR050151 Class-I pyridine nucleotide-disulfide oxidoreductase [PTHR22912] (2-423)

Organism: NCBI:txid1294262